Protein AF-A0A7C7MBU2-F1 (afdb_monomer_lite)

Radius of gyration: 43.15 Å; chains: 1; bounding box: 91×109×133 Å

Sequence (1205 aa):
MRIIFFSSLFFTFLEAQIYDVSIPENDTASYTYADFRMWVNDSTDTLQGIYWFMHANNGDSRNIVSDSAYQALVNGQNFALMGAHIFNMHMETGIGDAVIAAMDSFAILSQHDEISFIPFFINGYSWGGQFGYHFTRWIPERMLGFITQKGGYHDTTDAGATIEVPGLMFVAENDLPYRIENLTGIFLDHRPLGAKWILAMEQGVGHTLVTDYPFLNSFFNTVADLRLPDAVDVFQPITLNTLPDTIGWLGNQDTWTIGSWDCYDGNFDSSSWFPSRDVGEYWQNFVSENWVYDTSACDPVFDSSYVFFTVGIHGSEDESNYVITTNNNDLINQCQEQLELPEDERFLHINGFLDYGDSGFNQPWSWHIIPNEWVLAEMSIGVCNGDPEDVENDLDYWINTVGQLCNWSSFIKEEIGSEIEGPWAWVNDGYLSGIHMPGDTVHIWSDLDPLTMTFQDWTGDTSLLADPGEWHTKFIMPNNDVHFYAQQDSTGPIEFEYETIQGVENLKNVYYKFPENSTGTIFFFHGGNGNAEEIIERVEVLQFFKNAFEQGYGLIITESEDQTLGDVDGDGHTKWELNPWVAEGNIDIGNIQALIDTFTVRGNVDQQNPIYSVGVSNGGNFSSVVAHALNFNAAVMYSAQGNPPELYQVTETPTVFCPAKYDPALGGGNWAAHMNFDTLQSRDIPSAFYELDHSPVYPQRFARIPGIDISLSNDLFNEFLTMGFIDNDHYFTVLDDSIQYLYMTNPESFSILGTLNIPTVRHVLDQIKVMTADHSFFADFNQRVLSFLSEHSAGPDFWLQQAEIPQGYKYRAGSAPEGHVMVAGTNLDDDMPALYYSFDDGSSWNNLNGLNNPAAMFQDVILSGDGRIYLPDFAYGVFYSADYGLTWTDAFEFTPEGCAAFGLHSSGVLFAGLTYTGIGFIHRSENNGATWEAIPLPNYNSNYAVEHIHFNSQGHVFLGTINGIYRSTDVGLSWEQVNYGLNGVQVYSMTIDDQDHIYVLTTQPGLFDSYYRSMDNGSTWETLDWVQDINYALDIVGVDGRIYAINDQTIFITNDAGQTWSELTNGLNEDEAFYLGADLELTPSGYLYAAGKYVHRSSQTVSSPTMGMEPTRVPKQFSFKLFPAYPNPFNPKTTIRFDLQETSHPISLQIYDITGRIMETLIYEKIEPGHHEVQWDASASASGVYFVELVSDKYRSVQKLILLK

pLDDT: mean 84.58, std 13.21, range [27.28, 98.62]

Secondary structure (DSSP, 8-state):
----------------EEEEEEEEP-TT---SEEEEEEEE-TT-SS--EEEEEE-STT-B-GGGGG-HHHHHHHHHTTEEEEEEEEES--TTSSHHHHHHHHHHHHHHHHT-GGGGTSPEEEEEETHHHHHHHHHHHH-GGGEEEEEEES------S--GGGGGS-EEEEEETTS-HHHHHHHHHHHHHHTTTT--EEEEEETT--S-----HHHHHHHHHHHHHHHS-SS--TTSPPPPPPPPGGG-EEE-TTT--EEEGGG--S-TTTSEEESSHHHHHHHHHHHTTT----BPPP-----TT-EEEEEEETTS-GGG-EEEEE--HHHHHHHHHHHTS-GGG--PEEEEEEEES-TTTSTT-SEEEEEEEEEEES---STT---HHHHHTTHHHIIIII-EEE-TTEEEEEE--------SS---S-GGGSSS-TT-EEEEE----TTTEEEEEEEESGGGBS-TTSSEEEEE--SS---EEEEEEE------EEEEEE-SSSEEEEEEE--TT-SEEEEEE--TT--HHHHTT-HHHHHHHHHHHHTTEEEEEE--HHHHHT-SS-SS------SSSSSTT-HHHHHHHHHHHHHHHTTSS-TTS-EEEEEEHHHHHHHHHHHHHTT-SEEEEES---SSGGGGGT----EEEE-BTT-GGG-TT-HHHHHHHHHHHHTT--EEE--B------THHHHTSTT--HHHHHHHHHHHHHTTSB-TTS-B-S-HHHHHHHHHH-GGG-SSGGGS-HHHHHHHHHHHHHHTT-SS---TTHHHHHHHHHHTTT-S-SEEE-TTS--EEEEEEEEETTTEEEEEEEETTT--EEEEEESSTTSS-EEE-----TT--B---EE-TTS-EEEEETTTEEEEESSTTSS-PPTTSSSSS-EEEEEE-TTS-EEEEETTSSS-PEEEESSTTSS-EEEPPTT----SPP-EEEE-TT--EEEEETTEEEEESSTTSS-EE--TT-S--EEEEEEE-TTS-EEEEEEETTEEEEEEEESSTTSS-EEE---TTT---SEEEEETTEEEEE-SS-EEEESSSSSS-EE--TT--HHHHTT--SEEEE-TTS-EEEESSSEEEESS-SS---TTS-----------EE---BSSSBSSEEEEEEEE---SS-EEEEEEETTS-EEEEEEEE---SEEEEEEEE-TTSPSEEEEEEEEETTEEEEEEEEE--

Structure (mmCIF, N/CA/C/O backbone):
data_AF-A0A7C7MBU2-F1
#
_entry.id   AF-A0A7C7MBU2-F1
#
loop_
_atom_site.group_PDB
_atom_site.id
_atom_site.type_symbol
_atom_site.label_atom_id
_atom_site.label_alt_id
_atom_site.label_comp_id
_atom_site.label_asym_id
_atom_site.label_entity_id
_atom_site.label_seq_id
_atom_site.pdbx_PDB_ins_code
_atom_site.Cartn_x
_atom_site.Cartn_y
_atom_site.Cartn_z
_atom_site.occupancy
_atom_site.B_iso_or_equiv
_atom_site.auth_seq_id
_atom_site.auth_comp_id
_atom_site.auth_asym_id
_atom_site.auth_atom_id
_atom_site.pdbx_PDB_model_num
ATOM 1 N N . MET A 1 1 ? 49.802 -74.882 -17.916 1.00 30.62 1 MET A N 1
ATOM 2 C CA . MET A 1 1 ? 49.139 -76.015 -18.594 1.00 30.62 1 MET A CA 1
ATOM 3 C C . MET A 1 1 ? 47.930 -75.445 -19.324 1.00 30.62 1 MET A C 1
ATOM 5 O O . MET A 1 1 ? 47.054 -74.914 -18.663 1.00 30.62 1 MET A O 1
ATOM 9 N N . ARG A 1 2 ? 47.941 -75.434 -20.665 1.00 34.84 2 ARG A N 1
ATOM 10 C CA . ARG A 1 2 ? 46.738 -75.187 -21.484 1.00 34.84 2 ARG A CA 1
ATOM 11 C C . ARG A 1 2 ? 45.825 -76.414 -21.373 1.00 34.84 2 ARG A C 1
ATOM 13 O O . ARG A 1 2 ? 46.364 -77.517 -21.396 1.00 34.84 2 ARG A O 1
ATOM 20 N N . ILE A 1 3 ? 44.507 -76.222 -21.329 1.00 29.50 3 ILE A N 1
ATOM 21 C CA . ILE A 1 3 ? 43.516 -76.783 -22.270 1.00 29.50 3 ILE A CA 1
ATOM 22 C C . ILE A 1 3 ? 42.134 -76.172 -21.964 1.00 29.50 3 ILE A C 1
ATOM 24 O O . ILE A 1 3 ? 41.772 -75.930 -20.820 1.00 29.50 3 ILE A O 1
ATOM 28 N N . ILE A 1 4 ? 41.454 -75.885 -23.069 1.00 38.50 4 ILE A N 1
ATOM 29 C CA . ILE A 1 4 ? 40.182 -75.201 -23.335 1.00 38.50 4 ILE A CA 1
ATOM 30 C C . ILE A 1 4 ? 38.975 -76.068 -22.917 1.00 38.50 4 ILE A C 1
ATOM 32 O O . ILE A 1 4 ? 39.120 -77.285 -22.906 1.00 38.50 4 ILE A O 1
ATOM 36 N N . PHE A 1 5 ? 37.807 -75.470 -22.620 1.00 27.28 5 PHE A N 1
ATOM 37 C CA . PHE A 1 5 ? 36.522 -75.695 -23.328 1.00 27.28 5 PHE A CA 1
ATOM 38 C C . PHE A 1 5 ? 35.356 -74.880 -22.712 1.00 27.28 5 PHE A C 1
ATOM 40 O O . PHE A 1 5 ? 34.975 -75.101 -21.571 1.00 27.28 5 PHE A O 1
ATOM 47 N N . PHE A 1 6 ? 34.802 -73.994 -23.556 1.00 31.92 6 PHE A N 1
ATOM 48 C CA . PHE A 1 6 ? 33.408 -73.533 -23.676 1.00 31.92 6 PHE A CA 1
ATOM 49 C C . PHE A 1 6 ? 32.703 -72.895 -22.467 1.00 31.92 6 PHE A C 1
ATOM 51 O O . PHE A 1 6 ? 32.183 -73.581 -21.593 1.00 31.92 6 PHE A O 1
ATOM 58 N N . SER A 1 7 ? 32.514 -71.576 -22.552 1.00 27.94 7 SER A N 1
ATOM 59 C CA . SER A 1 7 ? 31.360 -70.885 -21.975 1.00 27.94 7 SER A CA 1
ATOM 60 C C . SER A 1 7 ? 30.596 -70.188 -23.097 1.00 27.94 7 SER A C 1
ATOM 62 O O . SER A 1 7 ? 31.158 -69.438 -23.893 1.00 27.94 7 SER A O 1
ATOM 64 N N . SER A 1 8 ? 29.323 -70.540 -23.178 1.00 28.97 8 SER A N 1
ATOM 65 C CA . SER A 1 8 ? 28.300 -70.074 -24.098 1.00 28.97 8 SER A CA 1
ATOM 66 C C . SER A 1 8 ? 28.255 -68.547 -24.205 1.00 28.97 8 SER A C 1
ATOM 68 O O . SER A 1 8 ? 28.272 -67.866 -23.184 1.00 28.97 8 SER A O 1
ATOM 70 N N . LEU A 1 9 ? 28.133 -68.028 -25.432 1.00 34.50 9 LEU A N 1
ATOM 71 C CA . LEU A 1 9 ? 27.603 -66.686 -25.670 1.00 34.50 9 LEU A CA 1
ATOM 72 C C . LEU A 1 9 ? 26.176 -66.643 -25.111 1.00 34.50 9 LEU A C 1
ATOM 74 O O . LEU A 1 9 ? 25.246 -67.157 -25.733 1.00 34.50 9 LEU A O 1
ATOM 78 N N . PHE A 1 10 ? 26.017 -66.062 -23.927 1.00 31.72 10 PHE A N 1
ATOM 79 C CA . PHE A 1 10 ? 24.771 -65.407 -23.569 1.00 31.72 10 PHE A CA 1
ATOM 80 C C . PHE A 1 10 ? 24.800 -64.055 -24.279 1.00 31.72 10 PHE A C 1
ATOM 82 O O . PHE A 1 10 ? 25.549 -63.170 -23.885 1.00 31.72 10 PHE A O 1
ATOM 89 N N . PHE A 1 11 ? 24.025 -63.916 -25.354 1.00 34.66 11 PHE A N 1
ATOM 90 C CA . PHE A 1 11 ? 23.515 -62.598 -25.711 1.00 34.66 11 PHE A CA 1
ATOM 91 C C . PHE A 1 11 ? 22.545 -62.222 -24.590 1.00 34.66 11 PHE A C 1
ATOM 93 O O . PHE A 1 11 ? 21.411 -62.698 -24.562 1.00 34.66 11 PHE A O 1
ATOM 100 N N . THR A 1 12 ? 23.021 -61.459 -23.612 1.00 33.84 12 THR A N 1
ATOM 101 C CA . THR A 1 12 ? 22.137 -60.607 -22.825 1.00 33.84 12 THR A CA 1
ATOM 102 C C . THR A 1 12 ? 21.634 -59.554 -23.798 1.00 33.84 12 THR A C 1
ATOM 104 O O . THR A 1 12 ? 22.409 -58.726 -24.267 1.00 33.84 12 THR A O 1
ATOM 107 N N . PHE A 1 13 ? 20.365 -59.654 -24.188 1.00 37.25 13 PHE A N 1
ATOM 108 C CA . PHE A 1 13 ? 19.662 -58.495 -24.718 1.00 37.25 13 PHE A CA 1
ATOM 109 C C . PHE A 1 13 ? 19.682 -57.468 -23.583 1.00 37.25 13 PHE A C 1
ATOM 111 O O . PHE A 1 13 ? 19.103 -57.721 -22.530 1.00 37.25 13 PHE A O 1
ATOM 118 N N . LEU A 1 14 ? 20.492 -56.427 -23.751 1.00 43.03 14 LEU A N 1
ATOM 119 C CA . LEU A 1 14 ? 20.577 -55.297 -22.839 1.00 43.03 14 LEU A CA 1
ATOM 120 C C . LEU A 1 14 ? 19.297 -54.480 -23.051 1.00 43.03 14 LEU A C 1
ATOM 122 O O . LEU A 1 14 ? 19.051 -53.981 -24.149 1.00 43.03 14 LEU A O 1
ATOM 126 N N . GLU A 1 15 ? 18.411 -54.507 -22.060 1.00 54.84 15 GLU A N 1
ATOM 127 C CA . GLU A 1 15 ? 17.207 -53.677 -22.021 1.00 54.84 15 GLU A CA 1
ATOM 128 C C . GLU A 1 15 ? 17.596 -52.342 -21.391 1.00 54.84 15 GLU A C 1
ATOM 130 O O . GLU A 1 15 ? 18.249 -52.360 -20.353 1.00 54.84 15 GLU A O 1
ATOM 135 N N . ALA A 1 16 ? 17.183 -51.225 -22.000 1.00 69.69 16 ALA A N 1
A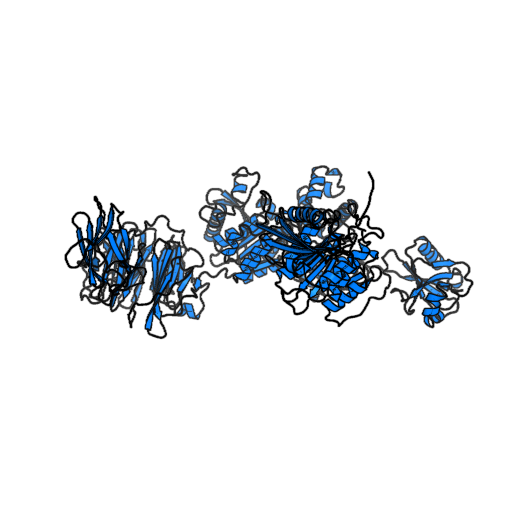TOM 136 C CA . ALA A 1 16 ? 17.452 -49.877 -21.502 1.00 69.69 16 ALA A CA 1
ATOM 137 C C . ALA A 1 16 ? 17.206 -49.756 -19.988 1.00 69.69 16 ALA A C 1
ATOM 139 O O . ALA A 1 16 ? 16.192 -50.248 -19.476 1.00 69.69 16 ALA A O 1
ATOM 140 N N . GLN A 1 17 ? 18.127 -49.102 -19.282 1.00 84.25 17 GLN A N 1
ATOM 141 C CA . GLN A 1 17 ? 18.160 -49.111 -17.822 1.00 84.25 17 GLN A CA 1
ATOM 142 C C . GLN A 1 17 ? 17.704 -47.785 -17.213 1.00 84.25 17 GLN A C 1
ATOM 144 O O . GLN A 1 17 ? 17.954 -46.697 -17.730 1.00 84.25 17 GLN A O 1
ATOM 149 N N . ILE A 1 18 ? 17.010 -47.906 -16.081 1.00 92.31 18 ILE A N 1
ATOM 150 C CA . ILE A 1 18 ? 16.567 -46.789 -15.249 1.00 92.31 18 ILE A CA 1
ATOM 151 C C . ILE A 1 18 ? 17.364 -46.833 -13.950 1.00 92.31 18 ILE A C 1
ATOM 153 O O . ILE A 1 18 ? 17.406 -47.864 -13.274 1.00 92.31 18 ILE A O 1
ATOM 157 N N . TYR A 1 19 ? 17.953 -45.701 -13.594 1.00 93.06 19 TYR A N 1
ATOM 158 C CA . TYR A 1 19 ? 18.748 -45.512 -12.392 1.00 93.06 19 TYR A CA 1
ATOM 159 C C . TYR A 1 19 ? 18.056 -44.509 -11.473 1.00 93.06 19 TYR A C 1
ATOM 161 O O . TYR A 1 19 ? 17.505 -43.515 -11.939 1.00 93.06 19 TYR A O 1
ATOM 169 N N . ASP A 1 20 ? 18.122 -44.755 -10.168 1.00 93.69 20 ASP A N 1
ATOM 170 C CA . ASP A 1 20 ? 17.611 -43.868 -9.123 1.00 93.69 20 ASP A CA 1
ATOM 171 C C . ASP A 1 20 ? 18.767 -43.447 -8.212 1.00 93.69 20 ASP A C 1
ATOM 173 O O . ASP A 1 20 ? 19.543 -44.293 -7.756 1.00 93.69 20 ASP A O 1
ATOM 177 N N . VAL A 1 21 ? 18.866 -42.150 -7.929 1.00 91.25 21 VAL A N 1
ATOM 178 C CA . VAL A 1 21 ? 19.852 -41.571 -7.011 1.00 91.25 21 VAL A CA 1
ATOM 179 C C . VAL A 1 21 ? 19.138 -40.609 -6.071 1.00 91.25 21 VAL A C 1
ATOM 181 O O . VAL A 1 21 ? 18.404 -39.735 -6.518 1.00 91.25 21 VAL A O 1
ATOM 184 N N . SER A 1 22 ? 19.386 -40.747 -4.772 1.00 89.19 22 SER A N 1
ATOM 185 C CA . SER A 1 22 ? 18.909 -39.816 -3.746 1.00 89.19 22 SER A CA 1
ATOM 186 C C . SER A 1 22 ? 20.106 -39.153 -3.083 1.00 89.19 22 SER A C 1
ATOM 188 O O . SER A 1 22 ? 21.004 -39.852 -2.603 1.00 89.19 22 SER A O 1
ATOM 190 N N . ILE A 1 23 ? 20.110 -37.824 -3.029 1.00 82.56 23 ILE A N 1
ATOM 191 C CA . ILE A 1 23 ? 21.143 -37.045 -2.346 1.00 82.56 23 ILE A CA 1
ATOM 192 C C . ILE A 1 23 ? 20.570 -36.553 -1.006 1.00 82.56 23 ILE A C 1
ATOM 194 O O . ILE A 1 23 ? 19.571 -35.830 -1.002 1.00 82.56 23 ILE A O 1
ATOM 198 N N . PRO A 1 24 ? 21.132 -36.986 0.140 1.00 68.56 24 PRO A N 1
ATOM 199 C CA . PRO A 1 24 ? 20.664 -36.556 1.454 1.00 68.56 24 PRO A CA 1
ATOM 200 C C . PRO A 1 24 ? 21.051 -35.098 1.735 1.00 68.56 24 PRO A C 1
ATOM 202 O O . PRO A 1 24 ? 22.094 -34.633 1.277 1.00 68.56 24 PRO A O 1
ATOM 205 N N . GLU A 1 25 ? 20.231 -34.417 2.538 1.00 67.25 25 GLU A N 1
ATOM 206 C CA . GLU A 1 25 ? 20.500 -33.072 3.062 1.00 67.25 25 GLU A CA 1
ATOM 207 C C . GLU A 1 25 ? 21.890 -33.005 3.729 1.00 67.25 25 GLU A C 1
ATOM 209 O O . GLU A 1 25 ? 22.307 -33.929 4.438 1.00 67.25 25 GLU A O 1
ATOM 214 N N . ASN A 1 26 ? 22.623 -31.917 3.483 1.00 59.19 26 ASN A N 1
ATOM 215 C CA . ASN A 1 26 ? 23.903 -31.618 4.125 1.00 59.19 26 ASN A CA 1
ATOM 216 C C . ASN A 1 26 ? 23.814 -30.280 4.884 1.00 59.19 26 ASN A C 1
ATOM 218 O O . ASN A 1 26 ? 22.910 -29.495 4.626 1.00 59.19 26 ASN A O 1
ATOM 222 N N . ASP A 1 27 ? 24.757 -29.998 5.791 1.00 46.91 27 ASP A N 1
ATOM 223 C CA . ASP A 1 27 ? 24.729 -28.822 6.690 1.00 46.91 27 ASP A CA 1
ATOM 224 C C . ASP A 1 27 ? 24.744 -27.446 5.970 1.00 46.91 27 ASP A C 1
ATOM 226 O O . ASP A 1 27 ? 24.668 -26.404 6.618 1.00 46.91 27 ASP A O 1
ATOM 230 N N . THR A 1 28 ? 24.872 -27.434 4.640 1.00 52.47 28 THR A N 1
ATOM 231 C CA . THR A 1 28 ? 24.856 -26.250 3.762 1.00 52.47 28 THR A CA 1
ATOM 232 C C . THR A 1 28 ? 23.719 -26.278 2.730 1.00 52.47 28 THR A C 1
ATOM 234 O O . THR A 1 28 ? 23.609 -25.363 1.916 1.00 52.47 28 THR A O 1
ATOM 237 N N . ALA A 1 29 ? 22.900 -27.331 2.719 1.00 53.38 29 ALA A N 1
ATOM 238 C CA . ALA A 1 29 ? 21.849 -27.546 1.738 1.00 53.38 29 ALA A CA 1
ATOM 239 C C . ALA A 1 29 ? 20.539 -26.913 2.202 1.00 53.38 29 ALA A C 1
ATOM 241 O O . ALA A 1 29 ? 20.159 -27.015 3.363 1.00 53.38 29 ALA A O 1
ATOM 242 N N . SER A 1 30 ? 19.828 -26.292 1.267 1.00 59.84 30 SER A N 1
ATOM 243 C CA . SER A 1 30 ? 18.538 -25.661 1.530 1.00 59.84 30 SER A CA 1
ATOM 244 C C . SER A 1 30 ? 17.336 -26.561 1.241 1.00 59.84 30 SER A C 1
ATOM 246 O O . SER A 1 30 ? 16.213 -26.170 1.522 1.00 59.84 30 SER A O 1
ATOM 248 N N . TYR A 1 31 ? 17.551 -27.774 0.722 1.00 69.69 31 TYR A N 1
ATOM 249 C CA . TYR A 1 31 ? 16.499 -28.731 0.371 1.00 69.69 31 TYR A CA 1
ATOM 250 C C . TYR A 1 31 ? 16.364 -29.847 1.417 1.00 69.69 31 TYR A C 1
ATOM 252 O O . TYR A 1 31 ? 17.350 -30.294 1.997 1.00 69.69 31 TYR A O 1
ATOM 260 N N . THR A 1 32 ? 15.150 -30.375 1.603 1.00 70.94 32 THR A N 1
ATOM 261 C CA . THR A 1 32 ? 14.904 -31.488 2.548 1.00 70.94 32 THR A CA 1
ATOM 262 C C . THR A 1 32 ? 15.234 -32.857 1.943 1.00 70.94 32 THR A C 1
ATOM 264 O O . THR A 1 32 ? 15.696 -33.763 2.634 1.00 70.94 32 THR A O 1
ATOM 267 N N . TYR A 1 33 ? 14.985 -33.040 0.645 1.00 78.75 33 TYR A N 1
ATOM 268 C CA . TYR A 1 33 ? 15.442 -34.202 -0.124 1.00 78.75 33 TYR A CA 1
ATOM 269 C C . TYR A 1 33 ? 15.546 -33.853 -1.611 1.00 78.75 33 TYR A C 1
ATOM 271 O O . TYR A 1 33 ? 14.783 -33.024 -2.111 1.00 78.75 33 TYR A O 1
ATOM 279 N N . ALA A 1 34 ? 16.474 -34.514 -2.307 1.00 86.25 34 ALA A N 1
ATOM 280 C CA . ALA A 1 34 ? 16.649 -34.415 -3.750 1.00 86.25 34 ALA A CA 1
ATOM 281 C C . ALA A 1 34 ? 16.782 -35.822 -4.352 1.00 86.25 34 ALA A C 1
ATOM 283 O O . ALA A 1 34 ? 17.823 -36.476 -4.233 1.00 86.25 34 ALA A O 1
ATOM 284 N N . ASP A 1 35 ? 15.703 -36.294 -4.977 1.00 91.06 35 ASP A N 1
ATOM 285 C CA . ASP A 1 35 ? 15.655 -37.582 -5.660 1.00 91.06 35 ASP A CA 1
ATOM 286 C C . ASP A 1 35 ? 15.688 -37.386 -7.175 1.00 91.06 35 ASP A C 1
ATOM 288 O O . ASP A 1 35 ? 14.859 -36.675 -7.744 1.00 91.06 35 ASP A O 1
ATOM 292 N N . PHE A 1 36 ? 16.566 -38.113 -7.851 1.00 94.25 36 PHE A N 1
ATOM 293 C CA . PHE A 1 36 ? 16.721 -38.085 -9.298 1.00 94.25 36 PHE A CA 1
ATOM 294 C C . PHE A 1 36 ? 16.499 -39.474 -9.876 1.00 94.25 36 PHE A C 1
ATOM 296 O O . PHE A 1 36 ? 16.889 -40.486 -9.287 1.00 94.25 36 PHE A O 1
ATOM 303 N N . ARG A 1 37 ? 15.907 -39.518 -11.067 1.00 96.69 37 ARG A N 1
ATOM 304 C CA . ARG A 1 37 ? 15.782 -40.731 -11.867 1.00 96.69 37 ARG A CA 1
ATOM 305 C C . ARG A 1 37 ? 16.249 -40.457 -13.283 1.00 96.69 37 ARG A C 1
ATOM 307 O O . ARG A 1 37 ? 15.795 -39.493 -13.894 1.00 96.69 37 ARG A O 1
ATOM 314 N N . MET A 1 38 ? 17.099 -41.329 -13.808 1.00 96.38 38 MET A N 1
ATOM 315 C CA . MET A 1 38 ? 17.651 -41.212 -15.153 1.00 96.38 38 MET A CA 1
ATOM 316 C C . MET A 1 38 ? 17.408 -42.488 -15.952 1.00 96.38 38 MET A C 1
ATOM 318 O O . MET A 1 38 ? 17.580 -43.592 -15.439 1.00 96.38 38 MET A O 1
ATOM 322 N N . TRP A 1 39 ? 17.022 -42.329 -17.211 1.00 96.19 39 TRP A N 1
ATOM 323 C CA . TRP A 1 39 ? 16.997 -43.386 -18.209 1.00 96.19 39 TRP A CA 1
ATOM 324 C C . TRP A 1 39 ? 18.154 -43.201 -19.183 1.00 96.19 39 TRP A C 1
ATOM 326 O O . TRP A 1 39 ? 18.362 -42.107 -19.715 1.00 96.19 39 TRP A O 1
ATOM 336 N N . VAL A 1 40 ? 18.883 -44.290 -19.409 1.00 92.75 40 VAL A N 1
ATOM 337 C CA . VAL A 1 40 ? 19.977 -44.378 -20.375 1.00 92.75 40 VAL A CA 1
ATOM 338 C C . VAL A 1 40 ? 19.660 -45.514 -21.335 1.00 92.75 40 VAL A C 1
ATOM 340 O O . VAL A 1 40 ? 19.246 -46.602 -20.923 1.00 92.75 40 VAL A O 1
ATOM 343 N N . ASN A 1 41 ? 19.824 -45.259 -22.630 1.00 88.50 41 ASN A N 1
ATOM 344 C CA . ASN A 1 41 ? 19.639 -46.291 -23.632 1.00 88.50 41 ASN A CA 1
ATOM 345 C C . ASN A 1 41 ? 20.909 -47.137 -23.778 1.00 88.50 41 ASN A C 1
ATOM 347 O O . ASN A 1 41 ? 21.914 -46.657 -24.291 1.00 88.50 41 ASN A O 1
ATOM 351 N N . ASP A 1 42 ? 20.827 -48.421 -23.430 1.00 73.44 42 ASP A N 1
ATOM 352 C CA . ASP A 1 42 ? 21.926 -49.386 -23.551 1.00 73.44 42 ASP A CA 1
ATOM 353 C C . ASP A 1 42 ? 22.456 -49.568 -24.996 1.00 73.44 42 ASP A C 1
ATOM 355 O O . ASP A 1 42 ? 23.510 -50.175 -25.187 1.00 73.44 42 ASP A O 1
ATOM 359 N N . SER A 1 43 ? 21.741 -49.099 -26.034 1.00 73.62 43 SER A N 1
ATOM 360 C CA . SER A 1 43 ? 22.250 -49.101 -27.419 1.00 73.62 43 SER A CA 1
ATOM 361 C C . SER A 1 43 ? 23.140 -47.906 -27.769 1.00 73.62 43 SER A C 1
ATOM 363 O O . SER A 1 43 ? 23.677 -47.866 -28.876 1.00 73.62 43 SER A O 1
ATOM 365 N N . THR A 1 44 ? 23.245 -46.921 -26.881 1.00 79.12 44 THR A N 1
ATOM 366 C CA . THR A 1 44 ? 24.007 -45.694 -27.105 1.00 79.12 44 THR A CA 1
ATOM 367 C C . THR A 1 44 ? 25.398 -45.864 -26.511 1.00 79.12 44 THR A C 1
ATOM 369 O O . THR A 1 44 ? 25.551 -45.917 -25.297 1.00 79.12 44 THR A O 1
ATOM 372 N N . ASP A 1 45 ? 26.418 -45.960 -27.368 1.00 78.00 45 ASP A N 1
ATOM 373 C CA . ASP A 1 45 ? 27.803 -46.187 -26.927 1.00 78.00 45 ASP A CA 1
ATOM 374 C C . ASP A 1 45 ? 28.364 -45.001 -26.118 1.00 78.00 45 ASP A C 1
ATOM 376 O O . ASP A 1 45 ? 29.214 -45.203 -25.254 1.00 78.00 45 ASP A O 1
ATOM 380 N N . THR A 1 46 ? 27.914 -43.775 -26.411 1.00 84.50 46 THR A N 1
ATOM 381 C CA . THR A 1 46 ? 28.385 -42.530 -25.784 1.00 84.50 46 THR A CA 1
ATOM 382 C C . THR A 1 46 ? 27.277 -41.481 -25.744 1.00 84.50 46 THR A C 1
ATOM 384 O O . THR A 1 46 ? 26.648 -41.232 -26.777 1.00 84.50 46 THR A O 1
ATOM 387 N N . LEU A 1 47 ? 27.068 -40.836 -24.596 1.00 91.06 47 LEU A N 1
ATOM 388 C CA . LEU A 1 47 ? 26.057 -39.785 -24.428 1.00 91.06 47 LEU A CA 1
ATOM 389 C C . LEU A 1 47 ? 26.593 -38.395 -24.802 1.00 91.06 47 LEU A C 1
ATOM 391 O O . LEU A 1 47 ? 27.736 -38.059 -24.502 1.00 91.06 47 LEU A O 1
ATOM 395 N N . GLN A 1 48 ? 25.754 -37.572 -25.436 1.00 91.50 48 GLN A N 1
ATOM 396 C CA . GLN A 1 48 ? 26.111 -36.209 -25.871 1.00 91.50 48 GLN A CA 1
ATOM 397 C C . GLN A 1 48 ? 25.523 -35.108 -24.974 1.00 91.50 48 GLN A C 1
ATOM 399 O O . GLN A 1 48 ? 25.993 -33.973 -25.005 1.00 91.50 48 GLN A O 1
ATOM 404 N N . GLY A 1 49 ? 24.536 -35.444 -24.142 1.00 94.00 49 GLY A N 1
ATOM 405 C CA . GLY A 1 49 ? 23.897 -34.513 -23.218 1.00 94.00 49 GLY A CA 1
ATOM 406 C C . GLY A 1 49 ? 22.814 -35.171 -22.365 1.00 94.00 49 GLY A C 1
ATOM 407 O O . GLY A 1 49 ? 22.536 -36.369 -22.481 1.00 94.00 49 GLY A O 1
ATOM 408 N N . ILE A 1 50 ? 22.205 -34.375 -21.489 1.00 96.31 50 ILE A N 1
ATOM 409 C CA . ILE A 1 50 ? 21.136 -34.799 -20.579 1.00 96.31 50 ILE A CA 1
ATOM 410 C C . ILE A 1 50 ? 19.920 -33.911 -20.814 1.00 96.31 50 ILE A C 1
ATOM 412 O O . ILE A 1 50 ? 19.973 -32.706 -20.580 1.00 96.31 50 ILE A O 1
ATOM 416 N N . TYR A 1 51 ? 18.810 -34.509 -21.239 1.00 97.44 51 TYR A N 1
ATOM 417 C CA . TYR A 1 51 ? 17.521 -33.833 -21.286 1.00 97.44 51 TYR A CA 1
ATOM 418 C C . TYR A 1 51 ? 16.838 -33.992 -19.932 1.00 97.44 51 TYR A C 1
ATOM 420 O O . TYR A 1 51 ? 16.496 -35.105 -19.519 1.00 97.44 51 TYR A O 1
ATOM 428 N N . TRP A 1 52 ? 16.630 -32.884 -19.236 1.00 96.19 52 TRP A N 1
ATOM 429 C CA . TRP A 1 52 ? 16.048 -32.880 -17.906 1.00 96.19 52 TRP A CA 1
ATOM 430 C C . TRP A 1 52 ? 14.674 -32.224 -17.920 1.00 96.19 52 TRP A C 1
ATOM 432 O O . TRP A 1 52 ? 14.545 -31.031 -18.179 1.00 96.19 52 TRP A O 1
ATOM 442 N N . PHE A 1 53 ? 13.643 -33.004 -17.604 1.00 94.81 53 PHE A N 1
ATOM 443 C CA . PHE A 1 53 ? 12.300 -32.483 -17.394 1.00 94.81 53 PHE A CA 1
ATOM 444 C C . PHE A 1 53 ? 12.025 -32.248 -15.901 1.00 94.81 53 PHE A C 1
ATOM 446 O O . PHE A 1 53 ? 12.240 -33.148 -15.085 1.00 94.81 53 PHE A O 1
ATOM 453 N N . MET A 1 54 ? 11.515 -31.065 -15.547 1.00 89.12 54 MET A N 1
ATOM 454 C CA . MET A 1 54 ? 11.165 -30.695 -14.169 1.00 89.12 54 MET A CA 1
ATOM 455 C C . MET A 1 54 ? 9.714 -30.233 -14.028 1.00 89.12 54 MET A C 1
ATOM 457 O O . MET A 1 54 ? 9.236 -29.383 -14.776 1.00 89.12 54 MET A O 1
ATOM 461 N N . HIS A 1 55 ? 9.020 -30.769 -13.021 1.00 85.19 55 HIS A N 1
ATOM 462 C CA . HIS A 1 55 ? 7.647 -30.385 -12.677 1.00 85.19 55 HIS A CA 1
ATOM 463 C C . HIS A 1 55 ? 7.576 -29.156 -11.749 1.00 85.19 55 HIS A C 1
ATOM 465 O O . HIS A 1 55 ? 8.593 -28.614 -11.325 1.00 85.19 55 HIS A O 1
ATOM 471 N N . ALA A 1 56 ? 6.343 -28.733 -11.441 1.00 79.88 56 ALA A N 1
ATOM 472 C CA . ALA A 1 56 ? 6.032 -27.667 -10.489 1.00 79.88 56 ALA A CA 1
ATOM 473 C C . ALA A 1 56 ? 6.512 -27.990 -9.059 1.00 79.88 56 ALA A C 1
ATOM 475 O O . ALA A 1 56 ? 6.961 -29.101 -8.779 1.00 79.88 56 ALA A O 1
ATOM 476 N N . ASN A 1 57 ? 6.378 -27.023 -8.144 1.00 72.00 57 ASN A N 1
ATOM 477 C CA . ASN A 1 57 ? 6.846 -27.141 -6.763 1.00 72.00 57 ASN A CA 1
ATOM 478 C C . ASN A 1 57 ? 6.267 -28.400 -6.094 1.00 72.00 57 ASN A C 1
ATOM 480 O O . ASN A 1 57 ? 5.068 -28.660 -6.211 1.00 72.00 57 ASN A O 1
ATOM 484 N N . ASN A 1 58 ? 7.113 -29.182 -5.417 1.00 67.44 58 ASN A N 1
ATOM 485 C CA . ASN A 1 58 ? 6.786 -30.494 -4.835 1.00 67.44 58 ASN A CA 1
ATOM 486 C C . ASN A 1 58 ? 6.238 -31.545 -5.825 1.00 67.44 58 ASN A C 1
ATOM 488 O O . ASN A 1 58 ? 5.651 -32.546 -5.412 1.00 67.44 58 ASN A O 1
ATOM 492 N N . GLY A 1 59 ? 6.396 -31.333 -7.132 1.00 77.94 59 GLY A N 1
ATOM 493 C CA . GLY A 1 59 ? 6.034 -32.297 -8.164 1.00 77.94 59 GLY A CA 1
ATOM 494 C C . GLY A 1 59 ? 7.104 -33.374 -8.343 1.00 77.94 59 GLY A C 1
ATOM 495 O O . GLY A 1 59 ? 8.301 -33.094 -8.321 1.00 77.94 59 GLY A O 1
ATOM 496 N N . ASP A 1 60 ? 6.679 -34.617 -8.574 1.00 89.19 60 ASP A N 1
ATOM 497 C CA . ASP A 1 60 ? 7.576 -35.735 -8.882 1.00 89.19 60 ASP A CA 1
ATOM 498 C C . ASP A 1 60 ? 7.598 -35.995 -10.394 1.00 89.19 60 ASP A C 1
ATOM 500 O O . ASP A 1 60 ? 6.678 -36.592 -10.960 1.00 89.19 60 ASP A O 1
ATOM 504 N N . SER A 1 61 ? 8.663 -35.540 -11.054 1.00 92.00 61 SER A N 1
ATOM 505 C CA . SER A 1 61 ? 8.879 -35.735 -12.495 1.00 92.00 61 SER A CA 1
ATOM 506 C C . SER A 1 61 ? 9.657 -36.999 -12.837 1.00 92.00 61 SER A C 1
ATOM 508 O O . SER A 1 61 ? 9.833 -37.297 -14.014 1.00 92.00 61 SER A O 1
ATOM 510 N N . ARG A 1 62 ? 10.071 -37.815 -11.859 1.00 93.75 62 ARG A N 1
ATOM 511 C CA . ARG A 1 62 ? 10.880 -39.022 -12.115 1.00 93.75 62 ARG A CA 1
ATOM 512 C C . ARG A 1 62 ? 10.189 -40.017 -13.044 1.00 93.75 62 ARG A C 1
ATOM 514 O O . ARG A 1 62 ? 10.857 -40.774 -13.736 1.00 93.75 62 ARG A O 1
ATOM 521 N N . ASN A 1 63 ? 8.859 -40.025 -13.101 1.00 92.56 63 ASN A N 1
ATOM 522 C CA . ASN A 1 63 ? 8.117 -40.916 -13.997 1.00 92.56 63 ASN A CA 1
ATOM 523 C C . ASN A 1 63 ? 8.273 -40.566 -15.487 1.00 92.56 63 ASN A C 1
ATOM 525 O O . ASN A 1 63 ? 7.999 -41.429 -16.322 1.00 92.56 63 ASN A O 1
ATOM 529 N N . ILE A 1 64 ? 8.771 -39.367 -15.827 1.00 92.81 64 ILE A N 1
ATOM 530 C CA . ILE A 1 64 ? 9.005 -38.948 -17.218 1.00 92.81 64 ILE A CA 1
ATOM 531 C C . ILE A 1 64 ? 9.944 -39.897 -17.960 1.00 92.81 64 ILE A C 1
ATOM 533 O O . ILE A 1 64 ? 9.797 -40.114 -19.157 1.00 92.81 64 ILE A O 1
ATOM 537 N N . VAL A 1 65 ? 10.863 -40.547 -17.240 1.00 94.06 65 VAL A N 1
ATOM 538 C CA . VAL A 1 65 ? 11.847 -41.449 -17.841 1.00 94.06 65 VAL A C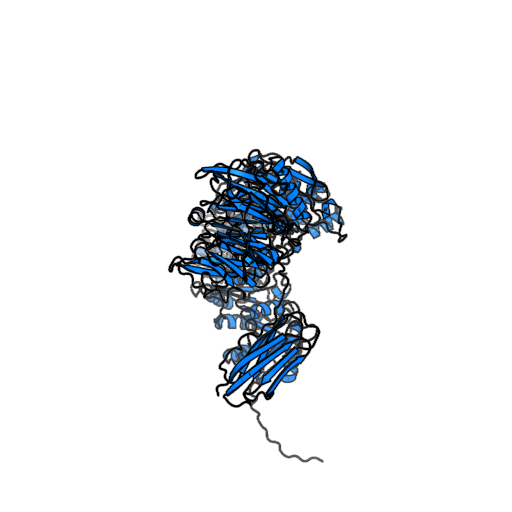A 1
ATOM 539 C C . VAL A 1 65 ? 11.226 -42.700 -18.467 1.00 94.06 65 VAL A C 1
ATOM 541 O O . VAL A 1 65 ? 11.909 -43.439 -19.168 1.00 94.06 65 VAL A O 1
ATOM 544 N N . SER A 1 66 ? 9.952 -42.977 -18.169 1.00 93.00 66 SER A N 1
ATOM 545 C CA . SER A 1 66 ? 9.180 -44.088 -18.739 1.00 93.00 66 SER A CA 1
ATOM 546 C C . SER A 1 66 ? 8.307 -43.663 -19.925 1.00 93.00 66 SER A C 1
ATOM 548 O O . SER A 1 66 ? 7.606 -44.505 -20.488 1.00 93.00 66 SER A O 1
ATOM 550 N N . ASP A 1 67 ? 8.313 -42.381 -20.298 1.00 93.25 67 ASP A N 1
ATOM 551 C CA . ASP A 1 67 ? 7.542 -41.871 -21.426 1.00 93.25 67 ASP A CA 1
ATOM 552 C C . ASP A 1 67 ? 8.238 -42.200 -22.753 1.00 93.25 67 ASP A C 1
ATOM 554 O O . ASP A 1 67 ? 9.355 -41.761 -23.030 1.00 93.25 67 ASP A O 1
ATOM 558 N N . SER A 1 68 ? 7.564 -42.978 -23.602 1.00 91.50 68 SER A N 1
ATOM 559 C CA . SER A 1 68 ? 8.135 -43.449 -24.866 1.00 91.50 68 SER A CA 1
ATOM 560 C C . SER A 1 68 ? 8.414 -42.334 -25.879 1.00 91.50 68 SER A C 1
ATOM 562 O O . SER A 1 68 ? 9.284 -42.505 -26.730 1.00 91.50 68 SER A O 1
ATOM 564 N N . ALA A 1 69 ? 7.679 -41.217 -25.827 1.00 91.06 69 ALA A N 1
ATOM 565 C CA . ALA A 1 69 ? 7.893 -40.095 -26.736 1.00 91.06 69 ALA A CA 1
ATOM 566 C C . ALA A 1 69 ? 9.154 -39.319 -26.339 1.00 91.06 69 ALA A C 1
ATOM 568 O O . ALA A 1 69 ? 9.991 -39.048 -27.199 1.00 91.06 69 ALA A O 1
ATOM 569 N N . TYR A 1 70 ? 9.344 -39.057 -25.042 1.00 92.38 70 TYR A N 1
ATOM 570 C CA . TYR A 1 70 ? 10.578 -38.444 -24.545 1.00 92.38 70 TYR A CA 1
ATOM 571 C C . TYR A 1 70 ? 11.790 -39.361 -24.730 1.00 92.38 70 TYR A C 1
ATOM 573 O O . TYR A 1 70 ? 12.832 -38.891 -25.176 1.00 92.38 70 TYR A O 1
ATOM 581 N N . GLN A 1 71 ? 11.658 -40.670 -24.487 1.00 93.94 71 GLN A N 1
ATOM 582 C CA . GLN A 1 71 ? 12.724 -41.637 -24.789 1.00 93.94 71 GLN A CA 1
ATOM 583 C C . GLN A 1 71 ? 13.125 -41.603 -26.271 1.00 93.94 71 GLN A C 1
ATOM 585 O O . GLN A 1 71 ? 14.312 -41.617 -26.589 1.00 93.94 71 GLN A O 1
ATOM 590 N N . ALA A 1 72 ? 12.152 -41.538 -27.187 1.00 90.38 72 ALA A N 1
ATOM 591 C CA . ALA A 1 72 ? 12.425 -41.455 -28.620 1.00 90.38 72 ALA A CA 1
ATOM 592 C C . ALA A 1 72 ? 13.102 -40.130 -29.013 1.00 90.38 72 ALA A C 1
ATOM 594 O O . ALA A 1 72 ? 14.032 -40.155 -29.819 1.00 90.38 72 ALA A O 1
ATOM 595 N N . LEU A 1 73 ? 12.667 -39.008 -28.427 1.00 93.75 73 LEU A N 1
ATOM 596 C CA . LEU A 1 73 ? 13.243 -37.680 -28.652 1.00 93.75 73 LEU A CA 1
ATOM 597 C C . LEU A 1 73 ? 14.720 -37.640 -28.254 1.00 93.75 73 LEU A C 1
ATOM 599 O O . LEU A 1 73 ? 15.573 -37.339 -29.085 1.00 93.75 73 LEU A O 1
ATOM 603 N N . VAL A 1 74 ? 15.029 -37.995 -27.004 1.00 93.75 74 VAL A N 1
ATOM 604 C CA . VAL A 1 74 ? 16.406 -37.914 -26.493 1.00 93.75 74 VAL A CA 1
ATOM 605 C C . VAL A 1 74 ? 17.315 -38.926 -27.184 1.00 93.75 74 VAL A C 1
ATOM 607 O O . VAL A 1 74 ? 18.478 -38.638 -27.447 1.00 93.75 74 VAL A O 1
ATOM 610 N N . ASN A 1 75 ? 16.784 -40.095 -27.558 1.00 89.50 75 ASN A N 1
ATOM 611 C CA . ASN A 1 75 ? 17.555 -41.101 -28.274 1.00 89.50 75 ASN A CA 1
ATOM 612 C C . ASN A 1 75 ? 17.920 -40.654 -29.697 1.00 89.50 75 ASN A C 1
ATOM 614 O O . ASN A 1 75 ? 18.951 -41.072 -30.212 1.00 89.50 75 ASN A O 1
ATOM 618 N N . GLY A 1 76 ? 17.106 -39.796 -30.322 1.00 86.81 76 GLY A N 1
ATOM 619 C CA . GLY A 1 76 ? 17.427 -39.183 -31.614 1.00 86.81 76 GLY A CA 1
ATOM 620 C C . GLY A 1 76 ? 18.689 -38.314 -31.582 1.00 86.81 76 GLY A C 1
ATOM 621 O O . GLY A 1 76 ? 19.348 -38.191 -32.609 1.00 86.81 76 GLY A O 1
ATOM 622 N N . GLN A 1 77 ? 19.042 -37.790 -30.404 1.00 88.75 77 GLN A N 1
ATOM 623 C CA . GLN A 1 77 ? 20.196 -36.918 -30.164 1.00 88.75 77 GLN A CA 1
ATOM 624 C C . GLN A 1 77 ? 21.298 -37.584 -29.313 1.00 88.75 77 GLN A C 1
ATOM 626 O O . GLN A 1 77 ? 22.261 -36.933 -28.935 1.00 88.75 77 GLN A O 1
ATOM 631 N N . ASN A 1 78 ? 21.184 -38.883 -28.992 1.00 91.31 78 ASN A N 1
ATOM 632 C CA . ASN A 1 78 ? 22.073 -39.606 -28.061 1.00 91.31 78 ASN A CA 1
ATOM 633 C C . ASN A 1 78 ? 22.130 -39.002 -26.638 1.00 91.31 78 ASN A C 1
ATOM 635 O O . ASN A 1 78 ? 23.199 -38.921 -26.028 1.00 91.31 78 ASN A O 1
ATOM 639 N N . PHE A 1 79 ? 20.991 -38.558 -26.100 1.00 94.81 79 PHE A N 1
ATOM 640 C CA . PHE A 1 79 ? 20.883 -37.958 -24.763 1.00 94.81 79 PHE A CA 1
ATOM 641 C C . PHE A 1 79 ? 20.321 -38.945 -23.738 1.00 94.81 79 PHE A C 1
ATOM 643 O O . PHE A 1 79 ? 19.522 -39.827 -24.063 1.00 94.81 79 PHE A O 1
ATOM 650 N N . ALA A 1 80 ? 20.696 -38.748 -22.474 1.00 95.50 80 ALA A N 1
ATOM 651 C CA . ALA A 1 80 ? 20.003 -39.361 -21.346 1.00 95.50 80 ALA A CA 1
ATOM 652 C C . ALA A 1 80 ? 18.739 -38.560 -21.000 1.00 95.50 80 ALA A C 1
ATOM 654 O O . ALA A 1 80 ? 18.696 -37.344 -21.193 1.00 95.50 80 ALA A O 1
ATOM 655 N N . LEU A 1 81 ? 17.719 -39.230 -20.459 1.00 96.94 81 LEU A N 1
ATOM 656 C CA . LEU A 1 81 ? 16.487 -38.586 -19.991 1.00 96.94 81 LEU A CA 1
ATOM 657 C C . LEU A 1 81 ? 16.441 -38.599 -18.469 1.00 96.94 81 LEU A C 1
ATOM 659 O O . LEU A 1 81 ? 16.513 -39.665 -17.862 1.00 96.94 81 LEU A O 1
ATOM 663 N N . MET A 1 82 ? 16.266 -37.434 -17.856 1.00 96.69 82 MET A N 1
ATOM 664 C CA . MET A 1 82 ? 16.224 -37.286 -16.406 1.00 96.69 82 MET A CA 1
ATOM 665 C C . MET A 1 82 ? 14.928 -36.625 -15.935 1.00 96.69 82 MET A C 1
ATOM 667 O O . MET A 1 82 ? 14.426 -35.690 -16.557 1.00 96.69 82 MET A O 1
ATOM 671 N N . GLY A 1 83 ? 14.417 -37.097 -14.799 1.00 95.50 83 GLY A N 1
ATOM 672 C CA . GLY A 1 83 ? 13.395 -36.426 -14.000 1.00 95.50 83 GLY A CA 1
ATOM 673 C C . GLY A 1 83 ? 13.819 -36.349 -12.533 1.00 95.50 83 GLY A C 1
ATOM 674 O O . GLY A 1 83 ? 14.690 -37.098 -12.084 1.00 95.50 83 GLY A O 1
ATOM 675 N N . ALA A 1 84 ? 13.195 -35.454 -11.776 1.00 92.38 84 ALA A N 1
ATOM 676 C CA . ALA A 1 84 ? 13.532 -35.201 -10.377 1.00 92.38 84 ALA A CA 1
ATOM 677 C C . ALA A 1 84 ? 12.297 -35.017 -9.480 1.00 92.38 84 ALA A C 1
ATOM 679 O O . ALA A 1 84 ? 11.209 -34.659 -9.942 1.00 92.38 84 ALA A O 1
ATOM 680 N N . HIS A 1 85 ? 12.484 -35.258 -8.186 1.00 89.88 85 HIS A N 1
ATOM 681 C CA . HIS A 1 85 ? 11.550 -34.929 -7.119 1.00 89.88 85 HIS A CA 1
ATOM 682 C C . HIS A 1 85 ? 12.332 -34.268 -5.990 1.00 89.88 85 HIS A C 1
ATOM 684 O O . HIS A 1 85 ? 13.135 -34.913 -5.312 1.00 89.88 85 HIS A O 1
ATOM 690 N N . ILE A 1 86 ? 12.133 -32.963 -5.839 1.00 82.62 86 ILE A N 1
ATOM 691 C CA . ILE A 1 86 ? 12.927 -32.130 -4.942 1.00 82.62 86 ILE A CA 1
ATOM 692 C C . ILE A 1 86 ? 11.973 -31.275 -4.113 1.00 82.62 86 ILE A C 1
ATOM 694 O O . ILE A 1 86 ? 11.010 -30.725 -4.649 1.00 82.62 86 ILE A O 1
ATOM 698 N N . PHE A 1 87 ? 12.230 -31.186 -2.809 1.00 73.31 87 PHE A N 1
ATOM 699 C CA . PHE A 1 87 ? 11.386 -30.469 -1.854 1.00 73.31 87 PHE A CA 1
ATOM 700 C C . PHE A 1 87 ? 12.150 -29.337 -1.166 1.00 73.31 87 PHE A C 1
ATOM 702 O O . PHE A 1 87 ? 13.284 -29.535 -0.724 1.00 73.31 87 PHE A O 1
ATOM 709 N N . ASN A 1 88 ? 11.476 -28.190 -1.023 1.00 62.72 88 ASN A N 1
ATOM 710 C CA . ASN A 1 88 ? 11.969 -26.989 -0.343 1.00 62.72 88 ASN A CA 1
ATOM 711 C C . ASN A 1 88 ? 13.251 -26.406 -0.959 1.00 62.72 88 ASN A C 1
ATOM 713 O O . ASN A 1 88 ? 14.196 -26.083 -0.264 1.00 62.72 88 ASN A O 1
ATOM 717 N N . MET A 1 89 ? 13.320 -26.318 -2.282 1.00 61.25 89 MET A N 1
ATOM 718 C CA . MET A 1 89 ? 14.480 -25.760 -2.978 1.00 61.25 89 MET A CA 1
ATOM 719 C C . MET A 1 89 ? 14.538 -24.232 -2.757 1.00 61.25 89 MET A C 1
ATOM 721 O O . MET A 1 89 ? 13.728 -23.502 -3.326 1.00 61.25 89 MET A O 1
ATOM 725 N N . HIS A 1 90 ? 15.485 -23.729 -1.960 1.00 60.00 90 HIS A N 1
ATOM 726 C CA . HIS A 1 90 ? 15.775 -22.294 -1.947 1.00 60.00 90 HIS A CA 1
ATOM 727 C C . HIS A 1 90 ? 16.792 -21.979 -3.047 1.00 60.00 90 HIS A C 1
ATOM 729 O O . HIS A 1 90 ? 17.857 -22.592 -3.130 1.00 60.00 90 HIS A O 1
ATOM 735 N N . MET A 1 91 ? 16.445 -21.017 -3.899 1.00 54.78 91 MET A N 1
ATOM 736 C CA . MET A 1 91 ? 17.155 -20.712 -5.148 1.00 54.78 91 MET A CA 1
ATOM 737 C C . MET A 1 91 ? 18.571 -20.154 -4.929 1.00 54.78 91 MET A C 1
ATOM 739 O O . MET A 1 91 ? 19.376 -20.154 -5.854 1.00 54.78 91 MET A O 1
ATOM 743 N N . GLU A 1 92 ? 18.894 -19.738 -3.702 1.00 50.16 92 GLU A N 1
ATOM 744 C CA . GLU A 1 92 ? 20.158 -19.075 -3.364 1.00 50.16 92 GLU A CA 1
ATOM 745 C C . GLU A 1 92 ? 21.221 -20.007 -2.757 1.00 50.16 92 GLU A C 1
ATOM 747 O O . GLU A 1 92 ? 22.350 -19.578 -2.535 1.00 50.16 92 GLU A O 1
ATOM 752 N N . THR A 1 93 ? 20.918 -21.287 -2.480 1.00 51.50 93 THR A N 1
ATOM 753 C CA . THR A 1 93 ? 21.889 -22.193 -1.826 1.00 51.50 93 THR A CA 1
ATOM 754 C C . THR A 1 93 ? 21.724 -23.684 -2.177 1.00 51.50 93 THR A C 1
ATOM 756 O O . THR A 1 93 ? 20.665 -24.281 -2.005 1.00 51.50 93 THR A O 1
ATOM 759 N N . GLY A 1 94 ? 22.817 -24.333 -2.604 1.00 59.62 94 GLY A N 1
ATOM 760 C CA . GLY A 1 94 ? 23.104 -25.767 -2.404 1.00 59.62 94 GLY A CA 1
ATOM 761 C C . GLY A 1 94 ? 22.418 -26.824 -3.289 1.00 59.62 94 GLY A C 1
ATOM 762 O O . GLY A 1 94 ? 22.879 -27.968 -3.299 1.00 59.62 94 GLY A O 1
ATOM 763 N N . ILE A 1 95 ? 21.356 -26.513 -4.045 1.00 71.38 95 ILE A N 1
ATOM 764 C CA . ILE A 1 95 ? 20.694 -27.532 -4.890 1.00 71.38 95 ILE A CA 1
ATOM 765 C C . ILE A 1 95 ? 21.507 -27.907 -6.140 1.00 71.38 95 ILE A C 1
ATOM 767 O O . ILE A 1 95 ? 21.521 -29.073 -6.534 1.00 71.38 95 ILE A O 1
ATOM 771 N N . GLY A 1 96 ? 22.240 -26.956 -6.727 1.00 73.19 96 GLY A N 1
ATOM 772 C CA . GLY A 1 96 ? 23.119 -27.211 -7.872 1.00 73.19 96 GLY A CA 1
ATOM 773 C C . GLY A 1 96 ? 24.169 -28.286 -7.572 1.00 73.19 96 GLY A C 1
ATOM 774 O O . GLY A 1 96 ? 24.325 -29.237 -8.336 1.00 73.19 96 GLY A O 1
ATOM 775 N N . ASP A 1 97 ? 24.792 -28.216 -6.395 1.00 74.75 97 ASP A N 1
ATOM 776 C CA . ASP A 1 97 ? 25.765 -29.211 -5.928 1.00 74.75 97 ASP A CA 1
ATOM 777 C C . ASP A 1 97 ? 25.155 -30.614 -5.794 1.00 74.75 97 ASP A C 1
ATOM 779 O O . ASP A 1 97 ? 25.819 -31.614 -6.077 1.00 74.75 97 ASP A O 1
ATOM 783 N N . ALA A 1 98 ? 23.878 -30.710 -5.408 1.00 79.75 98 ALA A N 1
ATOM 784 C CA . ALA A 1 98 ? 23.166 -31.983 -5.335 1.00 79.75 98 ALA A CA 1
ATOM 785 C C . ALA A 1 98 ? 22.953 -32.597 -6.726 1.00 79.75 98 ALA A C 1
ATOM 787 O O . ALA A 1 98 ? 23.112 -33.805 -6.892 1.00 79.75 98 ALA A O 1
ATOM 788 N N . VAL A 1 99 ? 22.650 -31.773 -7.736 1.00 85.81 99 VAL A N 1
ATOM 789 C CA . VAL A 1 99 ? 22.534 -32.222 -9.132 1.00 85.81 99 VAL A CA 1
ATOM 790 C C . VAL A 1 99 ? 23.881 -32.735 -9.637 1.00 85.81 99 VAL A C 1
ATOM 792 O O . VAL A 1 99 ? 23.945 -33.829 -10.195 1.00 85.81 99 VAL A O 1
ATOM 795 N N . ILE A 1 100 ? 24.970 -31.998 -9.393 1.00 83.94 100 ILE A N 1
ATOM 796 C CA . ILE A 1 100 ? 26.322 -32.418 -9.789 1.00 83.94 100 ILE A CA 1
ATOM 797 C C . ILE A 1 100 ? 26.715 -33.734 -9.098 1.00 83.94 100 ILE A C 1
ATOM 799 O O . ILE A 1 100 ? 27.159 -34.669 -9.764 1.00 83.94 100 ILE A O 1
ATOM 803 N N . ALA A 1 101 ? 26.460 -33.868 -7.793 1.00 83.25 101 ALA A N 1
ATOM 804 C CA . ALA A 1 101 ? 26.708 -35.108 -7.054 1.00 83.25 101 ALA A CA 1
ATOM 805 C C . ALA A 1 101 ? 25.853 -36.288 -7.558 1.00 83.25 101 ALA A C 1
ATOM 807 O O . ALA A 1 101 ? 26.304 -37.442 -7.571 1.00 83.25 101 ALA A O 1
ATOM 808 N N . ALA A 1 102 ? 24.619 -36.016 -7.993 1.00 89.50 102 ALA A N 1
ATOM 809 C CA . ALA A 1 102 ? 23.777 -37.018 -8.628 1.00 89.50 102 ALA A CA 1
ATOM 810 C C . ALA A 1 102 ? 24.358 -37.465 -9.976 1.00 89.50 102 ALA A C 1
ATOM 812 O O . ALA A 1 102 ? 24.335 -38.662 -10.259 1.00 89.50 102 ALA A O 1
ATOM 813 N N . MET A 1 103 ? 24.943 -36.556 -10.767 1.00 93.12 103 MET A N 1
ATOM 814 C CA . MET A 1 103 ? 25.572 -36.904 -12.048 1.00 93.12 103 MET A CA 1
ATOM 815 C C . MET A 1 103 ? 26.773 -37.824 -11.855 1.00 93.12 103 MET A C 1
ATOM 817 O O . MET A 1 103 ? 26.865 -38.844 -12.534 1.00 93.12 103 MET A O 1
ATOM 821 N N . ASP A 1 104 ? 27.630 -37.540 -10.873 1.00 88.50 104 ASP A N 1
ATOM 822 C CA . ASP A 1 104 ? 28.751 -38.421 -10.521 1.00 88.50 104 ASP A CA 1
ATOM 823 C C . ASP A 1 104 ? 28.274 -39.813 -10.090 1.00 88.50 104 ASP A C 1
ATOM 825 O O . ASP A 1 104 ? 28.866 -40.839 -10.434 1.00 88.50 104 ASP A O 1
ATOM 829 N N . SER A 1 105 ? 27.158 -39.865 -9.363 1.00 88.94 105 SER A N 1
ATOM 830 C CA . SER A 1 105 ? 26.543 -41.128 -8.959 1.00 88.94 105 SER A CA 1
ATOM 831 C C . SER A 1 105 ? 25.976 -41.888 -10.161 1.00 88.94 105 SER A C 1
ATOM 833 O O . SER A 1 105 ? 26.192 -43.096 -10.276 1.00 88.94 105 SER A O 1
ATOM 835 N N . PHE A 1 106 ? 25.293 -41.206 -11.086 1.00 93.31 106 PHE A N 1
ATOM 836 C CA . PHE A 1 106 ? 24.778 -41.813 -12.313 1.00 93.31 106 PHE A CA 1
ATOM 837 C C . PHE A 1 106 ? 25.891 -42.300 -13.235 1.00 93.31 106 PHE A C 1
ATOM 839 O O . PHE A 1 106 ? 25.757 -43.394 -13.783 1.00 93.31 106 PHE A O 1
ATOM 846 N N . ALA A 1 107 ? 26.994 -41.563 -13.359 1.00 89.12 107 ALA A N 1
ATOM 847 C CA . ALA A 1 107 ? 28.147 -41.970 -14.155 1.00 89.12 107 ALA A CA 1
ATOM 848 C C . ALA A 1 107 ? 28.692 -43.330 -13.689 1.00 89.12 107 ALA A C 1
ATOM 850 O O . ALA A 1 107 ? 28.829 -44.273 -14.471 1.00 89.12 107 ALA A O 1
ATOM 851 N N . ILE A 1 108 ? 28.869 -43.486 -12.372 1.00 86.94 108 ILE A N 1
ATOM 852 C CA . ILE A 1 108 ? 29.326 -44.742 -11.761 1.00 86.94 108 ILE A CA 1
ATOM 853 C C . ILE A 1 108 ? 28.295 -45.868 -11.934 1.00 86.94 108 ILE A C 1
ATOM 855 O O . ILE A 1 108 ? 28.667 -47.008 -12.223 1.00 86.94 108 ILE A O 1
ATOM 859 N N . LEU A 1 109 ? 27.007 -45.580 -11.716 1.00 88.12 109 LEU A N 1
ATOM 860 C CA . LEU A 1 109 ? 25.944 -46.593 -11.740 1.00 88.12 109 LEU A CA 1
ATOM 861 C C . LEU A 1 109 ? 25.651 -47.113 -13.151 1.00 88.12 109 LEU A C 1
ATOM 863 O O . LEU A 1 109 ? 25.418 -48.312 -13.317 1.00 88.12 109 LEU A O 1
ATOM 867 N N . SER A 1 110 ? 25.674 -46.225 -14.141 1.00 88.38 110 SER A N 1
ATOM 868 C CA . SER A 1 110 ? 25.383 -46.539 -15.542 1.00 88.38 110 SER A CA 1
ATOM 869 C C . SER A 1 110 ? 26.608 -46.996 -16.336 1.00 88.38 110 SER A C 1
ATOM 871 O O . SER A 1 110 ? 26.444 -47.580 -17.400 1.00 88.38 110 SER A O 1
ATOM 873 N N . GLN A 1 111 ? 27.823 -46.802 -15.803 1.00 87.44 111 GLN A N 1
ATOM 874 C CA . GLN A 1 111 ? 29.097 -47.015 -16.511 1.00 87.44 111 GLN A CA 1
ATOM 875 C C . GLN A 1 111 ? 29.299 -46.073 -17.710 1.00 87.44 111 GLN A C 1
ATOM 877 O O . GLN A 1 111 ? 30.054 -46.398 -18.625 1.00 87.44 111 GLN A O 1
ATOM 882 N N . HIS A 1 112 ? 28.656 -44.906 -17.669 1.00 89.62 112 HIS A N 1
ATOM 883 C CA . HIS A 1 112 ? 28.876 -43.790 -18.582 1.00 89.62 112 HIS A CA 1
ATOM 884 C C . HIS A 1 112 ? 29.612 -42.673 -17.837 1.00 89.62 112 HIS A C 1
ATOM 886 O O . HIS A 1 112 ? 28.988 -41.787 -17.250 1.00 89.62 112 HIS A O 1
ATOM 892 N N . ASP A 1 113 ? 30.947 -42.734 -17.833 1.00 87.75 113 ASP A N 1
ATOM 893 C CA . ASP A 1 113 ? 31.810 -41.753 -17.155 1.00 87.75 113 ASP A CA 1
ATOM 894 C C . ASP A 1 113 ? 31.536 -40.312 -17.639 1.00 87.75 113 ASP A C 1
ATOM 896 O O . ASP A 1 113 ? 31.741 -39.350 -16.897 1.00 87.75 113 ASP A O 1
ATOM 900 N N . GLU A 1 114 ? 31.035 -40.154 -18.867 1.00 89.94 114 GLU A N 1
ATOM 901 C CA . GLU A 1 114 ? 30.716 -38.868 -19.479 1.00 89.94 114 GLU A CA 1
ATOM 902 C C . GLU A 1 114 ? 29.578 -38.097 -18.789 1.00 89.94 114 GLU A C 1
ATOM 904 O O . GLU A 1 114 ? 29.569 -36.864 -18.815 1.00 89.94 114 GLU A O 1
ATOM 909 N N . ILE A 1 115 ? 28.654 -38.781 -18.097 1.00 92.75 115 ILE A N 1
ATOM 910 C CA . ILE A 1 115 ? 27.498 -38.151 -17.425 1.00 92.75 115 ILE A CA 1
ATOM 911 C C . ILE A 1 115 ? 27.936 -37.068 -16.425 1.00 92.75 115 ILE A C 1
ATOM 913 O O . ILE A 1 115 ? 27.262 -36.047 -16.266 1.00 92.75 115 ILE A O 1
ATOM 917 N N . SER A 1 116 ? 29.104 -37.235 -15.800 1.00 88.94 116 SER A N 1
ATOM 918 C CA . SER A 1 116 ? 29.667 -36.264 -14.859 1.00 88.94 116 SER A CA 1
ATOM 919 C C . SER A 1 116 ? 29.914 -34.878 -15.467 1.00 88.94 116 SER A C 1
ATOM 921 O O . SER A 1 116 ? 29.890 -33.895 -14.725 1.00 88.94 116 SER A O 1
ATOM 923 N N . PHE A 1 117 ? 30.108 -34.754 -16.789 1.00 87.44 117 PHE A N 1
ATOM 924 C CA . PHE A 1 117 ? 30.509 -33.488 -17.427 1.00 87.44 117 PHE A CA 1
ATOM 925 C C . PHE A 1 117 ? 29.811 -33.133 -18.752 1.00 87.44 117 PHE A C 1
ATOM 927 O O . PHE A 1 117 ? 29.998 -32.014 -19.228 1.00 87.44 117 PHE A O 1
ATOM 934 N N . ILE A 1 118 ? 28.996 -34.009 -19.347 1.00 92.56 118 ILE A N 1
ATOM 935 C CA . ILE A 1 118 ? 28.174 -33.653 -20.523 1.00 92.56 118 ILE A CA 1
ATOM 936 C C . ILE A 1 118 ? 27.140 -32.556 -20.190 1.00 92.56 118 ILE A C 1
ATOM 938 O O . ILE A 1 118 ? 26.746 -32.422 -19.022 1.00 92.56 118 ILE A O 1
ATOM 942 N N . PRO A 1 119 ? 26.711 -31.752 -21.182 1.00 95.00 119 PRO A N 1
ATOM 943 C CA . PRO A 1 119 ? 25.835 -30.608 -20.963 1.00 95.00 119 PRO A CA 1
ATOM 944 C C . PRO A 1 119 ? 24.369 -30.994 -20.717 1.00 95.00 119 PRO A C 1
ATOM 946 O O . PRO A 1 119 ? 23.923 -32.093 -21.056 1.00 95.00 119 PRO A O 1
ATOM 949 N N . PHE A 1 120 ? 23.607 -30.053 -20.161 1.00 96.06 120 PHE A N 1
ATOM 950 C CA . PHE A 1 120 ? 22.176 -30.180 -19.898 1.00 96.06 120 PHE A CA 1
ATOM 951 C C . PHE A 1 120 ? 21.330 -29.422 -20.920 1.00 96.06 120 PHE A C 1
ATOM 953 O O . PHE A 1 120 ? 21.702 -28.348 -21.389 1.00 96.06 120 PHE A O 1
ATOM 960 N N . PHE A 1 121 ? 20.140 -29.946 -21.188 1.00 97.88 121 PHE A N 1
ATOM 961 C CA . PHE A 1 121 ? 19.017 -29.198 -21.736 1.00 97.88 121 PHE A CA 1
ATOM 962 C C . PHE A 1 121 ? 17.841 -29.338 -20.768 1.00 97.88 121 PHE A C 1
ATOM 964 O O . PHE A 1 121 ? 17.416 -30.461 -20.489 1.00 97.88 121 PHE A O 1
ATOM 971 N N . ILE A 1 122 ? 17.330 -28.229 -20.230 1.00 96.69 122 ILE A N 1
ATOM 972 C CA . ILE A 1 122 ? 16.272 -28.267 -19.206 1.00 96.69 122 ILE A CA 1
ATOM 973 C C . ILE A 1 122 ? 14.931 -27.874 -19.812 1.00 96.69 122 ILE A C 1
ATOM 975 O O . ILE A 1 122 ? 14.827 -26.862 -20.490 1.00 96.69 122 ILE A O 1
ATOM 979 N N . ASN A 1 123 ? 13.887 -28.643 -19.519 1.00 96.31 123 ASN A N 1
ATOM 980 C CA . ASN A 1 123 ? 12.502 -28.288 -19.799 1.00 96.31 123 ASN A CA 1
ATOM 981 C C . ASN A 1 123 ? 11.709 -28.267 -18.489 1.00 96.31 123 ASN A C 1
ATOM 983 O O . ASN A 1 123 ? 11.416 -29.313 -17.905 1.00 96.31 123 ASN A O 1
ATOM 987 N N . GLY A 1 124 ? 11.411 -27.065 -18.004 1.00 94.00 124 GLY A N 1
ATOM 988 C CA . GLY A 1 124 ? 10.826 -26.841 -16.693 1.00 94.00 124 GLY A CA 1
ATOM 989 C C . GLY A 1 124 ? 9.408 -26.289 -16.760 1.00 94.00 124 GLY A C 1
ATOM 990 O O . GLY A 1 124 ? 9.145 -25.322 -17.468 1.00 94.00 124 GLY A O 1
ATOM 991 N N . TYR A 1 125 ? 8.503 -26.856 -15.962 1.00 92.56 125 TYR A N 1
ATOM 992 C CA . TYR A 1 125 ? 7.124 -26.389 -15.826 1.00 92.56 125 TYR A CA 1
ATOM 993 C C . TYR A 1 125 ? 6.842 -25.743 -14.473 1.00 92.56 125 TYR A C 1
ATOM 995 O O . TYR A 1 125 ? 7.152 -26.306 -13.422 1.00 92.56 125 TYR A O 1
ATOM 1003 N N . SER A 1 126 ? 6.175 -24.589 -14.503 1.00 90.50 126 SER A N 1
ATOM 1004 C CA . SER A 1 126 ? 5.847 -23.763 -13.350 1.00 90.50 126 SER A CA 1
ATOM 1005 C C . SER A 1 126 ? 7.105 -23.489 -12.528 1.00 90.50 126 SER A C 1
ATOM 1007 O O . SER A 1 126 ? 8.069 -22.910 -13.021 1.00 90.50 126 SER A O 1
ATOM 1009 N N . TRP A 1 127 ? 7.146 -23.959 -11.290 1.00 84.50 127 TRP A N 1
ATOM 1010 C CA . TRP A 1 127 ? 8.319 -23.859 -10.434 1.00 84.50 127 TRP A CA 1
ATOM 1011 C C . TRP A 1 127 ? 9.573 -24.557 -11.006 1.00 84.50 127 TRP A C 1
ATOM 1013 O O . TRP A 1 127 ? 10.683 -24.066 -10.836 1.00 84.50 127 TRP A O 1
ATOM 1023 N N . GLY A 1 128 ? 9.415 -25.637 -11.779 1.00 87.06 128 GLY A N 1
ATOM 1024 C CA . GLY A 1 128 ? 10.517 -26.241 -12.534 1.00 87.06 128 GLY A CA 1
ATOM 1025 C C . GLY A 1 128 ? 11.050 -25.332 -13.645 1.00 87.06 128 GLY A C 1
ATOM 1026 O O . GLY A 1 128 ? 12.231 -25.399 -13.973 1.00 87.06 128 GLY A O 1
ATOM 1027 N N . GLY A 1 129 ? 10.201 -24.458 -14.201 1.00 88.56 129 GLY A N 1
ATOM 1028 C CA . GLY A 1 129 ? 10.601 -23.420 -15.156 1.00 88.56 129 GLY A CA 1
ATOM 1029 C C . GLY A 1 129 ? 11.462 -22.343 -14.498 1.00 88.56 129 GLY A C 1
ATOM 1030 O O . GLY A 1 129 ? 12.487 -21.969 -15.063 1.00 88.56 129 GLY A O 1
ATOM 1031 N N . GLN A 1 130 ? 11.104 -21.950 -13.268 1.00 85.44 130 GLN A N 1
ATOM 1032 C CA . GLN A 1 130 ? 11.923 -21.060 -12.434 1.00 85.44 130 GLN A CA 1
ATOM 1033 C C . GLN A 1 130 ? 13.303 -21.675 -12.202 1.00 85.44 130 GLN A C 1
ATOM 1035 O O . GLN A 1 130 ? 14.324 -21.086 -12.543 1.00 85.44 130 GLN A O 1
ATOM 1040 N N . PHE A 1 131 ? 13.344 -22.915 -11.709 1.00 85.62 131 PHE A N 1
ATOM 1041 C CA . PHE A 1 131 ? 14.602 -23.626 -11.500 1.00 85.62 131 PHE A CA 1
ATOM 1042 C C . PHE A 1 131 ? 15.459 -23.698 -12.771 1.00 85.62 131 PHE A C 1
ATOM 1044 O O . PHE A 1 131 ? 16.660 -23.449 -12.707 1.00 85.62 131 PHE A O 1
ATOM 1051 N N . GLY A 1 132 ? 14.852 -24.010 -13.922 1.00 88.88 132 GLY A N 1
ATOM 1052 C CA . GLY A 1 132 ? 15.571 -24.142 -15.188 1.00 88.88 132 GLY A CA 1
ATOM 1053 C C . GLY A 1 132 ? 16.359 -22.888 -15.561 1.00 88.88 132 GLY A C 1
ATOM 1054 O O . GLY A 1 132 ? 17.532 -22.996 -15.910 1.00 88.88 132 GLY A O 1
ATOM 1055 N N . TYR A 1 133 ? 15.766 -21.704 -15.414 1.00 89.25 133 TYR A N 1
ATOM 1056 C CA . TYR A 1 133 ? 16.452 -20.434 -15.668 1.00 89.25 133 TYR A CA 1
ATOM 1057 C C . TYR A 1 133 ? 17.627 -20.200 -14.706 1.00 89.25 133 TYR A C 1
ATOM 1059 O O . TYR A 1 133 ? 18.753 -19.973 -15.143 1.00 89.25 133 TYR A O 1
ATOM 1067 N N . HIS A 1 134 ? 17.410 -20.327 -13.396 1.00 85.12 134 HIS A N 1
ATOM 1068 C CA . HIS A 1 134 ? 18.464 -20.045 -12.415 1.00 85.12 134 HIS A CA 1
ATOM 1069 C C . HIS A 1 134 ? 19.600 -21.066 -12.435 1.00 85.12 134 HIS A C 1
ATOM 1071 O O . HIS A 1 134 ? 20.764 -20.704 -12.276 1.00 85.12 134 HIS A O 1
ATOM 1077 N N . PHE A 1 135 ? 19.289 -22.341 -12.672 1.00 86.31 135 PHE A N 1
ATOM 1078 C CA . PHE A 1 135 ? 20.314 -23.359 -12.873 1.00 86.31 135 PHE A CA 1
ATOM 1079 C C . PHE A 1 135 ? 21.148 -23.053 -14.120 1.00 86.31 135 PHE A C 1
ATOM 1081 O O . PHE A 1 135 ? 22.362 -23.254 -14.114 1.00 86.31 135 PHE A O 1
ATOM 1088 N N . THR A 1 136 ? 20.514 -22.497 -15.158 1.00 91.12 136 THR A N 1
ATOM 1089 C CA . THR A 1 136 ? 21.229 -22.041 -16.350 1.00 91.12 136 THR A CA 1
ATOM 1090 C C . THR A 1 136 ? 22.154 -20.869 -16.032 1.00 91.12 136 THR A C 1
ATOM 1092 O O . THR A 1 136 ? 23.302 -20.891 -16.462 1.00 91.12 136 THR A O 1
ATOM 1095 N N . ARG A 1 137 ? 21.709 -19.907 -15.210 1.00 87.56 137 ARG A N 1
ATOM 1096 C CA . ARG A 1 137 ? 22.559 -18.801 -14.736 1.00 87.56 137 ARG A CA 1
ATOM 1097 C C . ARG A 1 137 ? 23.745 -19.237 -13.892 1.00 87.56 137 ARG A C 1
ATOM 1099 O O . ARG A 1 137 ? 24.790 -18.593 -13.920 1.00 87.56 137 ARG A O 1
ATOM 1106 N N . TRP A 1 138 ? 23.594 -20.323 -13.146 1.00 85.12 138 TRP A N 1
ATOM 1107 C CA . TRP A 1 138 ? 24.644 -20.817 -12.268 1.00 85.12 138 TRP A CA 1
ATOM 1108 C C . TRP A 1 138 ? 25.818 -21.454 -13.028 1.00 85.12 138 TRP A C 1
ATOM 1110 O O . TRP A 1 138 ? 26.966 -21.261 -12.630 1.00 85.12 138 TRP A O 1
ATOM 1120 N N . ILE A 1 139 ? 25.545 -22.198 -14.107 1.00 87.62 139 ILE A N 1
ATOM 1121 C CA . ILE A 1 139 ? 26.563 -22.922 -14.896 1.00 87.62 139 ILE A CA 1
ATOM 1122 C C . ILE A 1 139 ? 26.307 -22.829 -16.415 1.00 87.62 139 ILE A C 1
ATOM 1124 O O . ILE A 1 139 ? 26.149 -23.861 -17.082 1.00 87.62 139 ILE A O 1
ATOM 1128 N N . PRO A 1 140 ? 26.250 -21.616 -16.997 1.00 91.62 140 PRO A N 1
ATOM 1129 C CA . PRO A 1 140 ? 25.844 -21.403 -18.390 1.00 91.62 140 PRO A CA 1
ATOM 1130 C C . PRO A 1 140 ? 26.729 -22.145 -19.404 1.00 91.62 140 PRO A C 1
ATOM 1132 O O . PRO A 1 140 ? 26.255 -22.578 -20.457 1.00 91.62 140 PRO A O 1
ATOM 1135 N N . GLU A 1 141 ? 27.999 -22.392 -19.078 1.00 90.50 141 GLU A N 1
ATOM 1136 C CA . GLU A 1 141 ? 28.937 -23.157 -19.901 1.00 90.50 141 GLU A CA 1
ATOM 1137 C C . GLU A 1 141 ? 28.548 -24.634 -20.081 1.00 90.50 141 GLU A C 1
ATOM 1139 O O . GLU A 1 141 ? 28.999 -25.278 -21.031 1.00 90.50 141 GLU A O 1
ATOM 1144 N N . ARG A 1 142 ? 27.700 -25.177 -19.196 1.00 90.56 142 ARG A N 1
ATOM 1145 C CA . ARG A 1 142 ? 27.221 -26.567 -19.236 1.00 90.56 142 ARG A CA 1
ATOM 1146 C C . ARG A 1 142 ? 25.791 -26.682 -19.777 1.00 90.56 142 ARG A C 1
ATOM 1148 O O . ARG A 1 142 ? 25.202 -27.761 -19.742 1.00 90.56 142 ARG A O 1
ATOM 1155 N N . MET A 1 143 ? 25.223 -25.606 -20.307 1.00 95.62 143 MET A N 1
ATOM 1156 C CA . MET A 1 143 ? 23.828 -25.570 -20.745 1.00 95.62 143 MET A CA 1
ATOM 1157 C C . MET A 1 143 ? 23.730 -25.481 -22.260 1.00 95.62 143 MET A C 1
ATOM 1159 O O . MET A 1 143 ? 24.246 -24.551 -22.861 1.00 95.62 143 MET A O 1
ATOM 1163 N N . LEU A 1 144 ? 23.053 -26.426 -22.908 1.00 95.88 144 LEU A N 1
ATOM 1164 C CA . LEU A 1 144 ? 22.751 -26.340 -24.341 1.00 95.88 144 LEU A CA 1
ATOM 1165 C C . LEU A 1 144 ? 21.650 -25.323 -24.618 1.00 95.88 144 LEU A C 1
ATOM 1167 O O . LEU A 1 144 ? 21.774 -24.530 -25.542 1.00 95.88 144 LEU A O 1
ATOM 1171 N N . GLY A 1 145 ? 20.604 -25.366 -23.803 1.00 97.12 145 GLY A N 1
ATOM 1172 C CA . GLY A 1 145 ? 19.441 -24.499 -23.871 1.00 97.12 145 GLY A CA 1
ATOM 1173 C C . GLY A 1 145 ? 18.464 -24.831 -22.750 1.00 97.12 145 GLY A C 1
ATOM 1174 O O . GLY A 1 145 ? 18.624 -25.837 -22.046 1.00 97.12 145 GLY A O 1
ATOM 1175 N N . PHE A 1 146 ? 17.453 -23.990 -22.580 1.00 97.38 146 PHE A N 1
ATOM 1176 C CA . PHE A 1 146 ? 16.431 -24.193 -21.560 1.00 97.38 146 PHE A CA 1
ATOM 1177 C C . PHE A 1 146 ? 15.040 -23.790 -22.054 1.00 97.38 146 PHE A C 1
ATOM 1179 O O . PHE A 1 146 ? 14.887 -22.922 -22.911 1.00 97.38 146 PHE A O 1
ATOM 1186 N N . ILE A 1 147 ? 14.019 -24.432 -21.494 1.00 97.38 147 ILE A N 1
ATOM 1187 C CA . ILE A 1 147 ? 12.612 -24.095 -21.681 1.00 97.38 147 ILE A CA 1
ATOM 1188 C C . ILE A 1 147 ? 12.020 -23.785 -20.310 1.00 97.38 147 ILE A C 1
ATOM 1190 O O . ILE A 1 147 ? 12.046 -24.637 -19.416 1.00 97.38 147 ILE A O 1
ATOM 1194 N N . THR A 1 148 ? 11.462 -22.589 -20.157 1.00 94.00 148 THR A N 1
ATOM 1195 C CA . THR A 1 148 ? 10.660 -22.202 -18.994 1.00 94.00 148 THR A CA 1
ATOM 1196 C C . THR A 1 148 ? 9.200 -22.203 -19.427 1.00 94.00 148 THR A C 1
ATOM 1198 O O . THR A 1 148 ? 8.827 -21.577 -20.414 1.00 94.00 148 THR A O 1
ATOM 1201 N N . GLN A 1 149 ? 8.349 -22.944 -18.727 1.00 94.38 149 GLN A N 1
ATOM 1202 C CA . GLN A 1 149 ? 6.916 -22.934 -18.992 1.00 94.38 149 GLN A CA 1
ATOM 1203 C C . GLN A 1 149 ? 6.182 -22.376 -17.788 1.00 94.38 149 GLN A C 1
ATOM 1205 O O . GLN A 1 149 ? 6.110 -23.048 -16.759 1.00 94.38 149 GLN A O 1
ATOM 1210 N N . LYS A 1 150 ? 5.618 -21.172 -17.910 1.00 90.62 150 LYS A N 1
ATOM 1211 C CA . LYS A 1 150 ? 4.756 -20.547 -16.894 1.00 90.62 150 LYS A CA 1
ATOM 1212 C C . LYS A 1 150 ? 5.434 -20.457 -15.521 1.00 90.62 150 LYS A C 1
ATOM 1214 O O . LYS A 1 150 ? 4.822 -20.656 -14.468 1.00 90.62 150 LYS A O 1
ATOM 1219 N N . GLY A 1 151 ? 6.743 -20.209 -15.532 1.00 80.12 151 GLY A N 1
ATOM 1220 C CA . GLY A 1 151 ? 7.527 -19.855 -14.351 1.00 80.12 151 GLY A CA 1
ATOM 1221 C C . GLY A 1 151 ? 6.932 -18.643 -13.635 1.00 80.12 151 GLY A C 1
ATOM 1222 O O . GLY A 1 151 ? 6.142 -17.906 -14.205 1.00 80.12 151 GLY A O 1
ATOM 1223 N N . GLY A 1 152 ? 7.233 -18.485 -12.350 1.00 66.31 152 GLY A N 1
ATOM 1224 C CA . GLY A 1 152 ? 6.568 -17.467 -11.521 1.00 66.31 152 GLY A CA 1
ATOM 1225 C C . GLY A 1 152 ? 7.484 -16.503 -10.783 1.00 66.31 152 GLY A C 1
ATOM 1226 O O . GLY A 1 152 ? 7.028 -15.431 -10.437 1.00 66.31 152 GLY A O 1
ATOM 1227 N N . TYR A 1 153 ? 8.744 -16.854 -10.554 1.00 63.41 153 TYR A N 1
ATOM 1228 C CA . TYR A 1 153 ? 9.733 -16.005 -9.904 1.00 63.41 153 TYR A CA 1
ATOM 1229 C C . TYR A 1 153 ? 11.059 -16.249 -10.595 1.00 63.41 153 TYR A C 1
ATOM 1231 O O . TYR A 1 153 ? 11.411 -17.411 -10.824 1.00 63.41 153 TYR A O 1
ATOM 1239 N N . HIS A 1 154 ? 11.761 -15.173 -10.919 1.00 64.62 154 HIS A N 1
ATOM 1240 C CA . HIS A 1 154 ? 13.096 -15.253 -11.469 1.00 64.62 154 HIS A CA 1
ATOM 1241 C C . HIS A 1 154 ? 13.927 -14.067 -10.998 1.00 64.62 154 HIS A C 1
ATOM 1243 O O . HIS A 1 154 ? 13.394 -12.989 -10.762 1.00 64.62 154 HIS A O 1
ATOM 1249 N N . ASP A 1 155 ? 15.230 -14.275 -10.887 1.00 60.12 155 ASP A N 1
ATOM 1250 C CA . ASP A 1 155 ? 16.186 -13.211 -10.599 1.00 60.12 155 ASP A CA 1
ATOM 1251 C C . ASP A 1 155 ? 16.459 -12.396 -11.875 1.00 60.12 155 ASP A C 1
ATOM 1253 O O . ASP A 1 155 ? 16.980 -12.930 -12.864 1.00 60.12 155 ASP A O 1
ATOM 1257 N N . THR A 1 156 ? 16.066 -11.122 -11.829 1.00 60.91 156 THR A N 1
ATOM 1258 C CA . THR A 1 156 ? 16.154 -10.126 -12.906 1.00 60.91 156 THR A CA 1
ATOM 1259 C C . THR A 1 156 ? 17.501 -9.405 -12.955 1.00 60.91 156 THR A C 1
ATOM 1261 O O . THR A 1 156 ? 17.711 -8.571 -13.830 1.00 60.91 156 THR A O 1
ATOM 1264 N N . THR A 1 157 ? 18.444 -9.725 -12.059 1.00 69.31 157 THR A N 1
ATOM 1265 C CA . THR A 1 157 ? 19.829 -9.257 -12.202 1.00 69.31 157 THR A CA 1
ATOM 1266 C C . THR A 1 157 ? 20.450 -9.790 -13.493 1.00 69.31 157 THR A C 1
ATOM 1268 O O . THR A 1 157 ? 20.095 -10.881 -13.946 1.00 69.31 157 THR A O 1
ATOM 1271 N N . ASP A 1 158 ? 21.419 -9.044 -14.038 1.00 74.56 158 ASP A N 1
ATOM 1272 C CA . ASP A 1 158 ? 22.123 -9.364 -15.287 1.00 74.56 158 ASP A CA 1
ATOM 1273 C C . ASP A 1 158 ? 22.432 -10.867 -15.414 1.00 74.56 158 ASP A C 1
ATOM 1275 O O . ASP A 1 158 ? 23.143 -11.475 -14.598 1.00 74.56 158 ASP A O 1
ATOM 1279 N N . ALA A 1 159 ? 21.864 -11.489 -16.448 1.00 81.56 159 ALA A N 1
ATOM 1280 C CA . ALA A 1 159 ? 22.030 -12.905 -16.723 1.00 81.56 159 ALA A CA 1
ATOM 1281 C C . ALA A 1 159 ? 23.463 -13.282 -17.152 1.00 81.56 159 ALA A C 1
ATOM 1283 O O . ALA A 1 159 ? 23.789 -14.476 -17.200 1.00 81.56 159 ALA A O 1
ATOM 1284 N N . GLY A 1 160 ? 24.340 -12.307 -17.407 1.00 89.31 160 GLY A N 1
ATOM 1285 C CA . GLY A 1 160 ? 25.750 -12.509 -17.723 1.00 89.31 160 GLY A CA 1
ATOM 1286 C C . GLY A 1 160 ? 25.925 -13.433 -18.929 1.00 89.31 160 GLY A C 1
ATOM 1287 O O . GLY A 1 160 ? 25.227 -13.312 -19.928 1.00 89.31 160 GLY A O 1
ATOM 1288 N N . ALA A 1 161 ? 26.802 -14.437 -18.830 1.00 90.31 161 ALA A N 1
ATOM 1289 C CA . ALA A 1 161 ? 27.044 -15.392 -19.923 1.00 90.31 161 ALA A CA 1
ATOM 1290 C C . ALA A 1 161 ? 25.815 -16.245 -20.320 1.00 90.31 161 ALA A C 1
ATOM 1292 O O . ALA A 1 161 ? 25.856 -16.964 -21.317 1.00 90.31 161 ALA A O 1
ATOM 1293 N N . THR A 1 162 ? 24.722 -16.184 -19.559 1.00 92.50 162 THR A N 1
ATOM 1294 C CA . THR A 1 162 ? 23.482 -16.929 -19.828 1.00 92.50 162 THR A CA 1
ATOM 1295 C C . THR A 1 162 ? 22.704 -16.375 -21.013 1.00 92.50 162 THR A C 1
ATOM 1297 O O . THR A 1 162 ? 21.953 -17.123 -21.634 1.00 92.50 162 THR A O 1
ATOM 1300 N N . ILE A 1 163 ? 22.897 -15.100 -21.365 1.00 94.19 163 ILE A N 1
ATOM 1301 C CA . ILE A 1 163 ? 22.269 -14.485 -22.546 1.00 94.19 163 ILE A CA 1
ATOM 1302 C C . ILE A 1 163 ? 22.651 -15.233 -23.838 1.00 94.19 163 ILE A C 1
ATOM 1304 O O . ILE A 1 163 ? 21.845 -15.355 -24.756 1.00 94.19 163 ILE A O 1
ATOM 1308 N N . GLU A 1 164 ? 23.835 -15.850 -23.866 1.00 94.81 164 GLU A N 1
ATOM 1309 C CA . GLU A 1 164 ? 24.334 -16.667 -24.980 1.00 94.81 164 GLU A CA 1
ATOM 1310 C C . GLU A 1 164 ? 23.746 -18.089 -25.021 1.00 94.81 164 GLU A C 1
ATOM 1312 O O . GLU A 1 164 ? 24.010 -18.857 -25.953 1.00 94.81 164 GLU A O 1
ATOM 1317 N N . VAL A 1 165 ? 22.989 -18.496 -23.996 1.00 97.06 165 VAL A N 1
ATOM 1318 C CA . VAL A 1 165 ? 22.328 -19.803 -23.935 1.00 97.06 165 VAL A CA 1
ATOM 1319 C C . VAL A 1 165 ? 20.916 -19.673 -24.512 1.00 97.06 165 VAL A C 1
ATOM 1321 O O . VAL A 1 165 ? 20.103 -18.945 -23.939 1.00 97.06 165 VAL A O 1
ATOM 1324 N N . PRO A 1 166 ? 20.579 -20.398 -25.599 1.00 97.88 166 PRO A N 1
ATOM 1325 C CA . PRO A 1 166 ? 19.246 -20.338 -26.185 1.00 97.88 166 PRO A CA 1
ATOM 1326 C C . PRO A 1 166 ? 18.135 -20.701 -25.192 1.00 97.88 166 PRO A C 1
ATOM 1328 O O . PRO A 1 166 ? 18.158 -21.774 -24.581 1.00 97.88 166 PRO A O 1
ATOM 1331 N N . GLY A 1 167 ? 17.145 -19.819 -25.064 1.00 97.12 167 GLY A N 1
ATOM 1332 C CA . GLY A 1 167 ? 16.054 -19.931 -24.093 1.00 97.12 167 GLY A CA 1
ATOM 1333 C C . GLY A 1 167 ? 14.681 -19.838 -24.753 1.00 97.12 167 GLY A C 1
ATOM 1334 O O . GLY A 1 167 ? 14.478 -19.008 -25.632 1.00 97.12 167 GLY A O 1
ATOM 1335 N N . LEU A 1 168 ? 13.729 -20.668 -24.330 1.00 97.62 168 LEU A N 1
ATOM 1336 C CA . LEU A 1 168 ? 12.329 -20.603 -24.764 1.00 97.62 168 LEU A CA 1
ATOM 1337 C C . LEU A 1 168 ? 11.414 -20.442 -23.549 1.00 97.62 168 LEU A C 1
ATOM 1339 O O . LEU A 1 168 ? 11.322 -21.331 -22.705 1.00 97.62 168 LEU A O 1
ATOM 1343 N N . MET A 1 169 ? 10.741 -19.303 -23.458 1.00 95.81 169 MET A N 1
ATOM 1344 C CA . MET A 1 169 ? 9.926 -18.897 -22.320 1.00 95.81 169 MET A CA 1
ATOM 1345 C C . MET A 1 169 ? 8.456 -18.868 -22.723 1.00 95.81 169 MET A C 1
ATOM 1347 O O . MET A 1 169 ? 8.078 -18.153 -23.647 1.00 95.81 169 MET A O 1
ATOM 1351 N N . PHE A 1 170 ? 7.619 -19.631 -22.026 1.00 96.31 170 PHE A N 1
ATOM 1352 C CA . PHE A 1 170 ? 6.175 -19.624 -22.236 1.00 96.31 170 PHE A CA 1
ATOM 1353 C C . PHE A 1 170 ? 5.451 -18.885 -21.120 1.00 96.31 170 PHE A C 1
ATOM 1355 O O . PHE A 1 170 ? 5.600 -19.230 -19.944 1.00 96.31 170 PHE A O 1
ATOM 1362 N N . VAL A 1 171 ? 4.581 -17.960 -21.509 1.00 94.50 171 VAL A N 1
ATOM 1363 C CA . VAL A 1 171 ? 3.559 -17.343 -20.653 1.00 94.50 171 VAL A CA 1
ATOM 1364 C C . VAL A 1 171 ? 2.171 -17.765 -21.137 1.00 94.50 171 VAL A C 1
ATOM 1366 O O . VAL A 1 171 ? 2.028 -18.300 -22.234 1.00 94.50 171 VAL A O 1
ATOM 1369 N N . ALA A 1 172 ? 1.144 -17.593 -20.311 1.00 92.75 172 ALA A N 1
ATOM 1370 C CA . ALA A 1 172 ? -0.236 -17.927 -20.665 1.00 92.75 172 ALA A CA 1
ATOM 1371 C C . ALA A 1 172 ? -1.122 -16.707 -20.422 1.00 92.75 172 ALA A C 1
ATOM 1373 O O . ALA A 1 172 ? -1.013 -16.103 -19.360 1.00 92.75 172 ALA A O 1
ATOM 1374 N N . GLU A 1 173 ? -1.992 -16.370 -21.375 1.00 90.94 173 GLU A N 1
ATOM 1375 C CA . GLU A 1 173 ? -2.815 -15.149 -21.340 1.00 90.94 173 GLU A CA 1
ATOM 1376 C C . GLU A 1 173 ? -3.690 -15.058 -20.076 1.00 90.94 173 GLU A C 1
ATOM 1378 O O . GLU A 1 173 ? -3.834 -13.992 -19.489 1.00 90.94 173 GLU A O 1
ATOM 1383 N N . ASN A 1 174 ? -4.233 -16.193 -19.620 1.00 92.44 174 ASN A N 1
ATOM 1384 C CA . ASN A 1 174 ? -5.089 -16.276 -18.432 1.00 92.44 174 ASN A CA 1
ATOM 1385 C C . ASN A 1 174 ? -4.337 -16.797 -17.191 1.00 92.44 174 ASN A C 1
ATOM 1387 O O . ASN A 1 174 ? -4.966 -17.327 -16.267 1.00 92.44 174 ASN A O 1
ATOM 1391 N N . ASP A 1 175 ? -3.000 -16.765 -17.187 1.00 90.00 175 ASP A N 1
ATOM 1392 C CA . ASP A 1 175 ? -2.218 -17.046 -15.978 1.00 90.00 175 ASP A CA 1
ATOM 1393 C C . ASP A 1 175 ? -2.239 -15.837 -15.023 1.00 90.00 175 ASP A C 1
ATOM 1395 O O . ASP A 1 175 ? -2.764 -14.772 -15.340 1.00 90.00 175 ASP A O 1
ATOM 1399 N N . LEU A 1 176 ? -1.704 -16.004 -13.815 1.00 86.00 176 LEU A N 1
ATOM 1400 C CA . LEU A 1 176 ? -1.624 -14.905 -12.852 1.00 86.00 176 LEU A CA 1
ATOM 1401 C C . LEU A 1 176 ? -0.697 -13.792 -13.388 1.00 86.00 176 LEU A C 1
ATOM 1403 O O . LEU A 1 176 ? 0.395 -14.136 -13.854 1.00 86.00 176 LEU A O 1
ATOM 1407 N N . PRO A 1 177 ? -1.069 -12.495 -13.273 1.00 81.56 177 PRO A N 1
ATOM 1408 C CA . PRO A 1 177 ? -0.318 -11.375 -13.852 1.00 81.56 177 PRO A CA 1
ATOM 1409 C C . PRO A 1 177 ? 1.175 -11.417 -13.536 1.00 81.56 177 PRO A C 1
ATOM 1411 O O . PRO A 1 177 ? 1.985 -11.425 -14.455 1.00 81.56 177 PRO A O 1
ATOM 1414 N N . TYR A 1 178 ? 1.541 -11.651 -12.272 1.00 77.00 178 TYR A N 1
ATOM 1415 C CA . TYR A 1 178 ? 2.943 -11.734 -11.853 1.00 77.00 178 TYR A CA 1
ATOM 1416 C C . TYR A 1 178 ? 3.769 -12.795 -12.609 1.00 77.00 178 TYR A C 1
ATOM 1418 O O . TYR A 1 178 ? 4.978 -12.656 -12.755 1.00 77.00 178 TYR A O 1
ATOM 1426 N N . ARG A 1 179 ? 3.161 -13.892 -13.086 1.00 79.00 179 ARG A N 1
ATOM 1427 C CA . ARG A 1 179 ? 3.873 -14.923 -13.868 1.00 79.00 179 ARG A CA 1
ATOM 1428 C C . ARG A 1 179 ? 4.129 -14.461 -15.290 1.00 79.00 179 ARG A C 1
ATOM 1430 O O . ARG A 1 179 ? 5.193 -14.748 -15.839 1.00 79.00 179 ARG A O 1
ATOM 1437 N N . ILE A 1 180 ? 3.138 -13.785 -15.866 1.00 85.31 180 ILE A N 1
ATOM 1438 C CA . ILE A 1 180 ? 3.214 -13.198 -17.200 1.00 85.31 180 ILE A CA 1
ATOM 1439 C C . ILE A 1 180 ? 4.259 -12.085 -17.173 1.00 85.31 180 ILE A C 1
ATOM 1441 O O . ILE A 1 180 ? 5.209 -12.136 -17.948 1.00 85.31 180 ILE A O 1
ATOM 1445 N N . GLU A 1 181 ? 4.134 -11.155 -16.230 1.00 83.94 181 GLU A N 1
ATOM 1446 C CA . GLU A 1 181 ? 5.021 -10.010 -16.036 1.00 83.94 181 GLU A CA 1
ATOM 1447 C C . GLU A 1 181 ? 6.453 -10.446 -15.740 1.00 83.94 181 GLU A C 1
ATOM 1449 O O . GLU A 1 181 ? 7.356 -9.986 -16.422 1.00 83.94 181 GLU A O 1
ATOM 1454 N N . ASN A 1 182 ? 6.690 -11.400 -14.830 1.00 81.94 182 ASN A N 1
ATOM 1455 C CA . ASN A 1 182 ? 8.059 -11.825 -14.517 1.00 81.94 182 ASN A CA 1
ATOM 1456 C C . ASN A 1 182 ? 8.771 -12.470 -15.710 1.00 81.94 182 ASN A C 1
ATOM 1458 O O . ASN A 1 182 ? 9.918 -12.143 -15.994 1.00 81.94 182 ASN A O 1
ATOM 1462 N N . LEU A 1 183 ? 8.133 -13.414 -16.410 1.00 85.81 183 LEU A N 1
ATOM 1463 C CA . LEU A 1 183 ? 8.778 -14.068 -17.556 1.00 85.81 183 LEU A CA 1
ATOM 1464 C C . LEU A 1 183 ? 8.932 -13.134 -18.756 1.00 85.81 183 LEU A C 1
ATOM 1466 O O . LEU A 1 183 ? 9.950 -13.193 -19.443 1.00 85.81 183 LEU A O 1
ATOM 1470 N N . THR A 1 184 ? 7.938 -12.279 -18.990 1.00 90.12 184 THR A N 1
ATOM 1471 C CA . THR A 1 184 ? 8.000 -11.255 -20.037 1.00 90.12 184 THR A CA 1
ATOM 1472 C C . THR A 1 184 ? 9.071 -10.219 -19.705 1.00 90.12 184 THR A C 1
ATOM 1474 O O . THR A 1 184 ? 9.856 -9.872 -20.576 1.00 90.12 184 THR A O 1
ATOM 1477 N N . GLY A 1 185 ? 9.173 -9.804 -18.443 1.00 84.75 185 GLY A N 1
ATOM 1478 C CA . GLY A 1 185 ? 10.164 -8.858 -17.936 1.00 84.75 185 GLY A CA 1
ATOM 1479 C C . GLY A 1 185 ? 11.590 -9.354 -18.133 1.00 84.75 185 GLY A C 1
ATOM 1480 O O . GLY A 1 185 ? 12.356 -8.696 -18.816 1.00 84.75 185 GLY A O 1
ATOM 1481 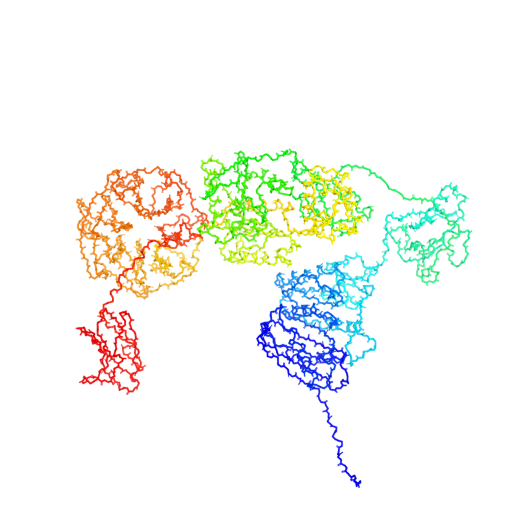N N . ILE A 1 186 ? 11.925 -10.570 -17.683 1.00 86.12 186 ILE A N 1
ATOM 1482 C CA . ILE A 1 186 ? 13.260 -11.162 -17.917 1.00 86.12 186 ILE A CA 1
ATOM 1483 C C . ILE A 1 186 ? 13.619 -11.157 -19.399 1.00 86.12 186 ILE A C 1
ATOM 1485 O O . ILE A 1 186 ? 14.754 -10.856 -19.764 1.00 86.12 186 ILE A O 1
ATOM 1489 N N . PHE A 1 187 ? 12.666 -11.547 -20.245 1.00 92.00 187 PHE A N 1
ATOM 1490 C CA . PHE A 1 187 ? 12.868 -11.568 -21.680 1.00 92.00 187 PHE A CA 1
ATOM 1491 C C . PHE A 1 187 ? 13.155 -10.159 -22.214 1.00 92.00 187 PHE A C 1
ATOM 1493 O O . PHE A 1 187 ? 14.154 -9.980 -22.906 1.00 92.00 187 PHE A O 1
ATOM 1500 N N . LEU A 1 188 ? 12.330 -9.173 -21.857 1.00 89.00 188 LEU A N 1
ATOM 1501 C CA . LEU A 1 188 ? 12.471 -7.788 -22.306 1.00 89.00 188 LEU A CA 1
ATOM 1502 C C . LEU A 1 188 ? 13.714 -7.095 -21.733 1.00 89.00 188 LEU A C 1
ATOM 1504 O O . LEU A 1 188 ? 14.319 -6.293 -22.430 1.00 89.00 188 LEU A O 1
ATOM 1508 N N . ASP A 1 189 ? 14.139 -7.431 -20.517 1.00 87.38 189 ASP A N 1
ATOM 1509 C CA . ASP A 1 189 ? 15.319 -6.837 -19.879 1.00 87.38 189 ASP A CA 1
ATOM 1510 C C . ASP A 1 189 ? 16.631 -7.361 -20.492 1.00 87.38 189 ASP A C 1
ATOM 1512 O O . ASP A 1 189 ? 17.643 -6.665 -20.503 1.00 87.38 189 ASP A O 1
ATOM 1516 N N . HIS A 1 190 ? 16.641 -8.590 -21.022 1.00 91.50 190 HIS A N 1
ATOM 1517 C CA . HIS A 1 190 ? 17.866 -9.231 -21.518 1.00 91.50 190 HIS A CA 1
ATOM 1518 C C . HIS A 1 190 ? 17.951 -9.327 -23.039 1.00 91.50 190 HIS A C 1
ATOM 1520 O O . HIS A 1 190 ? 19.046 -9.511 -23.576 1.00 91.50 190 HIS A O 1
ATOM 1526 N N . ARG A 1 191 ? 16.837 -9.212 -23.770 1.00 91.94 191 ARG A N 1
ATOM 1527 C CA . ARG A 1 191 ? 16.897 -9.166 -25.233 1.00 91.94 191 ARG A CA 1
ATOM 1528 C C . ARG A 1 191 ? 17.702 -7.985 -25.795 1.00 91.94 191 ARG A C 1
ATOM 1530 O O . ARG A 1 191 ? 18.441 -8.282 -26.737 1.00 91.94 191 ARG A O 1
ATOM 1537 N N . PRO A 1 192 ? 17.680 -6.762 -25.219 1.00 89.69 192 PRO A N 1
ATOM 1538 C CA . PRO A 1 192 ? 18.585 -5.674 -25.605 1.00 89.69 192 PRO A CA 1
ATOM 1539 C C . PRO A 1 192 ? 20.064 -6.003 -25.362 1.00 89.69 192 PRO A C 1
ATOM 1541 O O . PRO A 1 192 ? 20.952 -5.540 -26.068 1.00 89.69 192 PRO A O 1
ATOM 1544 N N . LEU A 1 193 ? 20.352 -6.877 -24.392 1.00 89.44 193 LEU A N 1
ATOM 1545 C CA . LEU A 1 193 ? 21.710 -7.352 -24.105 1.00 89.44 193 LEU A CA 1
ATOM 1546 C C . LEU A 1 193 ? 22.182 -8.435 -25.096 1.00 89.44 193 LEU A C 1
ATOM 1548 O O . LEU A 1 193 ? 23.259 -9.001 -24.928 1.00 89.44 193 LEU A O 1
ATOM 1552 N N . GLY A 1 194 ? 21.383 -8.752 -26.122 1.00 89.81 194 GLY A N 1
ATOM 1553 C CA . GLY A 1 194 ? 21.696 -9.764 -27.132 1.00 89.81 194 GLY A CA 1
ATOM 1554 C C . GLY A 1 194 ? 21.271 -11.185 -26.754 1.00 89.81 194 GLY A C 1
ATOM 1555 O O . GLY A 1 194 ? 21.737 -12.146 -27.378 1.00 89.81 194 GLY A O 1
ATOM 1556 N N . ALA A 1 195 ? 20.389 -11.349 -25.758 1.00 94.62 195 ALA A N 1
ATOM 1557 C CA . ALA A 1 195 ? 19.954 -12.672 -25.324 1.00 94.62 195 ALA A CA 1
ATOM 1558 C C . ALA A 1 195 ? 19.310 -13.492 -26.450 1.00 94.62 195 ALA A C 1
ATOM 1560 O O . ALA A 1 195 ? 18.435 -13.036 -27.182 1.00 94.62 195 ALA A O 1
ATOM 1561 N N . LYS A 1 196 ? 19.706 -14.759 -26.567 1.00 96.81 196 LYS A N 1
ATOM 1562 C CA . LYS A 1 196 ? 19.231 -15.693 -27.599 1.00 96.81 196 LYS A CA 1
ATOM 1563 C C . LYS A 1 196 ? 17.902 -16.341 -27.199 1.00 96.81 196 LYS A C 1
ATOM 1565 O O . LYS A 1 196 ? 17.780 -17.567 -27.173 1.00 96.81 196 LYS A O 1
ATOM 1570 N N . TRP A 1 197 ? 16.929 -15.528 -26.789 1.00 96.88 197 TRP A N 1
ATOM 1571 C CA . TRP A 1 197 ? 15.706 -15.990 -26.125 1.00 96.88 197 TRP A CA 1
ATOM 1572 C C . TRP A 1 197 ? 14.443 -15.771 -26.960 1.00 96.88 197 TRP A C 1
ATOM 1574 O O . TRP A 1 197 ? 14.357 -14.859 -27.782 1.00 96.88 197 TRP A O 1
ATOM 1584 N N . ILE A 1 198 ? 13.450 -16.623 -26.713 1.00 98.00 198 ILE A N 1
ATOM 1585 C CA . ILE A 1 198 ? 12.122 -16.624 -27.325 1.00 98.00 198 ILE A CA 1
ATOM 1586 C C . ILE A 1 198 ? 11.090 -16.455 -26.212 1.00 98.00 198 ILE A C 1
ATOM 1588 O O . ILE A 1 198 ? 11.127 -17.210 -25.241 1.00 98.00 198 ILE A O 1
ATOM 1592 N N . LEU A 1 199 ? 10.140 -15.540 -26.380 1.00 96.94 199 LEU A N 1
ATOM 1593 C CA . LEU A 1 199 ? 8.951 -15.424 -25.534 1.00 96.94 199 LEU A CA 1
ATOM 1594 C C . LEU A 1 199 ? 7.724 -15.837 -26.344 1.00 96.94 199 LEU A C 1
ATOM 1596 O O . LEU A 1 199 ? 7.504 -15.312 -27.431 1.00 96.94 199 LEU A O 1
ATOM 1600 N N . ALA A 1 200 ? 6.937 -16.779 -25.830 1.00 96.44 200 ALA A N 1
ATOM 1601 C CA . ALA A 1 200 ? 5.750 -17.319 -26.483 1.00 96.44 200 ALA A CA 1
ATOM 1602 C C . ALA A 1 200 ? 4.540 -17.263 -25.539 1.00 96.44 200 ALA A C 1
ATOM 1604 O O . ALA A 1 200 ? 4.537 -17.898 -24.483 1.00 96.44 200 ALA A O 1
ATOM 1605 N N . MET A 1 201 ? 3.496 -16.530 -25.924 1.00 93.69 201 MET A N 1
ATOM 1606 C CA . MET A 1 201 ? 2.247 -16.457 -25.164 1.00 93.69 201 MET A CA 1
ATOM 1607 C C . MET A 1 201 ? 1.233 -17.487 -25.665 1.00 93.69 201 MET A C 1
ATOM 1609 O O . MET A 1 201 ? 0.878 -17.500 -26.841 1.00 93.69 201 MET A O 1
ATOM 1613 N N . GLU A 1 202 ? 0.760 -18.352 -24.769 1.00 94.12 202 GLU A N 1
ATOM 1614 C CA . GLU A 1 202 ? -0.329 -19.291 -25.041 1.00 94.12 202 GLU A CA 1
ATOM 1615 C C . GLU A 1 202 ? -1.682 -18.589 -24.835 1.00 94.12 202 GLU A C 1
ATOM 1617 O O . GLU A 1 202 ? -2.060 -18.263 -23.704 1.00 94.12 202 GLU A O 1
ATOM 1622 N N . GLN A 1 203 ? -2.400 -18.356 -25.935 1.00 90.06 203 GLN A N 1
ATOM 1623 C CA . GLN A 1 203 ? -3.678 -17.637 -25.962 1.00 90.06 203 GLN A CA 1
ATOM 1624 C C . GLN A 1 203 ? -4.797 -18.437 -25.281 1.00 90.06 203 GLN A C 1
ATOM 1626 O O . GLN A 1 203 ? -4.899 -19.653 -25.440 1.00 90.06 203 GLN A O 1
ATOM 1631 N N . GLY A 1 204 ? -5.650 -17.775 -24.501 1.00 88.56 204 GLY A N 1
ATOM 1632 C CA . GLY A 1 204 ? -6.840 -18.357 -23.878 1.00 88.56 204 GLY A CA 1
ATOM 1633 C C . GLY A 1 204 ? -6.586 -19.404 -22.783 1.00 88.56 204 GLY A C 1
ATOM 1634 O O . GLY A 1 204 ? -7.544 -19.938 -22.213 1.00 88.56 204 GLY A O 1
ATOM 1635 N N . VAL A 1 205 ? -5.330 -19.700 -22.441 1.00 92.19 205 VAL A N 1
ATOM 1636 C CA . VAL A 1 205 ? -4.953 -20.764 -21.497 1.00 92.19 205 VAL A CA 1
ATOM 1637 C C . VAL A 1 205 ? -4.452 -20.172 -20.175 1.00 92.19 205 VAL A C 1
ATOM 1639 O O . VAL A 1 205 ? -3.822 -19.123 -20.157 1.00 92.19 205 VAL A O 1
ATOM 1642 N N . GLY A 1 206 ? -4.753 -20.840 -19.053 1.00 89.19 206 GLY A N 1
ATOM 1643 C CA . GLY A 1 206 ? -4.237 -20.497 -17.718 1.00 89.19 206 GLY A CA 1
ATOM 1644 C C . GLY A 1 206 ? -2.985 -21.299 -17.332 1.00 89.19 206 GLY A C 1
ATOM 1645 O O . GLY A 1 206 ? -2.181 -21.690 -18.179 1.00 89.19 206 GLY A O 1
ATOM 1646 N N . HIS A 1 207 ? -2.828 -21.617 -16.046 1.00 92.12 207 HIS A N 1
ATOM 1647 C CA . HIS A 1 207 ? -1.635 -22.290 -15.513 1.00 92.12 207 HIS A CA 1
ATOM 1648 C C . HIS A 1 207 ? -1.577 -23.814 -15.789 1.00 92.12 207 HIS A C 1
ATOM 1650 O O . HIS A 1 207 ? -1.795 -24.638 -14.896 1.00 92.12 207 HIS A O 1
ATOM 1656 N N . THR A 1 208 ? -1.310 -24.210 -17.038 1.00 92.06 208 THR A N 1
ATOM 1657 C CA . THR A 1 208 ? -1.195 -25.620 -17.481 1.00 92.06 208 THR A CA 1
ATOM 1658 C C . THR A 1 208 ? 0.084 -25.896 -18.271 1.00 92.06 208 THR A C 1
ATOM 1660 O O . THR A 1 208 ? 0.634 -24.995 -18.892 1.00 92.06 208 THR A O 1
ATOM 1663 N N . LEU A 1 209 ? 0.553 -27.146 -18.293 1.00 90.38 209 LEU A N 1
ATOM 1664 C CA . LEU A 1 209 ? 1.718 -27.553 -19.094 1.00 90.38 209 LEU A CA 1
ATOM 1665 C C . LEU A 1 209 ? 1.455 -27.352 -20.598 1.00 90.38 209 LEU A C 1
ATOM 1667 O O . LEU A 1 209 ? 0.376 -27.711 -21.073 1.00 90.38 209 LEU A O 1
ATOM 1671 N N . VAL A 1 210 ? 2.446 -26.847 -21.338 1.00 93.50 210 VAL A N 1
ATOM 1672 C CA . VAL A 1 210 ? 2.370 -26.698 -22.799 1.00 93.50 210 VAL A CA 1
ATOM 1673 C C . VAL A 1 210 ? 2.442 -28.077 -23.458 1.00 93.50 210 VAL A C 1
ATOM 1675 O O . VAL A 1 210 ? 3.277 -28.910 -23.100 1.00 93.50 210 VAL A O 1
ATOM 1678 N N . THR A 1 211 ? 1.559 -28.331 -24.427 1.00 91.50 211 THR A N 1
ATOM 1679 C CA . THR A 1 211 ? 1.446 -29.638 -25.112 1.00 91.50 211 THR A CA 1
ATOM 1680 C C . THR A 1 211 ? 1.762 -29.595 -26.611 1.00 91.50 211 THR A C 1
ATOM 1682 O O . THR A 1 211 ? 1.594 -30.601 -27.304 1.00 91.50 211 THR A O 1
ATOM 1685 N N . ASP A 1 212 ? 2.281 -28.469 -27.113 1.00 93.25 212 ASP A N 1
ATOM 1686 C CA . ASP A 1 212 ? 2.786 -28.339 -28.486 1.00 93.25 212 ASP A CA 1
ATOM 1687 C C . ASP A 1 212 ? 4.166 -29.007 -28.632 1.00 93.25 212 ASP A C 1
ATOM 1689 O O . ASP A 1 212 ? 5.228 -28.381 -28.615 1.00 93.25 212 ASP A O 1
ATOM 1693 N N . TYR A 1 213 ? 4.152 -30.339 -28.716 1.00 92.62 213 TYR A N 1
ATOM 1694 C CA . TYR A 1 213 ? 5.368 -31.133 -28.880 1.00 92.62 213 TYR A CA 1
ATOM 1695 C C . TYR A 1 213 ? 6.152 -30.810 -30.161 1.00 92.62 213 TYR A C 1
ATOM 1697 O O . TYR A 1 213 ? 7.378 -30.822 -30.077 1.00 92.62 213 TYR A O 1
ATOM 1705 N N . PRO A 1 214 ? 5.539 -30.541 -31.333 1.00 94.31 214 PRO A N 1
ATOM 1706 C CA . PRO A 1 214 ? 6.280 -30.074 -32.504 1.00 94.31 214 PRO A CA 1
ATOM 1707 C C . PRO A 1 214 ? 7.147 -28.845 -32.220 1.00 94.31 214 PRO A C 1
ATOM 1709 O O . PRO A 1 214 ? 8.341 -28.891 -32.517 1.00 94.31 214 PRO A O 1
ATOM 1712 N N . PHE A 1 215 ? 6.600 -27.809 -31.577 1.00 95.69 215 PHE A N 1
ATOM 1713 C CA . PHE A 1 215 ? 7.361 -26.602 -31.256 1.00 95.69 215 PHE A CA 1
ATOM 1714 C C . PHE A 1 215 ? 8.483 -26.881 -30.243 1.00 95.69 215 PHE A C 1
ATOM 1716 O O . PHE A 1 215 ? 9.654 -26.593 -30.507 1.00 95.69 215 PHE A O 1
ATOM 1723 N N . LEU A 1 216 ? 8.151 -27.541 -29.126 1.00 95.69 216 LEU A N 1
ATOM 1724 C CA . LEU A 1 216 ? 9.117 -27.897 -28.077 1.00 95.69 216 LEU A CA 1
ATOM 1725 C C . LEU A 1 216 ? 10.265 -28.770 -28.615 1.00 95.69 216 LEU A C 1
ATOM 1727 O O . LEU A 1 216 ? 11.435 -28.544 -28.298 1.00 95.69 216 LEU A O 1
ATOM 1731 N N . ASN A 1 217 ? 9.939 -29.765 -29.443 1.00 95.25 217 ASN A N 1
ATOM 1732 C CA . ASN A 1 217 ? 10.920 -30.684 -30.013 1.00 95.25 217 ASN A CA 1
ATOM 1733 C C . ASN A 1 217 ? 11.755 -30.011 -31.105 1.00 95.25 217 ASN A C 1
ATOM 1735 O O . ASN A 1 217 ? 12.943 -30.311 -31.211 1.00 95.25 217 ASN A O 1
ATOM 1739 N N . SER A 1 218 ? 11.164 -29.125 -31.916 1.00 95.88 218 SER A N 1
ATOM 1740 C CA . SER A 1 218 ? 11.906 -28.368 -32.929 1.00 95.88 218 SER A CA 1
ATOM 1741 C C . SER A 1 218 ? 12.968 -27.500 -32.266 1.00 95.88 218 SER A C 1
ATOM 1743 O O . SER A 1 218 ? 14.131 -27.576 -32.648 1.00 95.88 218 SER A O 1
ATOM 1745 N N . PHE A 1 219 ? 12.598 -26.756 -31.219 1.00 97.69 219 PHE A N 1
ATOM 1746 C CA . PHE A 1 219 ? 13.542 -25.926 -30.477 1.00 97.69 219 PHE A CA 1
ATOM 1747 C C . PHE A 1 219 ? 14.691 -26.753 -29.880 1.00 97.69 219 PHE A C 1
ATOM 1749 O O . PHE A 1 219 ? 15.855 -26.439 -30.118 1.00 97.69 219 PHE A O 1
ATOM 1756 N N . PHE A 1 220 ? 14.383 -27.853 -29.179 1.00 97.56 220 PHE A N 1
ATOM 1757 C CA . PHE A 1 220 ? 15.411 -28.737 -28.616 1.00 97.56 220 PHE A CA 1
ATOM 1758 C C . PHE A 1 220 ? 16.383 -29.269 -29.680 1.00 97.56 220 PHE A C 1
ATOM 1760 O O . PHE A 1 220 ? 17.595 -29.172 -29.497 1.00 97.56 220 PHE A O 1
ATOM 1767 N N . ASN A 1 221 ? 15.867 -29.812 -30.788 1.00 96.19 221 ASN A N 1
ATOM 1768 C CA . ASN A 1 221 ? 16.710 -30.402 -31.828 1.00 96.19 221 ASN A CA 1
ATOM 1769 C C . ASN A 1 221 ? 17.599 -29.351 -32.504 1.00 96.19 221 ASN A C 1
ATOM 1771 O O . ASN A 1 221 ? 18.799 -29.570 -32.624 1.00 96.19 221 ASN A O 1
ATOM 1775 N N . THR A 1 222 ? 17.047 -28.192 -32.877 1.00 96.56 222 THR A N 1
ATOM 1776 C CA . THR A 1 222 ? 17.826 -27.116 -33.509 1.00 96.56 222 THR A CA 1
ATOM 1777 C C . THR A 1 222 ? 18.926 -26.597 -32.584 1.00 96.56 222 THR A C 1
ATOM 1779 O O . THR A 1 222 ? 20.059 -26.402 -33.018 1.00 96.56 222 THR A O 1
ATOM 1782 N N . VAL A 1 223 ? 18.622 -26.393 -31.298 1.00 96.50 223 VAL A N 1
ATOM 1783 C CA . VAL A 1 223 ? 19.613 -25.924 -30.321 1.00 96.50 223 VAL A CA 1
ATOM 1784 C C . VAL A 1 223 ? 20.711 -26.966 -30.102 1.00 96.50 223 VAL A C 1
ATOM 1786 O O . VAL A 1 223 ? 21.886 -26.601 -30.071 1.00 96.50 223 VAL A O 1
ATOM 1789 N N . ALA A 1 224 ? 20.358 -28.252 -29.990 1.00 94.69 224 ALA A N 1
ATOM 1790 C CA . ALA A 1 224 ? 21.335 -29.331 -29.860 1.00 94.69 224 ALA A CA 1
ATOM 1791 C C . ALA A 1 224 ? 22.275 -29.397 -31.077 1.00 94.69 224 ALA A C 1
ATOM 1793 O O . ALA A 1 224 ? 23.491 -29.428 -30.891 1.00 94.69 224 ALA A O 1
ATOM 1794 N N . ASP A 1 225 ? 21.726 -29.330 -32.294 1.00 93.50 225 ASP A N 1
ATOM 1795 C CA . ASP A 1 225 ? 22.489 -29.409 -33.545 1.00 93.50 225 ASP A CA 1
ATOM 1796 C C . ASP A 1 225 ? 23.457 -28.223 -33.725 1.00 93.50 225 ASP A C 1
ATOM 1798 O O . ASP A 1 225 ? 24.560 -28.399 -34.237 1.00 93.50 225 ASP A O 1
ATOM 1802 N N . LEU A 1 226 ? 23.070 -27.013 -33.301 1.00 93.81 226 LEU A N 1
ATOM 1803 C CA . LEU A 1 226 ? 23.898 -25.811 -33.459 1.00 93.81 226 LEU A CA 1
ATOM 1804 C C . LEU A 1 226 ? 24.964 -25.662 -32.363 1.00 93.81 226 LEU A C 1
ATOM 1806 O O . LEU A 1 226 ? 26.086 -25.222 -32.631 1.00 93.81 226 LEU A O 1
ATOM 1810 N N . ARG A 1 227 ? 24.618 -25.994 -31.113 1.00 94.50 227 ARG A N 1
ATOM 1811 C CA . ARG A 1 227 ? 25.488 -25.774 -29.945 1.00 94.50 227 ARG A CA 1
ATOM 1812 C C . ARG A 1 227 ? 26.495 -26.902 -29.732 1.00 94.50 227 ARG A C 1
ATOM 1814 O O . ARG A 1 227 ? 27.546 -26.651 -29.141 1.00 94.50 227 ARG A O 1
ATOM 1821 N N . LEU A 1 228 ? 26.204 -28.130 -30.168 1.00 92.81 228 LEU A N 1
ATOM 1822 C CA . LEU A 1 228 ? 27.167 -29.230 -30.101 1.00 92.81 228 LEU A CA 1
ATOM 1823 C C . LEU A 1 228 ? 28.203 -29.113 -31.235 1.00 92.81 228 LEU A C 1
ATOM 1825 O O . LEU A 1 228 ? 27.849 -28.801 -32.370 1.00 92.81 228 LEU A O 1
ATOM 1829 N N . PRO A 1 229 ? 29.493 -29.378 -30.974 1.00 87.25 229 PRO A N 1
ATOM 1830 C CA . PRO A 1 229 ? 30.507 -29.379 -32.024 1.00 87.25 229 PRO A CA 1
ATOM 1831 C C . PRO A 1 229 ? 30.359 -30.594 -32.961 1.00 87.25 229 PRO A C 1
ATOM 1833 O O . PRO A 1 229 ? 30.037 -31.692 -32.509 1.00 87.25 229 PRO A O 1
ATOM 1836 N N . ASP A 1 230 ? 30.720 -30.435 -34.244 1.00 77.19 230 ASP A N 1
ATOM 1837 C CA . ASP A 1 230 ? 30.667 -31.489 -35.285 1.00 77.19 230 ASP A CA 1
ATOM 1838 C C . ASP A 1 230 ? 31.375 -32.805 -34.892 1.00 77.19 230 ASP A C 1
ATOM 1840 O O . ASP A 1 230 ? 31.060 -33.885 -35.401 1.00 77.19 230 ASP A O 1
ATOM 1844 N N . ALA A 1 231 ? 32.369 -32.721 -34.002 1.00 77.50 231 ALA A N 1
ATOM 1845 C CA . ALA A 1 231 ? 33.069 -33.859 -33.422 1.00 77.50 231 ALA A CA 1
ATOM 1846 C C . ALA A 1 231 ? 33.098 -33.735 -31.892 1.00 77.50 231 ALA A C 1
ATOM 1848 O O . ALA A 1 231 ? 33.947 -33.045 -31.328 1.00 77.50 231 ALA A O 1
ATOM 1849 N N . VAL A 1 232 ? 32.178 -34.431 -31.224 1.00 74.56 232 VAL A N 1
ATOM 1850 C CA . VAL A 1 232 ? 32.087 -34.468 -29.759 1.00 74.56 232 VAL A CA 1
ATOM 1851 C C . VAL A 1 232 ? 33.086 -35.484 -29.194 1.00 74.56 232 VAL A C 1
ATOM 1853 O O . VAL A 1 232 ? 32.958 -36.685 -29.437 1.00 74.56 232 VAL A O 1
ATOM 1856 N N . ASP A 1 233 ? 34.076 -35.021 -28.425 1.00 78.19 233 ASP A N 1
ATOM 1857 C CA . ASP A 1 233 ? 34.893 -35.896 -27.571 1.00 78.19 233 ASP A CA 1
ATOM 1858 C C . ASP A 1 233 ? 34.193 -36.074 -26.221 1.00 78.19 233 ASP A C 1
ATOM 1860 O O . ASP A 1 233 ? 34.315 -35.247 -25.323 1.00 78.19 233 ASP A O 1
ATOM 1864 N N . VAL A 1 234 ? 33.444 -37.167 -26.088 1.00 70.19 234 VAL A N 1
ATOM 1865 C CA . VAL A 1 234 ? 32.665 -37.476 -24.881 1.00 70.19 234 VAL A CA 1
ATOM 1866 C C . VAL A 1 234 ? 33.524 -37.898 -23.679 1.00 70.19 234 VAL A C 1
ATOM 1868 O O . VAL A 1 234 ? 32.982 -38.161 -22.617 1.00 70.19 234 VAL A O 1
ATOM 1871 N N . PHE A 1 235 ? 34.856 -37.972 -23.801 1.00 75.81 235 PHE A N 1
ATOM 1872 C CA . PHE A 1 235 ? 35.750 -38.323 -22.685 1.00 75.81 235 PHE A CA 1
ATOM 1873 C C . PHE A 1 235 ? 36.371 -37.096 -21.992 1.00 75.81 235 PHE A C 1
ATOM 1875 O O . PHE A 1 235 ? 37.246 -37.239 -21.131 1.00 75.81 235 PHE A O 1
ATOM 1882 N N . GLN A 1 236 ? 35.962 -35.888 -22.386 1.00 81.38 236 GLN A N 1
ATOM 1883 C CA . GLN A 1 236 ? 36.398 -34.601 -21.841 1.00 81.38 236 GLN A CA 1
ATOM 1884 C C . GLN A 1 236 ? 35.179 -33.659 -21.733 1.00 81.38 236 GLN A C 1
ATOM 1886 O O . GLN A 1 236 ? 34.209 -33.846 -22.468 1.00 81.38 236 GLN A O 1
ATOM 1891 N N . PRO A 1 237 ? 35.212 -32.619 -20.875 1.00 83.12 237 PRO A N 1
ATOM 1892 C CA . PRO A 1 237 ? 34.187 -31.574 -20.881 1.00 83.12 237 PRO A CA 1
ATOM 1893 C C . PRO A 1 237 ? 33.975 -30.988 -22.287 1.00 83.12 237 PRO A C 1
ATOM 1895 O O . PRO A 1 237 ? 34.935 -30.579 -22.945 1.00 83.12 237 PRO A O 1
ATOM 1898 N N . ILE A 1 238 ? 32.721 -30.954 -22.743 1.00 87.69 238 ILE A N 1
ATOM 1899 C CA . ILE A 1 238 ? 32.356 -30.489 -24.087 1.00 87.69 238 ILE A CA 1
ATOM 1900 C C . ILE A 1 238 ? 32.341 -28.959 -24.095 1.00 87.69 238 ILE A C 1
ATOM 1902 O O . ILE A 1 238 ? 31.629 -28.337 -23.313 1.00 87.69 238 ILE A O 1
ATOM 1906 N N . THR A 1 239 ? 33.110 -28.346 -24.996 1.00 89.06 239 THR A N 1
ATOM 1907 C CA . THR A 1 239 ? 33.019 -26.903 -25.266 1.00 89.06 239 THR A CA 1
ATOM 1908 C C . THR A 1 239 ? 31.911 -26.660 -26.285 1.00 89.06 239 THR A C 1
ATOM 1910 O O . THR A 1 239 ? 31.978 -27.191 -27.393 1.00 89.06 239 THR A O 1
ATOM 1913 N N . LEU A 1 240 ? 30.894 -25.893 -25.897 1.00 93.56 240 LEU A N 1
ATOM 1914 C CA . LEU A 1 240 ? 29.736 -25.584 -26.737 1.00 93.56 240 LEU A CA 1
ATOM 1915 C C . LEU A 1 240 ? 30.059 -24.465 -27.736 1.00 93.56 240 LEU A C 1
ATOM 1917 O O . LEU A 1 240 ? 30.822 -23.550 -27.423 1.00 93.56 240 LEU A O 1
ATOM 1921 N N . ASN A 1 241 ? 29.478 -24.538 -28.934 1.00 93.44 241 ASN A N 1
ATOM 1922 C CA . ASN A 1 241 ? 29.601 -23.486 -29.941 1.00 93.44 241 ASN A CA 1
ATOM 1923 C C . ASN A 1 241 ? 28.834 -22.232 -29.494 1.00 93.44 241 ASN A C 1
ATOM 1925 O O . ASN A 1 241 ? 27.699 -22.329 -29.024 1.00 93.44 241 ASN A O 1
ATOM 1929 N N . THR A 1 242 ? 29.419 -21.054 -29.705 1.00 90.25 242 THR A N 1
ATOM 1930 C CA . THR A 1 242 ? 28.701 -19.773 -29.624 1.00 90.25 242 THR A CA 1
ATOM 1931 C C . THR A 1 242 ? 27.903 -19.554 -30.908 1.00 90.25 242 THR A C 1
ATOM 1933 O O . THR A 1 242 ? 28.382 -19.889 -31.995 1.00 90.25 242 THR A O 1
ATOM 1936 N N . LEU A 1 243 ? 26.698 -18.996 -30.793 1.00 92.12 243 LEU A N 1
ATOM 1937 C CA . LEU A 1 243 ? 25.820 -18.742 -31.932 1.00 92.12 243 LEU A CA 1
ATOM 1938 C C . LEU A 1 243 ? 25.916 -17.265 -32.330 1.00 92.12 243 LEU A C 1
ATOM 1940 O O . LEU A 1 243 ? 25.582 -16.418 -31.508 1.00 92.12 243 LEU A O 1
ATOM 1944 N N . PRO A 1 244 ? 26.365 -16.934 -33.553 1.00 87.06 244 PRO A N 1
ATOM 1945 C CA . PRO A 1 244 ? 26.373 -15.549 -33.999 1.00 87.06 244 PRO A CA 1
ATOM 1946 C C . PRO A 1 244 ? 24.943 -15.046 -34.214 1.00 87.06 244 PRO A C 1
ATOM 1948 O O . PRO A 1 244 ? 24.078 -15.766 -34.699 1.00 87.06 244 PRO A O 1
ATOM 1951 N N . ASP A 1 245 ? 24.705 -13.783 -33.911 1.00 82.56 245 ASP A N 1
ATOM 1952 C CA . ASP A 1 245 ? 23.396 -13.138 -34.032 1.00 82.56 245 ASP A CA 1
ATOM 1953 C C . ASP A 1 245 ? 22.802 -13.253 -35.439 1.00 82.56 245 ASP A C 1
ATOM 1955 O O . ASP A 1 245 ? 21.618 -13.551 -35.600 1.00 82.56 245 ASP A O 1
ATOM 1959 N N . THR A 1 246 ? 23.668 -13.137 -36.448 1.00 82.19 246 THR A N 1
ATOM 1960 C CA . THR A 1 246 ? 23.336 -13.117 -37.877 1.00 82.19 246 THR A CA 1
ATOM 1961 C C . THR A 1 246 ? 22.768 -14.423 -38.429 1.00 82.19 246 THR A C 1
ATOM 1963 O O . THR A 1 246 ? 22.209 -14.423 -39.521 1.00 82.19 246 THR A O 1
ATOM 1966 N N . ILE A 1 247 ? 22.877 -15.551 -37.712 1.00 85.31 247 ILE A N 1
ATOM 1967 C CA . ILE A 1 247 ? 22.168 -16.784 -38.112 1.00 85.31 247 ILE A CA 1
ATOM 1968 C C . ILE A 1 247 ? 20.702 -16.789 -37.659 1.00 85.31 247 ILE A C 1
ATOM 1970 O O . ILE A 1 247 ? 19.937 -17.672 -38.053 1.00 85.31 247 ILE A O 1
ATOM 1974 N N . GLY A 1 248 ? 20.327 -15.834 -36.809 1.00 84.12 248 GLY A N 1
ATOM 1975 C CA . GLY A 1 248 ? 19.028 -15.758 -36.174 1.00 84.12 248 GLY A CA 1
ATOM 1976 C C . GLY A 1 248 ? 17.905 -15.295 -37.088 1.00 84.12 248 GLY A C 1
ATOM 1977 O O . GLY A 1 248 ? 18.098 -14.602 -38.087 1.00 84.12 248 GLY A O 1
ATOM 1978 N N . TRP A 1 249 ? 16.700 -15.672 -36.692 1.00 92.25 249 TRP A N 1
ATOM 1979 C CA . TRP A 1 249 ? 15.458 -15.063 -37.147 1.00 92.25 249 TRP A CA 1
ATOM 1980 C C . TRP A 1 249 ? 14.842 -14.297 -35.987 1.00 92.25 249 TRP A C 1
ATOM 1982 O O . TRP A 1 249 ? 15.062 -14.642 -34.829 1.00 92.25 249 TRP A O 1
ATOM 1992 N N . LEU A 1 250 ? 14.074 -13.267 -36.290 1.00 93.00 250 LEU A N 1
ATOM 1993 C CA . LEU A 1 250 ? 13.444 -12.401 -35.309 1.00 93.00 250 LEU A CA 1
ATOM 1994 C C . LEU A 1 250 ? 11.928 -12.459 -35.468 1.00 93.00 250 LEU A C 1
ATOM 1996 O O . LEU A 1 250 ? 11.440 -12.715 -36.569 1.00 93.00 250 LEU A O 1
ATOM 2000 N N . GLY A 1 251 ? 11.191 -12.289 -34.370 1.00 91.38 251 GLY A N 1
ATOM 2001 C CA . GLY A 1 251 ? 9.728 -12.351 -34.372 1.00 91.38 251 GLY A CA 1
ATOM 2002 C C . GLY A 1 251 ? 9.076 -11.325 -33.465 1.00 91.38 251 GLY A C 1
ATOM 2003 O O . GLY A 1 251 ? 9.418 -11.234 -32.284 1.00 91.38 251 GLY A O 1
ATOM 2004 N N . ASN A 1 252 ? 8.120 -10.582 -34.012 1.00 90.38 252 ASN A N 1
ATOM 2005 C CA . ASN A 1 252 ? 7.490 -9.454 -33.340 1.00 90.38 252 ASN A CA 1
ATOM 2006 C C . ASN A 1 252 ? 6.345 -9.932 -32.442 1.00 90.38 252 ASN A C 1
ATOM 2008 O O . ASN A 1 252 ? 5.410 -10.563 -32.932 1.00 90.38 252 ASN A O 1
ATOM 2012 N N . GLN A 1 253 ? 6.378 -9.609 -31.149 1.00 86.88 253 GLN A N 1
ATOM 2013 C CA . GLN A 1 253 ? 5.364 -10.080 -30.195 1.00 86.88 253 GLN A CA 1
ATOM 2014 C C . GLN A 1 253 ? 3.947 -9.556 -30.485 1.00 86.88 253 GLN A C 1
ATOM 2016 O O . GLN A 1 253 ? 2.975 -10.244 -30.173 1.00 86.88 253 GLN A O 1
ATOM 2021 N N . ASP A 1 254 ? 3.828 -8.394 -31.130 1.00 85.94 254 ASP A N 1
ATOM 2022 C CA . ASP A 1 254 ? 2.552 -7.721 -31.388 1.00 85.94 254 ASP A CA 1
ATOM 2023 C C . ASP A 1 254 ? 1.960 -8.092 -32.751 1.00 85.94 254 ASP A C 1
ATOM 2025 O O . ASP A 1 254 ? 0.758 -8.321 -32.883 1.00 85.94 254 ASP A O 1
ATOM 2029 N N . THR A 1 255 ? 2.800 -8.142 -33.789 1.00 83.50 255 THR A N 1
ATOM 2030 C CA . THR A 1 255 ? 2.352 -8.398 -35.171 1.00 83.50 255 THR A CA 1
ATOM 2031 C C . THR A 1 255 ? 2.489 -9.859 -35.586 1.00 83.50 255 THR A C 1
ATOM 2033 O O . THR A 1 255 ? 1.941 -10.263 -36.613 1.00 83.50 255 THR A O 1
ATOM 2036 N N . TRP A 1 256 ? 3.233 -10.649 -34.807 1.00 87.31 256 TRP A N 1
ATOM 2037 C CA . TRP A 1 256 ? 3.593 -12.045 -35.073 1.00 87.31 256 TRP A CA 1
ATOM 2038 C C . TRP A 1 256 ? 4.342 -12.262 -36.387 1.00 87.31 256 TRP A C 1
ATOM 2040 O O . TRP A 1 256 ? 4.471 -13.397 -36.839 1.00 87.31 256 TRP A O 1
ATOM 2050 N N . THR A 1 257 ? 4.843 -11.202 -37.016 1.00 85.69 257 THR A N 1
ATOM 2051 C CA . THR A 1 257 ? 5.686 -11.290 -38.211 1.00 85.69 257 THR A CA 1
ATOM 2052 C C . THR A 1 257 ? 7.059 -11.834 -37.839 1.00 85.69 257 THR A C 1
ATOM 2054 O O . THR A 1 257 ? 7.563 -11.569 -36.745 1.00 85.69 257 THR A O 1
ATOM 2057 N N . ILE A 1 258 ? 7.651 -12.628 -38.736 1.00 87.94 258 ILE A N 1
ATOM 2058 C CA . ILE A 1 258 ? 9.012 -13.145 -38.567 1.00 87.94 258 ILE A CA 1
ATOM 2059 C C . ILE A 1 258 ? 9.883 -12.753 -39.761 1.00 87.94 258 ILE A C 1
ATOM 2061 O O . ILE A 1 258 ? 9.428 -12.793 -40.905 1.00 87.94 258 ILE A O 1
ATOM 2065 N N . GLY A 1 259 ? 11.148 -12.431 -39.507 1.00 84.94 259 GLY A N 1
ATOM 2066 C CA . GLY A 1 259 ? 12.128 -12.072 -40.535 1.00 84.94 259 GLY A CA 1
ATOM 2067 C C . GLY A 1 259 ? 13.516 -12.598 -40.191 1.00 84.94 259 GLY A C 1
ATOM 2068 O O . GLY A 1 259 ? 13.801 -12.923 -39.039 1.00 84.94 259 GLY A O 1
ATOM 2069 N N . SER A 1 260 ? 14.388 -12.740 -41.187 1.00 84.94 260 SER A N 1
ATOM 2070 C CA . SER A 1 260 ? 15.800 -13.040 -40.925 1.00 84.94 260 SER A CA 1
ATOM 2071 C C . SER A 1 260 ? 16.480 -11.841 -40.277 1.00 84.94 260 SER A C 1
ATOM 2073 O O . SER A 1 260 ? 16.066 -10.718 -40.539 1.00 84.94 260 SER A O 1
ATOM 2075 N N . TRP A 1 261 ? 17.558 -12.068 -39.524 1.00 82.56 261 TRP A N 1
ATOM 2076 C CA . TRP A 1 261 ? 18.368 -11.005 -38.919 1.00 82.56 261 TRP A CA 1
ATOM 2077 C C . TRP A 1 261 ? 18.608 -9.807 -39.856 1.00 82.56 261 TRP A C 1
ATOM 2079 O O . TRP A 1 261 ? 18.339 -8.680 -39.477 1.00 82.56 261 TRP A O 1
ATOM 2089 N N . ASP A 1 262 ? 19.020 -10.040 -41.105 1.00 72.88 262 ASP A N 1
ATOM 2090 C CA . ASP A 1 262 ? 19.346 -8.955 -42.050 1.00 72.88 262 ASP A CA 1
ATOM 2091 C C . ASP A 1 262 ? 18.126 -8.226 -42.651 1.00 72.88 262 ASP A C 1
ATOM 2093 O O . ASP A 1 262 ? 18.288 -7.204 -43.310 1.00 72.88 262 ASP A O 1
ATOM 2097 N N . CYS A 1 263 ? 16.913 -8.758 -42.479 1.00 71.50 263 CYS A N 1
ATOM 2098 C CA . CYS A 1 263 ? 15.704 -8.292 -43.174 1.00 71.50 263 CYS A CA 1
ATOM 2099 C C . CYS A 1 263 ? 14.525 -8.047 -42.236 1.00 71.50 263 CYS A C 1
ATOM 2101 O O . CYS A 1 263 ? 13.390 -7.927 -42.688 1.00 71.50 263 CYS A O 1
ATOM 2103 N N . TYR A 1 264 ? 14.773 -8.063 -40.932 1.00 79.00 264 TYR A N 1
ATOM 2104 C CA . TYR A 1 264 ? 13.740 -7.867 -39.942 1.00 79.00 264 TYR A CA 1
ATOM 2105 C C . TYR A 1 264 ? 13.545 -6.373 -39.694 1.00 79.00 264 TYR A C 1
ATOM 2107 O O . TYR A 1 264 ? 14.478 -5.671 -39.322 1.00 79.00 264 TYR A O 1
ATOM 2115 N N . ASP A 1 265 ? 12.324 -5.905 -39.912 1.00 69.44 265 ASP A N 1
ATOM 2116 C CA . ASP A 1 265 ? 11.891 -4.509 -39.825 1.00 69.44 265 ASP A CA 1
ATOM 2117 C C . ASP A 1 265 ? 11.218 -4.168 -38.482 1.00 69.44 265 ASP A C 1
ATOM 2119 O O . ASP A 1 265 ? 10.751 -3.051 -38.275 1.00 69.44 265 ASP A O 1
ATOM 2123 N N . GLY A 1 266 ? 11.164 -5.130 -37.555 1.00 74.50 266 GLY A N 1
ATOM 2124 C CA . GLY A 1 266 ? 10.708 -4.924 -36.182 1.00 74.50 266 GLY A CA 1
ATOM 2125 C C . GLY A 1 266 ? 11.848 -4.589 -35.214 1.00 74.50 266 GLY A C 1
ATOM 2126 O O . GLY A 1 266 ? 13.028 -4.731 -35.521 1.00 74.50 266 GLY A O 1
ATOM 2127 N N . ASN A 1 267 ? 11.499 -4.208 -33.986 1.00 84.94 267 ASN A N 1
ATOM 2128 C CA . ASN A 1 267 ? 12.477 -3.887 -32.945 1.00 84.94 267 ASN A CA 1
ATOM 2129 C C . ASN A 1 267 ? 13.256 -5.140 -32.491 1.00 84.94 267 ASN A C 1
ATOM 2131 O O . ASN A 1 267 ? 12.668 -6.084 -31.962 1.00 84.94 267 ASN A O 1
ATOM 2135 N N . PHE A 1 268 ? 14.580 -5.151 -32.656 1.00 86.00 268 PHE A N 1
ATOM 2136 C CA . PHE A 1 268 ? 15.438 -6.292 -32.317 1.00 86.00 268 PHE A CA 1
ATOM 2137 C C . PHE A 1 268 ? 15.408 -6.642 -30.831 1.00 86.00 268 PHE A C 1
ATOM 2139 O O . PHE A 1 268 ? 15.435 -7.830 -30.496 1.00 86.00 268 PHE A O 1
ATOM 2146 N N . ASP A 1 269 ? 15.311 -5.634 -29.974 1.00 88.44 269 ASP A N 1
ATOM 2147 C CA . ASP A 1 269 ? 15.478 -5.718 -28.525 1.00 88.44 269 ASP A CA 1
ATOM 2148 C C . ASP A 1 269 ? 14.229 -6.219 -27.805 1.00 88.44 269 ASP A C 1
ATOM 2150 O O . ASP A 1 269 ? 14.315 -6.703 -26.684 1.00 88.44 269 ASP A O 1
ATOM 2154 N N . SER A 1 270 ? 13.065 -6.170 -28.452 1.00 88.69 270 SER A N 1
ATOM 2155 C CA . SER A 1 270 ? 11.810 -6.716 -27.912 1.00 88.69 270 SER A CA 1
ATOM 2156 C C . SER A 1 270 ? 11.306 -7.949 -28.663 1.00 88.69 270 SER A C 1
ATOM 2158 O O . SER A 1 270 ? 10.342 -8.600 -28.253 1.00 88.69 270 SER A O 1
ATOM 2160 N N . SER A 1 271 ? 11.952 -8.306 -29.771 1.00 94.06 271 SER A N 1
ATOM 2161 C CA . SER A 1 271 ? 11.525 -9.430 -30.605 1.00 94.06 271 SER A CA 1
ATOM 2162 C C . SER A 1 271 ? 12.016 -10.759 -30.060 1.00 94.06 271 SER A C 1
ATOM 2164 O O . SER A 1 271 ? 13.021 -10.827 -29.376 1.00 94.06 271 SER A O 1
ATOM 2166 N N . SER A 1 272 ? 11.370 -11.878 -30.365 1.00 96.50 272 SER A N 1
ATOM 2167 C CA . SER A 1 272 ? 11.970 -13.192 -30.082 1.00 96.50 272 SER A CA 1
ATOM 2168 C C . SER A 1 272 ? 13.144 -13.451 -31.019 1.00 96.50 272 SER A C 1
ATOM 2170 O O . SER A 1 272 ? 13.052 -13.101 -32.187 1.00 96.50 272 SER A O 1
ATOM 2172 N N . TRP A 1 273 ? 14.233 -14.050 -30.530 1.00 97.19 273 TRP A N 1
ATOM 2173 C CA . TRP A 1 273 ? 15.335 -14.534 -31.368 1.00 97.19 273 TRP A CA 1
ATOM 2174 C C . TRP A 1 273 ? 15.201 -16.043 -31.563 1.00 97.19 273 TRP A C 1
ATOM 2176 O O . TRP A 1 273 ? 15.237 -16.812 -30.603 1.00 97.19 273 TRP A O 1
ATOM 2186 N N . PHE A 1 274 ? 15.061 -16.486 -32.806 1.00 95.19 274 PHE A N 1
ATOM 2187 C CA . PHE A 1 274 ? 14.950 -17.891 -33.169 1.00 95.19 274 PHE A CA 1
ATOM 2188 C C . PHE A 1 274 ? 16.257 -18.388 -33.792 1.00 95.19 274 PHE A C 1
ATOM 2190 O O . PHE A 1 274 ? 16.789 -17.747 -34.697 1.00 95.19 274 PHE A O 1
ATOM 2197 N N . PRO A 1 275 ? 16.731 -19.588 -33.422 1.00 92.69 275 PRO A N 1
ATOM 2198 C CA . PRO A 1 275 ? 17.932 -20.175 -34.015 1.00 92.69 275 PRO A CA 1
ATOM 2199 C C . PRO A 1 275 ? 17.739 -20.648 -35.467 1.00 92.69 275 PRO A C 1
ATOM 2201 O O . PRO A 1 275 ? 18.691 -21.083 -36.108 1.00 92.69 275 PRO A O 1
ATOM 2204 N N . SER A 1 276 ? 16.504 -20.644 -35.978 1.00 91.88 276 SER A N 1
ATOM 2205 C CA . SER A 1 276 ? 16.187 -20.974 -37.369 1.00 91.88 276 SER A CA 1
ATOM 2206 C C . SER A 1 276 ? 14.802 -20.454 -37.754 1.00 91.88 276 SER A C 1
ATOM 2208 O O . SER A 1 276 ? 13.950 -20.241 -36.887 1.00 91.88 276 SER A O 1
ATOM 2210 N N . ARG A 1 277 ? 14.559 -20.348 -39.065 1.00 88.12 277 ARG A N 1
ATOM 2211 C CA . ARG A 1 277 ? 13.242 -20.037 -39.633 1.00 88.12 277 ARG A CA 1
ATOM 2212 C C . ARG A 1 277 ? 12.155 -20.998 -39.151 1.00 88.12 277 ARG A C 1
ATOM 2214 O O . ARG A 1 277 ? 11.101 -20.541 -38.734 1.00 88.12 277 ARG A O 1
ATOM 2221 N N . ASP A 1 278 ? 12.425 -22.304 -39.161 1.00 88.06 278 ASP A N 1
ATOM 2222 C CA . ASP A 1 278 ? 11.443 -23.329 -38.784 1.00 88.06 278 ASP A CA 1
ATOM 2223 C C . ASP A 1 278 ? 10.954 -23.135 -37.338 1.00 88.06 278 ASP A C 1
ATOM 2225 O O . ASP A 1 278 ? 9.760 -23.224 -37.065 1.00 88.06 278 ASP A O 1
ATOM 2229 N N . VAL A 1 279 ? 11.862 -22.808 -36.407 1.00 94.44 279 VAL A N 1
ATOM 2230 C CA . VAL A 1 279 ? 11.497 -22.491 -35.014 1.00 94.44 279 VAL A CA 1
ATOM 2231 C C . VAL A 1 279 ? 10.644 -21.221 -34.942 1.00 94.44 279 VAL A C 1
ATOM 2233 O O . VAL A 1 279 ? 9.673 -21.199 -34.187 1.00 94.44 279 VAL A O 1
ATOM 2236 N N . GLY A 1 280 ? 10.964 -20.203 -35.747 1.00 91.69 280 GLY A N 1
ATOM 2237 C CA . GLY A 1 280 ? 10.154 -18.989 -35.876 1.00 91.69 280 GLY A CA 1
ATOM 2238 C C . GLY A 1 280 ? 8.750 -19.260 -36.424 1.00 91.69 280 GLY A C 1
ATOM 2239 O O . GLY A 1 280 ? 7.781 -18.724 -35.901 1.00 91.69 280 GLY A O 1
ATOM 2240 N N . GLU A 1 281 ? 8.604 -20.151 -37.408 1.00 90.00 281 GLU A N 1
ATOM 2241 C CA . GLU A 1 281 ? 7.299 -20.541 -37.962 1.00 90.00 281 GLU A CA 1
ATOM 2242 C C . GLU A 1 281 ? 6.459 -21.349 -36.953 1.00 90.00 281 GLU A C 1
ATOM 2244 O O . GLU A 1 281 ? 5.244 -21.160 -36.865 1.00 90.00 281 GLU A O 1
ATOM 2249 N N . TYR A 1 282 ? 7.078 -22.223 -36.146 1.00 93.25 282 TYR A N 1
ATOM 2250 C CA . TYR A 1 282 ? 6.376 -22.894 -35.041 1.00 93.25 282 TYR A CA 1
ATOM 2251 C C . TYR A 1 282 ? 5.947 -21.913 -33.950 1.00 93.25 282 TYR A C 1
ATOM 2253 O O . TYR A 1 282 ? 4.827 -22.017 -33.453 1.00 93.25 282 TYR A O 1
ATOM 2261 N N . TRP A 1 283 ? 6.807 -20.954 -33.605 1.00 94.50 283 TRP A N 1
ATOM 2262 C CA . TRP A 1 283 ? 6.467 -19.889 -32.671 1.00 94.50 283 TRP A CA 1
ATOM 2263 C C . TRP A 1 283 ? 5.298 -19.047 -33.191 1.00 94.50 283 TRP A C 1
ATOM 2265 O O . TRP A 1 283 ? 4.313 -18.884 -32.477 1.00 94.50 283 TRP A O 1
ATOM 2275 N N . GLN A 1 284 ? 5.356 -18.602 -34.449 1.00 90.56 284 GLN A N 1
ATOM 2276 C CA . GLN A 1 284 ? 4.311 -17.809 -35.099 1.00 90.56 284 GLN A CA 1
ATOM 2277 C C . GLN A 1 284 ? 2.977 -18.562 -35.086 1.00 90.56 284 GLN A C 1
ATOM 2279 O O . GLN A 1 284 ? 1.952 -17.996 -34.712 1.00 90.56 284 GLN A O 1
ATOM 2284 N N . ASN A 1 285 ? 2.978 -19.857 -35.413 1.00 89.56 285 ASN A N 1
ATOM 2285 C CA . ASN A 1 285 ? 1.785 -20.700 -35.308 1.00 89.56 285 ASN A CA 1
ATOM 2286 C C . ASN A 1 285 ? 1.235 -20.792 -33.886 1.00 89.56 285 ASN A C 1
ATOM 2288 O O . ASN A 1 285 ? 0.017 -20.753 -33.706 1.00 89.56 285 ASN A O 1
ATOM 2292 N N . PHE A 1 286 ? 2.124 -20.935 -32.902 1.00 92.44 286 PHE A N 1
ATOM 2293 C CA . PHE A 1 286 ? 1.762 -21.079 -31.499 1.00 92.44 286 PHE A CA 1
ATOM 2294 C C . PHE A 1 286 ? 1.107 -19.805 -30.954 1.00 92.44 286 PHE A C 1
ATOM 2296 O O . PHE A 1 286 ? 0.023 -19.879 -30.383 1.00 92.44 286 PHE A O 1
ATOM 2303 N N . VAL A 1 287 ? 1.726 -18.639 -31.173 1.00 91.00 287 VAL A N 1
ATOM 2304 C CA . VAL A 1 287 ? 1.241 -17.360 -30.625 1.00 91.00 287 VAL A CA 1
ATOM 2305 C C . VAL A 1 287 ? 0.046 -16.786 -31.392 1.00 91.00 287 VAL A C 1
ATOM 2307 O O . VAL A 1 287 ? -0.773 -16.098 -30.792 1.00 91.00 287 VAL A O 1
ATOM 2310 N N . SER A 1 288 ? -0.084 -17.101 -32.690 1.00 85.25 288 SER A N 1
ATOM 2311 C CA . SER A 1 288 ? -1.164 -16.597 -33.560 1.00 85.25 288 SER A CA 1
ATOM 2312 C C . SER A 1 288 ? -2.352 -17.546 -33.736 1.00 85.25 288 SER A C 1
ATOM 2314 O O . SER A 1 288 ? -3.251 -17.261 -34.525 1.00 85.25 288 SER A O 1
ATOM 2316 N N . GLU A 1 289 ? -2.346 -18.712 -33.087 1.00 79.94 289 GLU A N 1
ATOM 2317 C CA . GLU A 1 289 ? -3.329 -19.788 -33.291 1.00 79.94 289 GLU A CA 1
ATOM 2318 C C . GLU A 1 289 ? -3.457 -20.279 -34.761 1.00 79.94 289 GLU A C 1
ATOM 2320 O O . GLU A 1 289 ? -4.518 -20.764 -35.172 1.00 79.94 289 GLU A O 1
ATOM 2325 N N . ASN A 1 290 ? -2.372 -20.229 -35.551 1.00 72.00 290 ASN A N 1
ATOM 2326 C CA . ASN A 1 290 ? -2.262 -20.591 -36.986 1.00 72.00 290 ASN A CA 1
ATOM 2327 C C . ASN A 1 290 ? -2.831 -19.577 -38.011 1.00 72.00 290 ASN A C 1
ATOM 2329 O O . ASN A 1 290 ? -3.308 -19.991 -39.076 1.00 72.00 290 ASN A O 1
ATOM 2333 N N . TRP A 1 291 ? -2.820 -18.269 -37.725 1.00 63.41 291 TRP A N 1
ATOM 2334 C CA . TRP A 1 291 ? -3.490 -17.261 -38.574 1.00 63.41 291 TRP A CA 1
ATOM 2335 C C . TRP A 1 291 ? -2.571 -16.392 -39.438 1.00 63.41 291 TRP A C 1
ATOM 2337 O O . TRP A 1 291 ? -3.076 -15.731 -40.349 1.00 63.41 291 TRP A O 1
ATOM 2347 N N . VAL A 1 292 ? -1.258 -16.386 -39.206 1.00 60.91 292 VAL A N 1
ATOM 2348 C CA . VAL A 1 292 ? -0.345 -15.435 -39.862 1.00 60.91 292 VAL A CA 1
ATOM 2349 C C . VAL A 1 292 ? 0.842 -16.153 -40.498 1.00 60.91 292 VAL A C 1
ATOM 2351 O O . VAL A 1 292 ? 1.440 -17.017 -39.874 1.00 60.91 292 VAL A O 1
ATOM 2354 N N . TYR A 1 293 ? 1.162 -15.777 -41.739 1.00 61.31 293 TYR A N 1
ATOM 2355 C CA . TYR A 1 293 ? 2.361 -16.172 -42.488 1.00 61.31 293 TYR A CA 1
ATOM 2356 C C . TYR A 1 293 ? 2.722 -15.057 -43.480 1.00 61.31 293 TYR A C 1
ATOM 2358 O O . TYR A 1 293 ? 2.621 -15.228 -44.697 1.00 61.31 293 TYR A O 1
ATOM 2366 N N . ASP A 1 294 ? 3.073 -13.892 -42.940 1.00 59.53 294 ASP A N 1
ATOM 2367 C CA . ASP A 1 294 ? 3.776 -12.835 -43.670 1.00 59.53 294 ASP A CA 1
ATOM 2368 C C . ASP A 1 294 ? 5.224 -12.779 -43.155 1.00 59.53 294 ASP A C 1
ATOM 2370 O O . ASP A 1 294 ? 5.456 -12.912 -41.949 1.00 59.53 294 ASP A O 1
ATOM 2374 N N . THR A 1 295 ? 6.185 -12.660 -44.070 1.00 61.38 295 THR A N 1
ATOM 2375 C CA . THR A 1 295 ? 7.627 -12.595 -43.779 1.00 61.38 295 THR A CA 1
ATOM 2376 C C . THR A 1 295 ? 8.178 -11.352 -44.455 1.00 61.38 295 THR A C 1
ATOM 2378 O O . THR A 1 295 ? 8.041 -11.255 -45.677 1.00 61.38 295 THR A O 1
ATOM 2381 N N . SER A 1 296 ? 8.782 -10.433 -43.693 1.00 56.56 296 SER A N 1
ATOM 2382 C CA . SER A 1 296 ? 9.253 -9.139 -44.201 1.00 56.56 296 SER A CA 1
ATOM 2383 C C . SER A 1 296 ? 10.143 -9.312 -45.441 1.00 56.56 296 SER A C 1
ATOM 2385 O O . SER A 1 296 ? 11.017 -10.184 -45.477 1.00 56.56 296 SER A O 1
ATOM 2387 N N . ALA A 1 297 ? 9.898 -8.503 -46.475 1.00 52.97 297 ALA A N 1
ATOM 2388 C CA . ALA A 1 297 ? 10.784 -8.378 -47.630 1.00 52.97 297 ALA A CA 1
ATOM 2389 C C . ALA A 1 297 ? 11.866 -7.329 -47.320 1.00 52.97 297 ALA A C 1
ATOM 2391 O O . ALA A 1 297 ? 11.559 -6.293 -46.740 1.00 52.97 297 ALA A O 1
ATOM 2392 N N . CYS A 1 298 ? 13.121 -7.614 -47.675 1.00 51.22 298 CYS A N 1
ATOM 2393 C CA . CYS A 1 298 ? 14.270 -6.767 -47.349 1.00 51.22 298 CYS A CA 1
ATOM 2394 C C . CYS A 1 298 ? 14.275 -5.499 -48.227 1.00 51.22 298 CYS A C 1
ATOM 2396 O O . CYS A 1 298 ? 14.414 -5.634 -49.440 1.00 51.22 298 CYS A O 1
ATOM 2398 N N . ASP A 1 299 ? 14.205 -4.305 -47.633 1.00 46.03 299 ASP A N 1
ATOM 2399 C CA . ASP A 1 299 ? 14.585 -3.043 -48.289 1.00 46.03 299 ASP A CA 1
ATOM 2400 C C . ASP A 1 299 ? 15.680 -2.329 -47.451 1.00 46.03 299 ASP A C 1
ATOM 2402 O O . ASP A 1 299 ? 15.604 -2.350 -46.220 1.00 46.03 299 ASP A O 1
ATOM 2406 N N . PRO A 1 300 ? 16.716 -1.712 -48.058 1.00 44.16 300 PRO A N 1
ATOM 2407 C CA . PRO A 1 300 ? 17.816 -1.062 -47.327 1.00 44.16 300 PRO A CA 1
ATOM 2408 C C . PRO A 1 300 ? 17.453 0.293 -46.680 1.00 44.16 300 PRO A C 1
ATOM 2410 O O . PRO A 1 300 ? 16.735 1.097 -47.272 1.00 44.16 300 PRO A O 1
ATOM 2413 N N . VAL A 1 301 ? 18.048 0.594 -45.514 1.00 44.97 301 VAL A N 1
ATOM 2414 C CA . VAL A 1 301 ? 17.928 1.868 -44.762 1.00 44.97 301 VAL A CA 1
ATOM 2415 C C . VAL A 1 301 ? 19.152 2.777 -45.005 1.00 44.97 301 VAL A C 1
ATOM 2417 O O . VAL A 1 301 ? 20.289 2.308 -44.935 1.00 44.97 301 VAL A O 1
ATOM 2420 N N . PHE A 1 302 ? 18.940 4.079 -45.257 1.00 50.25 302 PHE A N 1
ATOM 2421 C CA . PHE A 1 302 ? 19.991 5.098 -45.476 1.00 50.25 302 PHE A CA 1
ATOM 2422 C C . PHE A 1 302 ? 20.114 6.070 -44.301 1.00 50.25 302 PHE A C 1
ATOM 2424 O O . PHE A 1 302 ? 19.105 6.587 -43.834 1.00 50.25 302 PHE A O 1
ATOM 2431 N N . ASP A 1 303 ? 21.342 6.372 -43.867 1.00 49.84 303 ASP A N 1
ATOM 2432 C CA . ASP A 1 303 ? 21.631 7.420 -42.875 1.00 49.84 303 ASP A CA 1
ATOM 2433 C C . ASP A 1 303 ? 21.867 8.806 -43.530 1.00 49.84 303 ASP A C 1
ATOM 2435 O O . ASP A 1 303 ? 21.960 8.935 -44.753 1.00 49.84 303 ASP A O 1
ATOM 2439 N N . SER A 1 304 ? 22.013 9.860 -42.718 1.00 51.03 304 SER A N 1
ATOM 2440 C CA . SER A 1 304 ? 22.207 11.248 -43.182 1.00 51.03 304 SER A CA 1
ATOM 2441 C C . SER A 1 304 ? 23.548 11.527 -43.880 1.00 51.03 304 SER A C 1
ATOM 2443 O O . SER A 1 304 ? 23.746 12.617 -44.420 1.00 51.03 304 SER A O 1
ATOM 2445 N N . SER A 1 305 ? 24.481 10.568 -43.892 1.00 62.84 305 SER A N 1
ATOM 2446 C CA . SER A 1 305 ? 25.726 10.664 -44.663 1.00 62.84 305 SER A CA 1
ATOM 2447 C C . SER A 1 305 ? 25.527 10.349 -46.148 1.00 62.84 305 SER A C 1
ATOM 2449 O O . SER A 1 305 ? 26.406 10.653 -46.961 1.00 62.84 305 SER A O 1
ATOM 2451 N N . TYR A 1 306 ? 24.385 9.763 -46.517 1.00 74.25 306 TYR A N 1
ATOM 2452 C CA . TYR A 1 306 ? 24.040 9.482 -47.903 1.00 74.25 306 TYR A CA 1
ATOM 2453 C C . TYR A 1 306 ? 23.513 10.725 -48.618 1.00 74.25 306 TYR A C 1
ATOM 2455 O O . TYR A 1 306 ? 22.594 11.402 -48.163 1.00 74.25 306 TYR A O 1
ATOM 2463 N N . VAL A 1 307 ? 24.082 10.989 -49.792 1.00 79.94 307 VAL A N 1
ATOM 2464 C CA . VAL A 1 307 ? 23.632 12.042 -50.703 1.00 79.94 307 VAL A CA 1
ATOM 2465 C C . VAL A 1 307 ? 22.964 11.395 -51.910 1.00 79.94 307 VAL A C 1
ATOM 2467 O O . VAL A 1 307 ? 23.506 10.468 -52.521 1.00 79.94 307 VAL A O 1
ATOM 2470 N N . PHE A 1 308 ? 21.787 11.908 -52.263 1.00 88.31 308 PHE A N 1
ATOM 2471 C CA . PHE A 1 308 ? 20.957 11.383 -53.342 1.00 88.31 308 PHE A CA 1
ATOM 2472 C C . PHE A 1 308 ? 21.125 12.208 -54.615 1.00 88.31 308 PHE A C 1
ATOM 2474 O O . PHE A 1 308 ? 21.065 13.442 -54.593 1.00 88.31 308 PHE A O 1
ATOM 2481 N N . PHE A 1 309 ? 21.280 11.508 -55.738 1.00 91.12 309 PHE A N 1
ATOM 2482 C CA . PHE A 1 309 ? 21.423 12.109 -57.058 1.00 91.12 309 PHE A CA 1
ATOM 2483 C C . PHE A 1 309 ? 20.408 11.521 -58.031 1.00 91.12 309 PHE A C 1
ATOM 2485 O O . PHE A 1 309 ? 20.287 10.303 -58.168 1.00 91.12 309 PHE A O 1
ATOM 2492 N N . THR A 1 310 ? 19.732 12.388 -58.779 1.00 92.62 310 THR A N 1
ATOM 2493 C CA . THR A 1 310 ? 18.941 11.953 -59.936 1.00 92.62 310 THR A CA 1
ATOM 2494 C C . THR A 1 310 ? 19.871 11.720 -61.126 1.00 92.62 310 THR A C 1
ATOM 2496 O O . THR A 1 310 ? 20.736 12.549 -61.416 1.00 92.62 310 THR A O 1
ATOM 2499 N N . VAL A 1 311 ? 19.675 10.622 -61.853 1.00 93.62 311 VAL A N 1
ATOM 2500 C CA . VAL A 1 311 ? 20.388 10.247 -63.079 1.00 93.62 311 VAL A CA 1
ATOM 2501 C C . VAL A 1 311 ? 19.453 10.393 -64.274 1.00 93.62 311 VAL A C 1
ATOM 2503 O O . VAL A 1 311 ? 18.358 9.837 -64.287 1.00 93.62 311 VAL A O 1
ATOM 2506 N N . GLY A 1 312 ? 19.890 11.143 -65.286 1.00 91.00 312 GLY A N 1
ATOM 2507 C CA . GLY A 1 312 ? 19.198 11.267 -66.570 1.00 91.00 312 GLY A CA 1
ATOM 2508 C C . GLY A 1 312 ? 19.896 10.497 -67.687 1.00 91.00 312 GLY A C 1
ATOM 2509 O O . GLY A 1 312 ? 21.034 10.058 -67.528 1.00 91.00 312 GLY A O 1
ATOM 2510 N N . ILE A 1 313 ? 19.236 10.359 -68.841 1.00 89.62 313 ILE A N 1
ATOM 2511 C CA . ILE A 1 313 ? 19.799 9.736 -70.051 1.00 89.62 313 ILE A CA 1
ATOM 2512 C C . ILE A 1 313 ? 19.761 10.740 -71.204 1.00 89.62 313 ILE A C 1
ATOM 2514 O O . ILE A 1 313 ? 18.709 11.290 -71.538 1.00 89.62 313 ILE A O 1
ATOM 2518 N N . HIS A 1 314 ? 20.912 10.989 -71.837 1.00 85.94 314 HIS A N 1
ATOM 2519 C CA . HIS A 1 314 ? 21.003 11.931 -72.956 1.00 85.94 314 HIS A CA 1
ATOM 2520 C C . HIS A 1 314 ? 20.115 11.497 -74.125 1.00 85.94 314 HIS A C 1
ATOM 2522 O O . HIS A 1 314 ? 20.362 10.476 -74.765 1.00 85.94 314 HIS A O 1
ATOM 2528 N N . GLY A 1 315 ? 19.131 12.331 -74.469 1.00 79.25 315 GLY A N 1
ATOM 2529 C CA . GLY A 1 315 ? 18.214 12.083 -75.585 1.00 79.25 315 GLY A CA 1
ATOM 2530 C C . GLY A 1 315 ? 16.937 11.315 -75.226 1.00 79.25 315 GLY A C 1
ATOM 2531 O O . GLY A 1 315 ? 16.147 11.070 -76.142 1.00 79.25 315 GLY A O 1
ATOM 2532 N N . SER A 1 316 ? 16.720 11.001 -73.945 1.00 80.62 316 SER A N 1
ATOM 2533 C CA . SER A 1 316 ? 15.476 10.427 -73.406 1.00 80.62 316 SER A CA 1
ATOM 2534 C C . SER A 1 316 ? 14.624 11.484 -72.686 1.00 80.62 316 SER A C 1
ATOM 2536 O O . SER A 1 316 ? 15.085 12.598 -72.432 1.00 80.62 316 SER A O 1
ATOM 2538 N N . GLU A 1 317 ? 13.354 11.163 -72.416 1.00 75.88 317 GLU A N 1
ATOM 2539 C CA . GLU A 1 317 ? 12.454 12.016 -71.623 1.00 75.88 317 GLU A CA 1
ATOM 2540 C C . GLU A 1 317 ? 12.671 11.788 -70.115 1.00 75.88 317 GLU A C 1
ATOM 2542 O O . GLU A 1 317 ? 13.267 10.793 -69.708 1.00 75.88 317 GLU A O 1
ATOM 2547 N N . ASP A 1 318 ? 12.171 12.700 -69.273 1.00 75.25 318 ASP A N 1
ATOM 2548 C CA . ASP A 1 318 ? 12.360 12.645 -67.814 1.00 75.25 318 ASP A CA 1
ATOM 2549 C C . ASP A 1 318 ? 11.758 11.390 -67.151 1.00 75.25 318 ASP A C 1
ATOM 2551 O O . ASP A 1 318 ? 12.095 11.079 -66.011 1.00 75.25 318 ASP A O 1
ATOM 2555 N N . GLU A 1 319 ? 10.882 10.672 -67.857 1.00 76.44 319 GLU A N 1
ATOM 2556 C CA . GLU A 1 319 ? 10.261 9.423 -67.404 1.00 76.44 319 GLU A CA 1
ATOM 2557 C C . GLU A 1 319 ? 11.267 8.265 -67.295 1.00 76.44 319 GLU A C 1
ATOM 2559 O O . GLU A 1 319 ? 11.014 7.330 -66.546 1.00 76.44 319 GLU A O 1
ATOM 2564 N N . SER A 1 320 ? 12.422 8.357 -67.967 1.00 82.25 320 SER A N 1
ATOM 2565 C CA . SER A 1 320 ? 13.506 7.367 -67.899 1.00 82.25 320 SER A CA 1
ATOM 2566 C C . SER A 1 320 ? 14.582 7.725 -66.859 1.00 82.25 320 SER A C 1
ATOM 2568 O O . SER A 1 320 ? 15.671 7.155 -66.882 1.00 82.25 320 SER A O 1
ATOM 2570 N N . ASN A 1 321 ? 14.344 8.708 -65.980 1.00 91.12 321 ASN A N 1
ATOM 2571 C CA . ASN A 1 321 ? 15.297 9.037 -64.916 1.00 91.12 321 ASN A CA 1
ATOM 2572 C C . ASN A 1 321 ? 15.210 8.011 -63.786 1.00 91.12 321 ASN A C 1
ATOM 2574 O O . ASN A 1 321 ? 14.126 7.537 -63.461 1.00 91.12 321 ASN A O 1
ATOM 2578 N N . TYR A 1 322 ? 16.333 7.742 -63.137 1.00 92.19 322 TYR A N 1
ATOM 2579 C CA . TYR A 1 322 ? 16.409 6.910 -61.938 1.00 92.19 322 TYR A CA 1
ATOM 2580 C C . TYR A 1 322 ? 17.314 7.594 -60.911 1.00 92.19 322 TYR A C 1
ATOM 2582 O O . TYR A 1 322 ? 18.090 8.483 -61.253 1.00 92.19 322 TYR A O 1
ATOM 2590 N N . VAL A 1 323 ? 17.194 7.235 -59.646 1.00 90.69 323 VAL A N 1
ATOM 2591 C CA . VAL A 1 323 ? 17.934 7.824 -58.532 1.00 90.69 323 VAL A CA 1
ATOM 2592 C C . VAL A 1 323 ? 19.033 6.858 -58.102 1.00 90.69 323 VAL A C 1
ATOM 2594 O O . VAL A 1 323 ? 18.882 5.640 -58.172 1.00 90.69 323 VAL A O 1
ATOM 2597 N N . ILE A 1 324 ? 20.165 7.411 -57.680 1.00 91.81 324 ILE A N 1
ATOM 2598 C CA . ILE A 1 324 ? 21.260 6.679 -57.042 1.00 91.81 324 ILE A CA 1
ATOM 2599 C C . ILE A 1 324 ? 21.660 7.389 -55.753 1.00 91.81 324 ILE A C 1
ATOM 2601 O O . ILE A 1 324 ? 21.469 8.599 -55.610 1.00 91.81 324 ILE A O 1
ATOM 2605 N N . THR A 1 325 ? 22.259 6.642 -54.833 1.00 88.25 325 THR A N 1
ATOM 2606 C CA . THR A 1 325 ? 22.720 7.175 -53.551 1.00 88.25 325 THR A CA 1
ATOM 2607 C C . THR A 1 325 ? 24.118 6.674 -53.201 1.00 88.25 325 THR A C 1
ATOM 2609 O O . THR A 1 325 ? 24.567 5.618 -53.666 1.00 88.25 325 THR A O 1
ATOM 2612 N N . THR A 1 326 ? 24.847 7.480 -52.431 1.00 87.19 326 THR A N 1
ATOM 2613 C CA . THR A 1 326 ? 26.206 7.188 -51.965 1.00 87.19 326 THR A CA 1
ATOM 2614 C C . THR A 1 326 ? 26.522 8.005 -50.715 1.00 87.19 326 THR A C 1
ATOM 2616 O O . THR A 1 326 ? 26.206 9.189 -50.660 1.00 87.19 326 THR A O 1
ATOM 2619 N N . ASN A 1 327 ? 27.214 7.405 -49.748 1.00 83.38 327 ASN A N 1
ATOM 2620 C CA . ASN A 1 327 ? 27.896 8.127 -48.664 1.00 83.38 327 ASN A CA 1
ATOM 2621 C C . ASN A 1 327 ? 29.424 8.155 -48.856 1.00 83.38 327 ASN A C 1
ATOM 2623 O O . ASN A 1 327 ? 30.182 8.679 -48.036 1.00 83.38 327 ASN A O 1
ATOM 2627 N N . ASN A 1 328 ? 29.910 7.611 -49.976 1.00 86.50 328 ASN A N 1
ATOM 2628 C CA . ASN A 1 328 ? 31.301 7.726 -50.375 1.00 86.50 328 ASN A CA 1
ATOM 2629 C C . ASN A 1 328 ? 31.614 9.159 -50.837 1.00 86.50 328 ASN A C 1
ATOM 2631 O O . ASN A 1 328 ? 31.256 9.564 -51.946 1.00 86.50 328 ASN A O 1
ATOM 2635 N N . ASN A 1 329 ? 32.356 9.890 -50.004 1.00 85.38 329 ASN A N 1
ATOM 2636 C CA . ASN A 1 329 ? 32.801 11.262 -50.265 1.00 85.38 329 ASN A CA 1
ATOM 2637 C C . ASN A 1 329 ? 33.486 11.452 -51.633 1.00 85.38 329 ASN A C 1
ATOM 2639 O O . ASN A 1 329 ? 33.329 12.505 -52.246 1.00 85.38 329 ASN A O 1
ATOM 2643 N N . ASP A 1 330 ? 34.220 10.460 -52.152 1.00 86.88 330 ASP A N 1
ATOM 2644 C CA . ASP A 1 330 ? 34.872 10.570 -53.466 1.00 86.88 330 ASP A CA 1
ATOM 2645 C C . ASP A 1 330 ? 33.860 10.515 -54.620 1.00 86.88 330 ASP A C 1
ATOM 2647 O O . ASP A 1 330 ? 34.050 11.187 -55.636 1.00 86.88 330 ASP A O 1
ATOM 2651 N N . LEU A 1 331 ? 32.786 9.728 -54.487 1.00 90.19 331 LEU A N 1
ATOM 2652 C CA . LEU A 1 331 ? 31.699 9.679 -55.472 1.00 90.19 331 LEU A CA 1
ATOM 2653 C C . LEU A 1 331 ? 30.800 10.914 -55.371 1.00 90.19 331 LEU A C 1
ATOM 2655 O O . LEU A 1 331 ? 30.430 11.459 -56.409 1.00 90.19 331 LEU A O 1
ATOM 2659 N N . ILE A 1 332 ? 30.519 11.394 -54.153 1.00 90.44 332 ILE A N 1
ATOM 2660 C CA . ILE A 1 332 ? 29.779 12.646 -53.912 1.00 90.44 332 ILE A CA 1
ATOM 2661 C C . ILE A 1 332 ? 30.487 13.808 -54.614 1.00 90.44 332 ILE A C 1
ATOM 2663 O O . ILE A 1 332 ? 29.881 14.493 -55.437 1.00 90.44 332 ILE A O 1
ATOM 2667 N N . ASN A 1 333 ? 31.794 13.965 -54.376 1.00 90.38 333 ASN A N 1
ATOM 2668 C CA . ASN A 1 333 ? 32.597 15.008 -55.013 1.00 90.38 333 ASN A CA 1
ATOM 2669 C C . ASN A 1 333 ? 32.575 14.894 -56.547 1.00 90.38 333 ASN A C 1
ATOM 2671 O O . ASN A 1 333 ? 32.393 15.896 -57.231 1.00 90.38 333 ASN A O 1
ATOM 2675 N N . GLN A 1 334 ? 32.703 13.685 -57.110 1.00 92.00 334 GLN A N 1
ATOM 2676 C CA . GLN A 1 334 ? 32.631 13.491 -58.566 1.00 92.00 334 GLN A CA 1
ATOM 2677 C C . GLN A 1 334 ? 31.251 13.837 -59.143 1.00 92.00 334 GLN A C 1
ATOM 2679 O O . GLN A 1 334 ? 31.169 14.408 -60.231 1.00 92.00 334 GLN A O 1
ATOM 2684 N N . CYS A 1 335 ? 30.166 13.517 -58.434 1.00 92.25 335 CYS A N 1
ATOM 2685 C CA . CYS A 1 335 ? 28.811 13.871 -58.857 1.00 92.25 335 CYS A CA 1
ATOM 2686 C C . CYS A 1 335 ? 28.602 15.387 -58.829 1.00 92.25 335 CYS A C 1
ATOM 2688 O O . CYS A 1 335 ? 28.111 15.955 -59.803 1.00 92.25 335 CYS A O 1
ATOM 2690 N N . GLN A 1 336 ? 29.056 16.053 -57.768 1.00 91.75 336 GLN A N 1
ATOM 2691 C CA . GLN A 1 336 ? 29.014 17.510 -57.649 1.00 91.75 336 GLN A CA 1
ATOM 2692 C C . GLN A 1 336 ? 29.870 18.198 -58.725 1.00 91.75 336 GLN A C 1
ATOM 2694 O O . GLN A 1 336 ? 29.407 19.150 -59.351 1.00 91.75 336 GLN A O 1
ATOM 2699 N N . GLU A 1 337 ? 31.053 17.666 -59.054 1.00 93.19 337 GLU A N 1
ATOM 2700 C CA . GLU A 1 337 ? 31.866 18.137 -60.188 1.00 93.19 337 GLU A CA 1
ATOM 2701 C C . GLU A 1 337 ? 31.133 17.989 -61.536 1.00 93.19 337 GLU A C 1
ATOM 2703 O O . GLU A 1 337 ? 31.236 18.867 -62.394 1.00 93.19 337 GLU A O 1
ATOM 2708 N N . GLN A 1 338 ? 30.361 16.913 -61.745 1.00 92.19 338 GLN A N 1
ATOM 2709 C CA . GLN A 1 338 ? 29.511 16.790 -62.938 1.00 92.19 338 GLN A CA 1
ATOM 2710 C C . GLN A 1 338 ? 28.385 17.835 -62.946 1.00 92.19 338 GLN A C 1
ATOM 2712 O O . GLN A 1 338 ? 28.075 18.373 -64.010 1.00 92.19 338 GLN A O 1
ATOM 2717 N N . LEU A 1 339 ? 27.800 18.166 -61.790 1.00 91.81 339 LEU A N 1
ATOM 2718 C CA . LEU A 1 339 ? 26.758 19.194 -61.677 1.00 91.81 339 LEU A CA 1
ATOM 2719 C C . LEU A 1 339 ? 27.268 20.609 -62.011 1.00 91.81 339 LEU A C 1
ATOM 2721 O O . LEU A 1 339 ? 26.482 21.433 -62.483 1.00 91.81 339 LEU A O 1
ATOM 2725 N N . GLU A 1 340 ? 28.570 20.880 -61.857 1.00 91.88 340 GLU A N 1
ATOM 2726 C CA . GLU A 1 340 ? 29.202 22.143 -62.276 1.00 91.88 340 GLU A CA 1
ATOM 2727 C C . GLU A 1 340 ? 29.341 22.292 -63.806 1.00 91.88 340 GLU A C 1
ATOM 2729 O O . GLU A 1 340 ? 29.484 23.413 -64.311 1.00 91.88 340 GLU A O 1
ATOM 2734 N N . LEU A 1 341 ? 29.288 21.188 -64.563 1.00 91.06 341 LEU A N 1
ATOM 2735 C CA . LEU A 1 341 ? 29.351 21.195 -66.027 1.00 91.06 341 LEU A CA 1
ATOM 2736 C C . LEU A 1 341 ? 27.966 21.457 -66.652 1.00 91.06 341 LEU A C 1
ATOM 2738 O O . LEU A 1 341 ? 26.945 21.022 -66.100 1.00 91.06 341 LEU A O 1
ATOM 2742 N N . PRO A 1 342 ? 27.901 22.112 -67.832 1.00 89.94 342 PRO A N 1
ATOM 2743 C CA . PRO A 1 342 ? 26.698 22.105 -68.663 1.00 89.94 342 PRO A CA 1
ATOM 2744 C C . PRO A 1 342 ? 26.233 20.671 -68.930 1.00 89.94 342 PRO A C 1
ATOM 2746 O O . PRO A 1 342 ? 27.060 19.783 -69.122 1.00 89.94 342 PRO A O 1
ATOM 2749 N N . GLU A 1 343 ? 24.919 20.447 -68.956 1.00 87.50 343 GLU A N 1
ATOM 2750 C CA . GLU A 1 343 ? 24.325 19.113 -69.117 1.00 87.50 343 GLU A CA 1
ATOM 2751 C C . GLU A 1 343 ? 24.905 18.356 -70.323 1.00 87.50 343 GLU A C 1
ATOM 2753 O O . GLU A 1 343 ? 25.331 17.213 -70.183 1.00 87.50 343 GLU A O 1
ATOM 2758 N N . ASP A 1 344 ? 25.045 19.025 -71.474 1.00 85.75 344 ASP A N 1
ATOM 2759 C CA . ASP A 1 344 ? 25.582 18.465 -72.722 1.00 85.75 344 ASP A CA 1
ATOM 2760 C C . ASP A 1 344 ? 27.087 18.140 -72.691 1.00 85.75 344 ASP A C 1
ATOM 2762 O O . ASP A 1 344 ? 27.612 17.583 -73.658 1.00 85.75 344 ASP A O 1
ATOM 2766 N N . GLU A 1 345 ? 27.777 18.452 -71.591 1.00 90.06 345 GLU A N 1
ATOM 2767 C CA . GLU A 1 345 ? 29.189 18.140 -71.348 1.00 90.06 345 GLU A CA 1
ATOM 2768 C C . GLU A 1 345 ? 29.398 17.045 -70.274 1.00 90.06 345 GLU A C 1
ATOM 2770 O O . GLU A 1 345 ? 30.541 16.657 -70.013 1.00 90.06 345 GLU A O 1
ATOM 2775 N N . ARG A 1 346 ? 28.324 16.496 -69.679 1.00 92.69 346 ARG A N 1
ATOM 2776 C CA . ARG A 1 346 ? 28.378 15.429 -68.657 1.00 92.69 346 ARG A CA 1
ATOM 2777 C C . ARG A 1 346 ? 28.440 14.044 -69.311 1.00 92.69 346 ARG A C 1
ATOM 2779 O O . ARG A 1 346 ? 27.413 13.480 -69.690 1.00 92.69 346 ARG A O 1
ATOM 2786 N N . PHE A 1 347 ? 29.653 13.504 -69.466 1.00 86.75 347 PHE A N 1
ATOM 2787 C CA . PHE A 1 347 ? 29.921 12.243 -70.186 1.00 86.75 347 PHE A CA 1
ATOM 2788 C C . PHE A 1 347 ? 30.372 11.072 -69.299 1.00 86.75 347 PHE A C 1
ATOM 2790 O O . PHE A 1 347 ? 30.845 10.065 -69.823 1.00 86.75 347 PHE A O 1
ATOM 2797 N N . LEU A 1 348 ? 30.263 11.189 -67.974 1.00 90.75 348 LEU A N 1
ATOM 2798 C CA . LEU A 1 348 ? 30.515 10.064 -67.074 1.00 90.75 348 LEU A CA 1
ATOM 2799 C C . LEU A 1 348 ? 29.222 9.280 -66.833 1.00 90.75 348 LEU A C 1
ATOM 2801 O O . LEU A 1 348 ? 28.228 9.841 -66.375 1.00 90.75 348 LEU A O 1
ATOM 2805 N N . HIS A 1 349 ? 29.251 7.990 -67.160 1.00 92.00 349 HIS A N 1
ATOM 2806 C CA . HIS A 1 349 ? 28.098 7.094 -67.117 1.00 92.00 349 HIS A CA 1
ATOM 2807 C C . HIS A 1 349 ? 28.069 6.257 -65.838 1.00 92.00 349 HIS A C 1
ATOM 2809 O O . HIS A 1 349 ? 29.118 5.909 -65.299 1.00 92.00 349 HIS A O 1
ATOM 2815 N N . ILE A 1 350 ? 26.870 5.914 -65.377 1.00 93.00 350 ILE A N 1
ATOM 2816 C CA . ILE A 1 350 ? 26.633 5.173 -64.146 1.00 93.00 350 ILE A CA 1
ATOM 2817 C C . ILE A 1 350 ? 26.654 3.681 -64.484 1.00 93.00 350 ILE A C 1
ATOM 2819 O O . ILE A 1 350 ? 25.840 3.196 -65.271 1.00 93.00 350 ILE A O 1
ATOM 2823 N N . ASN A 1 351 ? 27.584 2.956 -63.865 1.00 92.38 351 ASN A N 1
ATOM 2824 C CA . ASN A 1 351 ? 27.657 1.500 -63.937 1.00 92.38 351 ASN A CA 1
ATOM 2825 C C . ASN A 1 351 ? 27.559 0.928 -62.519 1.00 92.38 351 ASN A C 1
ATOM 2827 O O . ASN A 1 351 ? 28.444 1.210 -61.712 1.00 92.38 351 ASN A O 1
ATOM 2831 N N . GLY A 1 352 ? 26.537 0.125 -62.222 1.00 90.06 352 GLY A N 1
ATOM 2832 C CA . GLY A 1 352 ? 26.296 -0.386 -60.868 1.00 90.06 352 GLY A CA 1
ATOM 2833 C C . GLY A 1 352 ? 25.507 -1.689 -60.808 1.00 90.06 352 GLY A C 1
ATOM 2834 O O . GLY A 1 352 ? 24.792 -2.030 -61.753 1.00 90.06 352 GLY A O 1
ATOM 2835 N N . PHE A 1 353 ? 25.666 -2.431 -59.712 1.00 88.69 353 PHE A N 1
ATOM 2836 C CA . PHE A 1 353 ? 24.935 -3.681 -59.471 1.00 88.69 353 PHE A CA 1
ATOM 2837 C C . PHE A 1 353 ? 23.463 -3.414 -59.152 1.00 88.69 353 PHE A C 1
ATOM 2839 O O . PHE A 1 353 ? 23.141 -2.396 -58.547 1.00 88.69 353 PHE A O 1
ATOM 2846 N N . LEU A 1 354 ? 22.582 -4.314 -59.593 1.00 86.62 354 LEU A N 1
ATOM 2847 C CA . LEU A 1 354 ? 21.134 -4.202 -59.409 1.00 86.62 354 LEU A CA 1
ATOM 2848 C C . LEU A 1 354 ? 20.658 -5.105 -58.273 1.00 86.62 354 LEU A C 1
ATOM 2850 O O . LEU A 1 354 ? 21.148 -6.228 -58.151 1.00 86.62 354 LEU A O 1
ATOM 2854 N N . ASP A 1 355 ? 19.650 -4.647 -57.538 1.00 79.81 355 ASP A N 1
ATOM 2855 C CA . ASP A 1 355 ? 18.870 -5.472 -56.613 1.00 79.81 355 ASP A CA 1
ATOM 2856 C C . ASP A 1 355 ? 17.363 -5.190 -56.760 1.00 79.81 355 ASP A C 1
ATOM 2858 O O . ASP A 1 355 ? 16.957 -4.228 -57.427 1.00 79.81 355 ASP A O 1
ATOM 2862 N N . TYR A 1 356 ? 16.536 -6.076 -56.203 1.00 74.56 356 TYR A N 1
ATOM 2863 C CA . TYR A 1 356 ? 15.080 -5.924 -56.186 1.00 74.56 356 TYR A CA 1
ATOM 2864 C C . TYR A 1 356 ? 14.656 -4.776 -55.268 1.00 74.56 356 TYR A C 1
ATOM 2866 O O . TYR A 1 356 ? 15.372 -4.412 -54.340 1.00 74.56 356 TYR A O 1
ATOM 2874 N N . GLY A 1 357 ? 13.462 -4.237 -55.524 1.00 69.12 357 GLY A N 1
ATOM 2875 C CA . GLY A 1 357 ? 12.896 -3.148 -54.730 1.00 69.12 357 GLY A CA 1
ATOM 2876 C C . GLY A 1 357 ? 13.461 -1.794 -55.143 1.00 69.12 357 GLY A C 1
ATOM 2877 O O . GLY A 1 357 ? 14.562 -1.692 -55.677 1.00 69.12 357 GLY A O 1
ATOM 2878 N N . ASP A 1 358 ? 12.694 -0.731 -54.927 1.00 73.31 358 ASP A N 1
ATOM 2879 C CA . ASP A 1 358 ? 13.122 0.642 -55.226 1.00 73.31 358 ASP A CA 1
ATOM 2880 C C . ASP A 1 358 ? 14.070 1.227 -54.158 1.00 73.31 358 ASP A C 1
ATOM 2882 O O . ASP A 1 358 ? 14.546 2.360 -54.298 1.00 73.31 358 ASP A O 1
ATOM 2886 N N . SER A 1 359 ? 14.344 0.458 -53.095 1.00 57.41 359 SER A N 1
ATOM 2887 C CA . SER A 1 359 ? 15.160 0.836 -51.939 1.00 57.41 359 SER A CA 1
ATOM 2888 C C . SER A 1 359 ? 14.704 2.122 -51.241 1.00 57.41 359 SER A C 1
ATOM 2890 O O . SER A 1 359 ? 15.494 2.789 -50.581 1.00 57.41 359 SER A O 1
ATOM 2892 N N . GLY A 1 360 ? 13.445 2.521 -51.402 1.00 57.97 360 GLY A N 1
ATOM 2893 C CA . GLY A 1 360 ? 12.871 3.727 -50.817 1.00 57.97 360 GLY A CA 1
ATOM 2894 C C . GLY A 1 360 ? 13.227 5.029 -51.541 1.00 57.97 360 GLY A C 1
ATOM 2895 O O . GLY A 1 360 ? 12.707 6.080 -51.166 1.00 57.97 360 GLY A O 1
ATOM 2896 N N . PHE A 1 361 ? 14.076 5.004 -52.578 1.00 71.81 361 PHE A N 1
ATOM 2897 C CA . PHE A 1 361 ? 14.533 6.222 -53.267 1.00 71.81 361 PHE A CA 1
ATOM 2898 C C . PHE A 1 361 ? 14.392 6.194 -54.791 1.00 71.81 361 PHE A C 1
ATOM 2900 O O . PHE A 1 361 ? 14.408 7.259 -55.408 1.00 71.81 361 PHE A O 1
ATOM 2907 N N . ASN A 1 362 ? 14.256 5.023 -55.424 1.00 83.38 362 ASN A N 1
ATOM 2908 C CA . ASN A 1 362 ? 14.336 4.887 -56.882 1.00 83.38 362 ASN A CA 1
ATOM 2909 C C . ASN A 1 362 ? 12.974 4.797 -57.597 1.00 83.38 362 ASN A C 1
ATOM 2911 O O . ASN A 1 362 ? 12.841 4.176 -58.649 1.00 83.38 362 ASN A O 1
ATOM 2915 N N . GLN A 1 363 ? 11.942 5.433 -57.049 1.00 76.12 363 GLN A N 1
ATOM 2916 C CA . GLN A 1 363 ? 10.611 5.453 -57.661 1.00 76.12 363 GLN A CA 1
ATOM 2917 C C . GLN A 1 363 ? 10.629 6.157 -59.037 1.00 76.12 363 GLN A C 1
ATOM 2919 O O . GLN A 1 363 ? 11.226 7.231 -59.160 1.00 76.12 363 GLN A O 1
ATOM 2924 N N . PRO A 1 364 ? 9.954 5.615 -60.074 1.00 78.25 364 PRO A N 1
ATOM 2925 C CA . PRO A 1 364 ? 8.946 4.546 -60.033 1.00 78.25 364 PRO A CA 1
ATOM 2926 C C . PRO A 1 364 ? 9.477 3.119 -60.280 1.00 78.25 364 PRO A C 1
ATOM 2928 O O . PRO A 1 364 ? 8.680 2.227 -60.564 1.00 78.25 364 PRO A O 1
ATOM 2931 N N . TRP A 1 365 ? 10.790 2.899 -60.264 1.00 86.00 365 TRP A N 1
ATOM 2932 C CA . TRP A 1 365 ? 11.397 1.627 -60.660 1.00 86.00 365 TRP A CA 1
ATOM 2933 C C . TRP A 1 365 ? 11.346 0.601 -59.538 1.00 86.00 365 TRP A C 1
ATOM 2935 O O . TRP A 1 365 ? 11.794 0.892 -58.441 1.00 86.00 365 TRP A O 1
ATOM 2945 N N . SER A 1 366 ? 10.898 -0.624 -59.813 1.00 84.88 366 SER A N 1
ATOM 2946 C CA . SER A 1 366 ? 10.834 -1.728 -58.836 1.00 84.88 366 SER A CA 1
ATOM 2947 C C . SER A 1 366 ? 12.198 -2.406 -58.599 1.00 84.88 366 SER A C 1
ATOM 2949 O O . SER A 1 366 ? 12.274 -3.587 -58.244 1.00 84.88 366 SER A O 1
ATOM 2951 N N . TRP A 1 367 ? 13.276 -1.675 -58.861 1.00 90.19 367 TRP A N 1
ATOM 2952 C CA . TRP A 1 367 ? 14.674 -2.066 -58.740 1.00 90.19 367 TRP A CA 1
ATOM 2953 C C . TRP A 1 367 ? 15.489 -0.837 -58.351 1.00 90.19 367 TRP A C 1
ATOM 2955 O O . TRP A 1 367 ? 15.086 0.300 -58.605 1.00 90.19 367 TRP A O 1
ATOM 2965 N N . HIS A 1 368 ? 16.679 -1.045 -57.809 1.00 89.12 368 HIS A N 1
ATOM 2966 C CA . HIS A 1 368 ? 17.620 0.032 -57.535 1.00 89.12 368 HIS A CA 1
ATOM 2967 C C . HIS A 1 368 ? 19.045 -0.404 -57.866 1.00 89.12 368 HIS A C 1
ATOM 2969 O O . HIS A 1 368 ? 19.350 -1.593 -57.989 1.00 89.12 368 HIS A O 1
ATOM 2975 N N . ILE A 1 369 ? 19.927 0.580 -58.052 1.00 89.75 369 ILE A N 1
ATOM 2976 C CA . ILE A 1 369 ? 21.363 0.316 -58.038 1.00 89.75 369 ILE A CA 1
ATOM 2977 C C . ILE A 1 369 ? 21.804 0.251 -56.581 1.00 89.75 369 ILE A C 1
ATOM 2979 O O . ILE A 1 369 ? 21.551 1.192 -55.826 1.00 89.75 369 ILE A O 1
ATOM 2983 N N . ILE A 1 370 ? 22.484 -0.834 -56.215 1.00 84.88 370 ILE A N 1
ATOM 2984 C CA . ILE A 1 370 ? 22.936 -1.079 -54.848 1.00 84.88 370 ILE A CA 1
ATOM 2985 C C . ILE A 1 370 ? 23.810 0.105 -54.380 1.00 84.88 370 ILE A C 1
ATOM 2987 O O . ILE A 1 370 ? 24.771 0.479 -55.069 1.00 84.88 370 ILE A O 1
ATOM 2991 N N . PRO A 1 371 ? 23.499 0.713 -53.224 1.00 85.00 371 PRO A N 1
ATOM 2992 C CA . PRO A 1 371 ? 24.241 1.844 -52.675 1.00 85.00 371 PRO A CA 1
ATOM 2993 C C . PRO A 1 371 ? 25.736 1.555 -52.562 1.00 85.00 371 PRO A C 1
ATOM 2995 O O . PRO A 1 371 ? 26.137 0.475 -52.139 1.00 85.00 371 PRO A O 1
ATOM 2998 N N . ASN A 1 372 ? 26.573 2.526 -52.935 1.00 83.00 372 ASN A N 1
ATOM 2999 C CA . ASN A 1 372 ? 28.042 2.418 -52.974 1.00 83.00 372 ASN A CA 1
ATOM 3000 C C . ASN A 1 372 ? 28.635 1.327 -53.902 1.00 83.00 372 ASN A C 1
ATOM 3002 O O . ASN A 1 372 ? 29.849 1.309 -54.101 1.00 83.00 372 ASN A O 1
ATOM 3006 N N . GLU A 1 373 ? 27.820 0.475 -54.527 1.00 88.19 373 GLU A N 1
ATOM 3007 C CA . GLU A 1 373 ? 28.231 -0.597 -55.449 1.00 88.19 373 GLU A CA 1
ATOM 3008 C C . GLU A 1 373 ? 28.079 -0.165 -56.922 1.00 88.19 373 GLU A C 1
ATOM 3010 O O . GLU A 1 373 ? 27.625 -0.906 -57.803 1.00 88.19 373 GLU A O 1
ATOM 3015 N N . TRP A 1 374 ? 28.466 1.082 -57.200 1.00 93.00 374 TRP A N 1
ATOM 3016 C CA . TRP A 1 374 ? 28.437 1.689 -58.526 1.00 93.00 374 TRP A CA 1
ATOM 3017 C C . TRP A 1 374 ? 29.583 2.681 -58.732 1.00 93.00 374 TRP A C 1
ATOM 3019 O O . TRP A 1 374 ? 30.225 3.143 -57.790 1.00 93.00 374 TRP A O 1
ATOM 3029 N N . VAL A 1 375 ? 29.876 2.992 -59.995 1.00 91.81 375 VAL A N 1
ATOM 3030 C CA . VAL A 1 375 ? 30.956 3.905 -60.391 1.00 91.81 375 VAL A CA 1
ATOM 3031 C C . VAL A 1 375 ? 30.529 4.838 -61.521 1.00 91.81 375 VAL A C 1
ATOM 3033 O O . VAL A 1 375 ? 29.688 4.485 -62.350 1.00 91.81 375 VAL A O 1
ATOM 3036 N N . LEU A 1 376 ? 31.183 6.001 -61.599 1.00 91.56 376 LEU A N 1
ATOM 3037 C CA . LEU A 1 376 ? 31.174 6.877 -62.771 1.00 91.56 376 LEU A CA 1
ATOM 3038 C C . LEU A 1 376 ? 32.278 6.452 -63.751 1.00 91.56 376 LEU A C 1
ATOM 3040 O O . LEU A 1 376 ? 33.462 6.449 -63.413 1.00 91.56 376 LEU A O 1
ATOM 3044 N N . ALA A 1 377 ? 31.905 6.083 -64.975 1.00 87.75 377 ALA A N 1
ATOM 3045 C CA . ALA A 1 377 ? 32.814 5.539 -65.980 1.00 87.75 377 ALA A CA 1
ATOM 3046 C C . ALA A 1 377 ? 32.796 6.342 -67.290 1.00 87.75 377 ALA A C 1
ATOM 3048 O O . ALA A 1 377 ? 31.746 6.744 -67.777 1.00 87.75 377 ALA A O 1
ATOM 3049 N N . GLU A 1 378 ? 33.963 6.496 -67.928 1.00 85.56 378 GLU A N 1
ATOM 3050 C CA . GLU A 1 378 ? 34.090 7.124 -69.260 1.00 85.56 378 GLU A CA 1
ATOM 3051 C C . GLU A 1 378 ? 33.519 6.257 -70.400 1.00 85.56 378 GLU A C 1
ATOM 3053 O O . GLU A 1 378 ? 33.385 6.715 -71.536 1.00 85.56 378 GLU A O 1
ATOM 3058 N N . MET A 1 379 ? 33.261 4.970 -70.141 1.00 78.25 379 MET A N 1
ATOM 3059 C CA . MET A 1 379 ? 32.686 4.059 -71.124 1.00 78.25 379 MET A CA 1
ATOM 3060 C C . MET A 1 379 ? 31.875 2.934 -70.478 1.00 78.25 379 MET A C 1
ATOM 3062 O O . MET A 1 379 ? 32.310 2.333 -69.496 1.00 78.25 379 MET A O 1
ATOM 3066 N N . SER A 1 380 ? 30.761 2.579 -71.117 1.00 79.44 380 SER A N 1
ATOM 3067 C CA . SER A 1 380 ? 29.935 1.413 -70.779 1.00 79.44 380 SER A CA 1
ATOM 3068 C C . SER A 1 380 ? 29.859 0.480 -71.995 1.00 79.44 380 SER A C 1
ATOM 3070 O O . SER A 1 380 ? 29.594 0.916 -73.114 1.00 79.44 380 SER A O 1
ATOM 3072 N N . ILE A 1 381 ? 30.186 -0.807 -71.831 1.00 67.81 381 ILE A N 1
ATOM 3073 C CA . ILE A 1 381 ? 30.213 -1.794 -72.928 1.00 67.81 381 ILE A CA 1
ATOM 3074 C C . ILE A 1 381 ? 29.687 -3.131 -72.400 1.00 67.81 381 ILE A C 1
ATOM 3076 O O . ILE A 1 381 ? 30.285 -3.692 -71.487 1.00 67.81 381 ILE A O 1
ATOM 3080 N N . GLY A 1 382 ? 28.654 -3.710 -73.022 1.00 70.75 382 GLY A N 1
ATOM 3081 C CA . GLY A 1 382 ? 28.262 -5.097 -72.745 1.00 70.75 382 GLY A CA 1
ATOM 3082 C C . GLY A 1 382 ? 26.767 -5.388 -72.842 1.00 70.75 382 GLY A C 1
ATOM 3083 O O . GLY A 1 382 ? 26.023 -4.667 -73.496 1.00 70.75 382 GLY A O 1
ATOM 3084 N N . VAL A 1 383 ? 26.367 -6.489 -72.194 1.00 74.88 383 VAL A N 1
ATOM 3085 C CA . VAL A 1 383 ? 24.980 -6.986 -72.077 1.00 74.88 383 VAL A CA 1
ATOM 3086 C C . VAL A 1 383 ? 24.169 -6.192 -71.036 1.00 74.88 383 VAL A C 1
ATOM 3088 O O . VAL A 1 383 ? 22.952 -6.262 -71.054 1.00 74.88 383 VAL A O 1
ATOM 3091 N N . CYS A 1 384 ? 24.833 -5.407 -70.180 1.00 80.06 384 CYS A N 1
ATOM 3092 C CA . CYS A 1 384 ? 24.225 -4.556 -69.149 1.00 80.06 384 CYS A CA 1
ATOM 3093 C C . CYS A 1 384 ? 23.795 -3.160 -69.639 1.00 80.06 384 CYS A C 1
ATOM 3095 O O . CYS A 1 384 ? 23.350 -2.344 -68.839 1.00 80.06 384 CYS A O 1
ATOM 3097 N N . ASN A 1 385 ? 23.956 -2.861 -70.934 1.00 87.88 385 ASN A N 1
ATOM 3098 C CA . ASN A 1 385 ? 23.514 -1.594 -71.512 1.00 87.88 385 ASN A CA 1
ATOM 3099 C C . ASN A 1 385 ? 22.037 -1.694 -71.920 1.00 87.88 385 ASN A C 1
ATOM 3101 O O . ASN A 1 385 ? 21.744 -2.234 -72.990 1.00 87.88 385 ASN A O 1
ATOM 3105 N N . GLY A 1 386 ? 21.146 -1.184 -71.074 1.00 81.69 386 GLY A N 1
ATOM 3106 C CA . GLY A 1 386 ? 19.704 -1.109 -71.312 1.00 81.69 386 GLY A CA 1
ATOM 3107 C C . GLY A 1 386 ? 19.098 0.125 -70.653 1.00 81.69 386 GLY A C 1
ATOM 3108 O O . GLY A 1 386 ? 19.726 0.730 -69.778 1.00 81.69 386 GLY A O 1
ATOM 3109 N N . ASP A 1 387 ? 17.907 0.504 -71.104 1.00 86.12 387 ASP A N 1
ATOM 3110 C CA . ASP A 1 387 ? 17.166 1.620 -70.521 1.00 86.12 387 ASP A CA 1
ATOM 3111 C C . ASP A 1 387 ? 16.428 1.165 -69.243 1.00 86.12 387 ASP A C 1
ATOM 3113 O O . ASP A 1 387 ? 16.114 -0.021 -69.110 1.00 86.12 387 ASP A O 1
ATOM 3117 N N . PRO A 1 388 ? 16.156 2.063 -68.280 1.00 90.50 388 PRO A N 1
ATOM 3118 C CA . PRO A 1 388 ? 15.395 1.762 -67.065 1.00 90.50 388 PRO A CA 1
ATOM 3119 C C . PRO A 1 388 ? 14.086 0.993 -67.297 1.00 90.50 388 PRO A C 1
ATOM 3121 O O . PRO A 1 388 ? 13.772 0.069 -66.544 1.00 90.50 388 PRO A O 1
ATOM 3124 N N . GLU A 1 389 ? 13.370 1.273 -68.393 1.00 89.38 389 GLU A N 1
ATOM 3125 C CA . GLU A 1 389 ? 12.168 0.523 -68.767 1.00 89.38 389 GLU A CA 1
ATOM 3126 C C . GLU A 1 389 ? 12.467 -0.934 -69.154 1.00 89.38 389 GLU A C 1
ATOM 3128 O O . GLU A 1 389 ? 11.634 -1.813 -68.934 1.00 89.38 389 GLU A O 1
ATOM 3133 N N . ASP A 1 390 ? 13.626 -1.223 -69.752 1.00 88.44 390 ASP A N 1
ATOM 3134 C CA . ASP A 1 390 ? 14.012 -2.593 -70.104 1.00 88.44 390 ASP A CA 1
ATOM 3135 C C . ASP A 1 390 ? 14.283 -3.431 -68.849 1.00 88.44 390 ASP A C 1
ATOM 3137 O O . ASP A 1 390 ? 13.985 -4.628 -68.852 1.00 88.44 390 ASP A O 1
ATOM 3141 N N . VAL A 1 391 ? 14.829 -2.809 -67.795 1.00 89.50 391 VAL A N 1
ATOM 3142 C CA . VAL A 1 391 ? 15.054 -3.439 -66.484 1.00 89.50 391 VAL A CA 1
ATOM 3143 C C . VAL A 1 391 ? 13.718 -3.732 -65.806 1.00 89.50 391 VAL A C 1
ATOM 3145 O O . VAL A 1 391 ? 13.469 -4.864 -65.397 1.00 89.50 391 VAL A O 1
ATOM 3148 N N . GLU A 1 392 ? 12.818 -2.749 -65.793 1.00 91.69 392 GLU A N 1
ATOM 3149 C CA . GLU A 1 392 ? 11.486 -2.870 -65.191 1.00 91.69 392 GLU A CA 1
ATOM 3150 C C . GLU A 1 392 ? 10.626 -3.959 -65.853 1.00 91.69 392 GLU A C 1
ATOM 3152 O O . GLU A 1 392 ? 9.883 -4.682 -65.192 1.00 91.69 392 GLU A O 1
ATOM 3157 N N . ASN A 1 393 ? 10.728 -4.112 -67.177 1.00 90.38 393 ASN A N 1
ATOM 3158 C CA . ASN A 1 393 ? 9.923 -5.081 -67.922 1.00 90.38 393 ASN A CA 1
ATOM 3159 C C . ASN A 1 393 ? 10.358 -6.551 -67.725 1.00 90.38 393 ASN A C 1
ATOM 3161 O O . ASN A 1 393 ? 9.583 -7.446 -68.078 1.00 90.38 393 ASN A O 1
ATOM 3165 N N . ASP A 1 394 ? 11.567 -6.822 -67.211 1.00 91.31 394 ASP A N 1
ATOM 3166 C CA . ASP A 1 394 ? 12.102 -8.183 -67.008 1.00 91.31 394 ASP A CA 1
ATOM 3167 C C . ASP A 1 394 ? 13.076 -8.257 -65.807 1.00 91.31 394 ASP A C 1
ATOM 3169 O O . ASP A 1 394 ? 14.247 -8.632 -65.944 1.00 91.31 394 ASP A O 1
ATOM 3173 N N . LEU A 1 395 ? 12.582 -7.876 -64.620 1.00 83.44 395 LEU A N 1
ATOM 3174 C CA . LEU A 1 395 ? 13.348 -7.779 -63.363 1.00 83.44 395 LEU A CA 1
ATOM 3175 C C . LEU A 1 395 ? 14.159 -9.046 -63.049 1.00 83.44 395 LEU A C 1
ATOM 3177 O O . LEU A 1 395 ? 15.360 -8.965 -62.797 1.00 83.44 395 LEU A O 1
ATOM 3181 N N . ASP A 1 396 ? 13.536 -10.227 -63.134 1.00 79.44 396 ASP A N 1
ATOM 3182 C CA . ASP A 1 396 ? 14.186 -11.504 -62.811 1.00 79.44 396 ASP A CA 1
ATOM 3183 C C . ASP A 1 396 ? 15.388 -11.798 -63.721 1.00 79.44 396 ASP A C 1
ATOM 3185 O O . ASP A 1 396 ? 16.390 -12.370 -63.279 1.00 79.44 396 ASP A O 1
ATOM 3189 N N . TYR A 1 397 ? 15.303 -11.448 -65.008 1.00 87.94 397 TYR A N 1
ATOM 3190 C CA . TYR A 1 397 ? 16.413 -11.621 -65.940 1.00 87.94 397 TYR A CA 1
ATOM 3191 C C . TYR A 1 397 ? 17.525 -10.609 -65.658 1.00 87.94 397 TYR A C 1
ATOM 3193 O O . TYR A 1 397 ? 18.701 -10.986 -65.593 1.00 87.94 397 TYR A O 1
ATOM 3201 N N . TRP A 1 398 ? 17.169 -9.339 -65.469 1.00 89.00 398 TRP A N 1
ATOM 3202 C CA . TRP A 1 398 ? 18.148 -8.285 -65.231 1.00 89.00 398 TRP A CA 1
ATOM 3203 C C . TRP A 1 398 ? 18.880 -8.457 -63.904 1.00 89.00 398 TRP A C 1
ATOM 3205 O O . TRP A 1 398 ? 20.105 -8.371 -63.900 1.00 89.00 398 TRP A O 1
ATOM 3215 N N . ILE A 1 399 ? 18.188 -8.807 -62.823 1.00 83.25 399 ILE A N 1
ATOM 3216 C CA . ILE A 1 399 ? 18.802 -8.968 -61.502 1.00 83.25 399 ILE A CA 1
ATOM 3217 C C . ILE A 1 399 ? 19.523 -10.321 -61.394 1.00 83.25 399 ILE A C 1
ATOM 3219 O O . ILE A 1 399 ? 20.711 -10.361 -61.081 1.00 83.25 399 ILE A O 1
ATOM 3223 N N . ASN A 1 400 ? 18.887 -11.445 -61.757 1.00 76.19 400 ASN A N 1
ATOM 3224 C CA . ASN A 1 400 ? 19.507 -12.766 -61.546 1.00 76.19 400 ASN A CA 1
ATOM 3225 C C . ASN A 1 400 ? 20.491 -13.198 -62.653 1.00 76.19 400 ASN A C 1
ATOM 3227 O O . ASN A 1 400 ? 21.314 -14.087 -62.420 1.00 76.19 400 ASN A O 1
ATOM 3231 N N . THR A 1 401 ? 20.384 -12.660 -63.880 1.00 83.44 401 THR A N 1
ATOM 3232 C CA . THR A 1 401 ? 21.223 -13.083 -65.028 1.00 83.44 401 THR A CA 1
ATOM 3233 C C . THR A 1 401 ? 22.214 -12.013 -65.475 1.00 83.44 401 THR A C 1
ATOM 3235 O O . THR A 1 401 ? 23.373 -12.345 -65.738 1.00 83.44 401 THR A O 1
ATOM 3238 N N . VAL A 1 402 ? 21.783 -10.753 -65.605 1.00 89.19 402 VAL A N 1
ATOM 3239 C CA . VAL A 1 402 ? 22.670 -9.648 -66.020 1.00 89.19 402 VAL A CA 1
ATOM 3240 C C . VAL A 1 402 ? 23.445 -9.086 -64.822 1.00 89.19 402 VAL A C 1
ATOM 3242 O O . VAL A 1 402 ? 24.646 -8.838 -64.945 1.00 89.19 402 VAL A O 1
ATOM 3245 N N . GLY A 1 403 ? 22.780 -8.936 -63.674 1.00 81.06 403 GLY A N 1
ATOM 3246 C CA . GLY A 1 403 ? 23.322 -8.559 -62.366 1.00 81.06 403 GLY A CA 1
ATOM 3247 C C . GLY A 1 403 ? 23.675 -7.081 -62.184 1.00 81.06 403 GLY A C 1
ATOM 3248 O O . GLY A 1 403 ? 23.955 -6.660 -61.069 1.00 81.06 403 GLY A O 1
ATOM 3249 N N . GLN A 1 404 ? 23.702 -6.280 -63.249 1.00 90.06 404 GLN A N 1
ATOM 3250 C CA . GLN A 1 404 ? 24.139 -4.882 -63.193 1.00 90.06 404 GLN A CA 1
ATOM 3251 C C . GLN A 1 404 ? 23.534 -4.053 -64.329 1.00 90.06 404 GLN A C 1
ATOM 3253 O O . GLN A 1 404 ? 23.269 -4.579 -65.415 1.00 90.06 404 GLN A O 1
ATOM 3258 N N . LEU A 1 405 ? 23.415 -2.745 -64.107 1.00 91.44 405 LEU A N 1
ATOM 3259 C CA . LEU A 1 405 ? 23.046 -1.748 -65.106 1.00 91.44 405 LEU A CA 1
ATOM 3260 C C . LEU A 1 405 ? 24.278 -0.922 -65.490 1.00 91.44 405 LEU A C 1
ATOM 3262 O O . LEU A 1 405 ? 24.986 -0.401 -64.634 1.00 91.44 405 LEU A O 1
ATOM 3266 N N . CYS A 1 406 ? 24.552 -0.820 -66.789 1.00 87.88 406 CYS A N 1
ATOM 3267 C CA . CYS A 1 406 ? 25.657 -0.041 -67.344 1.00 87.88 406 CYS A CA 1
ATOM 3268 C C . CYS A 1 406 ? 25.171 0.806 -68.533 1.00 87.88 406 CYS A C 1
ATOM 3270 O O . CYS A 1 406 ? 25.554 0.582 -69.687 1.00 87.88 406 CYS A O 1
ATOM 3272 N N . ASN A 1 407 ? 24.258 1.742 -68.257 1.00 84.06 407 ASN A N 1
ATOM 3273 C CA . ASN A 1 407 ? 23.556 2.507 -69.286 1.00 84.06 407 ASN A CA 1
ATOM 3274 C C . ASN A 1 407 ? 24.506 3.482 -70.009 1.00 84.06 407 ASN A C 1
ATOM 3276 O O . ASN A 1 407 ? 25.071 4.412 -69.432 1.00 84.06 407 ASN A O 1
ATOM 3280 N N . TRP A 1 408 ? 24.687 3.264 -71.311 1.00 83.56 408 TRP A N 1
ATOM 3281 C CA . TRP A 1 408 ? 25.432 4.161 -72.179 1.00 83.56 408 TRP A CA 1
ATOM 3282 C C . TRP A 1 408 ? 24.619 5.432 -72.427 1.00 83.56 408 TRP A C 1
ATOM 3284 O O . TRP A 1 408 ? 23.590 5.374 -73.097 1.00 83.56 408 TRP A O 1
ATOM 3294 N N . SER A 1 409 ? 25.170 6.590 -72.043 1.00 85.56 409 SER A N 1
ATOM 3295 C CA . SER A 1 409 ? 24.562 7.938 -72.125 1.00 85.56 409 SER A CA 1
ATOM 3296 C C . SER A 1 409 ? 23.833 8.422 -70.867 1.00 85.56 409 SER A C 1
ATOM 3298 O O . SER A 1 409 ? 23.268 9.516 -70.900 1.00 85.56 409 SER A O 1
ATOM 3300 N N . SER A 1 410 ? 23.905 7.689 -69.753 1.00 92.12 410 SER A N 1
ATOM 3301 C CA . SER A 1 410 ? 23.463 8.195 -68.446 1.00 92.12 410 SER A CA 1
ATOM 3302 C C . SER A 1 410 ? 24.348 9.355 -67.950 1.00 92.12 410 SER A C 1
ATOM 3304 O O . SER A 1 410 ? 25.548 9.349 -68.246 1.00 92.12 410 SER A O 1
ATOM 3306 N N . PHE A 1 411 ? 23.806 10.289 -67.168 1.00 93.69 411 PHE A N 1
ATOM 3307 C CA . PHE A 1 411 ? 24.538 11.409 -66.560 1.00 93.69 411 PHE A CA 1
ATOM 3308 C C . PHE A 1 411 ? 23.903 11.881 -65.235 1.00 93.69 411 PHE A C 1
ATOM 3310 O O . PHE A 1 411 ? 22.698 11.742 -65.038 1.00 93.69 411 PHE A O 1
ATOM 3317 N N . ILE A 1 412 ? 24.695 12.490 -64.340 1.00 94.62 412 ILE A N 1
ATOM 3318 C CA . ILE A 1 412 ? 24.194 13.092 -63.087 1.00 94.62 412 ILE A CA 1
ATOM 3319 C C . ILE A 1 412 ? 23.383 14.354 -63.398 1.00 94.62 412 ILE A C 1
ATOM 3321 O O . ILE A 1 412 ? 23.893 15.279 -64.037 1.00 94.62 412 ILE A O 1
ATOM 3325 N N . LYS A 1 413 ? 22.132 14.406 -62.940 1.00 90.75 413 LYS A N 1
ATOM 3326 C CA . LYS A 1 413 ? 21.158 15.451 -63.270 1.00 90.75 413 LYS A CA 1
ATOM 3327 C C . LYS A 1 413 ? 21.052 16.532 -62.194 1.00 90.75 413 LYS A C 1
ATOM 3329 O O . LYS A 1 413 ? 21.285 17.698 -62.520 1.00 90.75 413 LYS A O 1
ATOM 3334 N N . GLU A 1 414 ? 20.761 16.152 -60.947 1.00 89.19 414 GLU A N 1
ATOM 3335 C CA . GLU A 1 414 ? 20.623 17.056 -59.789 1.00 89.19 414 GLU A CA 1
ATOM 3336 C C . GLU A 1 414 ? 20.841 16.346 -58.436 1.00 89.19 414 GLU A C 1
ATOM 3338 O O . GLU A 1 414 ? 20.749 15.120 -58.368 1.00 89.19 414 GLU A O 1
ATOM 3343 N N . GLU A 1 415 ? 21.127 17.132 -57.388 1.00 88.38 415 GLU A N 1
ATOM 3344 C CA . GLU A 1 415 ? 21.258 16.738 -55.968 1.00 88.38 415 GLU A CA 1
ATOM 3345 C C . GLU A 1 415 ? 20.024 17.218 -55.170 1.00 88.38 415 GLU A C 1
ATOM 3347 O O . GLU A 1 415 ? 19.467 18.274 -55.481 1.00 88.38 415 GLU A O 1
ATOM 3352 N N . ILE A 1 416 ? 19.596 16.470 -54.146 1.00 83.12 416 ILE A N 1
ATOM 3353 C CA . ILE A 1 416 ? 18.364 16.705 -53.355 1.00 83.12 416 ILE A CA 1
ATOM 3354 C C . ILE A 1 416 ? 18.737 17.202 -51.923 1.00 83.12 416 ILE A C 1
ATOM 3356 O O . ILE A 1 416 ? 19.601 16.579 -51.320 1.00 83.12 416 ILE A O 1
ATOM 3360 N N . GLY A 1 417 ? 18.141 18.281 -51.345 1.00 48.88 417 GLY A N 1
ATOM 3361 C CA . GLY A 1 417 ? 18.573 18.855 -50.027 1.00 48.88 417 GLY A CA 1
ATOM 3362 C C . GLY A 1 417 ? 17.517 19.548 -49.111 1.00 48.88 417 GLY A C 1
ATOM 3363 O O . GLY A 1 417 ? 16.437 19.902 -49.587 1.00 48.88 417 GLY A O 1
ATOM 3364 N N . SER A 1 418 ? 17.843 19.769 -47.810 1.00 35.91 418 SER A N 1
ATOM 3365 C CA . SER A 1 418 ? 16.950 20.226 -46.696 1.00 35.91 418 SER A CA 1
ATOM 3366 C C . SER A 1 418 ? 17.557 21.266 -45.702 1.00 35.91 418 SER A C 1
ATOM 3368 O O . SER A 1 418 ? 18.689 21.085 -45.271 1.00 35.91 418 SER A O 1
ATOM 3370 N N . GLU A 1 419 ? 16.798 22.294 -45.260 1.00 33.69 419 GLU A N 1
ATOM 3371 C CA . GLU A 1 419 ? 17.041 23.167 -44.063 1.00 33.69 419 GLU A CA 1
ATOM 3372 C C . GLU A 1 419 ? 15.733 23.894 -43.606 1.00 33.69 419 GLU A C 1
ATOM 3374 O O . GLU A 1 419 ? 14.932 24.211 -44.488 1.00 33.69 419 GLU A O 1
ATOM 3379 N N . ILE A 1 420 ? 15.548 24.214 -42.290 1.00 28.75 420 ILE A N 1
ATOM 3380 C CA . ILE A 1 420 ? 14.974 25.471 -41.678 1.00 28.75 420 ILE A CA 1
ATOM 3381 C C . ILE A 1 420 ? 14.918 25.448 -40.106 1.00 28.75 420 ILE A C 1
ATOM 3383 O O . ILE A 1 420 ? 14.646 24.418 -39.504 1.00 28.75 420 ILE A O 1
ATOM 3387 N N . GLU A 1 421 ? 15.121 26.625 -39.465 1.00 29.47 421 GLU A N 1
ATOM 3388 C CA . GLU A 1 421 ? 15.169 26.984 -38.013 1.00 29.47 421 GLU A CA 1
ATOM 3389 C C . GLU A 1 421 ? 13.816 27.357 -37.309 1.00 29.47 421 GLU A C 1
ATOM 3391 O O . GLU A 1 421 ? 12.938 27.949 -37.941 1.00 29.47 421 GLU A O 1
ATOM 3396 N N . GLY A 1 422 ? 13.714 27.214 -35.963 1.00 30.34 422 GLY A N 1
ATOM 3397 C CA . GLY A 1 422 ? 12.751 27.927 -35.070 1.00 30.34 422 GLY A CA 1
ATOM 3398 C C . GLY A 1 422 ? 12.556 27.334 -33.643 1.00 30.34 422 GLY A C 1
ATOM 3399 O O . GLY A 1 422 ? 12.822 26.151 -33.471 1.00 30.34 422 GLY A O 1
ATOM 3400 N N . PRO A 1 423 ? 12.135 28.103 -32.599 1.00 43.31 423 PRO A N 1
ATOM 3401 C CA . PRO A 1 423 ? 12.233 27.695 -31.185 1.00 43.31 423 PRO A CA 1
ATOM 3402 C C . PRO A 1 423 ? 10.957 27.004 -30.670 1.00 43.31 423 PRO A C 1
ATOM 3404 O O . PRO A 1 423 ? 9.895 27.551 -30.922 1.00 43.31 423 PRO A O 1
ATOM 3407 N N . TRP A 1 424 ? 11.076 25.862 -29.970 1.00 34.84 424 TRP A N 1
ATOM 3408 C CA . TRP A 1 424 ? 10.225 25.231 -28.919 1.00 34.84 424 TRP A CA 1
ATOM 3409 C C . TRP A 1 424 ? 10.511 23.713 -28.873 1.00 34.84 424 TRP A C 1
ATOM 3411 O O . TRP A 1 424 ? 11.176 23.207 -29.773 1.00 34.84 424 TRP A O 1
ATOM 3421 N N . ALA A 1 425 ? 10.082 23.036 -27.795 1.00 38.31 425 ALA A N 1
ATOM 3422 C CA . ALA A 1 425 ? 10.336 21.626 -27.457 1.00 38.31 425 ALA A CA 1
ATOM 3423 C C . ALA A 1 425 ? 10.465 20.708 -28.687 1.00 38.31 425 ALA A C 1
ATOM 3425 O O . ALA A 1 425 ? 9.545 20.583 -29.494 1.00 38.31 425 ALA A O 1
ATOM 3426 N N . TRP A 1 426 ? 11.651 20.122 -28.842 1.00 44.34 426 TRP A N 1
ATOM 3427 C CA . TRP A 1 426 ? 12.021 19.344 -30.016 1.00 44.34 426 TRP A CA 1
ATOM 3428 C C . TRP A 1 426 ? 11.279 18.003 -30.048 1.00 44.34 426 TRP A C 1
ATOM 3430 O O . TRP A 1 426 ? 11.460 17.174 -29.166 1.00 44.34 426 TRP A O 1
ATOM 3440 N N . VAL A 1 427 ? 10.531 17.775 -31.126 1.00 44.06 427 VAL A N 1
ATOM 3441 C CA . VAL A 1 427 ? 11.034 16.890 -32.184 1.00 44.06 427 VAL A CA 1
ATOM 3442 C C . VAL A 1 427 ? 11.313 17.800 -33.379 1.00 44.06 427 VAL A C 1
ATOM 3444 O O . VAL A 1 427 ? 10.428 18.081 -34.185 1.00 44.06 427 VAL A O 1
ATOM 3447 N N . ASN A 1 428 ? 12.518 18.371 -33.444 1.00 39.09 428 ASN A N 1
ATOM 3448 C CA . ASN A 1 428 ? 13.033 18.744 -34.758 1.00 39.09 428 ASN A CA 1
ATOM 3449 C C . ASN A 1 428 ? 13.249 17.409 -35.459 1.00 39.09 428 ASN A C 1
ATOM 3451 O O . ASN A 1 428 ? 13.656 16.465 -34.782 1.00 39.09 428 ASN A O 1
ATOM 3455 N N . ASP A 1 429 ? 12.933 17.324 -36.745 1.00 46.75 429 ASP A N 1
ATOM 3456 C CA . ASP A 1 429 ? 13.144 16.104 -37.509 1.00 46.75 429 ASP A CA 1
ATOM 3457 C C . ASP A 1 429 ? 12.163 14.950 -37.146 1.00 46.75 429 ASP A C 1
ATOM 3459 O O . ASP A 1 429 ? 12.569 13.890 -36.680 1.00 46.75 429 ASP A O 1
ATOM 3463 N N . GLY A 1 430 ? 10.855 15.136 -37.410 1.00 45.41 430 GLY A N 1
ATOM 3464 C CA . GLY A 1 430 ? 9.805 14.096 -37.301 1.00 45.41 430 GLY A CA 1
ATOM 3465 C C . GLY A 1 430 ? 9.993 12.903 -38.255 1.00 45.41 430 GLY A C 1
ATOM 3466 O O . GLY A 1 430 ? 11.082 12.691 -38.770 1.00 45.41 430 GLY A O 1
ATOM 3467 N N . TYR A 1 431 ? 8.946 12.123 -38.539 1.00 38.06 431 TYR A N 1
ATOM 3468 C CA . TYR A 1 431 ? 9.031 10.977 -39.464 1.00 38.06 431 TYR A CA 1
ATOM 3469 C C . TYR A 1 431 ? 9.780 11.282 -40.782 1.00 38.06 431 TYR A C 1
ATOM 3471 O O . TYR A 1 431 ? 10.540 10.451 -41.274 1.00 38.06 431 TYR A O 1
ATOM 3479 N N . LEU A 1 432 ? 9.609 12.485 -41.348 1.00 34.50 432 LEU A N 1
ATOM 3480 C CA . LEU A 1 432 ? 10.213 12.873 -42.630 1.00 34.50 432 LEU A CA 1
ATOM 3481 C C . LEU A 1 432 ? 11.718 13.188 -42.588 1.00 34.50 432 LEU A C 1
ATOM 3483 O O . LEU A 1 432 ? 12.305 13.462 -43.634 1.00 34.50 432 LEU A O 1
ATOM 3487 N N . SER A 1 433 ? 12.347 13.163 -41.419 1.00 47.00 433 SER A N 1
ATOM 3488 C CA . SER A 1 433 ? 13.768 13.482 -41.257 1.00 47.00 433 SER A CA 1
ATOM 3489 C C . SER A 1 433 ? 14.702 12.274 -41.235 1.00 47.00 433 SER A C 1
ATOM 3491 O O . SER A 1 433 ? 15.914 12.433 -41.376 1.00 47.00 433 SER A O 1
ATOM 3493 N N . GLY A 1 434 ? 14.145 11.084 -40.990 1.00 49.12 434 GLY A N 1
ATOM 3494 C CA . GLY A 1 434 ? 14.901 9.860 -40.738 1.00 49.12 434 GLY A CA 1
ATOM 3495 C C . GLY A 1 434 ? 15.537 9.739 -39.344 1.00 49.12 434 GLY A C 1
ATOM 3496 O O . GLY A 1 434 ? 16.179 8.725 -39.097 1.00 49.12 434 GLY A O 1
ATOM 3497 N N . ILE A 1 435 ? 15.375 10.712 -38.434 1.00 54.06 435 ILE A N 1
ATOM 3498 C CA . ILE A 1 435 ? 15.887 10.613 -37.048 1.00 54.06 435 ILE A CA 1
ATOM 3499 C C . ILE A 1 435 ? 15.041 9.659 -36.201 1.00 54.06 435 ILE A C 1
ATOM 3501 O O . ILE A 1 435 ? 15.581 8.922 -35.382 1.00 54.06 435 ILE A O 1
ATOM 3505 N N . HIS A 1 436 ? 13.724 9.671 -36.406 1.00 60.03 436 HIS A N 1
ATOM 3506 C CA . HIS A 1 436 ? 12.780 8.808 -35.705 1.00 60.03 436 HIS A CA 1
ATOM 3507 C C . HIS A 1 436 ? 11.936 8.039 -36.721 1.00 60.03 436 HIS A C 1
ATOM 3509 O O . HIS A 1 436 ? 11.225 8.636 -37.536 1.00 60.03 436 HIS A O 1
ATOM 3515 N N . MET A 1 437 ? 12.020 6.714 -36.678 1.00 68.25 437 MET A N 1
ATOM 3516 C CA . MET A 1 437 ? 11.245 5.810 -37.517 1.00 68.25 437 MET A CA 1
ATOM 3517 C C . MET A 1 437 ? 9.872 5.553 -36.889 1.00 68.25 437 MET A C 1
ATOM 3519 O O . MET A 1 437 ? 9.709 5.649 -35.670 1.00 68.25 437 MET A O 1
ATOM 3523 N N . PRO A 1 438 ? 8.841 5.218 -37.681 1.00 73.31 438 PRO A N 1
ATOM 3524 C CA . PRO A 1 438 ? 7.568 4.859 -37.103 1.00 73.31 438 PRO A CA 1
ATOM 3525 C C . PRO A 1 438 ? 7.688 3.611 -36.245 1.00 73.31 438 PRO A C 1
ATOM 3527 O O . PRO A 1 438 ? 8.289 2.624 -36.660 1.00 73.31 438 PRO A O 1
ATOM 3530 N N . GLY A 1 439 ? 7.079 3.651 -35.066 1.00 75.31 439 GLY A N 1
ATOM 3531 C CA . GLY A 1 439 ? 7.253 2.620 -34.046 1.00 75.31 439 GLY A CA 1
ATOM 3532 C C . GLY A 1 439 ? 8.299 2.968 -32.985 1.00 75.31 439 GLY A C 1
ATOM 3533 O O . GLY A 1 439 ? 8.244 2.382 -31.903 1.00 75.31 439 GLY A O 1
ATOM 3534 N N . ASP A 1 440 ? 9.172 3.952 -33.223 1.00 74.94 440 ASP A N 1
ATOM 3535 C CA . ASP A 1 440 ? 10.117 4.418 -32.208 1.00 74.94 440 ASP A CA 1
ATOM 3536 C C . ASP A 1 440 ? 9.371 4.994 -31.003 1.00 74.94 440 ASP A C 1
ATOM 3538 O O . ASP A 1 440 ? 8.421 5.772 -31.143 1.00 74.94 440 ASP A O 1
ATOM 3542 N N . THR A 1 441 ? 9.828 4.639 -29.801 1.00 82.81 441 THR A N 1
ATOM 3543 C CA . THR A 1 441 ? 9.386 5.308 -28.576 1.00 82.81 441 THR A CA 1
ATOM 3544 C C . THR A 1 441 ? 10.192 6.584 -28.413 1.00 82.81 441 THR A C 1
ATOM 3546 O O . THR A 1 441 ? 11.380 6.544 -28.105 1.00 82.81 441 THR A O 1
ATOM 3549 N N . VAL A 1 442 ? 9.539 7.723 -28.607 1.00 79.31 442 VAL A N 1
ATOM 3550 C CA . VAL A 1 442 ? 10.178 9.034 -28.513 1.00 79.31 442 VAL A CA 1
ATOM 3551 C C . VAL A 1 442 ? 9.760 9.697 -27.215 1.00 79.31 442 VAL A C 1
ATOM 3553 O O . VAL A 1 442 ? 8.570 9.849 -26.925 1.00 79.31 442 VAL A O 1
ATOM 3556 N N . HIS A 1 443 ? 10.755 10.094 -26.430 1.00 81.38 443 HIS A N 1
ATOM 3557 C CA . HIS A 1 443 ? 10.554 10.872 -25.219 1.00 81.38 443 HIS A CA 1
ATOM 3558 C C . HIS A 1 443 ? 10.580 12.367 -25.542 1.00 81.38 443 HIS A C 1
ATOM 3560 O O . HIS A 1 443 ? 11.377 12.825 -26.360 1.00 81.38 443 HIS A O 1
ATOM 3566 N N . ILE A 1 444 ? 9.714 13.137 -24.884 1.00 78.50 444 ILE A N 1
ATOM 3567 C CA . ILE A 1 444 ? 9.665 14.593 -25.008 1.00 78.50 444 ILE A CA 1
ATOM 3568 C C . ILE A 1 444 ? 9.570 15.263 -23.640 1.00 78.50 444 ILE A C 1
ATOM 3570 O O . ILE A 1 444 ? 8.899 14.784 -22.726 1.00 78.50 444 ILE A O 1
ATOM 3574 N N . TRP A 1 445 ? 10.221 16.419 -23.521 1.00 79.06 445 TRP A N 1
ATOM 3575 C CA . TRP A 1 445 ? 10.278 17.208 -22.294 1.00 79.06 445 TRP A CA 1
ATOM 3576 C C . TRP A 1 445 ? 9.912 18.652 -22.573 1.00 79.06 445 TRP A C 1
ATOM 3578 O O . TRP A 1 445 ? 10.281 19.231 -23.599 1.00 79.06 445 TRP A O 1
ATOM 3588 N N . SER A 1 446 ? 9.225 19.269 -21.622 1.00 78.50 446 SER A N 1
ATOM 3589 C CA . SER A 1 446 ? 9.061 20.714 -21.623 1.00 78.50 446 SER A CA 1
ATOM 3590 C C . SER A 1 446 ? 10.370 21.402 -21.209 1.00 78.50 446 SER A C 1
ATOM 3592 O O . SER A 1 446 ? 10.961 21.038 -20.191 1.00 78.50 446 SER A O 1
ATOM 3594 N N . ASP A 1 447 ? 10.764 22.453 -21.926 1.00 70.88 447 ASP A N 1
ATOM 3595 C CA . ASP A 1 447 ? 11.890 23.340 -21.578 1.00 70.88 447 ASP A CA 1
ATOM 3596 C C . ASP A 1 447 ? 11.496 24.337 -20.467 1.00 70.88 447 ASP A C 1
ATOM 3598 O O . ASP A 1 447 ? 11.590 25.551 -20.635 1.00 70.88 447 ASP A O 1
ATOM 3602 N N . LEU A 1 448 ? 10.890 23.847 -19.379 1.00 77.94 448 LEU A N 1
ATOM 3603 C CA . LEU A 1 448 ? 10.473 24.697 -18.260 1.00 77.94 448 LEU A CA 1
ATOM 3604 C C . LEU A 1 448 ? 11.636 24.918 -17.294 1.00 77.94 448 LEU A C 1
ATOM 3606 O O . LEU A 1 448 ? 12.426 24.008 -17.043 1.00 77.94 448 LEU A O 1
ATOM 3610 N N . ASP A 1 449 ? 11.690 26.110 -16.700 1.00 82.38 449 ASP A N 1
ATOM 3611 C CA . ASP A 1 449 ? 12.546 26.393 -15.548 1.00 82.38 449 ASP A CA 1
ATOM 3612 C C . ASP A 1 449 ? 11.819 25.967 -14.256 1.00 82.38 449 ASP A C 1
ATOM 3614 O O . ASP A 1 449 ? 10.877 26.651 -13.839 1.00 82.38 449 ASP A O 1
ATOM 3618 N N . PRO A 1 450 ? 12.249 24.889 -13.579 1.00 78.38 450 PRO A N 1
ATOM 3619 C CA . PRO A 1 450 ? 11.575 24.359 -12.395 1.00 78.38 450 PRO A CA 1
ATOM 3620 C C . PRO A 1 450 ? 11.655 25.297 -11.182 1.00 78.38 450 PRO A C 1
ATOM 3622 O O . PRO A 1 450 ? 10.960 25.076 -10.193 1.00 78.38 450 PRO A O 1
ATOM 3625 N N . LEU A 1 451 ? 12.453 26.374 -11.223 1.00 81.50 451 LEU A N 1
ATOM 3626 C CA . LEU A 1 451 ? 12.434 27.415 -10.193 1.00 81.50 451 LEU A CA 1
ATOM 3627 C C . LEU A 1 451 ? 11.341 28.450 -10.423 1.00 81.50 451 LEU A C 1
ATOM 3629 O O . LEU A 1 451 ? 10.778 28.974 -9.459 1.00 81.50 451 LEU A O 1
ATOM 3633 N N . THR A 1 452 ? 11.042 28.786 -11.675 1.00 84.44 452 THR A N 1
ATOM 3634 C CA . THR A 1 452 ? 10.217 29.960 -11.991 1.00 84.44 452 THR A CA 1
ATOM 3635 C C . THR A 1 452 ? 8.958 29.651 -12.784 1.00 84.44 452 THR A C 1
ATOM 3637 O O . THR A 1 452 ? 8.093 30.526 -12.868 1.00 84.44 452 THR A O 1
ATOM 3640 N N . MET A 1 453 ? 8.802 28.427 -13.282 1.00 85.12 453 MET A N 1
ATOM 3641 C CA . MET A 1 453 ? 7.710 28.018 -14.159 1.00 85.12 453 MET A CA 1
ATOM 3642 C C . MET A 1 453 ? 7.033 26.729 -13.690 1.00 85.12 453 MET A C 1
ATOM 3644 O O . MET A 1 453 ? 7.583 25.972 -12.893 1.00 85.12 453 MET A O 1
ATOM 3648 N N . THR A 1 454 ? 5.824 26.496 -14.188 1.00 86.12 454 THR A N 1
ATOM 3649 C CA . THR A 1 454 ? 5.058 25.257 -14.017 1.00 86.12 454 THR A CA 1
ATOM 3650 C C . THR A 1 454 ? 4.484 24.799 -15.346 1.00 86.12 454 THR A C 1
ATOM 3652 O O . THR A 1 454 ? 4.032 25.611 -16.156 1.00 86.12 454 THR A O 1
ATOM 3655 N N . PHE A 1 455 ? 4.522 23.487 -15.570 1.00 87.81 455 PHE A N 1
ATOM 3656 C CA . PHE A 1 455 ? 3.885 22.848 -16.714 1.00 87.81 455 PHE A CA 1
ATOM 3657 C C . PHE A 1 455 ? 2.366 22.855 -16.541 1.00 87.81 455 PHE A C 1
ATOM 3659 O O . PHE A 1 455 ? 1.887 22.493 -15.469 1.00 87.81 455 PHE A O 1
ATOM 3666 N N . GLN A 1 456 ? 1.637 23.248 -17.587 1.00 85.44 456 GLN A N 1
ATOM 3667 C CA . GLN A 1 456 ? 0.173 23.252 -17.583 1.00 85.44 456 GLN A CA 1
ATOM 3668 C C . GLN A 1 456 ? -0.372 22.065 -18.381 1.00 85.44 456 GLN A C 1
ATOM 3670 O O . GLN A 1 456 ? -1.015 21.178 -17.826 1.00 85.44 456 GLN A O 1
ATOM 3675 N N . ASP A 1 457 ? -0.093 22.038 -19.681 1.00 85.75 457 ASP A N 1
ATOM 3676 C CA . ASP A 1 457 ? -0.575 21.016 -20.601 1.00 85.75 457 ASP A CA 1
ATOM 3677 C C . ASP A 1 457 ? 0.256 20.976 -21.890 1.00 85.75 457 ASP A C 1
ATOM 3679 O O . ASP A 1 457 ? 0.894 21.952 -22.301 1.00 85.75 457 ASP A O 1
ATOM 3683 N N . TRP A 1 458 ? 0.230 19.827 -22.564 1.00 85.12 458 TRP A N 1
ATOM 3684 C CA . TRP A 1 458 ? 0.677 19.725 -23.949 1.00 85.12 458 TRP A CA 1
ATOM 3685 C C . TRP A 1 458 ? -0.441 20.191 -24.893 1.00 85.12 458 TRP A C 1
ATOM 3687 O O . TRP A 1 458 ? -1.628 20.012 -24.624 1.00 85.12 458 TRP A O 1
ATOM 3697 N N . THR A 1 459 ? -0.074 20.729 -26.055 1.00 81.69 459 THR A N 1
ATOM 3698 C CA . THR A 1 459 ? -0.986 20.994 -27.182 1.00 81.69 459 THR A CA 1
ATOM 3699 C C . THR A 1 459 ? -0.402 20.494 -28.499 1.00 81.69 459 THR A C 1
ATOM 3701 O O . THR A 1 459 ? 0.801 20.270 -28.592 1.00 81.69 459 THR A O 1
ATOM 3704 N N . GLY A 1 460 ? -1.247 20.310 -29.518 1.00 82.62 460 GLY A N 1
ATOM 3705 C CA . GLY A 1 460 ? -0.865 19.664 -30.779 1.00 82.62 460 GLY A CA 1
ATOM 3706 C C . GLY A 1 460 ? -1.401 18.234 -30.850 1.00 82.62 460 GLY A C 1
ATOM 3707 O O . GLY A 1 460 ? -2.571 18.021 -30.530 1.00 82.62 460 GLY A O 1
ATOM 3708 N N . ASP A 1 461 ? -0.569 17.266 -31.232 1.00 82.88 461 ASP A N 1
ATOM 3709 C CA . ASP A 1 461 ? -0.951 15.857 -31.447 1.00 82.88 461 ASP A CA 1
ATOM 3710 C C . ASP A 1 461 ? -1.076 15.039 -30.144 1.00 82.88 461 ASP A C 1
ATOM 3712 O O . ASP A 1 461 ? -0.742 13.857 -30.075 1.00 82.88 461 ASP A O 1
ATOM 3716 N N . THR A 1 462 ? -1.578 15.660 -29.076 1.00 87.31 462 THR A N 1
ATOM 3717 C CA . THR A 1 462 ? -1.499 15.159 -27.691 1.00 87.31 462 THR A CA 1
ATOM 3718 C C . THR A 1 462 ? -2.204 13.836 -27.426 1.00 87.31 462 THR A C 1
ATOM 3720 O O . THR A 1 462 ? -1.916 13.190 -26.424 1.00 87.31 462 THR A O 1
ATOM 3723 N N . SER A 1 463 ? -3.087 13.391 -28.323 1.00 89.31 463 SER A N 1
ATOM 3724 C CA . SER A 1 463 ? -3.699 12.060 -28.256 1.00 89.31 463 SER A CA 1
ATOM 3725 C C . SER A 1 463 ? -2.701 10.912 -28.427 1.00 89.31 463 SER A C 1
ATOM 3727 O O . SER A 1 463 ? -3.066 9.769 -28.180 1.00 89.31 463 SER A O 1
ATOM 3729 N N . LEU A 1 464 ? -1.485 11.200 -28.902 1.00 86.31 464 LEU A N 1
ATOM 3730 C CA . LEU A 1 464 ? -0.407 10.221 -29.050 1.00 86.31 464 LEU A CA 1
ATOM 3731 C C . LEU A 1 464 ? 0.423 10.048 -27.769 1.00 86.31 464 LEU A C 1
ATOM 3733 O O . LEU A 1 464 ? 1.173 9.082 -27.665 1.00 86.31 464 LEU A O 1
ATOM 3737 N N . LEU A 1 465 ? 0.311 10.978 -26.815 1.00 88.81 465 LEU A N 1
ATOM 3738 C CA . LEU A 1 465 ? 1.120 10.982 -25.599 1.00 88.81 465 LEU A CA 1
ATOM 3739 C C . LEU A 1 465 ? 0.606 9.945 -24.604 1.00 88.81 465 LEU A C 1
ATOM 3741 O O . LEU A 1 465 ? -0.596 9.870 -24.348 1.00 88.81 465 LEU A O 1
ATOM 3745 N N . ALA A 1 466 ? 1.529 9.198 -24.001 1.00 88.75 466 ALA A N 1
ATOM 3746 C CA . ALA A 1 466 ? 1.225 8.276 -22.912 1.00 88.75 466 ALA A CA 1
ATOM 3747 C C . ALA A 1 466 ? 0.698 9.024 -21.675 1.00 88.75 466 ALA A C 1
ATOM 3749 O O . ALA A 1 466 ? -0.242 8.567 -21.031 1.00 88.75 466 ALA A O 1
ATOM 3750 N N . ASP A 1 467 ? 1.268 10.202 -21.395 1.00 88.00 467 ASP A N 1
ATOM 3751 C CA . ASP A 1 467 ? 0.987 11.015 -20.209 1.00 88.00 467 ASP A CA 1
ATOM 3752 C C . ASP A 1 467 ? 0.917 12.509 -20.547 1.00 88.00 467 ASP A C 1
ATOM 3754 O O . ASP A 1 467 ? 1.845 13.265 -20.261 1.00 88.00 467 ASP A O 1
ATOM 3758 N N . PRO A 1 468 ? -0.187 12.985 -21.149 1.00 88.81 468 PRO A N 1
ATOM 3759 C CA . PRO A 1 468 ? -0.310 14.380 -21.575 1.00 88.81 468 PRO A CA 1
ATOM 3760 C C . PRO A 1 468 ? -0.378 15.389 -20.412 1.00 88.81 468 PRO A C 1
ATOM 3762 O O . PRO A 1 468 ? -0.316 16.593 -20.657 1.00 88.81 468 PRO A O 1
ATOM 3765 N N . GLY A 1 469 ? -0.540 14.919 -19.171 1.00 87.50 469 GLY A N 1
ATOM 3766 C CA . GLY A 1 469 ? -0.498 15.751 -17.965 1.00 87.50 469 GLY A CA 1
ATOM 3767 C C . GLY A 1 469 ? 0.903 15.917 -17.376 1.00 87.50 469 GLY A C 1
ATOM 3768 O O . GLY A 1 469 ? 1.110 16.818 -16.569 1.00 87.50 469 GLY A O 1
ATOM 3769 N N . GLU A 1 470 ? 1.867 15.089 -17.779 1.00 90.00 470 GLU A N 1
ATOM 3770 C CA . GLU A 1 470 ? 3.221 15.139 -17.236 1.00 90.00 470 GLU A CA 1
ATOM 3771 C C . GLU A 1 470 ? 4.144 15.957 -18.144 1.00 90.00 470 GLU A C 1
ATOM 3773 O O . GLU A 1 470 ? 4.071 15.928 -19.376 1.00 90.00 470 GLU A O 1
ATOM 3778 N N . TRP A 1 471 ? 5.036 16.716 -17.512 1.00 85.56 471 TRP A N 1
ATOM 3779 C CA . TRP A 1 471 ? 5.973 17.620 -18.185 1.00 85.56 471 TRP A CA 1
ATOM 3780 C C . TRP A 1 471 ? 7.061 16.868 -18.981 1.00 85.56 471 TRP A C 1
ATOM 3782 O O . TRP A 1 471 ? 7.676 17.433 -19.890 1.00 85.56 471 TRP A O 1
ATOM 3792 N N . HIS A 1 472 ? 7.286 15.601 -18.628 1.00 87.12 472 HIS A N 1
ATOM 3793 C CA . HIS A 1 472 ? 8.017 14.595 -19.388 1.00 87.12 472 HIS A CA 1
ATOM 3794 C C . HIS A 1 472 ? 7.035 13.489 -19.759 1.00 87.12 472 HIS A C 1
ATOM 3796 O O . HIS A 1 472 ? 6.319 12.978 -18.902 1.00 87.12 472 HIS A O 1
ATOM 3802 N N . THR A 1 473 ? 7.002 13.111 -21.031 1.00 86.88 473 THR A N 1
ATOM 3803 C CA . THR A 1 473 ? 6.171 12.002 -21.491 1.00 86.88 473 THR A CA 1
ATOM 3804 C C . THR A 1 473 ? 6.781 11.339 -22.724 1.00 86.88 473 THR A C 1
ATOM 3806 O O . THR A 1 473 ? 7.810 11.780 -23.237 1.00 86.88 473 THR A O 1
ATOM 3809 N N . LYS A 1 474 ? 6.141 10.275 -23.209 1.00 87.06 474 LYS A N 1
ATOM 3810 C CA . LYS A 1 474 ? 6.550 9.522 -24.394 1.00 87.06 474 LYS A CA 1
ATOM 3811 C C . LYS A 1 474 ? 5.389 9.316 -25.358 1.00 87.06 474 LYS A C 1
ATOM 3813 O O . LYS A 1 474 ? 4.227 9.342 -24.953 1.00 87.06 474 LYS A O 1
ATOM 3818 N N . PHE A 1 475 ? 5.707 9.073 -26.621 1.00 86.25 475 PHE A N 1
ATOM 3819 C CA . PHE A 1 475 ? 4.757 8.628 -27.638 1.00 86.25 475 PHE A CA 1
ATOM 3820 C C . PHE A 1 475 ? 5.426 7.651 -28.602 1.00 86.25 475 PHE A C 1
ATOM 3822 O O . PHE A 1 475 ? 6.651 7.579 -28.677 1.00 86.25 475 PHE A O 1
ATOM 3829 N N . ILE A 1 476 ? 4.609 6.906 -29.342 1.00 86.75 476 ILE A N 1
ATOM 3830 C CA . ILE A 1 476 ? 5.083 6.071 -30.447 1.00 86.75 476 ILE A CA 1
ATOM 3831 C C . ILE A 1 476 ? 5.027 6.900 -31.727 1.00 86.75 476 ILE A C 1
ATOM 3833 O O . ILE A 1 476 ? 3.955 7.400 -32.082 1.00 86.75 476 ILE A O 1
ATOM 3837 N N . MET A 1 477 ? 6.164 7.060 -32.406 1.00 80.00 477 MET A N 1
ATOM 3838 C CA . MET A 1 477 ? 6.258 7.856 -33.630 1.00 80.00 477 MET A CA 1
ATOM 3839 C C . MET A 1 477 ? 5.341 7.270 -34.719 1.00 80.00 477 MET A C 1
ATOM 3841 O O . MET A 1 477 ? 5.460 6.085 -35.040 1.00 80.00 477 MET A O 1
ATOM 3845 N N . PRO A 1 478 ? 4.390 8.042 -35.277 1.00 76.25 478 PRO A N 1
ATOM 3846 C CA . PRO A 1 478 ? 3.534 7.565 -36.359 1.00 76.25 478 PRO A CA 1
ATOM 3847 C C . PRO A 1 478 ? 4.197 7.739 -37.738 1.00 76.25 478 PRO A C 1
ATOM 3849 O O . PRO A 1 478 ? 5.239 8.370 -37.876 1.00 76.25 478 PRO A O 1
ATOM 3852 N N . ASN A 1 479 ? 3.547 7.237 -38.795 1.00 79.12 479 ASN A N 1
ATOM 3853 C CA . ASN A 1 479 ? 3.999 7.358 -40.197 1.00 79.12 479 ASN A CA 1
ATOM 3854 C C . ASN A 1 479 ? 3.810 8.780 -40.782 1.00 79.12 479 ASN A C 1
ATOM 3856 O O . ASN A 1 479 ? 3.528 8.944 -41.973 1.00 79.12 479 ASN A O 1
ATOM 3860 N N . ASN A 1 480 ? 3.859 9.813 -39.946 1.00 71.44 480 ASN A N 1
ATOM 3861 C CA . ASN A 1 480 ? 3.725 11.212 -40.322 1.00 71.44 480 ASN A CA 1
ATOM 3862 C C . ASN A 1 480 ? 4.402 12.095 -39.275 1.00 71.44 480 ASN A C 1
ATOM 3864 O O . ASN A 1 480 ? 4.505 11.715 -38.113 1.00 71.44 480 ASN A O 1
ATOM 3868 N N . ASP A 1 481 ? 4.798 13.302 -39.670 1.00 70.31 481 ASP A N 1
ATOM 3869 C CA . ASP A 1 481 ? 5.307 14.281 -38.713 1.00 70.31 481 ASP A CA 1
ATOM 3870 C C . ASP A 1 481 ? 4.243 14.623 -37.663 1.00 70.31 481 ASP A C 1
ATOM 3872 O O . ASP A 1 481 ? 3.043 14.683 -37.965 1.00 70.31 481 ASP A O 1
ATOM 3876 N N . VAL A 1 482 ? 4.707 14.854 -36.437 1.00 72.56 482 VAL A N 1
ATOM 3877 C CA . VAL A 1 482 ? 3.893 15.210 -35.271 1.00 72.56 482 VAL A CA 1
ATOM 3878 C C . VAL A 1 482 ? 4.416 16.483 -34.624 1.00 72.56 482 VAL A C 1
ATOM 3880 O O . VAL A 1 482 ? 5.607 16.796 -34.696 1.00 72.56 482 VAL A O 1
ATOM 3883 N N . HIS A 1 483 ? 3.522 17.224 -33.978 1.00 74.56 483 HIS A N 1
ATOM 3884 C CA . HIS A 1 483 ? 3.842 18.490 -33.335 1.00 74.56 483 HIS A CA 1
ATOM 3885 C C . HIS A 1 483 ? 3.292 18.542 -31.910 1.00 74.56 483 HIS A C 1
ATOM 3887 O O . HIS A 1 483 ? 2.088 18.406 -31.686 1.00 74.56 483 HIS A O 1
ATOM 3893 N N . PHE A 1 484 ? 4.178 18.831 -30.956 1.00 78.06 484 PHE A N 1
ATOM 3894 C CA . PHE A 1 484 ? 3.841 19.025 -29.549 1.00 78.06 484 PHE A CA 1
ATOM 3895 C C . PHE A 1 484 ? 4.342 20.381 -29.061 1.00 78.06 484 PHE A C 1
ATOM 3897 O O . PHE A 1 484 ? 5.465 20.788 -29.350 1.00 78.06 484 PHE A O 1
ATOM 3904 N N . TYR A 1 485 ? 3.513 21.075 -28.285 1.00 75.62 485 TYR A N 1
ATOM 3905 C CA . TYR A 1 485 ? 3.864 22.347 -27.662 1.00 75.62 485 TYR A CA 1
ATOM 3906 C C . TYR A 1 485 ? 3.504 22.308 -26.180 1.00 75.62 485 TYR A C 1
ATOM 3908 O O . TYR A 1 485 ? 2.337 22.119 -25.839 1.00 75.62 485 TYR A O 1
ATOM 3916 N N . ALA A 1 486 ? 4.493 22.510 -25.311 1.00 79.50 486 ALA A N 1
ATOM 3917 C CA . ALA A 1 486 ? 4.274 22.633 -23.874 1.00 79.50 486 ALA A CA 1
ATOM 3918 C C . ALA A 1 486 ? 3.760 24.037 -23.530 1.00 79.50 486 ALA A C 1
ATOM 3920 O O . ALA A 1 486 ? 4.409 25.034 -23.860 1.00 79.50 486 ALA A O 1
ATOM 3921 N N . GLN A 1 487 ? 2.626 24.119 -22.838 1.00 82.75 487 GLN A N 1
ATOM 3922 C CA . GLN A 1 487 ? 2.192 25.345 -22.178 1.00 82.75 487 GLN A CA 1
ATOM 3923 C C . GLN A 1 487 ? 2.803 25.436 -20.782 1.00 82.75 487 GLN A C 1
ATOM 3925 O O . GLN A 1 487 ? 2.923 24.444 -20.059 1.00 82.75 487 GLN A O 1
ATOM 3930 N N . GLN A 1 488 ? 3.207 26.647 -20.414 1.00 83.38 488 GLN A N 1
ATOM 3931 C CA . GLN A 1 488 ? 3.903 26.917 -19.164 1.00 83.38 488 GLN A CA 1
ATOM 3932 C C . GLN A 1 488 ? 3.425 28.239 -18.576 1.00 83.38 488 GLN A C 1
ATOM 3934 O O . GLN A 1 488 ? 3.263 29.220 -19.307 1.00 83.38 488 GLN A O 1
ATOM 3939 N N . ASP A 1 489 ? 3.298 28.276 -17.253 1.00 85.06 489 ASP A N 1
ATOM 3940 C CA . ASP A 1 489 ? 2.979 29.487 -16.506 1.00 85.06 489 ASP A CA 1
ATOM 3941 C C . ASP A 1 489 ? 4.154 29.927 -15.634 1.00 85.06 489 ASP A C 1
ATOM 3943 O O . ASP A 1 489 ? 4.867 29.127 -15.033 1.00 85.06 489 ASP A O 1
ATOM 3947 N N . SER A 1 490 ? 4.360 31.242 -15.549 1.00 87.81 490 SER A N 1
ATOM 3948 C CA . SER A 1 490 ? 5.382 31.834 -14.685 1.00 87.81 490 SER A CA 1
ATOM 3949 C C . SER A 1 490 ? 4.854 31.952 -13.256 1.00 87.81 490 SER A C 1
ATOM 3951 O O . SER A 1 490 ? 4.051 32.838 -12.961 1.00 87.81 490 SER A O 1
ATOM 3953 N N . THR A 1 491 ? 5.384 31.137 -12.350 1.00 85.06 491 THR A N 1
ATOM 3954 C CA . THR A 1 491 ? 5.006 31.094 -10.927 1.00 85.06 491 THR A CA 1
ATOM 3955 C C . THR A 1 491 ? 6.023 31.762 -9.996 1.00 85.06 491 THR A C 1
ATOM 3957 O O . THR A 1 491 ? 5.674 32.130 -8.876 1.00 85.06 491 THR A O 1
ATOM 3960 N N . GLY A 1 492 ? 7.261 31.994 -10.453 1.00 86.12 492 GLY A N 1
ATOM 3961 C CA . GLY A 1 492 ? 8.348 32.537 -9.623 1.00 86.12 492 GLY A CA 1
ATOM 3962 C C . GLY A 1 492 ? 8.863 31.547 -8.560 1.00 86.12 492 GLY A C 1
ATOM 3963 O O . GLY A 1 492 ? 8.322 30.451 -8.438 1.00 86.12 492 GLY A O 1
ATOM 3964 N N . PRO A 1 493 ? 9.926 31.879 -7.805 1.00 87.81 493 PRO A N 1
ATOM 3965 C CA . PRO A 1 493 ? 10.526 30.962 -6.832 1.00 87.81 493 PRO A CA 1
ATOM 3966 C C . PRO A 1 493 ? 9.616 30.683 -5.628 1.00 87.81 493 PRO A C 1
ATOM 3968 O O . PRO A 1 493 ? 8.826 31.532 -5.207 1.00 87.81 493 PRO A O 1
ATOM 3971 N N . ILE A 1 494 ? 9.758 29.493 -5.035 1.00 89.88 494 ILE A N 1
ATOM 3972 C CA . ILE A 1 494 ? 9.089 29.156 -3.776 1.00 89.88 494 ILE A CA 1
ATOM 3973 C C . ILE A 1 494 ? 9.881 29.770 -2.620 1.00 89.88 494 ILE A C 1
ATOM 3975 O O . ILE A 1 494 ? 10.995 29.356 -2.325 1.00 89.88 494 ILE A O 1
ATOM 3979 N N . GLU A 1 495 ? 9.279 30.735 -1.930 1.00 91.69 495 GLU A N 1
ATOM 3980 C CA . GLU A 1 495 ? 9.764 31.188 -0.623 1.00 91.69 495 GLU A CA 1
ATOM 3981 C C . GLU A 1 495 ? 9.108 30.344 0.477 1.00 91.69 495 GLU A C 1
ATOM 3983 O O . GLU A 1 495 ? 7.892 30.450 0.672 1.00 91.69 495 GLU A O 1
ATOM 3988 N N . PHE A 1 496 ? 9.895 29.478 1.125 1.00 95.06 496 PHE A N 1
ATOM 3989 C CA . PHE A 1 496 ? 9.510 28.747 2.336 1.00 95.06 496 PHE A CA 1
ATOM 3990 C C . PHE A 1 496 ? 9.756 29.608 3.578 1.00 95.06 496 PHE A C 1
ATOM 3992 O O . PHE A 1 496 ? 10.773 30.299 3.673 1.00 95.06 496 PHE A O 1
ATOM 3999 N N . GLU A 1 497 ? 8.849 29.525 4.546 1.00 96.94 497 GLU A N 1
ATOM 4000 C CA . GLU A 1 497 ? 9.106 30.003 5.902 1.00 96.94 497 GLU A CA 1
ATOM 4001 C C . GLU A 1 497 ? 9.992 28.987 6.628 1.00 96.94 497 GLU A C 1
ATOM 4003 O O . GLU A 1 497 ? 9.869 27.781 6.408 1.00 96.94 497 GLU A O 1
ATOM 4008 N N . TYR A 1 498 ? 10.875 29.474 7.499 1.00 97.25 498 TYR A N 1
ATOM 4009 C CA . TYR A 1 498 ? 11.770 28.643 8.302 1.00 97.25 498 TYR A CA 1
ATOM 4010 C C . TYR A 1 498 ? 11.720 29.063 9.768 1.00 97.25 498 TYR A C 1
ATOM 4012 O O . TYR A 1 498 ? 11.928 30.234 10.105 1.00 97.25 498 TYR A O 1
ATOM 4020 N N . GLU A 1 499 ? 11.511 28.094 10.653 1.00 97.12 499 GLU A N 1
ATOM 4021 C CA . GLU A 1 499 ? 11.674 28.275 12.091 1.00 97.12 499 GLU A CA 1
ATOM 4022 C C . GLU A 1 499 ? 12.077 26.960 12.772 1.00 97.12 499 GLU A C 1
ATOM 4024 O O . GLU A 1 499 ? 11.991 25.880 12.188 1.00 97.12 499 GLU A O 1
ATOM 4029 N N . THR A 1 500 ? 12.500 27.048 14.034 1.00 96.75 500 THR A N 1
ATOM 4030 C CA . THR A 1 500 ? 12.650 25.864 14.880 1.00 96.75 500 THR A CA 1
ATOM 4031 C C . THR A 1 500 ? 11.409 25.680 15.744 1.00 96.75 500 THR A C 1
ATOM 4033 O O . THR A 1 500 ? 11.011 26.588 16.478 1.00 96.75 500 THR A O 1
ATOM 4036 N N . ILE A 1 501 ? 10.793 24.501 15.665 1.00 95.62 501 ILE A N 1
ATOM 4037 C CA . ILE A 1 501 ? 9.578 24.156 16.415 1.00 95.62 501 ILE A CA 1
ATOM 4038 C C . ILE A 1 501 ? 9.914 23.068 17.431 1.00 95.62 501 ILE A C 1
ATOM 4040 O O . ILE A 1 501 ? 10.732 22.192 17.173 1.00 95.62 501 ILE A O 1
ATOM 4044 N N . GLN A 1 502 ? 9.317 23.138 18.616 1.00 95.25 502 GLN A N 1
ATOM 4045 C CA . GLN A 1 502 ? 9.503 22.125 19.650 1.00 95.25 502 GLN A CA 1
ATOM 4046 C C . GLN A 1 502 ? 8.825 20.815 19.225 1.00 95.25 502 GLN A C 1
ATOM 4048 O O . GLN A 1 502 ? 7.603 20.773 19.120 1.00 95.25 502 GLN A O 1
ATOM 4053 N N . GLY A 1 503 ? 9.625 19.771 18.992 1.00 92.31 503 GLY A N 1
ATOM 4054 C CA . GLY A 1 503 ? 9.161 18.387 18.924 1.00 92.31 503 GLY A CA 1
ATOM 4055 C C . GLY A 1 503 ? 8.952 17.809 20.326 1.00 92.31 503 GLY A C 1
ATOM 4056 O O . GLY A 1 503 ? 8.920 18.548 21.316 1.00 92.31 503 GLY A O 1
ATOM 4057 N N . VAL A 1 504 ? 8.847 16.486 20.436 1.00 89.69 504 VAL A N 1
ATOM 4058 C CA . VAL A 1 504 ? 8.582 15.814 21.721 1.00 89.69 504 VAL A CA 1
ATOM 4059 C C . VAL A 1 504 ? 9.690 16.110 22.730 1.00 89.69 504 VAL A C 1
ATOM 4061 O O . VAL A 1 504 ? 9.415 16.551 23.846 1.00 89.69 504 VAL A O 1
ATOM 4064 N N . GLU A 1 505 ? 10.948 15.931 22.322 1.00 91.75 505 GLU A N 1
ATOM 4065 C CA . GLU A 1 505 ? 12.111 16.169 23.183 1.00 91.75 505 GLU A CA 1
ATOM 4066 C C . GLU A 1 505 ? 12.966 17.344 22.698 1.00 91.75 505 GLU A C 1
ATOM 4068 O O . GLU A 1 505 ? 13.354 18.204 23.496 1.00 91.75 505 GLU A O 1
ATOM 4073 N N . ASN A 1 506 ? 13.217 17.430 21.390 1.00 93.62 506 ASN A N 1
ATOM 4074 C CA . ASN A 1 506 ? 14.170 18.371 20.805 1.00 93.62 506 ASN A CA 1
ATOM 4075 C C . ASN A 1 506 ? 13.514 19.375 19.846 1.00 93.62 506 ASN A C 1
ATOM 4077 O O . ASN A 1 506 ? 12.397 19.191 19.365 1.00 93.62 506 ASN A O 1
ATOM 4081 N N . LEU A 1 507 ? 14.216 20.481 19.587 1.00 95.75 507 LEU A N 1
ATOM 4082 C CA . LEU A 1 507 ? 13.808 21.455 18.574 1.00 95.75 507 LEU A CA 1
ATOM 4083 C C . LEU A 1 507 ? 14.064 20.878 17.180 1.00 95.75 507 LEU A C 1
ATOM 4085 O O . LEU A 1 507 ? 15.173 20.436 16.894 1.00 95.75 507 LEU A O 1
ATOM 4089 N N . LYS A 1 508 ? 13.055 20.945 16.317 1.00 96.50 508 LYS A N 1
ATOM 409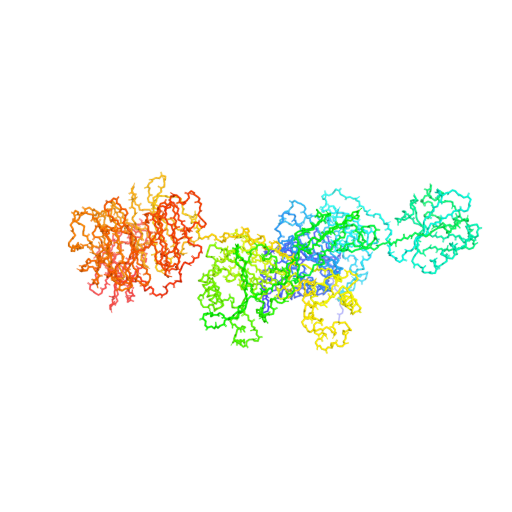0 C CA . LYS A 1 508 ? 13.083 20.474 14.935 1.00 96.50 508 LYS A CA 1
ATOM 4091 C C . LYS A 1 508 ? 13.251 21.655 13.990 1.00 96.50 508 LYS A C 1
ATOM 4093 O O . LYS A 1 508 ? 12.601 22.685 14.177 1.00 96.50 508 LYS A O 1
ATOM 4098 N N . ASN A 1 509 ? 14.098 21.505 12.976 1.00 96.25 509 ASN A N 1
ATOM 4099 C CA . ASN A 1 509 ? 14.152 22.437 11.853 1.00 96.25 509 ASN A CA 1
ATOM 4100 C C . ASN A 1 509 ? 12.905 22.217 10.993 1.00 96.25 509 ASN A C 1
ATOM 4102 O O . ASN A 1 509 ? 12.644 21.086 10.578 1.00 96.25 509 ASN A O 1
ATOM 4106 N N . VAL A 1 510 ? 12.111 23.265 10.769 1.00 98.12 510 VAL A N 1
ATOM 4107 C CA . VAL A 1 510 ? 10.855 23.155 10.021 1.00 98.12 510 VAL A CA 1
ATOM 4108 C C . VAL A 1 510 ? 10.809 24.205 8.926 1.00 98.12 510 VAL A C 1
ATOM 4110 O O . VAL A 1 510 ? 10.879 25.406 9.196 1.00 98.12 510 VAL A O 1
ATOM 4113 N N . TYR A 1 511 ? 10.644 23.728 7.696 1.00 98.31 511 TYR A N 1
ATOM 4114 C CA . TYR A 1 511 ? 10.370 24.542 6.520 1.00 98.31 511 TYR A CA 1
ATOM 4115 C C . TYR A 1 511 ? 8.921 24.323 6.114 1.00 98.31 511 TYR A C 1
ATOM 4117 O O . TYR A 1 511 ? 8.467 23.182 6.030 1.00 98.31 511 TYR A O 1
ATOM 4125 N N . TYR A 1 512 ? 8.170 25.395 5.889 1.00 97.69 512 TYR A N 1
ATOM 4126 C CA . TYR A 1 512 ? 6.753 25.262 5.566 1.00 97.69 512 TYR A CA 1
ATOM 4127 C C . TYR A 1 512 ? 6.227 26.397 4.702 1.00 97.69 512 TYR A C 1
ATOM 4129 O O . TYR A 1 512 ? 6.792 27.490 4.636 1.00 97.69 512 TYR A O 1
ATOM 4137 N N . LYS A 1 513 ? 5.110 26.127 4.030 1.00 96.38 513 LYS A N 1
ATOM 4138 C CA . LYS A 1 513 ? 4.346 27.124 3.283 1.00 96.38 513 LYS A CA 1
ATOM 4139 C C . LYS A 1 513 ? 2.904 26.663 3.130 1.00 96.38 513 LYS A C 1
ATOM 4141 O O . LYS A 1 513 ? 2.658 25.517 2.769 1.00 96.38 513 LYS A O 1
ATOM 4146 N N . PHE A 1 514 ? 1.966 27.580 3.348 1.00 94.56 514 PHE A N 1
ATOM 4147 C CA . PHE A 1 514 ? 0.535 27.332 3.188 1.00 94.56 514 PHE A CA 1
ATOM 4148 C C . PHE A 1 514 ? -0.069 28.341 2.203 1.00 94.56 514 PHE A C 1
ATOM 4150 O O . PHE A 1 514 ? 0.195 29.542 2.338 1.00 94.56 514 PHE A O 1
ATOM 4157 N N . PRO A 1 515 ? -0.871 27.899 1.220 1.00 90.94 515 PRO A N 1
ATOM 4158 C CA . PRO A 1 515 ? -1.701 28.804 0.430 1.00 90.94 515 PRO A CA 1
ATOM 4159 C C . PRO A 1 515 ? -2.831 29.402 1.293 1.00 90.94 515 PRO A C 1
ATOM 4161 O O . PRO A 1 515 ? -3.187 28.848 2.329 1.00 90.94 515 PRO A O 1
ATOM 4164 N N . GLU A 1 516 ? -3.419 30.534 0.873 1.00 81.94 516 GLU A N 1
ATOM 4165 C CA . GLU A 1 516 ? -4.466 31.230 1.655 1.00 81.94 516 GLU A CA 1
ATOM 4166 C C . GLU A 1 516 ? -5.694 30.350 1.962 1.00 81.94 516 GLU A C 1
ATOM 4168 O O . GLU A 1 516 ? -6.345 30.561 2.981 1.00 81.94 516 GLU A O 1
ATOM 4173 N N . ASN A 1 517 ? -6.002 29.372 1.102 1.00 81.12 517 ASN A N 1
ATOM 4174 C CA . ASN A 1 517 ? -7.064 28.383 1.305 1.00 81.12 517 ASN A CA 1
ATOM 4175 C C . ASN A 1 517 ? -6.514 26.987 0.986 1.00 81.12 517 ASN A C 1
ATOM 4177 O O . ASN A 1 517 ? -6.636 26.522 -0.146 1.00 81.12 517 ASN A O 1
ATOM 4181 N N . SER A 1 518 ? -5.863 26.356 1.964 1.00 88.62 518 SER A N 1
ATOM 4182 C CA . SER A 1 518 ? -5.300 25.013 1.791 1.00 88.62 518 SER A CA 1
ATOM 4183 C C . SER A 1 518 ? -6.407 23.973 1.619 1.00 88.62 518 SER A C 1
ATOM 4185 O O . SER A 1 518 ? -7.346 23.950 2.412 1.00 88.62 518 SER A O 1
ATOM 4187 N N . THR A 1 519 ? -6.288 23.109 0.612 1.00 89.31 519 THR A N 1
ATOM 4188 C CA . THR A 1 519 ? -7.193 21.968 0.354 1.00 89.31 519 THR A CA 1
ATOM 4189 C C . THR A 1 519 ? -6.726 20.681 1.037 1.00 89.31 519 THR A C 1
ATOM 4191 O O . THR A 1 519 ? -7.477 19.718 1.140 1.00 89.31 519 THR A O 1
ATOM 4194 N N . GLY A 1 520 ? -5.487 20.674 1.524 1.00 94.31 520 GLY A N 1
ATOM 4195 C CA . GLY A 1 520 ? -4.861 19.603 2.290 1.00 94.31 520 GLY A CA 1
ATOM 4196 C C . GLY A 1 520 ? -3.449 20.008 2.708 1.00 94.31 520 GLY A C 1
ATOM 4197 O O . GLY A 1 520 ? -2.967 21.072 2.306 1.00 94.31 520 GLY A O 1
ATOM 4198 N N . THR A 1 521 ? -2.788 19.181 3.513 1.00 97.44 521 THR A N 1
ATOM 4199 C CA . THR A 1 521 ? -1.392 19.390 3.931 1.00 97.44 521 THR A CA 1
ATOM 4200 C C . THR A 1 521 ? -0.555 18.163 3.602 1.00 97.44 521 THR A C 1
ATOM 4202 O O . THR A 1 521 ? -0.944 17.052 3.937 1.00 97.44 521 THR A O 1
ATOM 4205 N N . ILE A 1 522 ? 0.603 18.358 2.976 1.00 98.44 522 ILE A N 1
ATOM 4206 C CA . ILE A 1 522 ? 1.573 17.304 2.685 1.00 98.44 522 ILE A CA 1
ATOM 4207 C C . ILE A 1 522 ? 2.768 17.462 3.630 1.00 98.44 522 ILE A C 1
ATOM 4209 O O . ILE A 1 522 ? 3.435 18.500 3.642 1.00 98.44 522 ILE A O 1
ATOM 4213 N N . PHE A 1 523 ? 3.063 16.416 4.396 1.00 98.56 523 PHE A N 1
ATOM 4214 C CA . PHE A 1 523 ? 4.361 16.254 5.041 1.00 98.56 523 PHE A CA 1
ATOM 4215 C C . PHE A 1 523 ? 5.337 15.617 4.058 1.00 98.56 523 PHE A C 1
ATOM 4217 O O . PHE A 1 523 ? 5.055 14.543 3.529 1.00 98.56 523 PHE A O 1
ATOM 4224 N N . PHE A 1 524 ? 6.475 16.270 3.818 1.00 98.50 524 PHE A N 1
ATOM 4225 C CA . PHE A 1 524 ? 7.511 15.752 2.926 1.00 98.50 524 PHE A CA 1
ATOM 4226 C C . PHE A 1 524 ? 8.748 15.294 3.706 1.00 98.50 524 PHE A C 1
ATOM 4228 O O . PHE A 1 524 ? 9.330 16.072 4.466 1.00 98.50 524 PHE A O 1
ATOM 4235 N N . PHE A 1 525 ? 9.180 14.051 3.487 1.00 98.06 525 PHE A N 1
ATOM 4236 C CA . PHE A 1 525 ? 10.265 13.410 4.232 1.00 98.06 525 PHE A CA 1
ATOM 4237 C C . PHE A 1 525 ? 11.491 13.133 3.358 1.00 98.06 525 PHE A C 1
ATOM 4239 O O . PHE A 1 525 ? 11.421 12.452 2.331 1.00 98.06 525 PHE A O 1
ATOM 4246 N N . HIS A 1 526 ? 12.647 13.641 3.791 1.00 96.31 526 HIS A N 1
ATOM 4247 C CA . HIS A 1 526 ? 13.925 13.399 3.123 1.00 96.31 526 HIS A CA 1
ATOM 4248 C C . HIS A 1 526 ? 14.400 11.945 3.300 1.00 96.31 526 HIS A C 1
ATOM 4250 O O . HIS A 1 526 ? 14.039 11.274 4.265 1.00 96.31 526 HIS A O 1
ATOM 4256 N N . GLY A 1 527 ? 15.259 11.468 2.395 1.00 93.12 527 GLY A N 1
ATOM 4257 C CA . GLY A 1 527 ? 15.878 10.140 2.484 1.00 93.12 527 GLY A CA 1
ATOM 4258 C C . GLY A 1 527 ? 16.917 10.002 3.599 1.00 93.12 527 GLY A C 1
ATOM 4259 O O . GLY A 1 527 ? 17.250 10.972 4.281 1.00 93.12 527 GLY A O 1
ATOM 4260 N N . GLY A 1 528 ? 17.458 8.792 3.768 1.00 89.62 528 GLY A N 1
ATOM 4261 C CA . GLY A 1 528 ? 18.527 8.539 4.741 1.00 89.62 528 GLY A CA 1
ATOM 4262 C C . GLY A 1 528 ? 19.783 9.353 4.414 1.00 89.62 528 GLY A C 1
ATOM 4263 O O . GLY A 1 528 ? 20.136 9.510 3.247 1.00 89.62 528 GLY A O 1
ATOM 4264 N N . ASN A 1 529 ? 20.449 9.882 5.439 1.00 87.50 529 ASN A N 1
ATOM 4265 C CA . ASN A 1 529 ? 21.572 10.826 5.351 1.00 87.50 529 ASN A CA 1
ATOM 4266 C C . ASN A 1 529 ? 21.221 12.191 4.727 1.00 87.50 529 ASN A C 1
ATOM 4268 O O . ASN A 1 529 ? 22.111 13.010 4.489 1.00 87.50 529 ASN A O 1
ATOM 4272 N N . GLY A 1 530 ? 19.939 12.432 4.435 1.00 88.94 530 GLY A N 1
ATOM 4273 C CA . GLY A 1 530 ? 19.421 13.711 3.961 1.00 88.94 530 GLY A CA 1
ATOM 4274 C C . GLY A 1 530 ? 19.071 14.665 5.102 1.00 88.94 530 GLY A C 1
ATOM 4275 O O . GLY A 1 530 ? 19.211 14.343 6.280 1.00 88.94 530 GLY A O 1
ATOM 4276 N N . ASN A 1 531 ? 18.598 15.856 4.740 1.00 92.75 531 ASN A N 1
ATOM 4277 C CA . ASN A 1 531 ? 18.096 16.852 5.683 1.00 92.75 531 ASN A CA 1
ATOM 4278 C C . ASN A 1 531 ? 17.054 17.767 5.015 1.00 92.75 531 ASN A C 1
ATOM 4280 O O . ASN A 1 531 ? 16.897 17.750 3.789 1.00 92.75 531 ASN A O 1
ATOM 4284 N N . ALA A 1 532 ? 16.330 18.546 5.821 1.00 93.50 532 ALA A N 1
ATOM 4285 C CA . ALA A 1 532 ? 15.217 19.368 5.347 1.00 93.50 532 ALA A CA 1
ATOM 4286 C C . ALA A 1 532 ? 15.678 20.598 4.551 1.00 93.50 532 ALA A C 1
ATOM 4288 O O . ALA A 1 532 ? 14.971 21.036 3.649 1.00 93.50 532 ALA A O 1
ATOM 4289 N N . GLU A 1 533 ? 16.858 21.142 4.851 1.00 93.00 533 GLU A N 1
ATOM 4290 C CA . GLU A 1 533 ? 17.414 22.297 4.136 1.00 93.00 533 GLU A CA 1
ATOM 4291 C C . GLU A 1 533 ? 17.823 21.925 2.703 1.00 93.00 533 GLU A C 1
ATOM 4293 O O . GLU A 1 533 ? 17.473 22.614 1.751 1.00 93.00 533 GLU A O 1
ATOM 4298 N N . GLU A 1 534 ? 18.515 20.800 2.519 1.00 89.62 534 GLU A N 1
ATOM 4299 C CA . GLU A 1 534 ? 18.983 20.377 1.199 1.00 89.62 534 GLU A CA 1
ATOM 4300 C C . GLU A 1 534 ? 17.848 19.875 0.300 1.00 89.62 534 GLU A C 1
ATOM 4302 O O . GLU A 1 534 ? 17.930 20.036 -0.919 1.00 89.62 534 GLU A O 1
ATOM 4307 N N . ILE A 1 535 ? 16.803 19.245 0.858 1.00 91.56 535 ILE A N 1
ATOM 4308 C CA . ILE A 1 535 ? 15.729 18.645 0.048 1.00 91.56 535 ILE A CA 1
ATOM 4309 C C . ILE A 1 535 ? 14.877 19.712 -0.653 1.00 91.56 535 ILE A C 1
ATOM 4311 O O . ILE A 1 535 ? 14.460 19.499 -1.791 1.00 91.56 535 ILE A O 1
ATOM 4315 N N . ILE A 1 536 ? 14.686 20.883 -0.029 1.00 92.12 536 ILE A N 1
ATOM 4316 C CA . ILE A 1 536 ? 13.922 22.002 -0.607 1.00 92.12 536 ILE A CA 1
ATOM 4317 C C . ILE A 1 536 ? 14.680 22.753 -1.713 1.00 92.12 536 ILE A C 1
ATOM 4319 O O . ILE A 1 536 ? 14.112 23.642 -2.338 1.00 92.12 536 ILE A O 1
ATOM 4323 N N . GLU A 1 537 ? 15.942 22.405 -1.972 1.00 88.69 537 GLU A N 1
ATOM 4324 C CA . GLU A 1 537 ? 16.750 22.976 -3.057 1.00 88.69 537 GLU A CA 1
ATOM 4325 C C . GLU A 1 537 ? 16.868 22.029 -4.266 1.00 88.69 537 GLU A C 1
ATOM 4327 O O . GLU A 1 537 ? 17.401 22.413 -5.308 1.00 88.69 537 GLU A O 1
ATOM 4332 N N . ARG A 1 538 ? 16.381 20.783 -4.167 1.00 89.81 538 ARG A N 1
ATOM 4333 C CA . ARG A 1 538 ? 16.496 19.783 -5.241 1.00 89.81 538 ARG A CA 1
ATOM 4334 C C . ARG A 1 538 ? 15.510 20.070 -6.371 1.00 89.81 538 ARG A C 1
ATOM 4336 O O . ARG A 1 538 ? 14.315 20.213 -6.137 1.00 89.81 538 ARG A O 1
ATOM 4343 N N . VAL A 1 539 ? 16.013 20.079 -7.606 1.00 88.81 539 VAL A N 1
ATOM 4344 C CA . VAL A 1 539 ? 15.261 20.452 -8.818 1.00 88.81 539 VAL A CA 1
ATOM 4345 C C . VAL A 1 539 ? 13.966 19.645 -8.997 1.00 88.81 539 VAL A C 1
ATOM 4347 O O . VAL A 1 539 ? 12.907 20.234 -9.203 1.00 88.81 539 VAL A O 1
ATOM 4350 N N . GLU A 1 540 ? 14.027 18.318 -8.865 1.00 91.25 540 GLU A N 1
ATOM 4351 C CA . GLU A 1 540 ? 12.853 17.439 -9.011 1.00 91.25 540 GLU A CA 1
ATOM 4352 C C . GLU A 1 540 ? 11.824 17.654 -7.888 1.00 91.25 540 GLU A C 1
ATOM 4354 O O . GLU A 1 540 ? 10.619 17.709 -8.122 1.00 91.25 540 GLU A O 1
ATOM 4359 N N . VAL A 1 541 ? 12.299 17.862 -6.659 1.00 94.00 541 VAL A N 1
ATOM 4360 C CA . VAL A 1 541 ? 11.439 18.094 -5.491 1.00 94.00 541 VAL A CA 1
ATOM 4361 C C . VAL A 1 541 ? 10.745 19.458 -5.584 1.00 94.00 541 VAL A C 1
ATOM 4363 O O . VAL A 1 541 ? 9.550 19.573 -5.317 1.00 94.00 541 VAL A O 1
ATOM 4366 N N . LEU A 1 542 ? 11.460 20.498 -6.023 1.00 92.38 542 LEU A N 1
ATOM 4367 C CA . LEU A 1 542 ? 10.895 21.830 -6.251 1.00 92.38 542 LEU A CA 1
ATOM 4368 C C . LEU A 1 542 ? 9.786 21.813 -7.304 1.00 92.38 542 LEU A C 1
ATOM 4370 O O . LEU A 1 542 ? 8.772 22.493 -7.128 1.00 92.38 542 LEU A O 1
ATOM 4374 N N . GLN A 1 543 ? 9.944 21.008 -8.358 1.00 91.12 543 GLN A N 1
ATOM 4375 C CA . GLN A 1 543 ? 8.898 20.806 -9.356 1.00 91.12 543 GLN A CA 1
ATOM 4376 C C . GLN A 1 543 ? 7.636 20.196 -8.723 1.00 91.12 543 GLN A C 1
ATOM 4378 O O . GLN A 1 543 ? 6.543 20.733 -8.915 1.00 91.12 543 GLN A O 1
ATOM 4383 N N . PHE A 1 544 ? 7.783 19.140 -7.912 1.00 94.88 544 PHE A N 1
ATOM 4384 C CA . PHE A 1 544 ? 6.668 18.550 -7.157 1.00 94.88 544 PHE A CA 1
ATOM 4385 C C . PHE A 1 544 ? 5.985 19.570 -6.242 1.00 94.88 544 PHE A C 1
ATOM 4387 O O . PHE A 1 544 ? 4.763 19.715 -6.278 1.00 94.88 544 PHE A O 1
ATOM 4394 N N . PHE A 1 545 ? 6.758 20.352 -5.485 1.00 95.31 545 PHE A N 1
ATOM 4395 C CA . PHE A 1 545 ? 6.205 21.375 -4.597 1.00 95.31 545 PHE A CA 1
ATOM 4396 C C . PHE A 1 545 ? 5.416 22.445 -5.340 1.00 95.31 545 PHE A C 1
ATOM 4398 O O . PHE A 1 545 ? 4.354 22.853 -4.875 1.00 95.31 545 PHE A O 1
ATOM 4405 N N . LYS A 1 546 ? 5.890 22.889 -6.507 1.00 92.44 546 LYS A N 1
ATOM 4406 C CA . LYS A 1 546 ? 5.140 23.842 -7.326 1.00 92.44 546 LYS A CA 1
ATOM 4407 C C . LYS A 1 546 ? 3.796 23.274 -7.765 1.00 92.44 546 LYS A C 1
ATOM 4409 O O . LYS A 1 546 ? 2.787 23.948 -7.580 1.00 92.44 546 LYS A O 1
ATOM 4414 N N . ASN A 1 547 ? 3.781 22.045 -8.282 1.00 92.38 547 ASN A N 1
ATOM 4415 C CA . ASN A 1 547 ? 2.537 21.400 -8.697 1.00 92.38 547 ASN A CA 1
ATOM 4416 C C . ASN A 1 547 ? 1.585 21.193 -7.505 1.00 92.38 547 ASN A C 1
ATOM 4418 O O . ASN A 1 547 ? 0.387 21.435 -7.630 1.00 92.38 547 ASN A O 1
ATOM 4422 N N . ALA A 1 548 ? 2.110 20.857 -6.324 1.00 95.25 548 ALA A N 1
ATOM 4423 C CA . ALA A 1 548 ? 1.314 20.758 -5.103 1.00 95.25 548 ALA A CA 1
ATOM 4424 C C . ALA A 1 548 ? 0.688 22.112 -4.699 1.00 95.25 548 ALA A C 1
ATOM 4426 O O . ALA A 1 548 ? -0.504 22.177 -4.395 1.00 95.25 548 ALA A O 1
ATOM 4427 N N . PHE A 1 549 ? 1.447 23.215 -4.749 1.00 93.56 549 PHE A N 1
ATOM 4428 C CA . PHE A 1 549 ? 0.913 24.549 -4.442 1.00 93.56 549 PHE A CA 1
ATOM 4429 C C . PHE A 1 549 ? -0.148 25.014 -5.445 1.00 93.56 549 PHE A C 1
ATOM 4431 O O . PHE A 1 549 ? -1.115 25.659 -5.040 1.00 93.56 549 PHE A O 1
ATOM 4438 N N . GLU A 1 550 ? 0.002 24.689 -6.732 1.00 90.75 550 GLU A N 1
ATOM 4439 C CA . GLU A 1 550 ? -1.012 24.984 -7.755 1.00 90.75 550 GLU A CA 1
ATOM 4440 C C . GLU A 1 550 ? -2.339 24.272 -7.481 1.00 90.75 550 GLU A C 1
ATOM 4442 O O . GLU A 1 550 ? -3.403 24.847 -7.710 1.00 90.75 550 GLU A O 1
ATOM 4447 N N . GLN A 1 551 ? -2.282 23.061 -6.922 1.00 91.81 551 GLN A N 1
ATOM 4448 C CA . GLN A 1 551 ? -3.461 22.299 -6.503 1.00 91.81 551 GLN A CA 1
ATOM 4449 C C . GLN A 1 551 ? -3.978 22.679 -5.100 1.00 91.81 551 GLN A C 1
ATOM 4451 O O . GLN A 1 551 ? -4.975 22.132 -4.624 1.00 91.81 551 GLN A O 1
ATOM 4456 N N . GLY A 1 552 ? -3.350 23.662 -4.446 1.00 93.69 552 GLY A N 1
ATOM 4457 C CA . GLY A 1 552 ? -3.798 24.208 -3.166 1.00 93.69 552 GLY A CA 1
ATOM 4458 C C . GLY A 1 552 ? -3.295 23.462 -1.929 1.00 93.69 552 GLY A C 1
ATOM 4459 O O . GLY A 1 552 ? -3.805 23.715 -0.839 1.00 93.69 552 GLY A O 1
ATOM 4460 N N . TYR A 1 553 ? -2.295 22.587 -2.051 1.00 96.62 553 TYR A N 1
ATOM 4461 C CA . TYR A 1 553 ? -1.709 21.905 -0.897 1.00 96.62 553 TYR A CA 1
ATOM 4462 C C . TYR A 1 553 ? -0.745 22.812 -0.119 1.00 96.62 553 TYR A C 1
ATOM 4464 O O . TYR A 1 553 ? 0.061 23.546 -0.694 1.00 96.62 553 TYR A O 1
ATOM 4472 N N . GLY A 1 554 ? -0.806 22.734 1.209 1.00 96.94 554 GLY A N 1
ATOM 4473 C CA . GLY A 1 554 ? 0.237 23.225 2.107 1.00 96.94 554 GLY A CA 1
ATOM 4474 C C . GLY A 1 554 ? 1.346 22.187 2.260 1.00 96.94 554 GLY A C 1
ATOM 4475 O O . GLY A 1 554 ? 1.090 20.991 2.146 1.00 96.94 554 GLY A O 1
ATOM 4476 N N . LEU A 1 555 ? 2.573 22.630 2.529 1.00 97.94 555 LEU A N 1
ATOM 4477 C CA . LEU A 1 555 ? 3.740 21.759 2.680 1.00 97.94 555 LEU A CA 1
ATOM 4478 C C . LEU A 1 555 ? 4.445 22.012 4.011 1.00 97.94 555 LEU A C 1
ATOM 4480 O O . LEU A 1 555 ? 4.671 23.167 4.382 1.00 97.94 555 LEU A O 1
ATOM 4484 N N . ILE A 1 556 ? 4.820 20.927 4.691 1.00 98.31 556 ILE A N 1
ATOM 4485 C CA . ILE A 1 556 ? 5.657 20.924 5.896 1.00 98.31 556 ILE A CA 1
ATOM 4486 C C . ILE A 1 556 ? 6.812 19.942 5.674 1.00 98.31 556 ILE A C 1
ATOM 4488 O O . ILE A 1 556 ? 6.595 18.786 5.319 1.00 98.31 556 ILE A O 1
ATOM 4492 N N . ILE A 1 557 ? 8.041 20.397 5.904 1.00 98.38 557 ILE A N 1
ATOM 4493 C CA . ILE A 1 557 ? 9.268 19.613 5.756 1.00 98.38 557 ILE A CA 1
ATOM 4494 C C . ILE A 1 557 ? 10.074 19.727 7.049 1.00 98.38 557 ILE A C 1
ATOM 4496 O O . ILE A 1 557 ? 10.290 20.827 7.563 1.00 98.38 557 ILE A O 1
ATOM 4500 N N . THR A 1 558 ? 10.515 18.590 7.585 1.00 97.56 558 THR A N 1
ATOM 4501 C CA . THR A 1 558 ? 11.345 18.522 8.794 1.00 97.56 558 THR A CA 1
ATOM 4502 C C . THR A 1 558 ? 12.338 17.361 8.719 1.00 97.56 558 THR A C 1
ATOM 4504 O O . THR A 1 558 ? 12.462 16.712 7.681 1.00 97.56 558 THR A O 1
ATOM 4507 N N . GLU A 1 559 ? 13.071 17.134 9.804 1.00 94.50 559 GLU A N 1
ATOM 4508 C CA . GLU A 1 559 ? 14.189 16.197 9.879 1.00 94.50 559 GLU A CA 1
ATOM 4509 C C . GLU A 1 559 ? 13.915 15.075 10.872 1.00 94.50 559 GLU A C 1
ATOM 4511 O O . GLU A 1 559 ? 13.253 15.295 11.896 1.00 94.50 559 GLU A O 1
ATOM 4516 N N . SER A 1 560 ? 14.492 13.898 10.617 1.00 95.50 560 SER A N 1
ATOM 4517 C CA . SER A 1 560 ? 14.475 12.820 11.605 1.00 95.50 560 SER A CA 1
ATOM 4518 C C . SER A 1 560 ? 15.177 13.250 12.896 1.00 95.50 560 SER A C 1
ATOM 4520 O O . SER A 1 560 ? 15.994 14.182 12.932 1.00 95.50 560 SER A O 1
ATOM 4522 N N . GLU A 1 561 ? 14.824 12.618 14.007 1.00 93.88 561 GLU A N 1
ATOM 4523 C CA . GLU A 1 561 ? 15.444 12.858 15.307 1.00 93.88 561 GLU A CA 1
ATOM 4524 C C . GLU A 1 561 ? 16.943 12.592 15.272 1.00 93.88 561 GLU A C 1
ATOM 4526 O O . GLU A 1 561 ? 17.744 13.374 15.787 1.00 93.88 561 GLU A O 1
ATOM 4531 N N . ASP A 1 562 ? 17.315 11.544 14.560 1.00 91.31 562 ASP A N 1
ATOM 4532 C CA . ASP A 1 562 ? 18.693 11.145 14.377 1.00 91.31 562 ASP A CA 1
ATOM 4533 C C . ASP A 1 562 ? 19.503 12.194 13.596 1.00 91.31 562 ASP A C 1
ATOM 4535 O O . ASP A 1 562 ? 20.611 12.568 13.988 1.00 91.31 562 ASP A O 1
ATOM 4539 N N . GLN A 1 563 ? 18.906 12.787 12.555 1.00 93.19 563 GLN A N 1
ATOM 4540 C CA . GLN A 1 563 ? 19.500 13.918 11.838 1.00 93.19 563 GLN A CA 1
ATOM 4541 C C . GLN A 1 563 ? 19.586 15.182 12.712 1.00 93.19 563 GLN A C 1
ATOM 4543 O O . GLN A 1 563 ? 20.574 15.912 12.647 1.00 93.19 563 GLN A O 1
ATOM 4548 N N . THR A 1 564 ? 18.588 15.428 13.567 1.00 91.12 564 THR A N 1
ATOM 4549 C CA . THR A 1 564 ? 18.554 16.592 14.477 1.00 91.12 564 THR A CA 1
ATOM 4550 C C . THR A 1 564 ? 19.689 16.551 15.504 1.00 91.12 564 THR A C 1
ATOM 4552 O O . THR A 1 564 ? 20.243 17.588 15.879 1.00 91.12 564 THR A O 1
ATOM 4555 N N . LEU A 1 565 ? 20.034 15.354 15.976 1.00 88.38 565 LEU A N 1
ATOM 4556 C CA . LEU A 1 565 ? 21.023 15.140 17.030 1.00 88.38 565 LEU A CA 1
ATOM 4557 C C . LEU A 1 565 ? 22.408 14.729 16.498 1.00 88.38 565 LEU A C 1
ATOM 4559 O O . LEU A 1 565 ? 23.395 14.862 17.227 1.00 88.38 565 LEU A O 1
ATOM 4563 N N . GLY A 1 566 ? 22.491 14.321 15.229 1.00 82.56 566 GLY A N 1
ATOM 4564 C CA . GLY A 1 566 ? 23.724 14.017 14.510 1.00 82.56 566 GLY A CA 1
ATOM 4565 C C . GLY A 1 566 ? 24.237 12.595 14.736 1.00 82.56 566 GLY A C 1
ATOM 4566 O O . GLY A 1 566 ? 25.347 12.458 15.252 1.00 82.56 566 GLY A O 1
ATOM 4567 N N . ASP A 1 567 ? 23.460 11.592 14.308 1.00 77.81 567 ASP A N 1
ATOM 4568 C CA . ASP A 1 567 ? 23.773 10.149 14.388 1.00 77.81 567 ASP A CA 1
ATOM 4569 C C . ASP A 1 567 ? 23.950 9.687 15.848 1.00 77.81 567 ASP A C 1
ATOM 4571 O O . ASP A 1 567 ? 25.052 9.562 16.395 1.00 77.81 567 ASP A O 1
ATOM 4575 N N . VAL A 1 568 ? 22.817 9.533 16.532 1.00 67.88 568 VAL A N 1
ATOM 4576 C CA . VAL A 1 568 ? 22.746 9.263 17.976 1.00 67.88 568 VAL A CA 1
ATOM 4577 C C . VAL A 1 568 ? 23.098 7.821 18.296 1.00 67.88 568 VAL A C 1
ATOM 4579 O O . VAL A 1 568 ? 23.682 7.553 19.355 1.00 67.88 568 VAL A O 1
ATOM 4582 N N . ASP A 1 569 ? 22.722 6.893 17.418 1.00 72.12 569 ASP A N 1
ATOM 4583 C CA . ASP A 1 569 ? 22.985 5.469 17.604 1.00 72.12 569 ASP A CA 1
ATOM 4584 C C . ASP A 1 569 ? 24.417 5.077 17.184 1.00 72.12 569 ASP A C 1
ATOM 4586 O O . ASP A 1 569 ? 24.939 4.052 17.644 1.00 72.12 569 ASP A O 1
ATOM 4590 N N . GLY A 1 570 ? 25.103 5.961 16.450 1.00 69.31 570 GLY A N 1
ATOM 4591 C CA . GLY A 1 570 ? 26.493 5.823 16.042 1.00 69.31 570 GLY A CA 1
ATOM 4592 C C . GLY A 1 570 ? 26.682 4.770 14.957 1.00 69.31 570 GLY A C 1
ATOM 4593 O O . GLY A 1 570 ? 27.780 4.200 14.862 1.00 69.31 570 GLY A O 1
ATOM 4594 N N . ASP A 1 571 ? 25.630 4.461 14.197 1.00 73.50 571 ASP A N 1
ATOM 4595 C CA . ASP A 1 571 ? 25.666 3.496 13.103 1.00 73.50 571 ASP A CA 1
ATOM 4596 C C . ASP A 1 571 ? 26.253 4.081 11.805 1.00 73.50 571 ASP A C 1
ATOM 4598 O O . ASP A 1 571 ? 26.583 3.329 10.881 1.00 73.50 571 ASP A O 1
ATOM 4602 N N . GLY A 1 572 ? 26.510 5.393 11.782 1.00 70.69 572 GLY A N 1
ATOM 4603 C CA . GLY A 1 572 ? 27.077 6.109 10.646 1.00 70.69 572 GLY A CA 1
ATOM 4604 C C . GLY A 1 572 ? 26.033 6.623 9.658 1.00 70.69 572 GLY A C 1
ATOM 4605 O O . GLY A 1 572 ? 26.426 7.124 8.598 1.00 70.69 572 GLY A O 1
ATOM 4606 N N . HIS A 1 573 ? 24.743 6.503 9.972 1.00 75.31 573 HIS A N 1
ATOM 4607 C CA . HIS A 1 573 ? 23.633 6.955 9.153 1.00 75.31 573 HIS A CA 1
ATOM 4608 C C . HIS A 1 573 ? 22.675 7.839 9.946 1.00 75.31 573 HIS A C 1
ATOM 4610 O O . HIS A 1 573 ? 22.478 7.636 11.130 1.00 75.31 573 HIS A O 1
ATOM 4616 N N . THR A 1 574 ? 22.040 8.805 9.281 1.00 84.88 574 THR A N 1
ATOM 4617 C CA . THR A 1 574 ? 20.936 9.570 9.880 1.00 84.88 574 THR A CA 1
ATOM 4618 C C . THR A 1 574 ? 19.629 9.217 9.190 1.00 84.88 574 THR A C 1
ATOM 4620 O O . THR A 1 574 ? 19.450 9.457 7.993 1.00 84.88 574 THR A O 1
ATOM 4623 N N . LYS A 1 575 ? 18.709 8.572 9.908 1.00 91.12 575 LYS A N 1
ATOM 4624 C CA . LYS A 1 575 ? 17.494 7.994 9.306 1.00 91.12 575 LYS A CA 1
ATOM 4625 C C . LYS A 1 575 ? 16.251 8.237 10.153 1.00 91.12 575 LYS A C 1
ATOM 4627 O O . LYS A 1 575 ? 16.348 8.613 11.316 1.00 91.12 575 LYS A O 1
ATOM 4632 N N . TRP A 1 576 ? 15.092 8.053 9.537 1.00 95.50 576 TRP A N 1
ATOM 4633 C CA . TRP A 1 576 ? 13.796 7.995 10.196 1.00 95.50 576 TRP A CA 1
ATOM 4634 C C . TRP A 1 576 ? 13.599 6.632 10.858 1.00 95.50 576 TRP A C 1
ATOM 4636 O O . TRP A 1 576 ? 13.914 5.584 10.273 1.00 95.50 576 TRP A O 1
ATOM 4646 N N . GLU A 1 577 ? 13.043 6.648 12.063 1.00 94.38 577 GLU A N 1
ATOM 4647 C CA . GLU A 1 577 ? 12.692 5.453 12.819 1.00 94.38 577 GLU A CA 1
ATOM 4648 C C . GLU A 1 577 ? 11.441 4.778 12.223 1.00 94.38 577 GLU A C 1
ATOM 4650 O O . GLU A 1 577 ? 10.340 5.325 12.232 1.00 94.38 577 GLU A O 1
ATOM 4655 N N . LEU A 1 578 ? 11.607 3.564 11.681 1.00 94.06 578 LEU A N 1
ATOM 4656 C CA . LEU A 1 578 ? 10.520 2.806 11.031 1.00 94.06 578 LEU A CA 1
ATOM 4657 C C . LEU A 1 578 ? 9.764 1.869 11.987 1.00 94.06 578 LEU A C 1
ATOM 4659 O O . LEU A 1 578 ? 8.704 1.363 11.632 1.00 94.06 578 LEU A O 1
ATOM 4663 N N . ASN A 1 579 ? 10.319 1.603 13.172 1.00 90.62 579 ASN A N 1
ATOM 4664 C CA . ASN A 1 579 ? 9.735 0.728 14.185 1.00 90.62 579 ASN A CA 1
ATOM 4665 C C . ASN A 1 579 ? 9.924 1.327 15.586 1.00 90.62 579 ASN A C 1
ATOM 4667 O O . ASN A 1 579 ? 11.028 1.776 15.871 1.00 90.62 579 ASN A O 1
ATOM 4671 N N . PRO A 1 580 ? 8.926 1.228 16.479 1.00 89.88 580 PRO A N 1
ATOM 4672 C CA . PRO A 1 580 ? 7.583 0.715 16.208 1.00 89.88 580 PRO A CA 1
ATOM 4673 C C . PRO A 1 580 ? 6.793 1.681 15.303 1.00 89.88 580 PRO A C 1
ATOM 4675 O O . PRO A 1 580 ? 7.074 2.872 15.270 1.00 89.88 580 PRO A O 1
ATOM 4678 N N . TRP A 1 581 ? 5.806 1.195 14.550 1.00 86.38 581 TRP A N 1
ATOM 4679 C CA . TRP A 1 581 ? 4.953 2.038 13.689 1.00 86.38 581 TRP A CA 1
ATOM 4680 C C . TRP A 1 581 ? 3.739 2.621 14.433 1.00 86.38 581 TRP A C 1
ATOM 4682 O O . TRP A 1 581 ? 2.670 2.813 13.864 1.00 86.38 581 TRP A O 1
ATOM 4692 N N . VAL A 1 582 ? 3.889 2.856 15.735 1.00 78.44 582 VAL A N 1
ATOM 4693 C CA . VAL A 1 582 ? 2.909 3.535 16.589 1.00 78.44 582 VAL A CA 1
ATOM 4694 C C . VAL A 1 582 ? 3.593 4.723 17.251 1.00 78.44 582 VAL A C 1
ATOM 4696 O O . VAL A 1 582 ? 4.805 4.700 17.457 1.00 78.44 582 VAL A O 1
ATOM 4699 N N . ALA A 1 583 ? 2.830 5.758 17.607 1.00 74.69 583 ALA A N 1
ATOM 4700 C CA . ALA A 1 583 ? 3.394 6.954 18.239 1.00 74.69 583 ALA A CA 1
ATOM 4701 C C . ALA A 1 583 ? 4.106 6.647 19.571 1.00 74.69 583 ALA A C 1
ATOM 4703 O O . ALA A 1 583 ? 5.082 7.306 19.930 1.00 74.69 583 ALA A O 1
ATOM 4704 N N . GLU A 1 584 ? 3.649 5.629 20.305 1.00 77.00 584 GLU A N 1
ATOM 4705 C CA . GLU A 1 584 ? 4.294 5.200 21.542 1.00 77.00 584 GLU A CA 1
ATOM 4706 C C . GLU A 1 584 ? 5.600 4.444 21.252 1.00 77.00 584 GLU A C 1
ATOM 4708 O O . GLU A 1 584 ? 5.604 3.322 20.750 1.00 77.00 584 GLU A O 1
ATOM 4713 N N . GLY A 1 585 ? 6.728 5.057 21.611 1.00 80.00 585 GLY A N 1
ATOM 4714 C CA . GLY A 1 585 ? 8.051 4.453 21.451 1.00 80.00 585 GLY A CA 1
ATOM 4715 C C . GLY A 1 585 ? 8.734 4.738 20.114 1.00 80.00 585 GLY A C 1
ATOM 4716 O O . GLY A 1 585 ? 9.836 4.241 19.929 1.00 80.00 585 GLY A O 1
ATOM 4717 N N . ASN A 1 586 ? 8.127 5.547 19.238 1.00 92.38 586 ASN A N 1
ATOM 4718 C CA . ASN A 1 586 ? 8.765 6.084 18.036 1.00 92.38 586 ASN A CA 1
ATOM 4719 C C . ASN A 1 586 ? 8.821 7.613 18.117 1.00 92.38 586 ASN A C 1
ATOM 4721 O O . ASN A 1 586 ? 7.795 8.302 18.058 1.00 92.38 586 ASN A O 1
ATOM 4725 N N . ILE A 1 587 ? 10.030 8.149 18.277 1.00 93.12 587 ILE A N 1
ATOM 4726 C CA . ILE A 1 587 ? 10.222 9.582 18.530 1.00 93.12 587 ILE A CA 1
ATOM 4727 C C . ILE A 1 587 ? 9.893 10.433 17.299 1.00 93.12 587 ILE A C 1
ATOM 4729 O O . ILE A 1 587 ? 9.378 11.545 17.435 1.00 93.12 587 ILE A O 1
ATOM 4733 N N . ASP A 1 588 ? 10.12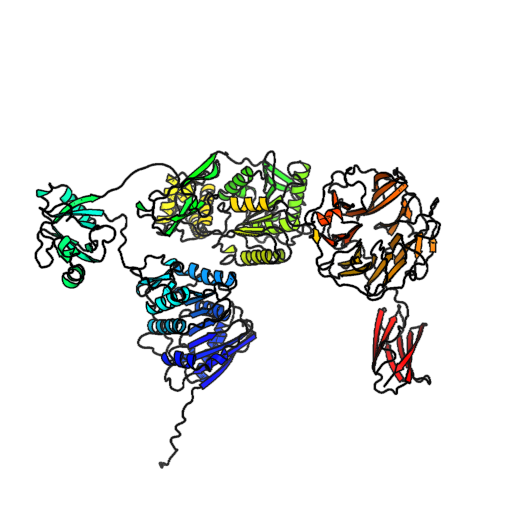8 9.902 16.099 1.00 96.38 588 ASP A N 1
ATOM 4734 C CA . ASP A 1 588 ? 9.858 10.603 14.849 1.00 96.38 588 ASP A CA 1
ATOM 4735 C C . ASP A 1 588 ? 8.356 10.765 14.613 1.00 96.38 588 ASP A C 1
ATOM 4737 O O . ASP A 1 588 ? 7.909 11.870 14.305 1.00 96.38 588 ASP A O 1
ATOM 4741 N N . ILE A 1 589 ? 7.551 9.723 14.850 1.00 96.38 589 ILE A N 1
ATOM 4742 C CA . ILE A 1 589 ? 6.081 9.823 14.777 1.00 96.38 589 ILE A CA 1
ATOM 4743 C C . ILE A 1 589 ? 5.567 10.862 15.783 1.00 96.38 589 ILE A C 1
ATOM 4745 O O . ILE A 1 589 ? 4.769 11.734 15.429 1.00 96.38 589 ILE A O 1
ATOM 4749 N N . GLY A 1 590 ? 6.059 10.815 17.026 1.00 92.19 590 GLY A N 1
ATOM 4750 C CA . GLY A 1 590 ? 5.687 11.787 18.055 1.00 92.19 590 GLY A CA 1
ATOM 4751 C C . GLY A 1 590 ? 6.051 13.227 17.673 1.00 92.19 590 GLY A C 1
ATOM 4752 O O . GLY A 1 590 ? 5.274 14.153 17.913 1.00 92.19 590 GLY A O 1
ATOM 4753 N N . ASN A 1 591 ? 7.206 13.430 17.031 1.00 95.94 591 ASN A N 1
ATOM 4754 C CA . ASN A 1 591 ? 7.612 14.737 16.520 1.00 95.94 591 ASN A CA 1
ATOM 4755 C C . ASN A 1 591 ? 6.648 15.250 15.443 1.00 95.94 591 ASN A C 1
ATOM 4757 O O . ASN A 1 591 ? 6.279 16.424 15.482 1.00 95.94 591 ASN A O 1
ATOM 4761 N N . ILE A 1 592 ? 6.201 14.394 14.518 1.00 97.44 592 ILE A N 1
ATOM 4762 C CA . ILE A 1 592 ? 5.227 14.790 13.491 1.00 97.44 592 ILE A CA 1
ATOM 4763 C C . ILE A 1 592 ? 3.884 15.170 14.123 1.00 97.44 592 ILE A C 1
ATOM 4765 O O . ILE A 1 592 ? 3.338 16.220 13.776 1.00 97.44 592 ILE A O 1
ATOM 4769 N N . GLN A 1 593 ? 3.400 14.413 15.113 1.00 92.69 593 GLN A N 1
ATOM 4770 C CA . GLN A 1 593 ? 2.190 14.782 15.856 1.00 92.69 593 GLN A CA 1
ATOM 4771 C C . GLN A 1 593 ? 2.329 16.157 16.533 1.00 92.69 593 GLN A C 1
ATOM 4773 O O . GLN A 1 593 ? 1.445 17.002 16.400 1.00 92.69 593 GLN A O 1
ATOM 4778 N N . ALA A 1 594 ? 3.467 16.440 17.178 1.00 89.31 594 ALA A N 1
ATOM 4779 C CA . ALA A 1 594 ? 3.715 17.738 17.813 1.00 89.31 594 ALA A CA 1
ATOM 4780 C C . ALA A 1 594 ? 3.704 18.912 16.809 1.00 89.31 594 ALA A C 1
ATOM 4782 O O . ALA A 1 594 ? 3.262 20.023 17.135 1.00 89.31 594 ALA A O 1
ATOM 4783 N N . LEU A 1 595 ? 4.165 18.682 15.574 1.00 95.62 595 LEU A N 1
ATOM 4784 C CA . LEU A 1 595 ? 4.085 19.671 14.498 1.00 95.62 595 LEU A CA 1
ATOM 4785 C C . LEU A 1 595 ? 2.641 19.883 14.032 1.00 95.62 595 LEU A C 1
ATOM 4787 O O . LEU A 1 595 ? 2.227 21.037 13.897 1.00 95.62 595 LEU A O 1
ATOM 4791 N N . ILE A 1 596 ? 1.865 18.809 13.843 1.00 92.31 596 ILE A N 1
ATOM 4792 C CA . ILE A 1 596 ? 0.433 18.892 13.506 1.00 92.31 596 ILE A CA 1
ATOM 4793 C C . ILE A 1 596 ? -0.307 19.712 14.561 1.00 92.31 596 ILE A C 1
ATOM 4795 O O . ILE A 1 596 ? -0.993 20.676 14.214 1.00 92.31 596 ILE A O 1
ATOM 4799 N N . ASP A 1 597 ? -0.108 19.404 15.843 1.00 85.88 597 ASP A N 1
ATOM 4800 C CA . ASP A 1 597 ? -0.738 20.122 16.953 1.00 85.88 597 ASP A CA 1
ATOM 4801 C C . ASP A 1 597 ? -0.367 21.611 16.926 1.00 85.88 597 ASP A C 1
ATOM 4803 O O . ASP A 1 597 ? -1.225 22.490 17.047 1.00 85.88 597 ASP A O 1
ATOM 4807 N N . THR A 1 598 ? 0.915 21.912 16.697 1.00 91.31 598 THR A N 1
ATOM 4808 C CA . THR A 1 598 ? 1.415 23.289 16.631 1.00 91.31 598 THR A CA 1
ATOM 4809 C C . THR A 1 598 ? 0.764 24.077 15.494 1.00 91.31 598 THR A C 1
ATOM 4811 O O . THR A 1 598 ? 0.288 25.194 15.719 1.00 91.31 598 THR A O 1
ATOM 4814 N N . PHE A 1 599 ? 0.728 23.529 14.277 1.00 92.81 599 PHE A N 1
ATOM 4815 C CA . PHE A 1 599 ? 0.137 24.216 13.125 1.00 92.81 599 PHE A CA 1
ATOM 4816 C C . PHE A 1 599 ? -1.393 24.274 13.188 1.00 92.81 599 PHE A C 1
ATOM 4818 O O . PHE A 1 599 ? -1.978 25.251 12.715 1.00 92.81 599 PHE A O 1
ATOM 4825 N N . THR A 1 600 ? -2.034 23.309 13.846 1.00 85.19 600 THR A N 1
ATOM 4826 C CA . THR A 1 600 ? -3.476 23.328 14.121 1.00 85.19 600 THR A CA 1
ATOM 4827 C C . THR A 1 600 ? -3.835 24.454 15.087 1.00 85.19 600 THR A C 1
ATOM 4829 O O . THR A 1 600 ? -4.694 25.283 14.793 1.00 85.19 600 THR A O 1
ATOM 4832 N N . VAL A 1 601 ? -3.116 24.578 16.210 1.00 84.81 601 VAL A N 1
ATOM 4833 C CA . VAL A 1 601 ? -3.335 25.655 17.197 1.00 84.81 601 VAL A CA 1
ATOM 4834 C C . VAL A 1 601 ? -3.110 27.044 16.590 1.00 84.81 601 VAL A C 1
ATOM 4836 O O . VAL A 1 601 ? -3.778 28.009 16.967 1.00 84.81 601 VAL A O 1
ATOM 4839 N N . ARG A 1 602 ? -2.175 27.165 15.641 1.00 86.69 602 ARG A N 1
ATOM 4840 C CA . ARG A 1 602 ? -1.914 28.418 14.915 1.00 86.69 602 ARG A CA 1
ATOM 4841 C C . ARG A 1 602 ? -2.965 28.726 13.836 1.00 86.69 602 ARG A C 1
ATOM 4843 O O . ARG A 1 602 ? -2.985 29.851 13.339 1.00 86.69 602 ARG A O 1
ATOM 4850 N N . GLY A 1 603 ? -3.838 27.772 13.504 1.00 84.31 603 GLY A N 1
ATOM 4851 C CA . GLY A 1 603 ? -4.844 27.892 12.445 1.00 84.31 603 GLY A CA 1
ATOM 4852 C C . GLY A 1 603 ? -4.270 27.780 11.030 1.00 84.31 603 GLY A C 1
ATOM 4853 O O . GLY A 1 603 ? -4.888 28.266 10.088 1.00 84.31 603 GLY A O 1
ATOM 4854 N N . ASN A 1 604 ? -3.075 27.200 10.878 1.00 86.81 604 ASN A N 1
ATOM 4855 C CA . ASN A 1 604 ? -2.454 26.933 9.578 1.00 86.81 604 ASN A CA 1
ATOM 4856 C C . ASN A 1 604 ? -2.939 25.611 8.968 1.00 86.81 604 ASN A C 1
ATOM 4858 O O . ASN A 1 604 ? -3.055 25.513 7.751 1.00 86.81 604 ASN A O 1
ATOM 4862 N N . VAL A 1 605 ? -3.213 24.619 9.818 1.00 85.50 605 VAL A N 1
ATOM 4863 C CA . VAL A 1 605 ? -3.794 23.326 9.442 1.00 85.50 605 VAL A CA 1
ATOM 4864 C C . VAL A 1 605 ? -5.204 23.262 10.023 1.00 85.50 605 VAL A C 1
ATOM 4866 O O . VAL A 1 605 ? -5.390 23.459 11.222 1.00 85.50 605 VAL A O 1
ATOM 4869 N N . ASP A 1 606 ? -6.196 23.030 9.167 1.00 78.06 606 ASP A N 1
ATOM 4870 C CA . ASP A 1 606 ? -7.572 22.753 9.586 1.00 78.06 606 ASP A CA 1
ATOM 4871 C C . ASP A 1 606 ? -7.694 21.258 9.915 1.00 78.06 606 ASP A C 1
ATOM 4873 O O . ASP A 1 606 ? -7.246 20.428 9.128 1.00 78.06 606 ASP A O 1
ATOM 4877 N N . GLN A 1 607 ? -8.305 20.909 11.051 1.00 69.12 607 GLN A N 1
ATOM 4878 C CA . GLN A 1 607 ? -8.523 19.509 11.444 1.00 69.12 607 GLN A CA 1
ATOM 4879 C C . GLN A 1 607 ? -9.450 18.754 10.482 1.00 69.12 607 GLN A C 1
ATOM 4881 O O . GLN A 1 607 ? -9.449 17.528 10.486 1.00 69.12 607 GLN A O 1
ATOM 4886 N N . GLN A 1 608 ? -10.248 19.467 9.681 1.00 71.75 608 GLN A N 1
ATOM 4887 C CA . GLN A 1 608 ? -11.107 18.863 8.659 1.00 71.75 608 GLN A CA 1
ATOM 4888 C C . GLN A 1 608 ? -10.384 18.634 7.327 1.00 71.75 608 GLN A C 1
ATOM 4890 O O . GLN A 1 608 ? -10.897 17.909 6.477 1.00 71.75 608 GLN A O 1
ATOM 4895 N N . ASN A 1 609 ? -9.219 19.257 7.123 1.00 84.75 609 ASN A N 1
ATOM 4896 C CA . ASN A 1 609 ? -8.465 19.102 5.889 1.00 84.75 609 ASN A CA 1
ATOM 4897 C C . ASN A 1 609 ? -7.641 17.811 5.912 1.00 84.75 609 ASN A C 1
ATOM 4899 O O . ASN A 1 609 ? -7.044 17.483 6.939 1.00 84.75 609 ASN A O 1
ATOM 4903 N N . PRO A 1 610 ? -7.526 17.119 4.769 1.00 92.12 610 PRO A N 1
ATOM 4904 C CA . PRO A 1 610 ? -6.739 15.905 4.690 1.00 92.12 610 PRO A CA 1
ATOM 4905 C C . PRO A 1 610 ? -5.247 16.187 4.889 1.00 92.12 610 PRO A C 1
ATOM 4907 O O . PRO A 1 610 ? -4.706 17.194 4.408 1.00 92.12 610 PRO A O 1
ATOM 4910 N N . ILE A 1 611 ? -4.579 15.267 5.578 1.00 96.31 611 ILE A N 1
ATOM 4911 C CA . ILE A 1 611 ? -3.131 15.254 5.772 1.00 96.31 611 ILE A CA 1
ATOM 4912 C C . ILE A 1 611 ? -2.569 14.073 4.989 1.00 96.31 611 ILE A C 1
ATOM 4914 O O . ILE A 1 611 ? -3.084 12.964 5.072 1.00 96.31 611 ILE A O 1
ATOM 4918 N N . TYR A 1 612 ? -1.504 14.309 4.235 1.00 98.38 612 TYR A N 1
ATOM 4919 C CA . TYR A 1 612 ? -0.821 13.305 3.429 1.00 98.38 612 TYR A CA 1
ATOM 4920 C C . TYR A 1 612 ? 0.654 13.250 3.802 1.00 98.38 612 TYR A C 1
ATOM 4922 O O . TYR A 1 612 ? 1.223 14.229 4.294 1.00 98.38 612 TYR A O 1
ATOM 4930 N N . SER A 1 613 ? 1.294 12.127 3.505 1.00 98.44 613 SER A N 1
ATOM 4931 C CA . SER A 1 613 ? 2.745 11.997 3.580 1.00 98.44 613 SER A CA 1
ATOM 4932 C C . SER A 1 613 ? 3.333 11.672 2.213 1.00 98.44 613 SER A C 1
ATOM 4934 O O . SER A 1 613 ? 2.780 10.884 1.447 1.00 98.44 613 SER A O 1
ATOM 4936 N N . VAL A 1 614 ? 4.479 12.275 1.914 1.00 98.62 614 VAL A N 1
ATOM 4937 C CA . VAL A 1 614 ? 5.299 11.962 0.745 1.00 98.62 614 VAL A CA 1
ATOM 4938 C C . VAL A 1 614 ? 6.740 11.847 1.215 1.00 98.62 614 VAL A C 1
ATOM 4940 O O . VAL A 1 614 ? 7.215 12.685 1.976 1.00 98.62 614 VAL A O 1
ATOM 4943 N N . GLY A 1 615 ? 7.480 10.846 0.762 1.00 97.62 615 GLY A N 1
ATOM 4944 C CA . GLY A 1 615 ? 8.898 10.760 1.093 1.00 97.62 615 GLY A CA 1
ATOM 4945 C C . GLY A 1 615 ? 9.711 10.023 0.052 1.00 97.62 615 GLY A C 1
ATOM 4946 O O . GLY A 1 615 ? 9.165 9.336 -0.806 1.00 97.62 615 GLY A O 1
ATOM 4947 N N . VAL A 1 616 ? 11.032 10.152 0.152 1.00 96.25 616 VAL A N 1
ATOM 4948 C CA . VAL A 1 616 ? 11.992 9.438 -0.699 1.00 96.25 616 VAL A CA 1
ATOM 4949 C C . VAL A 1 616 ? 12.864 8.500 0.134 1.00 96.25 616 VAL A C 1
ATOM 4951 O O . VAL A 1 616 ? 13.220 8.839 1.265 1.00 96.25 616 VAL A O 1
ATOM 4954 N N . SER A 1 617 ? 13.243 7.332 -0.392 1.00 94.50 617 SER A N 1
ATOM 4955 C CA . SER A 1 617 ? 14.171 6.403 0.271 1.00 94.50 617 SER A CA 1
ATOM 4956 C C . SER A 1 617 ? 13.667 5.971 1.659 1.00 94.50 617 SER A C 1
ATOM 4958 O O . SER A 1 617 ? 12.509 5.589 1.828 1.00 94.50 617 SER A O 1
ATOM 4960 N N . ASN A 1 618 ? 14.506 6.041 2.696 1.00 95.12 618 ASN A N 1
ATOM 4961 C CA . ASN A 1 618 ? 14.097 5.805 4.080 1.00 95.12 618 ASN A CA 1
ATOM 4962 C C . ASN A 1 618 ? 12.959 6.746 4.542 1.00 95.12 618 ASN A C 1
ATOM 4964 O O . ASN A 1 618 ? 12.075 6.281 5.257 1.00 95.12 618 ASN A O 1
ATOM 4968 N N . GLY A 1 619 ? 12.905 7.996 4.067 1.00 96.94 619 GLY A N 1
ATOM 4969 C CA . GLY A 1 619 ? 11.764 8.894 4.287 1.00 96.94 619 GLY A CA 1
ATOM 4970 C C . GLY A 1 619 ? 10.493 8.448 3.560 1.00 96.94 619 GLY A C 1
ATOM 4971 O O . GLY A 1 619 ? 9.397 8.661 4.062 1.00 96.94 619 GLY A O 1
ATOM 4972 N N . GLY A 1 620 ? 10.622 7.766 2.418 1.00 96.50 620 GLY A N 1
ATOM 4973 C CA . GLY A 1 620 ? 9.505 7.128 1.711 1.00 96.50 620 GLY A CA 1
ATOM 4974 C C . GLY A 1 620 ? 8.927 5.950 2.494 1.00 96.50 620 GLY A C 1
ATOM 4975 O O . GLY A 1 620 ? 7.715 5.855 2.660 1.00 96.50 620 GLY A O 1
ATOM 4976 N N . ASN A 1 621 ? 9.786 5.110 3.079 1.00 96.62 621 ASN A N 1
ATOM 4977 C CA . ASN A 1 621 ? 9.343 4.074 4.019 1.00 96.62 621 ASN A CA 1
ATOM 4978 C C . ASN A 1 621 ? 8.633 4.703 5.232 1.00 96.62 621 ASN A C 1
ATOM 4980 O O . ASN A 1 621 ? 7.513 4.315 5.569 1.00 96.62 621 ASN A O 1
ATOM 4984 N N . PHE A 1 622 ? 9.234 5.737 5.833 1.00 98.06 622 PHE A N 1
ATOM 4985 C CA . PHE A 1 622 ? 8.645 6.453 6.966 1.00 98.06 622 PHE A CA 1
ATOM 4986 C C . PHE A 1 622 ? 7.309 7.121 6.620 1.00 98.06 622 PHE A C 1
ATOM 4988 O O . PHE A 1 622 ? 6.415 7.148 7.458 1.00 98.06 622 PHE A O 1
ATOM 4995 N N . SER A 1 623 ? 7.131 7.575 5.375 1.00 98.38 623 SER A N 1
ATOM 4996 C CA . SER A 1 623 ? 5.876 8.133 4.865 1.00 98.38 623 SER A CA 1
ATOM 4997 C C . SER A 1 623 ? 4.688 7.205 5.135 1.00 98.38 623 SER A C 1
ATOM 4999 O O . SER A 1 623 ? 3.671 7.656 5.659 1.00 98.38 623 SER A O 1
ATOM 5001 N N . SER A 1 624 ? 4.827 5.910 4.832 1.00 96.75 624 SER A N 1
ATOM 5002 C CA . SER A 1 624 ? 3.787 4.905 5.108 1.00 96.75 624 SER A CA 1
ATOM 5003 C C . SER A 1 624 ? 3.603 4.636 6.602 1.00 96.75 624 SER A C 1
ATOM 5005 O O . SER A 1 624 ? 2.475 4.522 7.076 1.00 96.75 624 SER A O 1
ATOM 5007 N N . VAL A 1 625 ? 4.706 4.599 7.354 1.00 96.88 625 VAL A N 1
ATOM 5008 C CA . VAL A 1 625 ? 4.716 4.345 8.799 1.00 96.88 625 VAL A CA 1
ATOM 5009 C C . VAL A 1 625 ? 3.977 5.446 9.557 1.00 96.88 625 VAL A C 1
ATOM 5011 O O . VAL A 1 625 ? 3.078 5.154 10.342 1.00 96.88 625 VAL A O 1
ATOM 5014 N N . VAL A 1 626 ? 4.313 6.713 9.310 1.00 96.81 626 VAL A N 1
ATOM 5015 C CA . VAL A 1 626 ? 3.665 7.841 9.989 1.00 96.81 626 VAL A CA 1
ATOM 5016 C C . VAL A 1 626 ? 2.220 8.015 9.540 1.00 96.81 626 VAL A C 1
ATOM 5018 O O . VAL A 1 626 ? 1.369 8.345 10.360 1.00 96.81 626 VAL A O 1
ATOM 5021 N N . ALA A 1 627 ? 1.925 7.742 8.266 1.00 95.94 627 ALA A N 1
ATOM 5022 C CA . ALA A 1 627 ? 0.563 7.814 7.765 1.00 95.94 627 ALA A CA 1
ATOM 5023 C C . ALA A 1 627 ? -0.344 6.765 8.404 1.00 95.94 627 ALA A C 1
ATOM 5025 O O . ALA A 1 627 ? -1.466 7.090 8.776 1.00 95.94 627 ALA A O 1
ATOM 5026 N N . HIS A 1 628 ? 0.159 5.546 8.597 1.00 92.31 628 HIS A N 1
ATOM 5027 C CA . HIS A 1 628 ? -0.540 4.528 9.367 1.00 92.31 628 HIS A CA 1
ATOM 5028 C C . HIS A 1 628 ? -0.728 4.963 10.825 1.00 92.31 628 HIS A C 1
ATOM 5030 O O . HIS A 1 628 ? -1.840 4.955 11.340 1.00 92.31 628 HIS A O 1
ATOM 5036 N N . ALA A 1 629 ? 0.355 5.382 11.481 1.00 88.81 629 ALA A N 1
ATOM 5037 C CA . ALA A 1 629 ? 0.352 5.667 12.912 1.00 88.81 629 ALA A CA 1
ATOM 5038 C C . ALA A 1 629 ? -0.528 6.859 13.310 1.00 88.81 629 ALA A C 1
ATOM 5040 O O . ALA A 1 629 ? -1.086 6.871 14.405 1.00 88.81 629 ALA A O 1
ATOM 5041 N N . LEU A 1 630 ? -0.600 7.879 12.450 1.00 87.44 630 LEU A N 1
ATOM 5042 C CA . LEU A 1 630 ? -1.334 9.124 12.691 1.00 87.44 630 LEU A CA 1
ATOM 5043 C C . LEU A 1 630 ? -2.587 9.255 11.814 1.00 87.44 630 LEU A C 1
ATOM 5045 O O . LEU A 1 630 ? -3.193 10.325 11.777 1.00 87.44 630 LEU A O 1
ATOM 5049 N N . ASN A 1 631 ? -2.977 8.181 11.121 1.00 84.06 631 ASN A N 1
ATOM 5050 C CA . ASN A 1 631 ? -4.164 8.113 10.272 1.00 84.06 631 ASN A CA 1
ATOM 5051 C C . ASN A 1 631 ? -4.228 9.205 9.190 1.00 84.06 631 ASN A C 1
ATOM 5053 O O . ASN A 1 631 ? -5.235 9.899 9.038 1.00 84.06 631 ASN A O 1
ATOM 5057 N N . PHE A 1 632 ? -3.133 9.383 8.453 1.00 92.94 632 PHE A N 1
ATOM 5058 C CA . PHE A 1 632 ? -3.120 10.275 7.294 1.00 92.94 632 PHE A CA 1
ATOM 5059 C C . PHE A 1 632 ? -3.961 9.684 6.161 1.00 92.94 632 PHE A C 1
ATOM 5061 O O . PHE A 1 632 ? -4.115 8.469 6.028 1.00 92.94 632 PHE A O 1
ATOM 5068 N N . ASN A 1 633 ? -4.479 10.564 5.312 1.00 94.19 633 ASN A N 1
ATOM 5069 C CA . ASN A 1 633 ? -5.428 10.225 4.261 1.00 94.19 633 ASN A CA 1
ATOM 5070 C C . ASN A 1 633 ? -4.795 9.412 3.127 1.00 94.19 633 ASN A C 1
ATOM 5072 O O . ASN A 1 633 ? -5.472 8.582 2.530 1.00 94.19 633 ASN A O 1
ATOM 5076 N N . ALA A 1 634 ? -3.510 9.630 2.839 1.00 97.50 634 ALA A N 1
ATOM 5077 C CA . ALA A 1 634 ? -2.734 8.793 1.931 1.00 97.50 634 ALA A CA 1
ATOM 5078 C C . ALA A 1 634 ? -1.222 8.970 2.149 1.00 97.50 634 ALA A C 1
ATOM 5080 O O . ALA A 1 634 ? -0.769 9.997 2.669 1.00 97.50 634 ALA A O 1
ATOM 5081 N N . ALA A 1 635 ? -0.452 7.976 1.708 1.00 98.31 635 ALA A N 1
ATOM 5082 C CA . ALA A 1 635 ? 1.006 7.971 1.728 1.00 98.31 635 ALA A CA 1
ATOM 5083 C C . ALA A 1 635 ? 1.591 7.779 0.324 1.00 98.31 635 ALA A C 1
ATOM 5085 O O . ALA A 1 635 ? 1.039 7.052 -0.500 1.00 98.31 635 ALA A O 1
ATOM 5086 N N . VAL A 1 636 ? 2.744 8.388 0.062 1.00 98.62 636 VAL A N 1
ATOM 5087 C CA . VAL A 1 636 ? 3.477 8.241 -1.202 1.00 98.62 636 VAL A CA 1
ATOM 5088 C C . VAL A 1 636 ? 4.940 7.980 -0.907 1.00 98.62 636 VAL A C 1
ATOM 5090 O O . VAL A 1 636 ? 5.575 8.715 -0.148 1.00 98.62 636 VAL A O 1
ATOM 5093 N N . MET A 1 637 ? 5.501 6.961 -1.546 1.00 96.69 637 MET A N 1
ATOM 5094 C CA . MET A 1 637 ? 6.895 6.593 -1.344 1.00 96.69 637 MET A CA 1
ATOM 5095 C C . MET A 1 637 ? 7.659 6.552 -2.663 1.00 96.69 637 MET A C 1
ATOM 5097 O O . MET A 1 637 ? 7.360 5.757 -3.547 1.00 96.69 637 MET A O 1
ATOM 5101 N N . TYR A 1 638 ? 8.665 7.409 -2.781 1.00 97.44 638 TYR A N 1
ATOM 5102 C CA . TYR A 1 638 ? 9.590 7.448 -3.906 1.00 97.44 638 TYR A CA 1
ATOM 5103 C C . TYR A 1 638 ? 10.856 6.662 -3.590 1.00 97.44 638 TYR A C 1
ATOM 5105 O O . TYR A 1 638 ? 11.410 6.810 -2.498 1.00 97.44 638 TYR A O 1
ATOM 5113 N N . SER A 1 639 ? 11.333 5.857 -4.540 1.00 94.38 639 SER A N 1
ATOM 5114 C CA . SER A 1 639 ? 12.580 5.081 -4.423 1.00 94.38 639 SER A CA 1
ATOM 5115 C C . SER A 1 639 ? 12.693 4.365 -3.072 1.00 94.38 639 SER A C 1
ATOM 5117 O O . SER A 1 639 ? 13.672 4.495 -2.336 1.00 94.38 639 SER A O 1
ATOM 5119 N N . ALA A 1 640 ? 11.610 3.685 -2.695 1.00 92.75 640 ALA A N 1
ATOM 5120 C CA . ALA A 1 640 ? 11.438 3.022 -1.413 1.00 92.75 640 ALA A CA 1
ATOM 5121 C C . ALA A 1 640 ? 10.740 1.673 -1.612 1.00 92.75 640 ALA A C 1
ATOM 5123 O O . ALA A 1 640 ? 9.889 1.515 -2.481 1.00 92.75 640 ALA A O 1
ATOM 5124 N N . GLN A 1 641 ? 11.105 0.707 -0.775 1.00 83.88 641 GLN A N 1
ATOM 5125 C CA . GLN A 1 641 ? 10.682 -0.691 -0.902 1.00 83.88 641 GLN A CA 1
ATOM 5126 C C . GLN A 1 641 ? 9.442 -1.038 -0.062 1.00 83.88 641 GLN A C 1
ATOM 5128 O O . GLN A 1 641 ? 8.925 -2.147 -0.154 1.00 83.88 641 GLN A O 1
ATOM 5133 N N . GLY A 1 642 ? 8.964 -0.111 0.771 1.00 85.06 642 GLY A N 1
ATOM 5134 C CA . GLY A 1 642 ? 7.846 -0.343 1.684 1.00 85.06 642 GLY A CA 1
ATOM 5135 C C . GLY A 1 642 ? 8.256 -1.130 2.931 1.00 85.06 642 GLY A C 1
ATOM 5136 O O . GLY A 1 642 ? 7.704 -2.181 3.236 1.00 85.06 642 GLY A O 1
ATOM 5137 N N . ASN A 1 643 ? 9.240 -0.634 3.678 1.00 86.94 643 ASN A N 1
ATOM 5138 C CA . ASN A 1 643 ? 9.615 -1.232 4.960 1.00 86.94 643 ASN A CA 1
ATOM 5139 C C . ASN A 1 643 ? 8.923 -0.543 6.152 1.00 86.94 643 ASN A C 1
ATOM 5141 O O . ASN A 1 643 ? 8.886 0.688 6.183 1.00 86.94 643 ASN A O 1
ATOM 5145 N N . PRO A 1 644 ? 8.479 -1.307 7.170 1.00 88.56 644 PRO A N 1
ATOM 5146 C CA . PRO A 1 644 ? 8.546 -2.771 7.249 1.00 88.56 644 PRO A CA 1
ATOM 5147 C C . PRO A 1 644 ? 7.378 -3.432 6.483 1.00 88.56 644 PRO A C 1
ATOM 5149 O O . PRO A 1 644 ? 6.265 -2.910 6.534 1.00 88.56 644 PRO A O 1
ATOM 5152 N N . PRO A 1 645 ? 7.580 -4.579 5.807 1.00 82.88 645 PRO A N 1
ATOM 5153 C CA . PRO A 1 645 ? 6.534 -5.234 5.009 1.00 82.88 645 PRO A CA 1
ATOM 5154 C C . PRO A 1 645 ? 5.334 -5.696 5.850 1.00 82.88 645 PRO A C 1
ATOM 5156 O O . PRO A 1 645 ? 4.204 -5.765 5.368 1.00 82.88 645 PRO A O 1
ATOM 5159 N N . GLU A 1 646 ? 5.544 -5.975 7.137 1.00 84.56 646 GLU A N 1
ATOM 5160 C CA . GLU A 1 646 ? 4.483 -6.369 8.059 1.00 84.56 646 GLU A CA 1
ATOM 5161 C C . GLU A 1 646 ? 3.438 -5.255 8.268 1.00 84.56 646 GLU A C 1
ATOM 5163 O O . GLU A 1 646 ? 2.286 -5.558 8.581 1.00 84.56 646 GLU A O 1
ATOM 5168 N N . LEU A 1 647 ? 3.797 -3.987 8.024 1.00 89.81 647 LEU A N 1
ATOM 5169 C CA . LEU A 1 647 ? 2.871 -2.852 8.068 1.00 89.81 647 LEU A CA 1
ATOM 5170 C C . LEU A 1 647 ? 1.741 -3.025 7.049 1.00 89.81 647 LEU A C 1
ATOM 5172 O O . LEU A 1 647 ? 0.580 -2.759 7.347 1.00 89.81 647 LEU A O 1
ATOM 5176 N N . TYR A 1 648 ? 2.066 -3.505 5.849 1.00 90.19 648 TYR A N 1
ATOM 5177 C CA . TYR A 1 648 ? 1.130 -3.599 4.725 1.00 90.19 648 TYR A CA 1
ATOM 5178 C C . TYR A 1 648 ? 0.084 -4.699 4.917 1.00 90.19 648 TYR A C 1
ATOM 5180 O O . TYR A 1 648 ? -0.960 -4.686 4.268 1.00 90.19 648 TYR A O 1
ATOM 5188 N N . GLN A 1 649 ? 0.314 -5.613 5.864 1.00 84.44 649 GLN A N 1
ATOM 5189 C CA . GLN A 1 649 ? -0.666 -6.617 6.282 1.00 84.44 649 GLN A CA 1
ATOM 5190 C C . GLN A 1 649 ? -1.782 -6.028 7.153 1.00 84.44 649 GLN A C 1
ATOM 5192 O O . GLN A 1 649 ? -2.841 -6.641 7.271 1.00 84.44 649 GLN A O 1
ATOM 5197 N N . VAL A 1 650 ? -1.554 -4.861 7.766 1.00 81.00 650 VAL A N 1
ATOM 5198 C CA . VAL A 1 650 ? -2.485 -4.259 8.733 1.00 81.00 650 VAL A CA 1
ATOM 5199 C C . VAL A 1 650 ? -2.931 -2.851 8.358 1.00 81.00 650 VAL A C 1
ATOM 5201 O O . VAL A 1 650 ? -4.053 -2.480 8.676 1.00 81.00 650 VAL A O 1
ATOM 5204 N N . THR A 1 651 ? -2.117 -2.076 7.640 1.00 88.50 651 THR A N 1
ATOM 5205 C CA . THR A 1 651 ? -2.452 -0.689 7.303 1.00 88.50 651 THR A CA 1
ATOM 5206 C C . THR A 1 651 ? -3.666 -0.592 6.387 1.00 88.50 651 THR A C 1
ATOM 5208 O O . THR A 1 651 ? -3.847 -1.422 5.499 1.00 88.50 651 THR A O 1
ATOM 5211 N N . GLU A 1 652 ? -4.485 0.428 6.606 1.00 89.25 652 GLU A N 1
ATOM 5212 C CA . GLU A 1 652 ? -5.636 0.762 5.763 1.00 89.25 652 GLU A CA 1
ATOM 5213 C C . GLU A 1 652 ? -5.385 2.038 4.949 1.00 89.25 652 GLU A C 1
ATOM 5215 O O . GLU A 1 652 ? -6.223 2.447 4.153 1.00 89.25 652 GLU A O 1
ATOM 5220 N N . THR A 1 653 ? -4.216 2.665 5.122 1.00 93.69 653 THR A N 1
ATOM 5221 C CA . THR A 1 653 ? -3.845 3.912 4.455 1.00 93.69 653 THR A CA 1
ATOM 5222 C C . THR A 1 653 ? -3.706 3.712 2.939 1.00 93.69 653 THR A C 1
ATOM 5224 O O . THR A 1 653 ? -2.844 2.935 2.505 1.00 93.69 653 THR A O 1
ATOM 5227 N N . PRO A 1 654 ? -4.456 4.472 2.118 1.00 96.88 654 PRO A N 1
ATOM 5228 C CA . PRO A 1 654 ? -4.232 4.535 0.682 1.00 96.88 654 PRO A CA 1
ATOM 5229 C C . PRO A 1 654 ? -2.780 4.882 0.341 1.00 96.88 654 PRO A C 1
ATOM 5231 O O . PRO A 1 654 ? -2.234 5.851 0.870 1.00 96.88 654 PRO A O 1
ATOM 5234 N N . THR A 1 655 ? -2.128 4.099 -0.520 1.00 97.88 655 THR A N 1
ATOM 5235 C CA . THR A 1 655 ? -0.667 4.204 -0.698 1.00 97.88 655 THR A CA 1
ATOM 5236 C C . THR A 1 655 ? -0.226 4.169 -2.160 1.00 97.88 655 THR A C 1
ATOM 5238 O O . THR A 1 655 ? -0.607 3.273 -2.911 1.00 97.88 655 THR A O 1
ATOM 5241 N N . VAL A 1 656 ? 0.642 5.105 -2.553 1.00 98.38 656 VAL A N 1
ATOM 5242 C CA . VAL A 1 656 ? 1.310 5.117 -3.864 1.00 98.38 656 VAL A CA 1
ATOM 5243 C C . VAL A 1 656 ? 2.768 4.687 -3.734 1.00 98.38 656 VAL A C 1
ATOM 5245 O O . VAL A 1 656 ? 3.527 5.254 -2.943 1.00 98.38 656 VAL A O 1
ATOM 5248 N N . PHE A 1 657 ? 3.166 3.727 -4.561 1.00 97.50 657 PHE A N 1
ATOM 5249 C CA . PHE A 1 657 ? 4.542 3.274 -4.717 1.00 97.50 657 PHE A CA 1
ATOM 5250 C C . PHE A 1 657 ? 5.134 3.889 -5.984 1.00 97.50 657 PHE A C 1
ATOM 5252 O O . PHE A 1 657 ? 4.623 3.662 -7.078 1.00 97.50 657 PHE A O 1
ATOM 5259 N N . CYS A 1 658 ? 6.222 4.641 -5.833 1.00 96.88 658 CYS A N 1
ATOM 5260 C CA . CYS A 1 658 ? 6.974 5.250 -6.925 1.00 96.88 658 CYS A CA 1
ATOM 5261 C C . CYS A 1 658 ? 8.432 4.752 -6.924 1.00 96.88 658 CYS A C 1
ATOM 5263 O O . CYS A 1 658 ? 9.337 5.529 -6.596 1.00 96.88 658 CYS A O 1
ATOM 5265 N N . PRO A 1 659 ? 8.708 3.463 -7.187 1.00 93.00 659 PRO A N 1
ATOM 5266 C CA . PRO A 1 659 ? 10.081 2.981 -7.207 1.00 93.00 659 PRO A CA 1
ATOM 5267 C C . PRO A 1 659 ? 10.789 3.355 -8.519 1.00 93.00 659 PRO A C 1
ATOM 5269 O O . PRO A 1 659 ? 10.146 3.628 -9.535 1.00 93.00 659 PRO A O 1
ATOM 5272 N N . ALA A 1 660 ? 12.120 3.367 -8.494 1.00 89.50 660 ALA A N 1
ATOM 5273 C CA . ALA A 1 660 ? 12.935 3.530 -9.692 1.00 89.50 660 ALA A CA 1
ATOM 5274 C C . ALA A 1 660 ? 13.468 2.154 -10.125 1.00 89.50 660 ALA A C 1
ATOM 5276 O O . ALA A 1 660 ? 13.988 1.405 -9.297 1.00 89.50 660 ALA A O 1
ATOM 5277 N N . LYS A 1 661 ? 13.261 1.770 -11.390 1.00 83.00 661 LYS A N 1
ATOM 5278 C CA . LYS A 1 661 ? 13.423 0.387 -11.881 1.00 83.00 661 LYS A CA 1
ATOM 5279 C C . LYS A 1 661 ? 14.816 -0.202 -11.630 1.00 83.00 661 LYS A C 1
ATOM 5281 O O . LYS A 1 661 ? 14.930 -1.390 -11.326 1.00 83.00 661 LYS A O 1
ATOM 5286 N N . TYR A 1 662 ? 15.863 0.617 -11.721 1.00 80.44 662 TYR A N 1
ATOM 5287 C CA . TYR A 1 662 ? 17.257 0.173 -11.597 1.00 80.44 662 TYR A CA 1
ATOM 5288 C C . TYR A 1 662 ? 17.918 0.638 -10.301 1.00 80.44 662 TYR A C 1
ATOM 5290 O O . TYR A 1 662 ? 19.141 0.608 -10.190 1.00 80.44 662 TYR A O 1
ATOM 5298 N N . ASP A 1 663 ? 17.120 1.015 -9.303 1.00 81.31 663 ASP A N 1
ATOM 5299 C CA . ASP A 1 663 ? 17.598 1.372 -7.976 1.00 81.31 663 ASP A CA 1
ATOM 5300 C C . ASP A 1 663 ? 18.209 0.146 -7.264 1.00 81.31 663 ASP A C 1
ATOM 5302 O O . ASP A 1 663 ? 17.488 -0.761 -6.822 1.00 81.31 663 ASP A O 1
ATOM 5306 N N . PRO A 1 664 ? 19.542 0.096 -7.085 1.00 68.12 664 PRO A N 1
ATOM 5307 C CA . PRO A 1 664 ? 20.190 -1.052 -6.467 1.00 68.12 664 PRO A CA 1
ATOM 5308 C C . PRO A 1 664 ? 19.837 -1.185 -4.978 1.00 68.12 664 PRO A C 1
ATOM 5310 O O . PRO A 1 664 ? 19.977 -2.272 -4.412 1.00 68.12 664 PRO A O 1
ATOM 5313 N N . ALA A 1 665 ? 19.377 -0.111 -4.323 1.00 65.50 665 ALA A N 1
ATOM 5314 C CA . ALA A 1 665 ? 19.037 -0.107 -2.903 1.00 65.50 665 ALA A CA 1
ATOM 5315 C C . ALA A 1 665 ? 17.684 -0.774 -2.601 1.00 65.50 665 ALA A C 1
ATOM 5317 O O . ALA A 1 665 ? 17.422 -1.113 -1.442 1.00 65.50 665 ALA A O 1
ATOM 5318 N N . LEU A 1 666 ? 16.840 -0.991 -3.615 1.00 63.16 666 LEU A N 1
ATOM 5319 C CA . LEU A 1 666 ? 15.537 -1.658 -3.483 1.00 63.16 666 LEU A CA 1
ATOM 5320 C C . LEU A 1 666 ? 15.603 -3.168 -3.754 1.00 63.16 666 LEU A C 1
ATOM 5322 O O . LEU A 1 666 ? 14.613 -3.880 -3.573 1.00 63.16 666 LEU A O 1
ATOM 5326 N N . GLY A 1 667 ? 16.784 -3.672 -4.130 1.00 55.12 667 GLY A N 1
ATOM 5327 C CA . GLY A 1 667 ? 16.950 -5.010 -4.690 1.00 55.12 667 GLY A CA 1
ATOM 5328 C C . GLY A 1 667 ? 16.435 -5.048 -6.130 1.00 55.12 667 GLY A C 1
ATOM 5329 O O . GLY A 1 667 ? 15.427 -4.424 -6.447 1.00 55.12 667 GLY A O 1
ATOM 5330 N N . GLY A 1 668 ? 17.141 -5.757 -7.017 1.00 51.31 668 GLY A N 1
ATOM 5331 C CA . GLY A 1 668 ? 16.817 -5.772 -8.450 1.00 51.31 668 GLY A CA 1
ATOM 5332 C C . GLY A 1 668 ? 15.325 -6.019 -8.714 1.00 51.31 668 GLY A C 1
ATOM 5333 O O . GLY A 1 668 ? 14.761 -6.989 -8.205 1.00 51.31 668 GLY A O 1
ATOM 5334 N N . GLY A 1 669 ? 14.690 -5.118 -9.471 1.00 52.41 669 GLY A N 1
ATOM 5335 C CA . GLY A 1 669 ? 13.284 -5.216 -9.874 1.00 52.41 669 GLY A CA 1
ATOM 5336 C C . GLY A 1 669 ? 12.241 -4.821 -8.821 1.00 52.41 669 GLY A C 1
ATOM 5337 O O . GLY A 1 669 ? 11.088 -5.213 -8.958 1.00 52.41 669 GLY A O 1
ATOM 5338 N N . ASN A 1 670 ? 12.605 -4.096 -7.754 1.00 72.31 670 ASN A N 1
ATOM 5339 C CA . ASN A 1 670 ? 11.643 -3.480 -6.819 1.00 72.31 670 ASN A CA 1
ATOM 5340 C C . ASN A 1 670 ? 10.666 -4.458 -6.133 1.00 72.31 670 ASN A C 1
ATOM 5342 O O . ASN A 1 670 ? 9.569 -4.081 -5.713 1.00 72.31 670 ASN A O 1
ATOM 5346 N N . TRP A 1 671 ? 11.074 -5.722 -5.983 1.00 63.38 671 TRP A N 1
ATOM 5347 C CA . TRP A 1 671 ? 10.228 -6.841 -5.548 1.00 63.38 671 TRP A CA 1
ATOM 5348 C C . TRP A 1 671 ? 9.422 -6.560 -4.268 1.00 63.38 671 TRP A C 1
ATOM 5350 O O . TRP A 1 671 ? 8.240 -6.891 -4.191 1.00 63.38 671 TRP A O 1
ATOM 5360 N N . ALA A 1 672 ? 10.038 -5.937 -3.261 1.00 72.12 672 ALA A N 1
ATOM 5361 C CA . ALA A 1 672 ? 9.388 -5.660 -1.986 1.00 72.12 672 ALA A CA 1
ATOM 5362 C C . ALA A 1 672 ? 8.271 -4.617 -2.131 1.00 72.12 672 ALA A C 1
ATOM 5364 O O . ALA A 1 672 ? 7.197 -4.793 -1.555 1.00 72.12 672 ALA A O 1
ATOM 5365 N N . ALA A 1 673 ? 8.472 -3.594 -2.968 1.00 80.12 673 ALA A N 1
ATOM 5366 C CA . ALA A 1 673 ? 7.432 -2.616 -3.268 1.00 80.12 673 ALA A CA 1
ATOM 5367 C C . ALA A 1 673 ? 6.243 -3.282 -3.980 1.00 80.12 673 ALA A C 1
ATOM 5369 O O . ALA A 1 673 ? 5.101 -3.056 -3.585 1.00 80.12 673 ALA A O 1
ATOM 5370 N N . HIS A 1 674 ? 6.502 -4.161 -4.957 1.00 81.06 674 HIS A N 1
ATOM 5371 C CA . HIS A 1 674 ? 5.455 -4.933 -5.639 1.00 81.06 674 HIS A CA 1
ATOM 5372 C C . HIS A 1 674 ? 4.666 -5.834 -4.679 1.00 81.06 674 HIS A C 1
ATOM 5374 O O . HIS A 1 674 ? 3.439 -5.805 -4.681 1.00 81.06 674 HIS A O 1
ATOM 5380 N N . MET A 1 675 ? 5.336 -6.590 -3.802 1.00 80.75 675 MET A N 1
ATOM 5381 C CA . MET A 1 675 ? 4.643 -7.450 -2.830 1.00 80.75 675 MET A CA 1
ATOM 5382 C C . MET A 1 675 ? 3.759 -6.658 -1.860 1.00 80.75 675 MET A C 1
ATOM 5384 O O . MET A 1 675 ? 2.672 -7.106 -1.487 1.00 80.75 675 MET A O 1
ATOM 5388 N N . ASN A 1 676 ? 4.235 -5.498 -1.413 1.00 84.31 676 ASN A N 1
ATOM 5389 C CA . ASN A 1 676 ? 3.478 -4.631 -0.519 1.00 84.31 676 ASN A CA 1
ATOM 5390 C C . ASN A 1 676 ? 2.272 -4.016 -1.239 1.00 84.31 676 ASN A C 1
ATOM 5392 O O . ASN A 1 676 ? 1.175 -3.995 -0.681 1.00 84.31 676 ASN A O 1
ATOM 5396 N N . PHE A 1 677 ? 2.444 -3.600 -2.495 1.00 89.75 677 PHE A N 1
ATOM 5397 C CA . PHE A 1 677 ? 1.352 -3.165 -3.361 1.00 89.75 677 PHE A CA 1
ATOM 5398 C C . PHE A 1 677 ? 0.290 -4.264 -3.545 1.00 89.75 677 PHE A C 1
ATOM 5400 O O . PHE A 1 677 ? -0.888 -4.014 -3.281 1.00 89.75 677 PHE A O 1
ATOM 5407 N N . ASP A 1 678 ? 0.701 -5.491 -3.881 1.00 79.31 678 ASP A N 1
ATOM 5408 C CA . ASP A 1 678 ? -0.189 -6.653 -4.026 1.00 79.31 678 ASP A CA 1
ATOM 5409 C C . ASP A 1 678 ? -0.924 -6.983 -2.723 1.00 79.31 678 ASP A C 1
ATOM 5411 O O . ASP A 1 678 ? -2.107 -7.331 -2.730 1.00 79.31 678 ASP A O 1
ATOM 5415 N N . THR A 1 679 ? -0.238 -6.850 -1.584 1.00 81.38 679 THR A N 1
ATOM 5416 C CA . THR A 1 679 ? -0.846 -7.049 -0.264 1.00 81.38 679 THR A CA 1
ATOM 5417 C C . THR A 1 679 ? -1.996 -6.066 -0.051 1.00 81.38 679 THR A C 1
ATOM 5419 O O . THR A 1 679 ? -3.083 -6.491 0.343 1.00 81.38 679 THR A O 1
ATOM 5422 N N . LEU A 1 680 ? -1.794 -4.779 -0.354 1.00 84.75 680 LEU A N 1
ATOM 5423 C CA . LEU A 1 680 ? -2.848 -3.767 -0.245 1.00 84.75 680 LEU A CA 1
ATOM 5424 C C . LEU A 1 680 ? -4.006 -4.039 -1.213 1.00 84.75 680 LEU A C 1
ATOM 5426 O O . LEU A 1 680 ? -5.157 -4.043 -0.782 1.00 84.75 680 LEU A O 1
ATOM 5430 N N . GLN A 1 681 ? -3.709 -4.366 -2.475 1.00 86.69 681 GLN A N 1
ATOM 5431 C CA . GLN A 1 681 ? -4.727 -4.710 -3.477 1.00 86.69 681 GLN A CA 1
ATOM 5432 C C . GLN A 1 681 ? -5.568 -5.922 -3.050 1.00 86.69 681 GLN A C 1
ATOM 5434 O O . GLN A 1 681 ? -6.787 -5.909 -3.177 1.00 86.69 681 GLN A O 1
ATOM 5439 N N . SER A 1 682 ? -4.946 -6.959 -2.474 1.00 73.62 682 SER A N 1
ATOM 5440 C CA . SER A 1 682 ? -5.655 -8.157 -1.992 1.00 73.62 682 SER A CA 1
ATOM 5441 C C . SER A 1 682 ? -6.591 -7.902 -0.804 1.00 73.62 682 SER A C 1
ATOM 5443 O O . SER A 1 682 ? -7.459 -8.726 -0.515 1.00 73.62 682 SER A O 1
ATOM 5445 N N . ARG A 1 683 ? -6.392 -6.775 -0.112 1.00 86.31 683 ARG A N 1
ATOM 5446 C CA . ARG A 1 683 ? -7.182 -6.309 1.033 1.00 86.31 683 ARG A CA 1
ATOM 5447 C C . ARG A 1 683 ? -8.160 -5.193 0.647 1.00 86.31 683 ARG A C 1
ATOM 5449 O O . ARG A 1 683 ? -8.725 -4.574 1.542 1.00 86.31 683 ARG A O 1
ATOM 5456 N N . ASP A 1 684 ? -8.331 -4.931 -0.651 1.00 82.25 684 ASP A N 1
ATOM 5457 C CA . ASP A 1 684 ? -9.150 -3.842 -1.195 1.00 82.25 684 ASP A CA 1
ATOM 5458 C C . ASP A 1 684 ? -8.749 -2.445 -0.664 1.00 82.25 684 ASP A C 1
ATOM 5460 O O . ASP A 1 684 ? -9.566 -1.525 -0.618 1.00 82.25 684 ASP A O 1
ATOM 5464 N N . ILE A 1 685 ? -7.478 -2.262 -0.276 1.00 88.06 685 ILE A N 1
ATOM 5465 C CA . ILE A 1 685 ? -6.945 -0.958 0.134 1.00 88.06 685 ILE A CA 1
ATOM 5466 C C . ILE A 1 685 ? -6.494 -0.198 -1.117 1.00 88.06 685 ILE A C 1
ATOM 5468 O O . ILE A 1 685 ? -5.672 -0.729 -1.872 1.00 88.06 685 ILE A O 1
ATOM 5472 N N . PRO A 1 686 ? -6.971 1.041 -1.350 1.00 94.00 686 PRO A N 1
ATOM 5473 C CA . PRO A 1 686 ? -6.597 1.782 -2.544 1.00 94.00 686 PRO A CA 1
ATOM 5474 C C . PRO A 1 686 ? -5.086 1.987 -2.641 1.00 94.00 686 PRO A C 1
ATOM 5476 O O . PRO A 1 686 ? -4.443 2.522 -1.737 1.00 94.00 686 PRO A O 1
ATOM 5479 N N . SER A 1 687 ? -4.497 1.575 -3.755 1.00 96.06 687 SER A N 1
ATOM 5480 C CA . SER A 1 687 ? -3.072 1.754 -3.991 1.00 96.06 687 SER A CA 1
ATOM 5481 C C . SER A 1 687 ? -2.769 1.948 -5.469 1.00 96.06 687 SER A C 1
ATOM 5483 O O . SER A 1 687 ? -3.540 1.531 -6.334 1.00 96.06 687 SER A O 1
ATOM 5485 N N . ALA A 1 688 ? -1.641 2.593 -5.761 1.00 96.44 688 ALA A N 1
ATOM 5486 C CA . ALA A 1 688 ? -1.147 2.792 -7.120 1.00 96.44 688 ALA A CA 1
ATOM 5487 C C . ALA A 1 688 ? 0.357 2.507 -7.204 1.00 96.44 688 ALA A C 1
ATOM 5489 O O . ALA A 1 688 ? 1.081 2.678 -6.222 1.00 96.44 688 ALA A O 1
ATOM 5490 N N . PHE A 1 689 ? 0.817 2.085 -8.380 1.00 95.00 689 PHE A N 1
ATOM 5491 C CA . PHE A 1 689 ? 2.210 1.730 -8.631 1.00 95.00 689 PHE A CA 1
ATOM 5492 C C . PHE A 1 689 ? 2.712 2.448 -9.886 1.00 95.00 689 PHE A C 1
ATOM 5494 O O . PHE A 1 689 ? 2.213 2.206 -10.986 1.00 95.00 689 PHE A O 1
ATOM 5501 N N . TYR A 1 690 ? 3.674 3.355 -9.719 1.00 94.00 690 TYR A N 1
ATOM 5502 C CA . TYR A 1 690 ? 4.243 4.174 -10.787 1.00 94.00 690 TYR A CA 1
ATOM 5503 C C . TYR A 1 690 ? 5.761 3.989 -10.828 1.00 94.00 690 TYR A C 1
ATOM 5505 O O . TYR A 1 690 ? 6.501 4.644 -10.099 1.00 94.00 690 TYR A O 1
ATOM 5513 N N . GLU A 1 691 ? 6.234 3.081 -11.674 1.00 90.88 691 GLU A N 1
ATOM 5514 C CA . GLU A 1 691 ? 7.661 2.781 -11.789 1.00 90.88 691 GLU A CA 1
ATOM 5515 C C . GLU A 1 691 ? 8.359 3.708 -12.790 1.00 90.88 691 GLU A C 1
ATOM 5517 O O . GLU A 1 691 ? 7.919 3.841 -13.935 1.00 90.88 691 GLU A O 1
ATOM 5522 N N . LEU A 1 692 ? 9.449 4.347 -12.355 1.00 91.00 692 LEU A N 1
ATOM 5523 C CA . LEU A 1 692 ? 10.326 5.118 -13.236 1.00 91.00 692 LEU A CA 1
ATOM 5524 C C . LEU A 1 692 ? 11.268 4.167 -13.984 1.00 91.00 692 LEU A C 1
ATOM 5526 O O . LEU A 1 692 ? 11.957 3.371 -13.351 1.00 91.00 692 LEU A O 1
ATOM 5530 N N . ASP A 1 693 ? 11.344 4.304 -15.306 1.00 86.88 693 ASP A N 1
ATOM 5531 C CA . ASP A 1 693 ? 12.265 3.559 -16.175 1.00 86.88 693 ASP A CA 1
ATOM 5532 C C . ASP A 1 693 ? 13.363 4.485 -16.729 1.00 86.88 693 ASP A C 1
ATOM 5534 O O . ASP A 1 693 ? 13.259 5.715 -16.649 1.00 86.88 693 ASP A O 1
ATOM 5538 N N . HIS A 1 694 ? 14.415 3.893 -17.296 1.00 85.88 694 HIS A N 1
ATOM 5539 C CA . HIS A 1 694 ? 15.476 4.618 -17.986 1.00 85.88 694 HIS A CA 1
ATOM 5540 C C . HIS A 1 694 ? 14.904 5.543 -19.060 1.00 85.88 694 HIS A C 1
ATOM 5542 O O . HIS A 1 694 ? 13.954 5.205 -19.767 1.00 85.88 694 HIS A O 1
ATOM 5548 N N . SER A 1 695 ? 15.526 6.709 -19.215 1.00 84.81 695 SER A N 1
ATOM 5549 C CA . SER A 1 695 ? 15.197 7.631 -20.296 1.00 84.81 695 SER A CA 1
ATOM 5550 C C . SER A 1 695 ? 16.453 8.099 -21.031 1.00 84.81 695 SER A C 1
ATOM 5552 O O . SER A 1 695 ? 17.509 8.259 -20.410 1.00 84.81 695 SER A O 1
ATOM 5554 N N . PRO A 1 696 ? 16.347 8.326 -22.351 1.00 81.31 696 PRO A N 1
ATOM 5555 C CA . PRO A 1 696 ? 17.457 8.823 -23.145 1.00 81.31 696 PRO A CA 1
ATOM 5556 C C . PRO A 1 696 ? 17.824 10.253 -22.736 1.00 81.31 696 PRO A C 1
ATOM 5558 O O . PRO A 1 696 ? 16.985 11.069 -22.340 1.00 81.31 696 PRO A O 1
ATOM 5561 N N . VAL A 1 697 ? 19.109 10.564 -22.848 1.00 79.50 697 VAL A N 1
ATOM 5562 C CA . VAL A 1 697 ? 19.690 11.851 -22.495 1.00 79.50 697 VAL A CA 1
ATOM 5563 C C . VAL A 1 697 ? 19.518 12.806 -23.658 1.00 79.50 697 VAL A C 1
ATOM 5565 O O . VAL A 1 697 ? 20.127 12.655 -24.714 1.00 79.50 697 VAL A O 1
ATOM 5568 N N . TYR A 1 698 ? 18.770 13.873 -23.416 1.00 76.00 698 TYR A N 1
ATOM 5569 C CA . TYR A 1 698 ? 18.752 15.019 -24.309 1.00 76.00 698 TYR A CA 1
ATOM 5570 C C . TYR A 1 698 ? 19.399 16.224 -23.635 1.00 76.00 698 TYR A C 1
ATOM 5572 O O . TYR A 1 698 ? 19.200 16.437 -22.431 1.00 76.00 698 TYR A O 1
ATOM 5580 N N . PRO A 1 699 ? 20.125 17.067 -24.392 1.00 72.06 699 PRO A N 1
ATOM 5581 C CA . PRO A 1 699 ? 20.714 18.288 -23.858 1.00 72.06 699 PRO A CA 1
ATOM 5582 C C . PRO A 1 699 ? 19.715 19.167 -23.099 1.00 72.06 699 PRO A C 1
ATOM 5584 O O . PRO A 1 699 ? 20.092 19.881 -22.189 1.00 72.06 699 PRO A O 1
ATOM 5587 N N . GLN A 1 700 ? 18.424 19.125 -23.397 1.00 73.44 700 GLN A N 1
ATOM 5588 C CA . GLN A 1 700 ? 17.403 19.918 -22.717 1.00 73.44 700 GLN A CA 1
ATOM 5589 C C . GLN A 1 700 ? 17.230 19.530 -21.235 1.00 73.44 700 GLN A C 1
ATOM 5591 O O . GLN A 1 700 ? 16.813 20.370 -20.439 1.00 73.44 700 GLN A O 1
ATOM 5596 N N . ARG A 1 701 ? 17.601 18.309 -20.816 1.00 78.88 701 ARG A N 1
ATOM 5597 C CA . ARG A 1 701 ? 17.444 17.872 -19.418 1.00 78.88 701 ARG A CA 1
ATOM 5598 C C . ARG A 1 701 ? 18.326 18.677 -18.460 1.00 78.88 701 ARG A C 1
ATOM 5600 O O . ARG A 1 701 ? 17.819 19.152 -17.445 1.00 78.88 701 ARG A O 1
ATOM 5607 N N . PHE A 1 702 ? 19.611 18.899 -18.774 1.00 86.31 702 PHE A N 1
ATOM 5608 C CA . PHE A 1 702 ? 20.484 19.678 -17.876 1.00 86.31 702 PHE A CA 1
ATOM 5609 C C . PHE A 1 702 ? 20.213 21.187 -17.930 1.00 86.31 702 PHE A C 1
ATOM 5611 O O . PHE A 1 702 ? 20.528 21.880 -16.968 1.00 86.31 702 PHE A O 1
ATOM 5618 N N . ALA A 1 703 ? 19.563 21.699 -18.981 1.00 82.69 703 ALA A N 1
ATOM 5619 C CA . ALA A 1 703 ? 19.178 23.111 -19.085 1.00 82.69 703 ALA A CA 1
ATOM 5620 C C . ALA A 1 703 ? 18.113 23.521 -18.046 1.00 82.69 703 ALA A C 1
ATOM 5622 O O . ALA A 1 703 ? 17.942 24.702 -17.755 1.00 82.69 703 ALA A O 1
ATOM 5623 N N . ARG A 1 704 ? 17.438 22.540 -17.430 1.00 81.75 704 ARG A N 1
ATOM 5624 C CA . ARG A 1 704 ? 16.515 22.743 -16.302 1.00 81.75 704 ARG A CA 1
ATOM 5625 C C . ARG A 1 704 ? 17.238 23.041 -14.987 1.00 81.75 704 ARG A C 1
ATOM 5627 O O . ARG A 1 704 ? 16.608 23.449 -14.013 1.00 81.75 704 ARG A O 1
ATOM 5634 N N . ILE A 1 705 ? 18.548 22.803 -14.921 1.00 87.56 705 ILE A N 1
ATOM 5635 C CA . ILE A 1 705 ? 19.336 23.042 -13.716 1.00 87.56 705 ILE A CA 1
ATOM 5636 C C . ILE A 1 705 ? 19.640 24.541 -13.612 1.00 87.56 705 ILE A C 1
ATOM 5638 O O . ILE A 1 705 ? 20.173 25.135 -14.555 1.00 87.56 705 ILE A O 1
ATOM 5642 N N . PRO A 1 706 ? 19.392 25.165 -12.450 1.00 80.06 706 PRO A N 1
ATOM 5643 C CA . PRO A 1 706 ? 19.681 26.577 -12.248 1.00 80.06 706 PRO A CA 1
ATOM 5644 C C . PRO A 1 706 ? 21.136 26.931 -12.581 1.00 80.06 706 PRO A C 1
ATOM 5646 O O . PRO A 1 706 ? 22.075 26.428 -11.966 1.00 80.06 706 PRO A O 1
ATOM 5649 N N . GLY A 1 707 ? 21.322 27.842 -13.538 1.00 80.00 707 GLY A N 1
ATOM 5650 C CA . GLY A 1 707 ? 22.646 28.299 -13.969 1.00 80.00 707 GLY A CA 1
ATOM 5651 C C . GLY A 1 707 ? 23.268 27.517 -15.129 1.00 80.00 707 GLY A C 1
ATOM 5652 O O . GLY A 1 707 ? 24.382 27.863 -15.524 1.00 80.00 707 GLY A O 1
ATOM 5653 N N . ILE A 1 708 ? 22.566 26.531 -15.697 1.00 88.06 708 ILE A N 1
ATOM 5654 C CA . ILE A 1 708 ? 22.942 25.859 -16.945 1.00 88.06 708 ILE A CA 1
ATOM 5655 C C . ILE A 1 708 ? 22.019 26.355 -18.062 1.00 88.06 708 ILE A C 1
ATOM 5657 O O . ILE A 1 708 ? 20.812 26.167 -18.005 1.00 88.06 708 ILE A O 1
ATOM 5661 N N . ASP A 1 709 ? 22.582 27.017 -19.075 1.00 84.50 709 ASP A N 1
ATOM 5662 C CA . ASP A 1 709 ? 21.845 27.348 -20.299 1.00 84.50 709 ASP A CA 1
ATOM 5663 C C . ASP A 1 709 ? 21.959 26.217 -21.332 1.00 84.50 709 ASP A C 1
ATOM 5665 O O . ASP A 1 709 ? 22.765 25.299 -21.183 1.00 84.50 709 ASP A O 1
ATOM 5669 N N . ILE A 1 710 ? 21.174 26.282 -22.410 1.00 80.06 710 ILE A N 1
ATOM 5670 C CA . ILE A 1 710 ? 21.167 25.234 -23.440 1.00 80.06 710 ILE A CA 1
ATOM 5671 C C . ILE A 1 710 ? 22.545 25.011 -24.082 1.00 80.06 710 ILE A C 1
ATOM 5673 O O . ILE A 1 710 ? 22.853 23.897 -24.496 1.00 80.06 710 ILE A O 1
ATOM 5677 N N . SER A 1 711 ? 23.402 26.037 -24.155 1.00 84.81 711 SER A N 1
ATOM 5678 C CA . SER A 1 711 ? 24.752 25.891 -24.710 1.00 84.81 711 SER A CA 1
ATOM 5679 C C . SER A 1 711 ? 25.620 25.058 -23.776 1.00 84.81 711 SER A C 1
ATOM 5681 O O . SER A 1 711 ? 26.206 24.070 -24.206 1.00 84.81 711 SER A O 1
ATOM 5683 N N . LEU A 1 712 ? 25.661 25.420 -22.493 1.00 88.69 712 LEU A N 1
ATOM 5684 C CA . LEU A 1 712 ? 26.410 24.686 -21.477 1.00 88.69 712 LEU A CA 1
ATOM 5685 C C . LEU A 1 712 ? 25.861 23.267 -21.283 1.00 88.69 712 LEU A C 1
ATOM 5687 O O . LEU A 1 712 ? 26.610 22.332 -21.014 1.00 88.69 712 LEU A O 1
ATOM 5691 N N . SER A 1 713 ? 24.556 23.102 -21.463 1.00 87.44 713 SER A N 1
ATOM 5692 C CA . SER A 1 713 ? 23.890 21.809 -21.420 1.00 87.44 713 SER A CA 1
ATOM 5693 C C . SER A 1 713 ? 24.321 20.880 -22.561 1.00 87.44 713 SER A C 1
ATOM 5695 O O . SER A 1 713 ? 24.630 19.711 -22.331 1.00 87.44 713 SER A O 1
ATOM 5697 N N . ASN A 1 714 ? 24.421 21.414 -23.784 1.00 84.81 714 ASN A N 1
ATOM 5698 C CA . ASN A 1 714 ? 24.997 20.699 -24.926 1.00 84.81 714 ASN A CA 1
ATOM 5699 C C . ASN A 1 714 ? 26.473 20.349 -24.691 1.00 84.81 714 ASN A C 1
ATOM 5701 O O . ASN A 1 714 ? 26.911 19.260 -25.053 1.00 84.81 714 ASN A O 1
ATOM 5705 N N . ASP A 1 715 ? 27.244 21.247 -24.074 1.00 91.50 715 ASP A N 1
ATOM 5706 C CA . ASP A 1 715 ? 28.648 20.985 -23.747 1.00 91.50 715 ASP A CA 1
ATOM 5707 C C . ASP A 1 715 ? 28.792 19.841 -22.725 1.00 91.50 715 ASP A C 1
ATOM 5709 O O . ASP A 1 715 ? 29.654 18.980 -22.896 1.00 91.50 715 ASP A O 1
ATOM 5713 N N . LEU A 1 716 ? 27.925 19.784 -21.704 1.00 91.94 716 LEU A N 1
ATOM 5714 C CA . LEU A 1 716 ? 27.869 18.673 -20.743 1.00 91.94 716 LEU A CA 1
ATOM 5715 C C . LEU A 1 716 ? 27.495 17.349 -21.417 1.00 91.94 716 LEU A C 1
ATOM 5717 O O . LEU A 1 716 ? 28.164 16.342 -21.195 1.00 91.94 716 LEU A O 1
ATOM 5721 N N . PHE A 1 717 ? 26.465 17.354 -22.267 1.00 89.31 717 PHE A N 1
ATOM 5722 C CA . PHE A 1 717 ? 26.069 16.179 -23.045 1.00 89.31 717 PHE A CA 1
ATOM 5723 C C . PHE A 1 717 ? 27.235 15.647 -23.890 1.00 89.31 717 PHE A C 1
ATOM 5725 O O . PHE A 1 717 ? 27.597 14.476 -23.791 1.00 89.31 717 PHE A O 1
ATOM 5732 N N . ASN A 1 718 ? 27.887 16.524 -24.659 1.00 90.31 718 ASN A N 1
ATOM 5733 C CA . ASN A 1 718 ? 29.018 16.156 -25.508 1.00 90.31 718 ASN A CA 1
ATOM 5734 C C . ASN A 1 718 ? 30.231 15.674 -24.703 1.00 90.31 718 ASN A C 1
ATOM 5736 O O . ASN A 1 718 ? 30.954 14.788 -25.161 1.00 90.31 718 ASN A O 1
ATOM 5740 N N . GLU A 1 719 ? 30.473 16.245 -23.520 1.00 94.06 719 GLU A N 1
ATOM 5741 C CA . GLU A 1 719 ? 31.507 15.763 -22.605 1.00 94.06 719 GLU A CA 1
ATOM 5742 C C . GLU A 1 719 ? 31.238 14.314 -22.192 1.00 94.06 719 GLU A C 1
ATOM 5744 O O . GLU A 1 719 ? 32.106 13.463 -22.387 1.00 94.06 719 GLU A O 1
ATOM 5749 N N . PHE A 1 720 ? 30.038 14.009 -21.693 1.00 93.88 720 PHE A N 1
ATOM 5750 C CA . PHE A 1 720 ? 29.686 12.654 -21.271 1.00 93.88 720 PHE A CA 1
ATOM 5751 C C . PHE A 1 720 ? 29.682 11.654 -22.435 1.00 93.88 720 PHE A C 1
ATOM 5753 O O . PHE A 1 720 ? 30.209 10.549 -22.287 1.00 93.88 720 PHE A O 1
ATOM 5760 N N . LEU A 1 721 ? 29.197 12.063 -23.611 1.00 89.12 721 LEU A N 1
ATOM 5761 C CA . LEU A 1 721 ? 29.260 11.274 -24.844 1.00 89.12 721 LEU A CA 1
ATOM 5762 C C . LEU A 1 721 ? 30.711 10.966 -25.245 1.00 89.12 721 LEU A C 1
ATOM 5764 O O . LEU A 1 721 ? 31.073 9.818 -25.485 1.00 89.12 721 LEU A O 1
ATOM 5768 N N . THR A 1 722 ? 31.591 11.971 -25.237 1.00 91.12 722 THR A N 1
ATOM 5769 C CA . THR A 1 722 ? 33.013 11.797 -25.591 1.00 91.12 722 THR A CA 1
ATOM 5770 C C . THR A 1 722 ? 33.763 10.937 -24.572 1.00 91.12 722 THR A C 1
ATOM 5772 O O . THR A 1 722 ? 34.710 10.230 -24.922 1.00 91.12 722 THR A O 1
ATOM 5775 N N . MET A 1 723 ? 33.356 10.994 -23.303 1.00 91.69 723 MET A N 1
ATOM 5776 C CA . MET A 1 723 ? 33.894 10.147 -22.239 1.00 91.69 723 MET A CA 1
ATOM 5777 C C . MET A 1 723 ? 33.383 8.699 -22.311 1.00 91.69 723 MET A C 1
ATOM 5779 O O . MET A 1 723 ? 33.899 7.854 -21.578 1.00 91.69 723 MET A O 1
ATOM 5783 N N . GLY A 1 724 ? 32.433 8.399 -23.206 1.00 89.75 724 GLY A N 1
ATOM 5784 C CA . GLY A 1 724 ? 31.829 7.075 -23.358 1.00 89.75 724 GLY A CA 1
ATOM 5785 C C . GLY A 1 724 ? 30.889 6.712 -22.212 1.00 89.75 724 GLY A C 1
ATOM 5786 O O . GLY A 1 724 ? 30.750 5.536 -21.892 1.00 89.75 724 GLY A O 1
ATOM 5787 N N . PHE A 1 725 ? 30.311 7.714 -21.545 1.00 92.31 725 PHE A N 1
ATOM 5788 C CA . PHE A 1 725 ? 29.277 7.511 -20.526 1.00 92.31 725 PHE A CA 1
ATOM 5789 C C . PHE A 1 725 ? 27.875 7.466 -21.125 1.00 92.31 725 PHE A C 1
ATOM 5791 O O . PHE A 1 725 ? 26.973 6.962 -20.466 1.00 92.31 725 PHE A O 1
ATOM 5798 N N . ILE A 1 726 ? 27.713 7.991 -22.342 1.00 89.75 726 ILE A N 1
ATOM 5799 C CA . ILE A 1 726 ? 26.484 7.950 -23.131 1.00 89.75 726 ILE A CA 1
ATOM 5800 C C . ILE A 1 726 ? 26.758 7.096 -24.376 1.00 89.75 726 ILE A C 1
ATOM 5802 O O . ILE A 1 726 ? 27.823 7.248 -24.986 1.00 89.75 726 ILE A O 1
ATOM 5806 N N . ASP A 1 727 ? 25.843 6.194 -24.726 1.00 82.69 727 ASP A N 1
ATOM 5807 C CA . ASP A 1 727 ? 25.917 5.387 -25.950 1.00 82.69 727 ASP A CA 1
ATOM 5808 C C . ASP A 1 727 ? 25.346 6.109 -27.187 1.00 82.69 727 ASP A C 1
ATOM 5810 O O . ASP A 1 727 ? 25.024 7.300 -27.161 1.00 82.69 727 ASP A O 1
ATOM 5814 N N . ASN A 1 728 ? 25.273 5.393 -28.312 1.00 76.88 728 ASN A N 1
ATOM 5815 C CA . ASN A 1 728 ? 24.773 5.946 -29.572 1.00 76.88 728 ASN A CA 1
ATOM 5816 C C . ASN A 1 728 ? 23.251 6.158 -29.575 1.00 76.88 728 ASN A C 1
ATOM 5818 O O . ASN A 1 728 ? 22.776 6.956 -30.378 1.00 76.88 728 ASN A O 1
ATOM 5822 N N . ASP A 1 729 ? 22.521 5.501 -28.671 1.00 70.00 729 ASP A N 1
ATOM 5823 C CA . ASP A 1 729 ? 21.071 5.647 -28.491 1.00 70.00 729 ASP A CA 1
ATOM 5824 C C . ASP A 1 729 ? 20.740 6.706 -27.422 1.00 70.00 729 ASP A C 1
ATOM 5826 O O . ASP A 1 729 ? 19.593 6.887 -27.014 1.00 70.00 729 ASP A O 1
ATOM 5830 N N . HIS A 1 730 ? 21.767 7.448 -26.996 1.00 80.38 730 HIS A N 1
ATOM 5831 C CA . HIS A 1 730 ? 21.735 8.496 -25.989 1.00 80.38 730 HIS A CA 1
ATOM 5832 C C . HIS A 1 730 ? 21.407 8.025 -24.570 1.00 80.38 730 HIS A C 1
ATOM 5834 O O . HIS A 1 730 ? 21.033 8.849 -23.741 1.00 80.38 730 HIS A O 1
ATOM 5840 N N . TYR A 1 731 ? 21.595 6.758 -24.219 1.00 85.94 731 TYR A N 1
ATOM 5841 C CA . TYR A 1 731 ? 21.422 6.302 -22.840 1.00 85.94 731 TYR A CA 1
ATOM 5842 C C . TYR A 1 731 ? 22.726 6.393 -22.054 1.00 85.94 731 TYR A C 1
ATOM 5844 O O . TYR A 1 731 ? 23.816 6.145 -22.572 1.00 85.94 731 TYR A O 1
ATOM 5852 N N . PHE A 1 732 ? 22.622 6.741 -20.769 1.00 87.81 732 PHE A N 1
ATOM 5853 C CA . PHE A 1 732 ? 23.750 6.586 -19.857 1.00 87.81 732 PHE A CA 1
ATOM 5854 C C . PHE A 1 732 ? 24.026 5.096 -19.641 1.00 87.81 732 PHE A C 1
ATOM 5856 O O . PHE A 1 732 ? 23.174 4.364 -19.146 1.00 87.81 732 PHE A O 1
ATOM 5863 N N . THR A 1 733 ? 25.244 4.655 -19.950 1.00 83.62 733 THR A N 1
ATOM 5864 C CA . THR A 1 733 ? 25.683 3.262 -19.754 1.00 83.62 733 THR A CA 1
ATOM 5865 C C . THR A 1 733 ? 26.415 3.054 -18.426 1.00 83.62 733 THR A C 1
ATOM 5867 O O . THR A 1 733 ? 26.948 1.976 -18.158 1.00 83.62 733 THR A O 1
ATOM 5870 N N . VAL A 1 734 ? 26.521 4.105 -17.611 1.00 83.06 734 VAL A N 1
ATOM 5871 C CA . VAL A 1 734 ? 27.173 4.101 -16.299 1.00 83.06 734 VAL A CA 1
ATOM 5872 C C . VAL A 1 734 ? 26.270 4.776 -15.271 1.00 83.06 734 VAL A C 1
ATOM 5874 O O . VAL A 1 734 ? 25.634 5.783 -15.572 1.00 83.06 734 VAL A O 1
ATOM 5877 N N . LEU A 1 735 ? 26.253 4.244 -14.048 1.00 78.12 735 LEU A N 1
ATOM 5878 C CA . LEU A 1 735 ? 25.527 4.843 -12.924 1.00 78.12 735 LEU A CA 1
ATOM 5879 C C . LEU A 1 735 ? 26.220 6.118 -12.430 1.00 78.12 735 LEU A C 1
ATOM 5881 O O . LEU A 1 735 ? 27.443 6.278 -12.573 1.00 78.12 735 LEU A O 1
ATOM 5885 N N . ASP A 1 736 ? 25.456 7.008 -11.799 1.00 81.75 736 ASP A N 1
ATOM 5886 C CA . ASP A 1 736 ? 25.959 8.300 -11.330 1.00 81.75 736 ASP A CA 1
ATOM 5887 C C . ASP A 1 736 ? 27.093 8.143 -10.304 1.00 81.75 736 ASP A C 1
ATOM 5889 O O . ASP A 1 736 ? 28.068 8.890 -10.374 1.00 81.75 736 ASP A O 1
ATOM 5893 N N . ASP A 1 737 ? 27.039 7.124 -9.439 1.00 81.38 737 ASP A N 1
ATOM 5894 C CA . ASP A 1 737 ? 28.079 6.798 -8.456 1.00 81.38 737 ASP A CA 1
ATOM 5895 C C . ASP A 1 737 ? 29.470 6.667 -9.104 1.00 81.38 737 ASP A C 1
ATOM 5897 O O . ASP A 1 737 ? 30.489 7.087 -8.542 1.00 81.38 737 ASP A O 1
ATOM 5901 N N . SER A 1 738 ? 29.530 6.128 -10.328 1.00 85.50 738 SER A N 1
ATOM 5902 C CA . SER A 1 738 ? 30.783 5.995 -11.082 1.00 85.50 738 SER A CA 1
ATOM 5903 C C . SER A 1 738 ? 31.313 7.357 -11.536 1.00 85.50 738 SER A C 1
ATOM 5905 O O . SER A 1 738 ? 32.513 7.636 -11.426 1.00 85.50 738 SER A O 1
ATOM 5907 N N . ILE A 1 739 ? 30.417 8.228 -12.005 1.00 89.00 739 ILE A N 1
ATOM 5908 C CA . ILE A 1 739 ? 30.736 9.594 -12.436 1.00 89.00 739 ILE A CA 1
ATOM 5909 C C . ILE A 1 739 ? 31.129 10.442 -11.222 1.00 89.00 739 ILE A C 1
ATOM 5911 O O . ILE A 1 739 ? 32.144 11.142 -11.258 1.00 89.00 739 ILE A O 1
ATOM 5915 N N . GLN A 1 740 ? 30.389 10.334 -10.119 1.00 88.56 740 GLN A N 1
ATOM 5916 C CA . GLN A 1 740 ? 30.659 11.018 -8.862 1.00 88.56 740 GLN A CA 1
ATOM 5917 C C . GLN A 1 740 ? 32.016 10.603 -8.293 1.00 88.56 740 GLN A C 1
ATOM 5919 O O . GLN A 1 740 ? 32.818 11.464 -7.921 1.00 88.56 740 GLN A O 1
ATOM 5924 N N . TYR A 1 741 ? 32.323 9.303 -8.264 1.00 88.69 741 TYR A N 1
ATOM 5925 C CA . TYR A 1 741 ? 33.623 8.811 -7.818 1.00 88.69 741 TYR A CA 1
ATOM 5926 C C . TYR A 1 741 ? 34.762 9.357 -8.688 1.00 88.69 741 TYR A C 1
ATOM 5928 O O . TYR A 1 741 ? 35.783 9.817 -8.159 1.00 88.69 741 TYR A O 1
ATOM 5936 N N . LEU A 1 742 ? 34.600 9.363 -10.016 1.00 90.94 742 LEU A N 1
ATOM 5937 C CA . LEU A 1 742 ? 35.594 9.937 -10.922 1.00 90.94 742 LEU A CA 1
ATOM 5938 C C . LEU A 1 742 ? 35.759 11.445 -10.692 1.00 90.94 742 LEU A C 1
ATOM 5940 O O . LEU A 1 742 ? 36.887 11.931 -10.631 1.00 90.94 742 LEU A O 1
ATOM 5944 N N . TYR A 1 743 ? 34.663 12.175 -10.490 1.00 91.75 743 TYR A N 1
ATOM 5945 C CA . TYR A 1 743 ? 34.689 13.607 -10.198 1.00 91.75 743 TYR A CA 1
ATOM 5946 C C . TYR A 1 743 ? 35.402 13.899 -8.872 1.00 91.75 743 TYR A C 1
ATOM 5948 O O . TYR A 1 743 ? 36.244 14.791 -8.800 1.00 91.75 743 TYR A O 1
ATOM 5956 N N . MET A 1 744 ? 35.138 13.116 -7.823 1.00 88.88 744 MET A N 1
ATOM 5957 C CA . MET A 1 744 ? 35.778 13.287 -6.515 1.00 88.88 744 MET A CA 1
ATOM 5958 C C . MET A 1 744 ? 37.268 12.926 -6.527 1.00 88.88 744 MET A C 1
ATOM 5960 O O . MET A 1 744 ? 38.061 13.547 -5.815 1.00 88.88 744 MET A O 1
ATOM 5964 N N . THR A 1 745 ? 37.661 11.915 -7.304 1.00 90.44 745 THR A N 1
ATOM 5965 C CA . THR A 1 745 ? 39.049 11.429 -7.341 1.00 90.44 745 THR A CA 1
ATOM 5966 C C . THR A 1 745 ? 39.917 12.141 -8.373 1.00 90.44 745 THR A C 1
ATOM 5968 O O . THR A 1 745 ? 41.127 12.264 -8.166 1.00 90.44 745 THR A O 1
ATOM 5971 N N . ASN A 1 746 ? 39.327 12.627 -9.464 1.00 90.12 746 ASN A N 1
ATOM 5972 C CA . ASN A 1 746 ? 40.026 13.302 -10.547 1.00 90.12 746 ASN A CA 1
ATOM 5973 C C . ASN A 1 746 ? 39.125 14.328 -11.270 1.00 90.12 746 ASN A C 1
ATOM 5975 O O . ASN A 1 746 ? 38.794 14.139 -12.444 1.00 90.12 746 ASN A O 1
ATOM 5979 N N . PRO A 1 747 ? 38.762 15.450 -10.622 1.00 87.06 747 PRO A N 1
ATOM 5980 C CA . PRO A 1 747 ? 37.850 16.437 -11.206 1.00 87.06 747 PRO A CA 1
ATOM 5981 C C . PRO A 1 747 ? 38.404 17.088 -12.481 1.00 87.06 747 PRO A C 1
ATOM 5983 O O . PRO A 1 747 ? 37.633 17.495 -13.340 1.00 87.06 747 PRO A O 1
ATOM 5986 N N . GLU A 1 748 ? 39.733 17.138 -12.651 1.00 87.19 748 GLU A N 1
ATOM 5987 C CA . GLU A 1 748 ? 40.381 17.671 -13.862 1.00 87.19 748 GLU A CA 1
ATOM 5988 C C . GLU A 1 748 ? 40.154 16.802 -15.112 1.00 87.19 748 GLU A C 1
ATOM 5990 O O . GLU A 1 748 ? 40.469 17.238 -16.218 1.00 87.19 748 GLU A O 1
ATOM 5995 N N . SER A 1 749 ? 39.623 15.581 -14.958 1.00 90.94 749 SER A N 1
ATOM 5996 C CA . SER A 1 749 ? 39.198 14.756 -16.097 1.00 90.94 749 SER A CA 1
ATOM 5997 C C . SER A 1 749 ? 37.939 15.282 -16.789 1.00 90.94 749 SER A C 1
ATOM 5999 O O . SER A 1 749 ? 37.737 14.966 -17.958 1.00 90.94 749 SER A O 1
ATOM 6001 N N . PHE A 1 750 ? 37.159 16.127 -16.106 1.00 94.69 750 PHE A N 1
ATOM 6002 C CA . PHE A 1 750 ? 35.994 16.804 -16.659 1.00 94.69 750 PHE A CA 1
ATOM 6003 C C . PHE A 1 750 ? 36.361 18.232 -17.071 1.00 94.69 750 PHE A C 1
ATOM 6005 O O . PHE A 1 750 ? 36.669 19.093 -16.244 1.00 94.69 750 PHE A O 1
ATOM 6012 N N . SER A 1 751 ? 36.313 18.489 -18.370 1.00 92.44 751 SER A N 1
ATOM 6013 C CA . SER A 1 751 ? 36.531 19.793 -18.988 1.00 92.44 751 SER A CA 1
ATOM 6014 C C . SER A 1 751 ? 35.379 20.783 -18.785 1.00 92.44 751 SER A C 1
ATOM 6016 O O . SER A 1 751 ? 35.646 21.985 -18.725 1.00 92.44 751 SER A O 1
ATOM 6018 N N . ILE A 1 752 ? 34.138 20.302 -18.641 1.00 95.00 752 ILE A N 1
ATOM 6019 C CA . ILE A 1 752 ? 32.924 21.107 -18.458 1.00 95.00 752 ILE A CA 1
ATOM 6020 C C . ILE A 1 752 ? 32.404 20.958 -17.028 1.00 95.00 752 ILE A C 1
ATOM 6022 O O . ILE A 1 752 ? 32.413 21.943 -16.284 1.00 95.00 752 ILE A O 1
ATOM 6026 N N . LEU A 1 753 ? 32.048 19.743 -16.590 1.00 93.38 753 LEU A N 1
ATOM 6027 C CA . LEU A 1 753 ? 31.523 19.470 -15.242 1.00 93.38 753 LEU A CA 1
ATOM 6028 C C . LEU A 1 753 ? 32.490 19.943 -14.140 1.00 93.38 753 LEU A C 1
ATOM 6030 O O . LEU A 1 753 ? 32.066 20.495 -13.125 1.00 93.38 753 LEU A O 1
ATOM 6034 N N . GLY A 1 754 ? 33.803 19.819 -14.369 1.00 91.31 754 GLY A N 1
ATOM 6035 C CA . GLY A 1 754 ? 34.864 20.288 -13.466 1.00 91.31 754 GLY A CA 1
ATOM 6036 C C . GLY A 1 754 ? 34.905 21.807 -13.247 1.00 91.31 754 GLY A C 1
ATOM 6037 O O . GLY A 1 754 ? 35.532 22.272 -12.294 1.00 91.31 754 GLY A O 1
ATOM 6038 N N . THR A 1 755 ? 34.241 22.592 -14.102 1.00 91.50 755 THR A N 1
ATOM 6039 C CA . THR A 1 755 ? 34.199 24.063 -14.016 1.00 91.50 755 THR A CA 1
ATOM 6040 C C . THR A 1 755 ? 33.001 24.593 -13.229 1.00 91.50 755 THR A C 1
ATOM 6042 O O . THR A 1 755 ? 32.993 25.764 -12.833 1.00 91.50 755 THR A O 1
ATOM 6045 N N . LEU A 1 756 ? 31.999 23.744 -12.989 1.00 92.88 756 LEU A N 1
ATOM 6046 C CA . LEU A 1 756 ? 30.765 24.112 -12.308 1.00 92.88 756 LEU A CA 1
ATOM 6047 C C . LEU A 1 756 ? 30.967 24.189 -10.790 1.00 92.88 756 LEU A C 1
ATOM 6049 O O . LEU A 1 756 ? 31.870 23.581 -10.212 1.00 92.88 756 LEU A O 1
ATOM 6053 N N . ASN A 1 757 ? 30.109 24.959 -10.117 1.00 90.69 757 ASN A N 1
ATOM 6054 C CA . ASN A 1 757 ? 30.094 24.974 -8.656 1.00 90.69 757 ASN A CA 1
ATOM 6055 C C . ASN A 1 757 ? 29.491 23.665 -8.108 1.00 90.69 757 ASN A C 1
ATOM 6057 O O . ASN A 1 757 ? 28.688 23.017 -8.775 1.00 90.69 757 ASN A O 1
ATOM 6061 N N . ILE A 1 758 ? 29.861 23.297 -6.878 1.00 87.38 758 ILE A N 1
ATOM 6062 C CA . ILE A 1 758 ? 29.469 22.017 -6.263 1.00 87.38 758 ILE A CA 1
ATOM 6063 C C . ILE A 1 758 ? 27.939 21.805 -6.238 1.00 87.38 758 ILE A C 1
ATOM 6065 O O . ILE A 1 758 ? 27.515 20.718 -6.625 1.00 87.38 758 ILE A O 1
ATOM 6069 N N . PRO A 1 759 ? 27.097 22.792 -5.854 1.00 86.81 759 PRO A N 1
ATOM 6070 C CA . PRO A 1 759 ? 25.640 22.641 -5.943 1.00 86.81 759 PRO A CA 1
ATOM 6071 C C . PRO A 1 759 ? 25.131 22.330 -7.357 1.00 86.81 759 PRO A C 1
ATOM 6073 O O . PRO A 1 759 ? 24.291 21.456 -7.533 1.00 86.81 759 PRO A O 1
ATOM 6076 N N . THR A 1 760 ? 25.684 22.984 -8.382 1.00 90.75 760 THR A N 1
ATOM 6077 C CA . THR A 1 760 ? 25.288 22.736 -9.779 1.00 90.75 760 THR A CA 1
ATOM 6078 C C . THR A 1 760 ? 25.707 21.335 -10.222 1.00 90.75 760 THR A C 1
ATOM 6080 O O . THR A 1 760 ? 24.904 20.627 -10.817 1.00 90.75 760 THR A O 1
ATOM 6083 N N . VAL A 1 761 ? 26.925 20.893 -9.877 1.00 91.38 761 VAL A N 1
ATOM 6084 C CA . VAL A 1 761 ? 27.386 19.516 -10.149 1.00 91.38 761 VAL A CA 1
ATOM 6085 C C . VAL A 1 761 ? 26.465 18.494 -9.492 1.00 91.38 761 VAL A C 1
ATOM 6087 O O . VAL A 1 761 ? 26.088 17.516 -10.122 1.00 91.38 761 VAL A O 1
ATOM 6090 N N . ARG A 1 762 ? 26.065 18.738 -8.242 1.00 88.31 762 ARG A N 1
ATOM 6091 C CA . ARG A 1 762 ? 25.127 17.882 -7.515 1.00 88.31 762 ARG A CA 1
ATOM 6092 C C . ARG A 1 762 ? 23.789 17.760 -8.254 1.00 88.31 762 ARG A C 1
ATOM 6094 O O . ARG A 1 762 ? 23.314 16.647 -8.418 1.00 88.31 762 ARG A O 1
ATOM 6101 N N . HIS A 1 763 ? 23.227 18.857 -8.761 1.00 90.19 763 HIS A N 1
ATOM 6102 C CA . HIS A 1 763 ? 22.005 18.794 -9.570 1.00 90.19 763 HIS A CA 1
ATOM 6103 C C . HIS A 1 763 ? 22.200 18.082 -10.913 1.00 90.19 763 HIS A C 1
ATOM 6105 O O . HIS A 1 763 ? 21.280 17.409 -11.365 1.00 90.19 763 HIS A O 1
ATOM 6111 N N . VAL A 1 764 ? 23.378 18.187 -11.541 1.00 92.12 764 VAL A N 1
ATOM 6112 C CA . VAL A 1 764 ? 23.695 17.397 -12.745 1.00 92.12 764 VAL A CA 1
ATOM 6113 C C . VAL A 1 764 ? 23.663 15.906 -12.416 1.00 92.12 764 VAL A C 1
ATOM 6115 O O . VAL A 1 764 ? 23.004 15.155 -13.125 1.00 92.12 764 VAL A O 1
ATOM 6118 N N . LEU A 1 765 ? 24.300 15.491 -11.316 1.00 91.12 765 LEU A N 1
ATOM 6119 C CA . LEU A 1 765 ? 24.277 14.098 -10.858 1.00 91.12 765 LEU A CA 1
ATOM 6120 C C . LEU A 1 765 ? 22.853 13.632 -10.507 1.00 91.12 765 LEU A C 1
ATOM 6122 O O . LEU A 1 765 ? 22.468 12.542 -10.911 1.00 91.12 765 LEU A O 1
ATOM 6126 N N . ASP A 1 766 ? 22.036 14.470 -9.857 1.00 89.38 766 ASP A N 1
ATOM 6127 C CA . ASP A 1 766 ? 20.627 14.143 -9.580 1.00 89.38 766 ASP A CA 1
ATOM 6128 C C . ASP A 1 766 ? 19.834 13.887 -10.873 1.00 89.38 766 ASP A C 1
ATOM 6130 O O . ASP A 1 766 ? 19.029 12.963 -10.930 1.00 89.38 766 ASP A O 1
ATOM 6134 N N . GLN A 1 767 ? 20.051 14.686 -11.928 1.00 88.94 767 GLN A N 1
ATOM 6135 C CA . GLN A 1 767 ? 19.399 14.449 -13.222 1.00 88.94 767 GLN A CA 1
ATOM 6136 C C . GLN A 1 767 ? 19.873 13.144 -13.867 1.00 88.94 767 GLN A C 1
ATOM 6138 O O . GLN A 1 767 ? 19.059 12.456 -14.476 1.00 88.94 767 GLN A O 1
ATOM 6143 N N . ILE A 1 768 ? 21.155 12.792 -13.717 1.00 91.75 768 ILE A N 1
ATOM 6144 C CA . ILE A 1 768 ? 21.682 11.503 -14.187 1.00 91.75 768 ILE A CA 1
ATOM 6145 C C . ILE A 1 768 ? 20.968 10.360 -13.469 1.00 91.75 768 ILE A C 1
ATOM 6147 O O . ILE A 1 768 ? 20.451 9.492 -14.158 1.00 91.75 768 ILE A O 1
ATOM 6151 N N . LYS A 1 769 ? 20.820 10.421 -12.136 1.00 90.25 769 LYS A N 1
ATOM 6152 C CA . LYS A 1 769 ? 20.069 9.410 -11.371 1.00 90.25 769 LYS A CA 1
ATOM 6153 C C . LYS A 1 769 ? 18.650 9.209 -11.882 1.00 90.25 769 LYS A C 1
ATOM 6155 O O . LYS A 1 769 ? 18.202 8.079 -12.002 1.00 90.25 769 LYS A O 1
ATOM 6160 N N . VAL A 1 770 ? 17.935 10.293 -12.186 1.00 90.31 770 VAL A N 1
ATOM 6161 C CA . VAL A 1 770 ? 16.572 10.183 -12.728 1.00 90.31 770 VAL A CA 1
ATOM 6162 C C . VAL A 1 770 ? 16.582 9.564 -14.128 1.00 90.31 770 VAL A C 1
ATOM 6164 O O . VAL A 1 770 ? 15.758 8.705 -14.416 1.00 90.31 770 VAL A O 1
ATOM 6167 N N . MET A 1 771 ? 17.530 9.939 -14.993 1.00 89.06 771 MET A N 1
ATOM 6168 C CA . MET A 1 771 ? 17.633 9.356 -16.339 1.00 89.06 771 MET A CA 1
ATOM 6169 C C . MET A 1 771 ? 18.014 7.873 -16.315 1.00 89.06 771 MET A C 1
ATOM 6171 O O . MET A 1 771 ? 17.512 7.110 -17.134 1.00 89.06 771 MET A O 1
ATOM 6175 N N . THR A 1 772 ? 18.841 7.458 -15.357 1.00 89.75 772 THR A N 1
ATOM 6176 C CA . THR A 1 772 ? 19.204 6.055 -15.116 1.00 89.75 772 THR A CA 1
ATOM 6177 C C . THR A 1 772 ? 18.256 5.358 -14.139 1.00 89.75 772 THR A C 1
ATOM 6179 O O . THR A 1 772 ? 18.614 4.313 -13.612 1.00 89.75 772 THR A O 1
ATOM 6182 N N . ALA A 1 773 ? 17.077 5.933 -13.855 1.00 88.69 773 ALA A N 1
ATOM 6183 C CA . ALA A 1 773 ? 16.102 5.426 -12.883 1.00 88.69 773 ALA A CA 1
ATOM 6184 C C . ALA A 1 773 ? 16.744 4.747 -11.651 1.00 88.69 773 ALA A C 1
ATOM 6186 O O . ALA A 1 773 ? 16.385 3.635 -11.258 1.00 88.69 773 ALA A O 1
ATOM 6187 N N . ASP A 1 774 ? 17.718 5.452 -11.081 1.00 87.25 774 ASP A N 1
ATOM 6188 C CA . ASP A 1 774 ? 18.498 5.091 -9.903 1.00 87.25 774 ASP A CA 1
ATOM 6189 C C . ASP A 1 774 ? 17.908 5.796 -8.663 1.00 87.25 774 ASP A C 1
ATOM 6191 O O . ASP A 1 774 ? 16.963 6.588 -8.753 1.00 87.25 774 ASP A O 1
ATOM 6195 N N . HIS A 1 775 ? 18.470 5.529 -7.487 1.00 89.06 775 HIS A N 1
ATOM 6196 C CA . HIS A 1 775 ? 17.991 5.938 -6.172 1.00 89.06 775 HIS A CA 1
ATOM 6197 C C . HIS A 1 775 ? 17.862 7.467 -6.008 1.00 89.06 775 HIS A C 1
ATOM 6199 O O . HIS A 1 775 ? 18.783 8.149 -5.533 1.00 89.06 775 HIS A O 1
ATOM 6205 N N . SER A 1 776 ? 16.704 8.022 -6.383 1.00 91.19 776 SER A N 1
ATOM 6206 C CA . SER A 1 776 ? 16.413 9.463 -6.349 1.00 91.19 776 SER A CA 1
ATOM 6207 C C . SER A 1 776 ? 14.918 9.774 -6.205 1.00 91.19 776 SER A C 1
ATOM 6209 O O . SER A 1 776 ? 14.060 8.915 -6.380 1.00 91.19 776 SER A O 1
ATOM 6211 N N . PHE A 1 777 ? 14.587 11.028 -5.897 1.00 94.56 777 PHE A N 1
ATOM 6212 C CA . PHE A 1 777 ? 13.242 11.560 -6.126 1.00 94.56 777 PHE A CA 1
ATOM 6213 C C . PHE A 1 777 ? 13.133 12.038 -7.581 1.00 94.56 777 PHE A C 1
ATOM 6215 O O . PHE A 1 777 ? 14.095 12.590 -8.119 1.00 94.56 777 PHE A O 1
ATOM 6222 N N . PHE A 1 778 ? 11.963 11.884 -8.196 1.00 94.12 778 PHE A N 1
ATOM 6223 C CA . PHE A 1 778 ? 11.715 12.248 -9.592 1.00 94.12 778 PHE A CA 1
ATOM 6224 C C . PHE A 1 778 ? 10.315 12.846 -9.764 1.00 94.12 778 PHE A C 1
ATOM 6226 O O . PHE A 1 778 ? 9.351 12.383 -9.157 1.00 94.12 778 PHE A O 1
ATOM 6233 N N . ALA A 1 779 ? 10.205 13.895 -10.581 1.00 91.94 779 ALA A N 1
ATOM 6234 C CA . ALA A 1 779 ? 8.968 14.652 -10.769 1.00 91.94 779 ALA A CA 1
ATOM 6235 C C . ALA A 1 779 ? 8.065 14.104 -11.889 1.00 91.94 779 ALA A C 1
ATOM 6237 O O . ALA A 1 779 ? 7.099 14.753 -12.287 1.00 91.94 779 ALA A O 1
ATOM 6238 N N . ASP A 1 780 ? 8.417 12.956 -12.458 1.00 90.75 780 ASP A N 1
ATOM 6239 C CA . ASP A 1 780 ? 7.842 12.414 -13.691 1.00 90.75 780 ASP A CA 1
ATOM 6240 C C . ASP A 1 780 ? 6.398 11.892 -13.521 1.00 90.75 780 ASP A C 1
ATOM 6242 O O . ASP A 1 780 ? 5.707 11.684 -14.513 1.00 90.75 780 ASP A O 1
ATOM 6246 N N . PHE A 1 781 ? 5.916 11.737 -12.279 1.00 93.38 781 PHE A N 1
ATOM 6247 C CA . PHE A 1 781 ? 4.546 11.295 -11.953 1.00 93.38 781 PHE A CA 1
ATOM 6248 C C . PHE A 1 781 ? 3.781 12.275 -11.055 1.00 93.38 781 PHE A C 1
ATOM 6250 O O . PHE A 1 781 ? 2.881 11.872 -10.312 1.00 93.38 781 PHE A O 1
ATOM 6257 N N . ASN A 1 782 ? 4.158 13.556 -11.051 1.00 94.06 782 ASN A N 1
ATOM 6258 C CA . ASN A 1 782 ? 3.588 14.537 -10.129 1.00 94.06 782 ASN A CA 1
ATOM 6259 C C . ASN A 1 782 ? 2.066 14.631 -10.240 1.00 94.06 782 ASN A C 1
ATOM 6261 O O . ASN A 1 782 ? 1.380 14.627 -9.216 1.00 94.06 782 ASN A O 1
ATOM 6265 N N . GLN A 1 783 ? 1.524 14.717 -11.458 1.00 92.62 783 GLN A N 1
ATOM 6266 C CA . GLN A 1 783 ? 0.080 14.854 -11.634 1.00 92.62 783 GLN A CA 1
ATOM 6267 C C . GLN A 1 783 ? -0.648 13.576 -11.236 1.00 92.62 783 GLN A C 1
ATOM 6269 O O . GLN A 1 783 ? -1.682 13.656 -10.570 1.00 92.62 783 GLN A O 1
ATOM 6274 N N . ARG A 1 784 ? -0.099 12.402 -11.573 1.00 93.94 784 ARG A N 1
ATOM 6275 C CA . ARG A 1 784 ? -0.669 11.109 -11.157 1.00 93.94 784 ARG A CA 1
ATOM 6276 C C . ARG A 1 784 ? -0.709 10.963 -9.633 1.00 93.94 784 ARG A C 1
ATOM 6278 O O . ARG A 1 784 ? -1.729 10.557 -9.078 1.00 93.94 784 ARG A O 1
ATOM 6285 N N . VAL A 1 785 ? 0.376 11.330 -8.953 1.00 97.38 785 VAL A N 1
ATOM 6286 C CA . VAL A 1 785 ? 0.482 11.270 -7.489 1.00 97.38 785 VAL A CA 1
ATOM 6287 C C . VAL A 1 785 ? -0.478 12.249 -6.820 1.00 97.38 785 VAL A C 1
ATOM 6289 O O . VAL A 1 785 ? -1.251 11.847 -5.955 1.00 97.38 785 VAL A O 1
ATOM 6292 N N . LEU A 1 786 ? -0.478 13.521 -7.226 1.00 96.69 786 LEU A N 1
ATOM 6293 C CA . LEU A 1 786 ? -1.352 14.530 -6.621 1.00 96.69 786 LEU A CA 1
ATOM 6294 C C . LEU A 1 786 ? -2.840 14.234 -6.885 1.00 96.69 786 LEU A C 1
ATOM 6296 O O . LEU A 1 786 ? -3.667 14.416 -5.991 1.00 96.69 786 LEU A O 1
ATOM 6300 N N . SER A 1 787 ? -3.173 13.686 -8.061 1.00 95.38 787 SER A N 1
ATOM 6301 C CA . SER A 1 787 ? -4.532 13.215 -8.361 1.00 95.38 787 SER A CA 1
ATOM 6302 C C . SER A 1 787 ? -4.958 12.110 -7.395 1.00 95.38 787 SER A C 1
ATOM 6304 O O . SER A 1 787 ? -6.018 12.231 -6.782 1.00 95.38 787 SER A O 1
ATOM 6306 N N . PHE A 1 788 ? -4.102 11.106 -7.166 1.00 96.69 788 PHE A N 1
ATOM 6307 C CA . PHE A 1 788 ? -4.371 10.039 -6.198 1.00 96.69 788 PHE A CA 1
ATOM 6308 C C . PHE A 1 788 ? -4.624 10.589 -4.787 1.00 96.69 788 PHE A C 1
ATOM 6310 O O . PHE A 1 788 ? -5.576 10.161 -4.134 1.00 96.69 788 PHE A O 1
ATOM 6317 N N . LEU A 1 789 ? -3.824 11.559 -4.321 1.00 96.88 789 LEU A N 1
ATOM 6318 C CA . LEU A 1 789 ? -4.047 12.197 -3.016 1.00 96.88 789 LEU A CA 1
ATOM 6319 C C . LEU A 1 789 ? -5.433 12.850 -2.948 1.00 96.88 789 LEU A C 1
ATOM 6321 O O . LEU A 1 789 ? -6.163 12.653 -1.982 1.00 96.88 789 LEU A O 1
ATOM 6325 N N . SER A 1 790 ? -5.818 13.600 -3.985 1.00 94.69 790 SER A N 1
ATOM 6326 C CA . SER A 1 790 ? -7.119 14.277 -4.033 1.00 94.69 790 SER A CA 1
ATOM 6327 C C . SER A 1 790 ? -8.310 13.303 -4.044 1.00 94.69 790 SER A C 1
ATOM 6329 O O . SER A 1 790 ? -9.298 13.534 -3.340 1.00 94.69 790 SER A O 1
ATOM 6331 N N . GLU A 1 791 ? -8.197 12.191 -4.781 1.00 94.44 791 GLU A N 1
ATOM 6332 C CA . GLU A 1 791 ? -9.215 11.135 -4.875 1.00 94.44 791 GLU A CA 1
ATOM 6333 C C . GLU A 1 791 ? -9.436 10.430 -3.532 1.00 94.44 791 GLU A C 1
ATOM 6335 O O . GLU A 1 791 ? -10.563 10.060 -3.206 1.00 94.44 791 GLU A O 1
ATOM 6340 N N . HIS A 1 792 ? -8.383 10.328 -2.719 1.00 92.56 792 HIS A N 1
ATOM 6341 C CA . HIS A 1 792 ? -8.399 9.668 -1.413 1.00 92.56 792 HIS A CA 1
ATOM 6342 C C . HIS A 1 792 ? -8.405 10.664 -0.247 1.00 92.56 792 HIS A C 1
ATOM 6344 O O . HIS A 1 792 ? -8.007 10.342 0.871 1.00 92.56 792 HIS A O 1
ATOM 6350 N N . SER A 1 793 ? -8.921 11.873 -0.476 1.00 90.44 793 SER A N 1
ATOM 6351 C CA . SER A 1 793 ? -9.057 12.912 0.555 1.00 90.44 793 SER A CA 1
ATOM 6352 C C . SER A 1 793 ? -9.959 12.522 1.733 1.00 90.44 793 SER A C 1
ATOM 6354 O O . SER A 1 793 ? -9.847 13.126 2.795 1.00 90.44 793 SER A O 1
ATOM 6356 N N . ALA A 1 794 ? -10.808 11.497 1.601 1.00 80.56 794 ALA A N 1
ATOM 6357 C CA . ALA A 1 794 ? -11.579 10.944 2.720 1.00 80.56 794 ALA A CA 1
ATOM 6358 C C . ALA A 1 794 ? -10.722 10.109 3.696 1.00 80.56 794 ALA A C 1
ATOM 6360 O O . ALA A 1 794 ? -11.068 10.004 4.869 1.00 80.56 794 ALA A O 1
ATOM 6361 N N . GLY A 1 795 ? -9.575 9.584 3.244 1.00 81.94 795 GLY A N 1
ATOM 6362 C CA . GLY A 1 795 ? -8.726 8.683 4.026 1.00 81.94 795 GLY A CA 1
ATOM 6363 C C . GLY A 1 795 ? -9.324 7.284 4.242 1.00 81.94 795 GLY A C 1
ATOM 6364 O O . GLY A 1 795 ? -10.323 6.941 3.608 1.00 81.94 795 GLY A O 1
ATOM 6365 N N . PRO A 1 796 ? -8.705 6.459 5.108 1.00 81.31 796 PRO A N 1
ATOM 6366 C CA . PRO A 1 796 ? -9.223 5.137 5.464 1.00 81.31 796 PRO A CA 1
ATOM 6367 C C . PRO A 1 796 ? -10.513 5.232 6.285 1.00 81.31 796 PRO A C 1
ATOM 6369 O O . PRO A 1 796 ? -10.682 6.156 7.089 1.00 81.31 796 PRO A O 1
ATOM 6372 N N . ASP A 1 797 ? -11.402 4.252 6.112 1.00 82.50 797 ASP A N 1
ATOM 6373 C CA . ASP A 1 797 ? -12.639 4.150 6.884 1.00 82.50 797 ASP A CA 1
ATOM 6374 C C . ASP A 1 797 ? -12.334 4.071 8.385 1.00 82.50 797 ASP A C 1
ATOM 6376 O O . ASP A 1 797 ? -11.504 3.289 8.849 1.00 82.50 797 ASP A O 1
ATOM 6380 N N . PHE A 1 798 ? -13.017 4.901 9.174 1.00 83.94 798 PHE A N 1
ATOM 6381 C CA . PHE A 1 798 ? -12.869 4.847 10.625 1.00 83.94 798 PHE A CA 1
ATOM 6382 C C . PHE A 1 798 ? -13.678 3.685 11.205 1.00 83.94 798 PHE A C 1
ATOM 6384 O O . PHE A 1 798 ? -13.208 2.992 12.103 1.00 83.94 798 PHE A O 1
ATOM 6391 N N . TRP A 1 799 ? -14.899 3.477 10.709 1.00 86.94 799 TRP A N 1
ATOM 6392 C CA . TRP A 1 799 ? -15.794 2.420 11.162 1.00 86.94 799 TRP A CA 1
ATOM 6393 C C . TRP A 1 799 ? -15.747 1.209 10.237 1.00 86.94 799 TRP A C 1
ATOM 6395 O O . TRP A 1 799 ? -16.100 1.298 9.069 1.00 86.94 799 TRP A O 1
ATOM 6405 N N . LEU A 1 800 ? -15.402 0.049 10.795 1.00 88.00 800 LEU A N 1
ATOM 6406 C CA . LEU A 1 800 ? -15.441 -1.231 10.098 1.00 88.00 800 LEU A CA 1
ATOM 6407 C C . LEU A 1 800 ? -16.636 -2.054 10.574 1.00 88.00 800 LEU A C 1
ATOM 6409 O O . LEU A 1 800 ? -16.719 -2.455 11.745 1.00 88.00 800 LEU A O 1
ATOM 6413 N N . GLN A 1 801 ? -17.561 -2.340 9.659 1.00 89.81 801 GLN A N 1
ATOM 6414 C CA . GLN A 1 801 ? -18.706 -3.199 9.944 1.00 89.81 801 GLN A CA 1
ATOM 6415 C C . GLN A 1 801 ? -18.248 -4.634 10.240 1.00 89.81 801 GLN A C 1
ATOM 6417 O O . GLN A 1 801 ? -17.534 -5.262 9.460 1.00 89.81 801 GLN A O 1
ATOM 6422 N N . GLN A 1 802 ? -18.711 -5.193 11.357 1.00 92.12 802 GLN A N 1
ATOM 6423 C CA . GLN A 1 802 ? -18.435 -6.574 11.749 1.00 92.12 802 GLN A CA 1
ATOM 6424 C C . GLN A 1 802 ? -19.336 -7.530 10.954 1.00 92.12 802 GLN A C 1
ATOM 6426 O O . GLN A 1 802 ? -20.399 -7.935 11.421 1.00 92.12 802 GLN A O 1
ATOM 6431 N N . ALA A 1 803 ? -18.922 -7.871 9.730 1.00 88.12 803 ALA A N 1
ATOM 6432 C CA . ALA A 1 803 ? -19.735 -8.604 8.749 1.00 88.12 803 ALA A CA 1
ATOM 6433 C C . ALA A 1 803 ? -20.234 -9.986 9.224 1.00 88.12 803 ALA A C 1
ATOM 6435 O O . ALA A 1 803 ? -21.237 -10.499 8.724 1.00 88.12 803 ALA A O 1
ATOM 6436 N N . GLU A 1 804 ? -19.554 -10.591 10.199 1.00 91.44 804 GLU A N 1
ATOM 6437 C CA . GLU A 1 804 ? -19.928 -11.872 10.810 1.00 91.44 804 GLU A CA 1
ATOM 6438 C C . GLU A 1 804 ? -21.152 -11.758 11.737 1.00 91.44 804 GLU A C 1
ATOM 6440 O O . GLU A 1 804 ? -21.798 -12.768 12.034 1.00 91.44 804 GLU A O 1
ATOM 6445 N N . ILE A 1 805 ? -21.496 -10.537 12.166 1.00 91.56 805 ILE A N 1
ATOM 6446 C CA . ILE A 1 805 ? -22.668 -10.222 12.983 1.00 91.56 805 ILE A CA 1
ATOM 6447 C C . ILE A 1 805 ? -23.785 -9.691 12.065 1.00 91.56 805 ILE A C 1
ATOM 6449 O O . ILE A 1 805 ? -23.712 -8.563 11.574 1.00 91.56 805 ILE A O 1
ATOM 6453 N N . PRO A 1 806 ? -24.866 -10.459 11.841 1.00 90.25 806 PRO A N 1
ATOM 6454 C CA . PRO A 1 806 ? -25.999 -10.017 11.039 1.00 90.25 806 PRO A CA 1
ATOM 6455 C C . PRO A 1 806 ? -26.734 -8.833 11.672 1.00 90.25 806 PRO A C 1
ATOM 6457 O O . PRO A 1 806 ? -26.723 -8.647 12.892 1.00 90.25 806 PRO A O 1
ATOM 6460 N N . GLN A 1 807 ? -27.482 -8.100 10.844 1.00 89.19 807 GLN A N 1
ATOM 6461 C CA . GLN A 1 807 ? -28.391 -7.056 11.322 1.00 89.19 807 GLN A CA 1
ATOM 6462 C C . GLN A 1 807 ? -29.353 -7.572 12.403 1.00 89.19 807 GLN A C 1
ATOM 6464 O O . GLN A 1 807 ? -29.961 -8.637 12.270 1.00 89.19 807 GLN A O 1
ATOM 6469 N N . GLY A 1 808 ? -29.520 -6.774 13.452 1.00 87.62 808 GLY A N 1
ATOM 6470 C CA . GLY A 1 808 ? -30.377 -7.067 14.595 1.00 87.62 808 GLY A CA 1
ATOM 6471 C C . GLY A 1 808 ? -31.090 -5.820 15.108 1.00 87.62 808 GLY A C 1
ATOM 6472 O O . GLY A 1 808 ? -31.051 -4.751 14.498 1.00 87.62 808 GLY A O 1
ATOM 6473 N N . TYR A 1 809 ? -31.765 -5.961 16.245 1.00 84.69 809 TYR A N 1
ATOM 6474 C CA . TYR A 1 809 ? -32.341 -4.849 16.992 1.00 84.69 809 TYR A CA 1
ATOM 6475 C C . TYR A 1 809 ? -31.569 -4.610 18.289 1.00 84.69 809 TYR A C 1
ATOM 6477 O O . TYR A 1 809 ? -31.472 -5.512 19.125 1.00 84.69 809 TYR A O 1
ATOM 6485 N N . LYS A 1 810 ? -31.128 -3.355 18.476 1.00 82.81 810 LYS A N 1
ATOM 6486 C CA . LYS A 1 810 ? -30.558 -2.816 19.721 1.00 82.81 810 LYS A CA 1
ATOM 6487 C C . LYS A 1 810 ? -29.440 -3.690 20.291 1.00 82.81 810 LYS A C 1
ATOM 6489 O O . LYS A 1 810 ? -29.520 -4.110 21.444 1.00 82.81 810 LYS A O 1
ATOM 6494 N N . TYR A 1 811 ? -28.422 -3.967 19.485 1.00 91.50 811 TYR A N 1
ATOM 6495 C CA . TYR A 1 811 ? -27.206 -4.572 20.003 1.00 91.50 811 TYR A CA 1
ATOM 6496 C C . TYR A 1 811 ? -26.610 -3.723 21.141 1.00 91.50 811 TYR A C 1
ATOM 6498 O O . TYR A 1 811 ? -26.774 -2.503 21.187 1.00 91.50 811 TYR A O 1
ATOM 6506 N N . ARG A 1 812 ? -25.991 -4.413 22.092 1.00 92.88 812 ARG A N 1
ATOM 6507 C CA . ARG A 1 812 ? -25.153 -3.898 23.174 1.00 92.88 812 ARG A CA 1
ATOM 6508 C C . ARG A 1 812 ? -23.810 -4.589 23.084 1.00 92.88 812 ARG A C 1
ATOM 6510 O O . ARG A 1 812 ? -23.795 -5.784 22.781 1.00 92.88 812 ARG A O 1
ATOM 6517 N N . ALA A 1 813 ? -22.733 -3.869 23.330 1.00 94.44 813 ALA A N 1
ATOM 6518 C CA . ALA A 1 813 ? -21.385 -4.392 23.373 1.00 94.44 813 ALA A CA 1
ATOM 6519 C C . ALA A 1 813 ? -20.856 -4.331 24.807 1.00 94.44 813 ALA A C 1
ATOM 6521 O O . ALA A 1 813 ? -21.279 -3.521 25.616 1.00 94.44 813 ALA A O 1
ATOM 6522 N N . GLY A 1 814 ? -19.943 -5.233 25.126 1.00 93.06 814 GLY A N 1
ATOM 6523 C CA . GLY A 1 814 ? -19.240 -5.224 26.395 1.00 93.06 814 GLY A CA 1
ATOM 6524 C C . GLY A 1 814 ? -17.920 -5.941 26.254 1.00 93.06 814 GLY A C 1
ATOM 6525 O O . GLY A 1 814 ? -17.823 -6.921 25.507 1.00 93.06 814 GLY A O 1
ATOM 6526 N N . SER A 1 815 ? -16.908 -5.466 26.965 1.00 92.19 815 SER A N 1
ATOM 6527 C CA . SER A 1 815 ? -15.544 -5.964 26.838 1.00 92.19 815 SER A CA 1
ATOM 6528 C C . SER A 1 815 ? -14.939 -6.422 28.168 1.00 92.19 815 SER A C 1
ATOM 6530 O O . SER A 1 815 ? -15.427 -6.115 29.259 1.00 92.19 815 SER A O 1
ATOM 6532 N N . ALA A 1 816 ? -13.880 -7.231 28.083 1.00 85.44 816 ALA A N 1
ATOM 6533 C CA . ALA A 1 816 ? -13.080 -7.670 29.222 1.00 85.44 816 ALA A CA 1
ATOM 6534 C C . ALA A 1 816 ? -11.586 -7.342 29.024 1.00 85.44 816 ALA A C 1
ATOM 6536 O O . ALA A 1 816 ? -11.126 -7.243 27.885 1.00 85.44 816 ALA A O 1
ATOM 6537 N N . PRO A 1 817 ? -10.797 -7.227 30.115 1.00 71.62 817 PRO A N 1
ATOM 6538 C CA . PRO A 1 817 ? -9.387 -6.807 30.083 1.00 71.62 817 PRO A CA 1
ATOM 6539 C C . PRO A 1 817 ? -8.457 -7.605 29.167 1.00 71.62 817 PRO A C 1
ATOM 6541 O O . PRO A 1 817 ? -7.427 -7.088 28.750 1.00 71.62 817 PRO A O 1
ATOM 6544 N N . GLU A 1 818 ? -8.774 -8.863 28.882 1.00 74.06 818 GLU A N 1
ATOM 6545 C CA . GLU A 1 818 ? -7.979 -9.724 28.004 1.00 74.06 818 GLU A CA 1
ATOM 6546 C C . GLU A 1 818 ? -8.316 -9.607 26.504 1.00 74.06 818 GLU A C 1
ATOM 6548 O O . GLU A 1 818 ? -7.882 -10.455 25.729 1.00 74.06 818 GLU A O 1
ATOM 6553 N N . GLY A 1 819 ? -9.069 -8.580 26.097 1.00 77.00 819 GLY A N 1
ATOM 6554 C CA . GLY A 1 819 ? -9.453 -8.366 24.697 1.00 77.00 819 GLY A CA 1
ATOM 6555 C C . GLY A 1 819 ? -10.623 -9.244 24.249 1.00 77.00 819 GLY A C 1
ATOM 6556 O O . GLY A 1 819 ? -10.769 -9.578 23.075 1.00 77.00 819 GLY A O 1
ATOM 6557 N N . HIS A 1 820 ? -11.449 -9.691 25.196 1.00 89.25 820 HIS A N 1
ATOM 6558 C CA . HIS A 1 820 ? -12.691 -10.378 24.867 1.00 89.25 820 HIS A CA 1
ATOM 6559 C C . HIS A 1 820 ? -13.807 -9.358 24.696 1.00 89.25 820 HIS A C 1
ATOM 6561 O O . HIS A 1 820 ? -13.957 -8.467 25.532 1.00 89.25 820 HIS A O 1
ATOM 6567 N N . VAL A 1 821 ? -14.626 -9.537 23.667 1.00 94.00 821 VAL A N 1
ATOM 6568 C CA . VAL A 1 821 ? -15.771 -8.668 23.384 1.00 94.00 821 VAL A CA 1
ATOM 6569 C C . VAL A 1 821 ? -16.999 -9.537 23.182 1.00 94.00 821 VAL A C 1
ATOM 6571 O O . VAL A 1 821 ? -16.944 -10.589 22.548 1.00 94.00 821 VAL A O 1
ATOM 6574 N N . MET A 1 822 ? -18.130 -9.109 23.723 1.00 94.69 822 MET A N 1
ATOM 6575 C CA . MET A 1 822 ? -19.414 -9.742 23.483 1.00 94.69 822 MET A CA 1
ATOM 6576 C C . MET A 1 822 ? -20.408 -8.713 22.987 1.00 94.69 822 MET A C 1
ATOM 6578 O O . MET A 1 822 ? -20.493 -7.611 23.516 1.00 94.69 822 MET A O 1
ATOM 6582 N N . VAL A 1 823 ? -21.211 -9.130 22.016 1.00 95.12 823 VAL A N 1
ATOM 6583 C CA . VAL A 1 823 ? -22.373 -8.391 21.555 1.00 95.12 823 VAL A CA 1
ATOM 6584 C C . VAL A 1 823 ? -23.637 -9.182 21.873 1.00 95.12 823 VAL A C 1
ATOM 6586 O O . VAL A 1 823 ? -23.723 -10.381 21.592 1.00 95.12 823 VAL A O 1
ATOM 6589 N N . ALA A 1 824 ? -24.639 -8.509 22.436 1.00 94.19 824 ALA A N 1
ATOM 6590 C CA . ALA A 1 824 ? -25.957 -9.071 22.706 1.00 94.19 824 ALA A CA 1
ATOM 6591 C C . ALA A 1 824 ? -27.067 -8.170 22.157 1.00 94.19 824 ALA A C 1
ATOM 6593 O O . ALA A 1 824 ? -27.085 -6.970 22.397 1.00 94.19 824 ALA A O 1
ATOM 6594 N N . GLY A 1 825 ? -28.023 -8.747 21.438 1.00 91.94 825 GLY A N 1
ATOM 6595 C CA . GLY A 1 825 ? -29.171 -8.031 20.886 1.00 91.94 825 GLY A CA 1
ATOM 6596 C C . GLY A 1 825 ? -30.327 -8.974 20.592 1.00 91.94 825 GLY A C 1
ATOM 6597 O O . GLY A 1 825 ? -30.444 -10.042 21.197 1.00 91.94 825 GLY A O 1
ATOM 6598 N N . THR A 1 826 ? -31.189 -8.583 19.658 1.00 89.56 826 THR A N 1
ATOM 6599 C CA . THR A 1 826 ? -32.351 -9.383 19.246 1.00 89.56 826 THR A CA 1
ATOM 6600 C C . THR A 1 826 ? -32.337 -9.612 17.738 1.00 89.56 826 THR A C 1
ATOM 6602 O O . THR A 1 826 ? -32.105 -8.675 16.974 1.00 89.56 826 THR A O 1
ATOM 6605 N N . ASN A 1 827 ? -32.602 -10.841 17.300 1.00 87.19 827 ASN A N 1
ATOM 6606 C CA . ASN A 1 827 ? -32.736 -11.176 15.884 1.00 87.19 827 ASN A CA 1
ATOM 6607 C C . ASN A 1 827 ? -33.979 -10.507 15.276 1.00 87.19 827 ASN A C 1
ATOM 6609 O O . ASN A 1 827 ? -35.041 -10.484 15.895 1.00 87.19 827 ASN A O 1
ATOM 6613 N N . LEU A 1 828 ? -33.874 -10.029 14.030 1.00 83.81 828 LEU A N 1
ATOM 6614 C CA . LEU A 1 828 ? -34.998 -9.393 13.321 1.00 83.81 828 LEU A CA 1
ATOM 6615 C C . LEU A 1 828 ? -36.127 -10.372 12.953 1.00 83.81 828 LEU A C 1
ATOM 6617 O O . LEU A 1 828 ? -37.282 -9.965 12.846 1.00 83.81 828 LEU A O 1
ATOM 6621 N N . ASP A 1 829 ? -35.788 -11.637 12.697 1.00 83.81 829 ASP A N 1
ATOM 6622 C CA . ASP A 1 829 ? -36.711 -12.594 12.075 1.00 83.81 829 ASP A CA 1
ATOM 6623 C C . ASP A 1 829 ? -37.613 -13.321 13.082 1.00 83.81 829 ASP A C 1
ATOM 6625 O O . ASP A 1 829 ? -38.734 -13.712 12.739 1.00 83.81 829 ASP A O 1
ATOM 6629 N N . ASP A 1 830 ? -37.126 -13.543 14.305 1.00 84.50 830 ASP A N 1
ATOM 6630 C CA . ASP A 1 830 ? -37.786 -14.395 15.299 1.00 84.50 830 ASP A CA 1
ATOM 6631 C C . ASP A 1 830 ? -37.859 -13.807 16.716 1.00 84.50 830 ASP A C 1
ATOM 6633 O O . ASP A 1 830 ? -38.365 -14.484 17.614 1.00 84.50 830 ASP A O 1
ATOM 6637 N N . ASP A 1 831 ? -37.406 -12.563 16.911 1.00 82.06 831 ASP A N 1
ATOM 6638 C CA . ASP A 1 831 ? -37.349 -11.860 18.201 1.00 82.06 831 ASP A CA 1
ATOM 6639 C C . ASP A 1 831 ? -36.546 -12.607 19.298 1.00 82.06 831 ASP A C 1
ATOM 6641 O O . ASP A 1 831 ? -36.658 -12.293 20.488 1.00 82.06 831 ASP A O 1
ATOM 6645 N N . MET A 1 832 ? -35.728 -13.603 18.928 1.00 88.69 832 MET A N 1
ATOM 6646 C CA . MET A 1 832 ? -34.888 -14.352 19.869 1.00 88.69 832 MET A CA 1
ATOM 6647 C C . MET A 1 832 ? -33.559 -13.629 20.146 1.00 88.69 832 MET A C 1
ATOM 6649 O O . MET A 1 832 ? -33.117 -12.813 19.331 1.00 88.69 832 MET A O 1
ATOM 6653 N N . PRO A 1 833 ? -32.878 -13.931 21.270 1.00 91.88 833 PRO A N 1
ATOM 6654 C CA . PRO A 1 833 ? -31.588 -13.331 21.588 1.00 91.88 833 PRO A CA 1
ATOM 6655 C C . PRO A 1 833 ? -30.535 -13.639 20.522 1.00 91.88 833 PRO A C 1
ATOM 6657 O O . PRO A 1 833 ? -30.346 -14.794 20.138 1.00 91.88 833 PRO A O 1
ATOM 6660 N N . ALA A 1 834 ? -29.825 -12.601 20.099 1.00 92.38 834 ALA A N 1
ATOM 6661 C CA . ALA A 1 834 ? -28.700 -12.657 19.179 1.00 92.38 834 ALA A CA 1
ATOM 6662 C C . ALA A 1 834 ? -27.418 -12.398 19.976 1.00 92.38 834 ALA A C 1
ATOM 6664 O O . ALA A 1 834 ? -27.222 -11.285 20.459 1.00 92.38 834 ALA A O 1
ATOM 6665 N N . LEU A 1 835 ? -26.587 -13.423 20.170 1.00 94.69 835 LEU A N 1
ATOM 6666 C CA . LEU A 1 835 ? -25.410 -13.356 21.038 1.00 94.69 835 LEU A CA 1
ATOM 6667 C C . LEU A 1 835 ? -24.152 -13.737 20.249 1.00 94.69 835 LEU A C 1
ATOM 6669 O O . LEU A 1 835 ? -24.101 -14.817 19.658 1.00 94.69 835 LEU A O 1
ATOM 6673 N N . TYR A 1 836 ? -23.134 -12.881 20.279 1.00 95.12 836 TYR A N 1
ATOM 6674 C CA . TYR A 1 836 ? -21.857 -13.087 19.595 1.00 95.12 836 TYR A CA 1
ATOM 6675 C C . TYR A 1 836 ? -20.704 -12.800 20.550 1.00 95.12 836 TYR A C 1
ATOM 6677 O O . TYR A 1 836 ? -20.751 -11.823 21.288 1.00 95.12 836 TYR A O 1
ATOM 6685 N N . TYR A 1 837 ? -19.682 -13.651 20.552 1.00 93.81 837 TYR A N 1
ATOM 6686 C CA . TYR A 1 837 ? -18.532 -13.551 21.446 1.00 93.81 837 TYR A CA 1
ATOM 6687 C C . TYR A 1 837 ? -17.225 -13.677 20.667 1.00 93.81 837 TYR A C 1
ATOM 6689 O O . TYR A 1 837 ? -17.032 -14.640 19.919 1.00 93.81 837 TYR A O 1
ATOM 6697 N N . SER A 1 838 ? -16.320 -12.735 20.884 1.00 93.12 838 SER A N 1
ATOM 6698 C CA . SER A 1 838 ? -14.968 -12.706 20.343 1.00 93.12 838 SER A CA 1
ATOM 6699 C C . SER A 1 838 ? -13.948 -12.863 21.472 1.00 93.12 838 SER A C 1
ATOM 6701 O O . SER A 1 838 ? -14.113 -12.321 22.568 1.00 93.12 838 SER A O 1
ATOM 6703 N N . PHE A 1 839 ? -12.887 -13.620 21.188 1.00 88.62 839 PHE A N 1
ATOM 6704 C CA . PHE A 1 839 ? -11.736 -13.804 22.077 1.00 88.62 839 PHE A CA 1
ATOM 6705 C C . PHE A 1 839 ? -10.518 -12.963 21.645 1.00 88.62 839 PHE A C 1
ATOM 6707 O O . PHE A 1 839 ? -9.433 -13.144 22.190 1.00 88.62 839 PHE A O 1
ATOM 6714 N N . ASP A 1 840 ? -10.673 -12.118 20.625 1.00 86.00 840 ASP A N 1
ATOM 6715 C CA . ASP A 1 840 ? -9.587 -11.482 19.870 1.00 86.00 840 ASP A CA 1
ATOM 6716 C C . ASP A 1 840 ? -9.953 -10.060 19.404 1.00 86.00 840 ASP A C 1
ATOM 6718 O O . ASP A 1 840 ? -9.674 -9.660 18.271 1.00 86.00 840 ASP A O 1
ATOM 6722 N N . ASP A 1 841 ? -10.606 -9.302 20.288 1.00 84.69 841 ASP A N 1
ATOM 6723 C CA . ASP A 1 841 ? -11.013 -7.906 20.088 1.00 84.69 841 ASP A CA 1
ATOM 6724 C C . ASP A 1 841 ? -11.833 -7.668 18.814 1.00 84.69 841 ASP A C 1
ATOM 6726 O O . ASP A 1 841 ? -11.735 -6.629 18.160 1.00 84.69 841 ASP A O 1
ATOM 6730 N N . GLY A 1 842 ? -12.679 -8.640 18.478 1.00 87.56 842 GLY A N 1
ATOM 6731 C CA . GLY A 1 842 ? -13.569 -8.628 17.321 1.00 87.56 842 GLY A CA 1
ATOM 6732 C C . GLY A 1 842 ? -12.898 -8.995 16.007 1.00 87.56 842 GLY A C 1
ATOM 6733 O O . GLY A 1 842 ? -13.491 -8.768 14.960 1.00 87.56 842 GLY A O 1
ATOM 6734 N N . SER A 1 843 ? -11.690 -9.562 16.032 1.00 84.25 843 SER A N 1
ATOM 6735 C CA . SER A 1 843 ? -11.063 -10.080 14.809 1.00 84.25 843 SER A CA 1
ATOM 6736 C C . SER A 1 843 ? -11.776 -11.337 14.291 1.00 84.25 843 SER A C 1
ATOM 6738 O O . SER A 1 843 ? -11.760 -11.598 13.090 1.00 84.25 843 SER A O 1
ATOM 6740 N N . SER A 1 844 ? -12.422 -12.103 15.178 1.00 88.31 844 SER A N 1
ATOM 6741 C CA . SER A 1 844 ? -13.313 -13.208 14.832 1.00 88.31 844 SER A CA 1
ATOM 6742 C C . SER A 1 844 ? -14.455 -13.380 15.839 1.00 88.31 844 SER A C 1
ATOM 6744 O O . SER A 1 844 ? -14.292 -13.203 17.052 1.00 88.31 844 SER A O 1
ATOM 6746 N N . TRP A 1 845 ? -15.632 -13.774 15.342 1.00 93.94 845 TRP A N 1
ATOM 6747 C CA . TRP A 1 845 ? -16.845 -13.898 16.154 1.00 93.94 845 TRP A CA 1
ATOM 6748 C C . TRP A 1 845 ? -17.410 -15.322 16.241 1.00 93.94 845 TRP A C 1
ATOM 6750 O O . TRP A 1 845 ? -17.556 -16.045 15.257 1.00 93.94 845 TRP A O 1
ATOM 6760 N N . ASN A 1 846 ? -17.829 -15.715 17.449 1.00 91.62 846 ASN A N 1
ATOM 6761 C CA . ASN A 1 846 ? -18.547 -16.961 17.722 1.00 91.62 846 ASN A CA 1
ATOM 6762 C C . ASN A 1 846 ? -20.006 -16.675 18.085 1.00 91.62 846 ASN A C 1
ATOM 6764 O O . ASN A 1 846 ? -20.281 -15.955 19.041 1.00 91.62 846 ASN A O 1
ATOM 6768 N N . ASN A 1 847 ? -20.955 -17.295 17.384 1.00 92.25 847 ASN A N 1
ATOM 6769 C CA . ASN A 1 847 ? -22.372 -17.218 17.743 1.00 92.25 847 ASN A CA 1
ATOM 6770 C C . ASN A 1 847 ? -22.680 -18.107 18.968 1.00 92.25 847 ASN A C 1
ATOM 6772 O O . ASN A 1 847 ? -22.414 -19.314 18.962 1.00 92.25 847 ASN A O 1
ATOM 6776 N N . LEU A 1 848 ? -23.273 -17.517 20.006 1.00 89.81 848 LEU A N 1
ATOM 6777 C CA . LEU A 1 848 ? -23.697 -18.208 21.221 1.00 89.81 848 LEU A CA 1
ATOM 6778 C C . LEU A 1 848 ? -25.198 -18.515 21.175 1.00 89.81 848 LEU A C 1
ATOM 6780 O O . LEU A 1 848 ? -26.027 -17.668 20.857 1.00 89.81 848 LEU A O 1
ATOM 6784 N N . ASN A 1 849 ? -25.558 -19.742 21.554 1.00 80.50 849 ASN A N 1
ATOM 6785 C CA . ASN A 1 849 ? -26.936 -20.232 21.540 1.00 80.50 849 ASN A CA 1
ATOM 6786 C C . ASN A 1 849 ? -27.366 -20.720 22.926 1.00 80.50 849 ASN A C 1
ATOM 6788 O O . ASN A 1 849 ? -26.545 -21.163 23.723 1.00 80.50 849 ASN A O 1
ATOM 6792 N N . GLY A 1 850 ? -28.677 -20.736 23.178 1.00 75.81 850 GLY A N 1
ATOM 6793 C CA . GLY A 1 850 ? -29.255 -21.405 24.351 1.00 75.81 850 GLY A CA 1
ATOM 6794 C C . GLY A 1 850 ? -29.845 -20.479 25.412 1.00 75.81 850 GLY A C 1
ATOM 6795 O O . GLY A 1 850 ? -30.490 -20.978 26.334 1.00 75.81 850 GLY A O 1
ATOM 6796 N N . LEU A 1 851 ? -29.708 -19.159 25.264 1.00 86.69 851 LEU A N 1
ATOM 6797 C CA . LEU A 1 851 ? -30.451 -18.202 26.077 1.00 86.69 851 LEU A CA 1
ATOM 6798 C C . LEU A 1 851 ? -31.907 -18.124 25.595 1.00 86.69 851 LEU A C 1
ATOM 6800 O O . LEU A 1 851 ? -32.187 -17.682 24.482 1.00 86.69 851 LEU A O 1
ATOM 6804 N N . ASN A 1 852 ? -32.849 -18.560 26.429 1.00 84.00 852 ASN A N 1
ATOM 6805 C CA . ASN A 1 852 ? -34.270 -18.545 26.093 1.00 84.00 852 ASN A CA 1
ATOM 6806 C C . ASN A 1 852 ? -34.958 -17.296 26.663 1.00 84.00 852 ASN A C 1
ATOM 6808 O O . ASN A 1 852 ? -35.459 -17.318 27.787 1.00 84.00 852 ASN A O 1
ATOM 6812 N N . ASN A 1 853 ? -35.003 -16.222 25.873 1.00 86.38 853 ASN A N 1
ATOM 6813 C CA . ASN A 1 853 ? -35.729 -14.996 26.200 1.00 86.38 853 ASN A CA 1
ATOM 6814 C C . ASN A 1 853 ? -36.541 -14.520 24.977 1.00 86.38 853 ASN A C 1
ATOM 6816 O O . ASN A 1 853 ? -35.966 -13.926 24.073 1.00 86.38 853 ASN A O 1
ATOM 6820 N N . PRO A 1 854 ? -37.864 -14.759 24.928 1.00 76.38 854 PRO A N 1
ATOM 6821 C CA . PRO A 1 854 ? -38.690 -14.467 23.752 1.00 76.38 854 PRO A CA 1
ATOM 6822 C C . PRO A 1 854 ? -39.029 -12.975 23.570 1.00 76.38 854 PRO A C 1
ATOM 6824 O O . PRO A 1 854 ? -39.843 -12.640 22.715 1.00 76.38 854 PRO A O 1
ATOM 6827 N N . ALA A 1 855 ? -38.521 -12.094 24.433 1.00 83.50 855 ALA A N 1
ATOM 6828 C CA . ALA A 1 855 ? -38.710 -10.650 24.334 1.00 83.50 855 ALA A CA 1
ATOM 6829 C C . ALA A 1 855 ? -37.499 -9.940 24.953 1.00 83.50 855 ALA A C 1
ATOM 6831 O O . ALA A 1 855 ? -37.629 -9.259 25.972 1.00 83.50 855 ALA A O 1
ATOM 6832 N N . ALA A 1 856 ? -36.322 -10.167 24.365 1.00 86.75 856 ALA A N 1
ATOM 6833 C CA . ALA A 1 856 ? -35.070 -9.620 24.863 1.00 86.75 856 ALA A CA 1
ATOM 6834 C C . ALA A 1 856 ? -35.060 -8.086 24.848 1.00 86.75 856 ALA A C 1
ATOM 6836 O O . ALA A 1 856 ? -35.340 -7.438 23.841 1.00 86.75 856 ALA A O 1
ATOM 6837 N N . MET A 1 857 ? -34.744 -7.501 26.000 1.00 89.06 857 MET A N 1
ATOM 6838 C CA . MET A 1 857 ? -34.596 -6.063 26.214 1.00 89.06 857 MET A CA 1
ATOM 6839 C C . MET A 1 857 ? -33.313 -5.797 27.003 1.00 89.06 857 MET A C 1
ATOM 6841 O O . MET A 1 857 ? -33.342 -5.150 28.058 1.00 89.06 857 MET A O 1
ATOM 6845 N N . PHE A 1 858 ? -32.196 -6.326 26.495 1.00 91.81 858 PHE A N 1
ATOM 6846 C CA . PHE A 1 858 ? -30.879 -6.142 27.098 1.00 91.81 858 PHE A CA 1
ATOM 6847 C C . PHE A 1 858 ? -30.557 -4.652 27.235 1.00 91.81 858 PHE A C 1
ATOM 6849 O O . PHE A 1 858 ? -30.791 -3.867 26.314 1.00 91.81 858 PHE A O 1
ATOM 6856 N N . GLN A 1 859 ? -30.106 -4.264 28.424 1.00 90.75 859 GLN A N 1
ATOM 6857 C CA . GLN A 1 859 ? -29.704 -2.894 28.730 1.00 90.75 859 GLN A CA 1
ATOM 6858 C C . GLN A 1 859 ? -28.207 -2.685 28.521 1.00 90.75 859 GLN A C 1
ATOM 686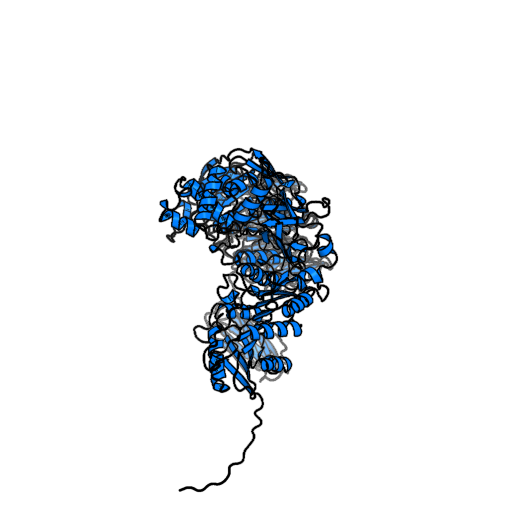0 O O . GLN A 1 859 ? -27.833 -1.587 28.134 1.00 90.75 859 GLN A O 1
ATOM 6865 N N . ASP A 1 860 ? -27.401 -3.727 28.744 1.00 92.25 860 ASP A N 1
ATOM 6866 C CA . ASP A 1 860 ? -25.936 -3.678 28.771 1.00 92.25 860 ASP A CA 1
ATOM 6867 C C . ASP A 1 860 ? -25.350 -5.109 28.653 1.00 92.25 860 ASP A C 1
ATOM 6869 O O . ASP A 1 860 ? -26.090 -6.095 28.799 1.00 92.25 860 ASP A O 1
ATOM 6873 N N . VAL A 1 861 ? -24.041 -5.237 28.420 1.00 94.81 861 VAL A N 1
ATOM 6874 C CA . VAL A 1 861 ? -23.265 -6.485 28.444 1.00 94.81 861 VAL A CA 1
ATOM 6875 C C . VAL A 1 861 ? -22.084 -6.324 29.397 1.00 94.81 861 VAL A C 1
ATOM 6877 O O . VAL A 1 861 ? -21.102 -5.667 29.091 1.00 94.81 861 VAL A O 1
ATOM 6880 N N . ILE A 1 862 ? -22.116 -7.002 30.545 1.00 93.19 862 ILE A N 1
ATOM 6881 C CA . ILE A 1 862 ? -21.012 -6.931 31.508 1.00 93.19 862 ILE A CA 1
ATOM 6882 C C . ILE A 1 862 ? -20.210 -8.228 31.452 1.00 93.19 862 ILE A C 1
ATOM 6884 O O . ILE A 1 862 ? -20.712 -9.299 31.818 1.00 93.19 862 ILE A O 1
ATOM 6888 N N . LEU A 1 863 ? -18.946 -8.122 31.044 1.00 90.19 863 LEU A N 1
ATOM 6889 C CA . LEU A 1 863 ? -17.986 -9.222 31.034 1.00 90.19 863 LEU A CA 1
ATOM 6890 C C . LEU A 1 863 ? -17.008 -9.127 32.203 1.00 90.19 863 LEU A C 1
ATOM 6892 O O . LEU A 1 863 ? -16.740 -8.071 32.768 1.00 90.19 863 LEU A O 1
ATOM 6896 N N . SER A 1 864 ? -16.449 -10.270 32.579 1.00 84.50 864 SER A N 1
ATOM 6897 C CA . SER A 1 864 ? -15.338 -10.318 33.524 1.00 84.50 864 SER A CA 1
ATOM 6898 C C . SER A 1 864 ? -14.268 -11.276 33.039 1.00 84.50 864 SER A C 1
ATOM 6900 O O . SER A 1 864 ? -14.577 -12.265 32.372 1.00 84.50 864 SER A O 1
ATOM 6902 N N . GLY A 1 865 ? -13.022 -11.014 33.441 1.00 74.38 865 GLY A N 1
ATOM 6903 C CA . GLY A 1 865 ? -11.860 -11.724 32.904 1.00 74.38 865 GLY A CA 1
ATOM 6904 C C . GLY A 1 865 ? -11.757 -13.220 33.238 1.00 74.38 865 GLY A C 1
ATOM 6905 O O . GLY A 1 865 ? -10.822 -13.911 32.843 1.00 74.38 865 GLY A O 1
ATOM 6906 N N . ASP A 1 866 ? -12.691 -13.745 34.034 1.00 77.44 866 ASP A N 1
ATOM 6907 C CA . ASP A 1 866 ? -12.800 -15.166 34.367 1.00 77.44 866 ASP A CA 1
ATOM 6908 C C . ASP A 1 866 ? -13.956 -15.873 33.639 1.00 77.44 866 ASP A C 1
ATOM 6910 O O . ASP A 1 866 ? -14.292 -17.005 33.992 1.00 77.44 866 ASP A O 1
ATOM 6914 N N . GLY A 1 867 ? -14.538 -15.228 32.623 1.00 80.62 867 GLY A N 1
ATOM 6915 C CA . GLY A 1 867 ? -15.552 -15.813 31.746 1.00 80.62 867 GLY A CA 1
ATOM 6916 C C . GLY A 1 867 ? -16.985 -15.708 32.245 1.00 80.62 867 GLY A C 1
ATOM 6917 O O . GLY A 1 867 ? -17.875 -16.336 31.667 1.00 80.62 867 GLY A O 1
ATOM 6918 N N . ARG A 1 868 ? -17.242 -14.939 33.311 1.00 89.44 868 ARG A N 1
ATOM 6919 C CA . ARG A 1 868 ? -18.623 -14.628 33.702 1.00 89.44 868 ARG A CA 1
ATOM 6920 C C . ARG A 1 868 ? -19.188 -13.505 32.850 1.00 89.44 868 ARG A C 1
ATOM 6922 O O . ARG A 1 868 ? -18.494 -12.527 32.577 1.00 89.44 868 ARG A O 1
ATOM 6929 N N . ILE A 1 869 ? -20.467 -13.651 32.529 1.00 92.88 869 ILE A N 1
ATOM 6930 C CA . ILE A 1 869 ? -21.237 -12.729 31.701 1.00 92.88 869 ILE A CA 1
ATOM 6931 C C . ILE A 1 869 ? -22.529 -12.381 32.432 1.00 92.88 869 ILE A C 1
ATOM 6933 O O . ILE A 1 869 ? -23.212 -13.276 32.941 1.00 92.88 869 ILE A O 1
ATOM 6937 N N . TYR A 1 870 ? -22.872 -11.096 32.458 1.00 94.56 870 TYR A N 1
ATOM 6938 C CA . TYR A 1 870 ? -24.151 -10.599 32.951 1.00 94.56 870 TYR A CA 1
ATOM 6939 C C . TYR A 1 870 ? -24.846 -9.814 31.840 1.00 94.56 870 TYR A C 1
ATOM 6941 O O . TYR A 1 870 ? -24.296 -8.845 31.326 1.00 94.56 870 TYR A O 1
ATOM 6949 N N . LEU A 1 871 ? -26.064 -10.229 31.502 1.00 95.25 871 LEU A N 1
ATOM 6950 C CA . LEU A 1 871 ? -26.942 -9.549 30.554 1.00 95.25 871 LEU A CA 1
ATOM 6951 C C . LEU A 1 871 ? -28.160 -9.010 31.315 1.00 95.25 871 LEU A C 1
ATOM 6953 O O . LEU A 1 871 ? -29.153 -9.734 31.473 1.00 95.25 871 LEU A O 1
ATOM 6957 N N . PRO A 1 872 ? -28.093 -7.786 31.868 1.00 94.62 872 PRO A N 1
ATOM 6958 C CA . PRO A 1 872 ? -29.259 -7.131 32.444 1.00 94.62 872 PRO A CA 1
ATOM 6959 C C . PRO A 1 872 ? -30.338 -6.911 31.385 1.00 94.62 872 PRO A C 1
ATOM 6961 O O . PRO A 1 872 ? -30.098 -6.333 30.332 1.00 94.62 872 PRO A O 1
ATOM 6964 N N . ASP A 1 873 ? -31.549 -7.355 31.691 1.00 93.56 873 ASP A N 1
ATOM 6965 C CA . ASP A 1 873 ? -32.744 -7.223 30.871 1.00 93.56 873 ASP A CA 1
ATOM 6966 C C . ASP A 1 873 ? -33.807 -6.422 31.633 1.00 93.56 873 ASP A C 1
ATOM 6968 O O . ASP A 1 873 ? -34.126 -6.692 32.801 1.00 93.56 873 ASP A O 1
ATOM 6972 N N . PHE A 1 874 ? -34.392 -5.443 30.943 1.00 90.50 874 PHE A N 1
ATOM 6973 C CA . PHE A 1 874 ? -35.343 -4.505 31.534 1.00 90.50 874 PHE A CA 1
ATOM 6974 C C . PHE A 1 874 ? -36.573 -5.186 32.158 1.00 90.50 874 PHE A C 1
ATOM 6976 O O . PHE A 1 874 ? -37.117 -4.688 33.149 1.00 90.50 874 PHE A O 1
ATOM 6983 N N . ALA A 1 875 ? -37.016 -6.315 31.596 1.00 89.81 875 ALA A N 1
ATOM 6984 C CA . ALA A 1 875 ? -38.234 -7.015 31.988 1.00 89.81 875 ALA A CA 1
ATOM 6985 C C . ALA A 1 875 ? -37.964 -8.265 32.841 1.00 89.81 875 ALA A C 1
ATOM 6987 O O . ALA A 1 875 ? -38.717 -8.517 33.786 1.00 89.81 875 ALA A O 1
ATOM 6988 N N . TYR A 1 876 ? -36.917 -9.034 32.528 1.00 89.94 876 TYR A N 1
ATOM 6989 C CA . TYR A 1 876 ? -36.684 -10.382 33.074 1.00 89.94 876 TYR A CA 1
ATOM 6990 C C . TYR A 1 876 ? -35.568 -10.486 34.122 1.00 89.94 876 TYR A C 1
ATOM 6992 O O . TYR A 1 876 ? -35.329 -11.570 34.662 1.00 89.94 876 TYR A O 1
ATOM 7000 N N . GLY A 1 877 ? -34.928 -9.368 34.453 1.00 92.06 877 GLY A N 1
ATOM 7001 C CA . GLY A 1 877 ? -33.840 -9.310 35.421 1.00 92.06 877 GLY A CA 1
ATOM 7002 C C . GLY A 1 877 ? -32.503 -9.542 34.748 1.00 92.06 877 GLY A C 1
ATOM 7003 O O . GLY A 1 877 ? -32.326 -9.158 33.605 1.00 92.06 877 GLY A O 1
ATOM 7004 N N . VAL A 1 878 ? -31.538 -10.130 35.441 1.00 94.19 878 VAL A N 1
ATOM 7005 C CA . VAL A 1 878 ? -30.208 -10.368 34.863 1.00 94.19 878 VAL A CA 1
ATOM 7006 C C . VAL A 1 878 ? -30.088 -11.822 34.433 1.00 94.19 878 VAL A C 1
ATOM 7008 O O . VAL A 1 878 ? -30.298 -12.727 35.242 1.00 94.19 878 VAL A O 1
ATOM 7011 N N . PHE A 1 879 ? -29.713 -12.056 33.180 1.00 94.44 879 PHE A N 1
ATOM 7012 C CA . PHE A 1 879 ? -29.253 -13.372 32.752 1.00 94.44 879 PHE A CA 1
ATOM 7013 C C . PHE A 1 879 ? -27.766 -13.502 33.047 1.00 94.44 879 PHE A C 1
ATOM 7015 O O . PHE A 1 879 ? -26.984 -12.593 32.773 1.00 94.44 879 PHE A O 1
ATOM 7022 N N . TYR A 1 880 ? -27.381 -14.630 33.628 1.00 92.75 880 TYR A N 1
ATOM 7023 C CA . TYR A 1 880 ? -26.022 -14.872 34.079 1.00 92.75 880 TYR A CA 1
ATOM 7024 C C . TYR A 1 880 ? -25.461 -16.136 33.440 1.00 92.75 880 TYR A C 1
ATOM 7026 O O . TYR A 1 880 ? -26.125 -17.175 33.412 1.00 92.75 880 TYR A O 1
ATOM 7034 N N . SER A 1 881 ? -24.214 -16.048 32.989 1.00 92.12 881 SER A N 1
ATOM 7035 C CA . SER A 1 881 ? -23.397 -17.190 32.597 1.00 92.12 881 SER A CA 1
ATOM 7036 C C . SER A 1 881 ? -22.102 -17.210 33.403 1.00 92.12 881 SER A C 1
ATOM 7038 O O . SER A 1 881 ? -21.503 -16.170 33.680 1.00 92.12 881 SER A O 1
ATOM 7040 N N . ALA A 1 882 ? -21.666 -18.412 33.780 1.00 89.19 882 ALA A N 1
ATOM 7041 C CA . ALA A 1 882 ? -20.402 -18.647 34.477 1.00 89.19 882 ALA A CA 1
ATOM 7042 C C . ALA A 1 882 ? -19.328 -19.286 33.581 1.00 89.19 882 ALA A C 1
ATOM 7044 O O . ALA A 1 882 ? -18.270 -19.669 34.077 1.00 89.19 882 ALA A O 1
ATOM 7045 N N . ASP A 1 883 ? -19.636 -19.487 32.302 1.00 86.56 883 ASP A N 1
ATOM 7046 C CA . ASP A 1 883 ? -18.880 -20.336 31.388 1.00 86.56 883 ASP A CA 1
ATOM 7047 C C . ASP A 1 883 ? -18.856 -19.766 29.965 1.00 86.56 883 ASP A C 1
ATOM 7049 O O . ASP A 1 883 ? -19.092 -20.489 29.001 1.00 86.56 883 ASP A O 1
ATOM 7053 N N . TYR A 1 884 ? -18.548 -18.472 29.833 1.00 86.81 884 TYR A N 1
ATOM 7054 C CA . TYR A 1 884 ? -18.404 -17.784 28.544 1.00 86.81 884 TYR A CA 1
ATOM 7055 C C . TYR A 1 884 ? -19.671 -17.860 27.670 1.00 86.81 884 TYR A C 1
ATOM 7057 O O . TYR A 1 884 ? -19.604 -17.946 26.447 1.00 86.81 884 TYR A O 1
ATOM 7065 N N . GLY A 1 885 ? -20.849 -17.870 28.300 1.00 88.94 885 GLY A N 1
ATOM 7066 C CA . GLY A 1 885 ? -22.137 -17.900 27.609 1.00 88.94 885 GLY A CA 1
ATOM 7067 C C . GLY A 1 885 ? -22.546 -19.275 27.072 1.00 88.94 885 GLY A C 1
ATOM 7068 O O . GLY A 1 885 ? -23.503 -19.357 26.300 1.00 88.94 885 GLY A O 1
ATOM 7069 N N . LEU A 1 886 ? -21.867 -20.356 27.478 1.00 86.44 886 LEU A N 1
ATOM 7070 C CA . LEU A 1 886 ? -22.244 -21.727 27.110 1.00 86.44 886 LEU A CA 1
ATOM 7071 C C . LEU A 1 886 ? -23.517 -22.188 27.828 1.00 86.44 886 LEU A C 1
ATOM 7073 O O . LEU A 1 886 ? -24.318 -22.938 27.264 1.00 86.44 886 LEU A O 1
ATOM 7077 N N . THR A 1 887 ? -23.714 -21.752 29.072 1.00 89.44 887 THR A N 1
ATOM 7078 C CA . THR A 1 887 ? -24.942 -21.970 29.836 1.00 89.44 887 THR A CA 1
ATOM 7079 C C . THR A 1 887 ? -25.421 -20.684 30.497 1.00 89.44 887 THR A C 1
ATOM 7081 O O . THR A 1 887 ? -24.629 -19.818 30.867 1.00 89.44 887 THR A O 1
ATOM 7084 N N . TRP A 1 888 ? -26.743 -20.570 30.642 1.00 91.50 888 TRP A N 1
ATOM 7085 C CA . TRP A 1 888 ? -27.419 -19.379 31.149 1.00 91.50 888 TRP A CA 1
ATOM 7086 C C . TRP A 1 888 ? -28.415 -19.739 32.247 1.00 91.50 888 TRP A C 1
ATOM 7088 O O . TRP A 1 888 ? -29.009 -20.820 32.228 1.00 91.50 888 TRP A O 1
ATOM 7098 N N . THR A 1 889 ? -28.610 -18.821 33.190 1.00 90.50 889 THR A N 1
ATOM 7099 C CA . THR A 1 889 ? -29.716 -18.875 34.155 1.00 90.50 889 THR A CA 1
ATOM 7100 C C . THR A 1 889 ? -31.073 -18.670 33.479 1.00 90.50 889 THR A C 1
ATOM 7102 O O . THR A 1 889 ? -31.162 -18.009 32.443 1.00 90.50 889 THR A O 1
ATOM 7105 N N . ASP A 1 890 ? -32.144 -19.166 34.100 1.00 87.12 890 ASP A N 1
ATOM 7106 C CA . ASP A 1 890 ? -33.515 -18.863 33.678 1.00 87.12 890 ASP A CA 1
ATOM 7107 C C . ASP A 1 890 ? -33.914 -17.418 34.056 1.00 87.12 890 ASP A C 1
ATOM 7109 O O . ASP A 1 890 ? -33.285 -16.753 34.886 1.00 87.12 890 ASP A O 1
ATOM 7113 N N . ALA A 1 891 ? -35.006 -16.922 33.464 1.00 85.06 891 ALA A N 1
ATOM 7114 C CA . ALA A 1 891 ? -35.563 -15.609 33.794 1.00 85.06 891 ALA A CA 1
ATOM 7115 C C . ALA A 1 891 ? -35.905 -15.487 35.292 1.00 85.06 891 ALA A C 1
ATOM 7117 O O . ALA A 1 891 ? -36.475 -16.404 35.891 1.00 85.06 891 ALA A O 1
ATOM 7118 N N . PHE A 1 892 ? -35.612 -14.322 35.877 1.00 83.81 892 PHE A N 1
ATOM 7119 C CA . PHE A 1 892 ? -35.785 -14.004 37.301 1.00 83.81 892 PHE A CA 1
ATOM 7120 C C . PHE A 1 892 ? -34.977 -14.862 38.294 1.00 83.81 892 PHE A C 1
ATOM 7122 O O . PHE A 1 892 ? -35.217 -14.798 39.504 1.00 83.81 892 PHE A O 1
ATOM 7129 N N . GLU A 1 893 ? -34.046 -15.697 37.821 1.00 87.50 893 GLU A N 1
ATOM 7130 C CA . GLU A 1 893 ? -33.254 -16.561 38.700 1.00 87.50 893 GLU A CA 1
ATOM 7131 C C . GLU A 1 893 ? -32.133 -15.784 39.408 1.00 87.50 893 GLU A C 1
ATOM 7133 O O . GLU A 1 893 ? -31.931 -15.963 40.610 1.00 87.50 893 GLU A O 1
ATOM 7138 N N . PHE A 1 894 ? -31.426 -14.901 38.692 1.00 87.81 894 PHE A N 1
ATOM 7139 C CA . PHE A 1 894 ? -30.312 -14.131 39.260 1.00 87.81 894 PHE A CA 1
ATOM 7140 C C . PHE A 1 894 ? -30.779 -12.907 40.064 1.00 87.81 894 PHE A C 1
ATOM 7142 O O . PHE A 1 894 ? -30.276 -12.636 41.159 1.00 87.81 894 PHE A O 1
ATOM 7149 N N . THR A 1 895 ? -31.768 -12.177 39.541 1.00 88.69 895 THR A N 1
ATOM 7150 C CA . THR A 1 895 ? -32.468 -11.090 40.240 1.00 88.69 895 THR A CA 1
ATOM 7151 C C . THR A 1 895 ? -33.974 -11.338 40.215 1.00 88.69 895 THR A C 1
ATOM 7153 O O . THR A 1 895 ? -34.494 -11.838 39.223 1.00 88.69 895 THR A O 1
ATOM 7156 N N . PRO A 1 896 ? -34.715 -10.965 41.272 1.00 79.75 896 PRO A N 1
ATOM 7157 C CA . PRO A 1 896 ? -36.145 -11.271 41.367 1.00 79.75 896 PRO A CA 1
ATOM 7158 C C . PRO A 1 896 ? -37.037 -10.435 40.431 1.00 79.75 896 PRO A C 1
ATOM 7160 O O . PRO A 1 896 ? -38.225 -10.724 40.310 1.00 79.75 896 PRO A O 1
ATOM 7163 N N . GLU A 1 897 ? -36.498 -9.383 39.811 1.00 86.69 897 GLU A N 1
ATOM 7164 C CA . GLU A 1 897 ? -37.214 -8.417 38.975 1.00 86.69 897 GLU A CA 1
ATOM 7165 C C . GLU A 1 897 ? -36.315 -7.918 37.833 1.00 86.69 897 GLU A C 1
ATOM 7167 O O . GLU A 1 897 ? -35.099 -8.126 37.882 1.00 86.69 897 GLU A O 1
ATOM 7172 N N . GLY A 1 898 ? -36.928 -7.234 36.856 1.00 90.12 898 GLY A N 1
ATOM 7173 C CA . GLY A 1 898 ? -36.269 -6.499 35.769 1.00 90.12 898 GLY A CA 1
ATOM 7174 C C . GLY A 1 898 ? -35.113 -5.613 36.238 1.00 90.12 898 GLY A C 1
ATOM 7175 O O . GLY A 1 898 ? -35.162 -5.079 37.348 1.00 90.12 898 GLY A O 1
ATOM 7176 N N . CYS A 1 899 ? -34.087 -5.459 35.401 1.00 92.69 899 CYS A N 1
ATOM 7177 C CA . CYS A 1 899 ? -32.878 -4.698 35.711 1.00 92.69 899 CYS A CA 1
ATOM 7178 C C . CYS A 1 899 ? -32.698 -3.551 34.712 1.00 92.69 899 CYS A C 1
ATOM 7180 O O . CYS A 1 899 ? -32.566 -3.792 33.516 1.00 92.69 899 CYS A O 1
ATOM 7182 N N . ALA A 1 900 ? -32.689 -2.314 35.208 1.00 91.62 900 ALA A N 1
ATOM 7183 C CA . ALA A 1 900 ? -32.459 -1.117 34.402 1.00 91.62 900 ALA A CA 1
ATOM 7184 C C . ALA A 1 900 ? -30.964 -0.802 34.247 1.00 91.62 900 ALA A C 1
ATOM 7186 O O . ALA A 1 900 ? -30.547 -0.354 33.191 1.00 91.62 900 ALA A O 1
ATOM 7187 N N . ALA A 1 901 ? -30.166 -1.077 35.282 1.00 93.00 901 ALA A N 1
ATOM 7188 C CA . ALA A 1 901 ? -28.716 -0.912 35.259 1.00 93.00 901 ALA A CA 1
ATOM 7189 C C . ALA A 1 901 ? -28.045 -1.984 36.112 1.00 93.00 901 ALA A C 1
ATOM 7191 O O . ALA A 1 901 ? -28.579 -2.369 37.160 1.00 93.00 901 ALA A O 1
ATOM 7192 N N . PHE A 1 902 ? -26.873 -2.445 35.696 1.00 95.25 902 PHE A N 1
ATOM 7193 C CA . PHE A 1 902 ? -26.087 -3.434 36.420 1.00 95.25 902 PHE A CA 1
ATOM 7194 C C . PHE A 1 902 ? -24.616 -3.039 36.391 1.00 95.25 902 PHE A C 1
ATOM 7196 O O . PHE A 1 902 ? -24.159 -2.462 35.420 1.00 95.25 902 PHE A O 1
ATOM 7203 N N . GLY A 1 903 ? -23.873 -3.333 37.455 1.00 93.75 903 GLY A N 1
ATOM 7204 C CA . GLY A 1 903 ? -22.451 -3.010 37.505 1.00 93.75 903 GLY A CA 1
ATOM 7205 C C . GLY A 1 903 ? -21.658 -4.024 38.316 1.00 93.75 903 GLY A C 1
ATOM 7206 O O . GLY A 1 903 ? -22.077 -4.432 39.405 1.00 93.75 903 GLY A O 1
ATOM 7207 N N . LEU A 1 904 ? -20.492 -4.404 37.795 1.00 91.56 904 LEU A N 1
ATOM 7208 C CA . LEU A 1 904 ? -19.503 -5.236 38.474 1.00 91.56 904 LEU A CA 1
ATOM 7209 C C . LEU A 1 904 ? -18.352 -4.353 38.962 1.00 91.56 904 LEU A C 1
ATOM 7211 O O . LEU A 1 904 ? -17.516 -3.910 38.184 1.00 91.56 904 LEU A O 1
ATOM 7215 N N . HIS A 1 905 ? -18.290 -4.118 40.269 1.00 91.75 905 HIS A N 1
ATOM 7216 C CA . HIS A 1 905 ? -17.193 -3.361 40.862 1.00 91.75 905 HIS A CA 1
ATOM 7217 C C . HIS A 1 905 ? -15.904 -4.199 40.901 1.00 91.75 905 HIS A C 1
ATOM 7219 O O . HIS A 1 905 ? -15.952 -5.417 41.100 1.00 91.75 905 HIS A O 1
ATOM 7225 N N . SER A 1 906 ? -14.739 -3.546 40.833 1.00 84.06 906 SER A N 1
ATOM 7226 C CA . SER A 1 906 ? -13.408 -4.185 40.860 1.00 84.06 906 SER A CA 1
ATOM 7227 C C . SER A 1 906 ? -13.168 -5.111 42.064 1.00 84.06 906 SER A C 1
ATOM 7229 O O . SER A 1 906 ? -12.428 -6.088 41.973 1.00 84.06 906 SER A O 1
ATOM 7231 N N . SER A 1 907 ? -13.847 -4.866 43.189 1.00 83.44 907 SER A N 1
ATOM 7232 C CA . SER A 1 907 ? -13.813 -5.728 44.383 1.00 83.44 907 SER A CA 1
ATOM 7233 C C . SER A 1 907 ? -14.625 -7.031 44.270 1.00 83.44 907 SER A C 1
ATOM 7235 O O . SER A 1 907 ? -14.603 -7.837 45.201 1.00 83.44 907 SER A O 1
ATOM 7237 N N . GLY A 1 908 ? -15.366 -7.236 43.177 1.00 83.88 908 GLY A N 1
ATOM 7238 C CA . GLY A 1 908 ? -16.304 -8.349 42.985 1.00 83.88 908 GLY A CA 1
ATOM 7239 C C . GLY A 1 908 ? -17.705 -8.108 43.562 1.00 83.88 908 GLY A C 1
ATOM 7240 O O . GLY A 1 908 ? -18.530 -9.022 43.572 1.00 83.88 908 GLY A O 1
ATOM 7241 N N . VAL A 1 909 ? -17.981 -6.898 44.058 1.00 91.56 909 VAL A N 1
ATOM 7242 C CA . VAL A 1 909 ? -19.314 -6.494 44.528 1.00 91.56 909 VAL A CA 1
ATOM 7243 C C . VAL A 1 909 ? -20.192 -6.157 43.323 1.00 91.56 909 VAL A C 1
ATOM 7245 O O . VAL A 1 909 ? -19.786 -5.388 42.456 1.00 91.56 909 VAL A O 1
ATOM 7248 N N . LEU A 1 910 ? -21.402 -6.712 43.289 1.00 94.50 910 LEU A N 1
ATOM 7249 C CA . LEU A 1 910 ? -22.380 -6.453 42.232 1.00 94.50 910 LEU A CA 1
ATOM 7250 C C . LEU A 1 910 ? -23.386 -5.396 42.671 1.00 94.50 910 LEU A C 1
ATOM 7252 O O . LEU A 1 910 ? -23.836 -5.403 43.822 1.00 94.50 910 LEU A O 1
ATOM 7256 N N . PHE A 1 911 ? -23.784 -4.550 41.728 1.00 95.94 911 PHE A N 1
ATOM 7257 C CA . PHE A 1 911 ? -24.816 -3.536 41.890 1.00 95.94 911 PHE A CA 1
ATOM 7258 C C . PHE A 1 911 ? -25.923 -3.726 40.855 1.00 95.94 911 PHE A C 1
ATOM 7260 O O . PHE A 1 911 ? -25.636 -4.013 39.698 1.00 95.94 911 PHE A O 1
ATOM 7267 N N . ALA A 1 912 ? -27.181 -3.560 41.266 1.00 94.62 912 ALA A N 1
ATOM 7268 C CA . ALA A 1 912 ? -28.336 -3.669 40.378 1.00 94.62 912 ALA A CA 1
ATOM 7269 C C . ALA A 1 912 ? -29.410 -2.617 40.698 1.00 94.62 912 ALA A C 1
ATOM 7271 O O . ALA A 1 912 ? -29.896 -2.518 41.832 1.00 94.62 912 ALA A O 1
ATOM 7272 N N . GLY A 1 913 ? -29.804 -1.848 39.685 1.00 92.62 913 GLY A N 1
ATOM 7273 C CA . GLY A 1 913 ? -30.977 -0.978 39.701 1.00 92.62 913 GLY A CA 1
ATOM 7274 C C . GLY A 1 913 ? -32.200 -1.741 39.196 1.00 92.62 913 GLY A C 1
ATOM 7275 O O . GLY A 1 913 ? -32.329 -1.975 37.999 1.00 92.62 913 GLY A O 1
ATOM 7276 N N . LEU A 1 914 ? -33.098 -2.148 40.097 1.00 90.56 914 LEU A N 1
ATOM 7277 C CA . LEU A 1 914 ? -34.237 -3.007 39.747 1.00 90.56 914 LEU A CA 1
ATOM 7278 C C . LEU A 1 914 ? -35.501 -2.203 39.388 1.00 90.56 914 LEU A C 1
ATOM 7280 O O . LEU A 1 914 ? -35.883 -1.281 40.113 1.00 90.56 914 LEU A O 1
ATOM 7284 N N . THR A 1 915 ? -36.183 -2.600 38.311 1.00 83.44 915 THR A N 1
ATOM 7285 C CA . THR A 1 915 ? -37.265 -1.847 37.646 1.00 83.44 915 THR A CA 1
ATOM 7286 C C . THR A 1 915 ? -38.585 -1.796 38.431 1.00 83.44 915 THR A C 1
ATOM 7288 O O . THR A 1 915 ? -39.310 -0.804 38.340 1.00 83.44 915 THR A O 1
ATOM 7291 N N . TYR A 1 916 ? -38.941 -2.830 39.207 1.00 77.75 916 TYR A N 1
ATOM 7292 C CA . TYR A 1 916 ? -40.312 -3.002 39.731 1.00 77.75 916 TYR A CA 1
ATOM 7293 C C . TYR A 1 916 ? -40.443 -2.976 41.266 1.00 77.75 916 TYR A C 1
ATOM 7295 O O . TYR A 1 916 ? -41.529 -3.224 41.798 1.00 77.75 916 TYR A O 1
ATOM 7303 N N . THR A 1 917 ? -39.388 -2.575 41.984 1.00 69.62 917 THR A N 1
ATOM 7304 C CA . THR A 1 917 ? -39.291 -2.746 43.450 1.00 69.62 917 THR A CA 1
ATOM 7305 C C . THR A 1 917 ? -40.173 -1.783 44.252 1.00 69.62 917 THR A C 1
ATOM 7307 O O . THR A 1 917 ? -40.362 -1.938 45.461 1.00 69.62 917 THR A O 1
ATOM 7310 N N . GLY A 1 918 ? -40.763 -0.786 43.585 1.00 59.94 918 GLY A N 1
ATOM 7311 C CA . GLY A 1 918 ? -41.754 0.130 44.151 1.00 59.94 918 GLY A CA 1
ATOM 7312 C C . GLY A 1 918 ? -41.188 1.308 44.953 1.00 59.94 918 GLY A C 1
ATOM 7313 O O . GLY A 1 918 ? -41.977 2.173 45.326 1.00 59.94 918 GLY A O 1
ATOM 7314 N N . ILE A 1 919 ? -39.870 1.361 45.189 1.00 61.72 919 ILE A N 1
ATOM 7315 C CA . ILE A 1 919 ? -39.073 2.503 45.684 1.00 61.72 919 ILE A CA 1
ATOM 7316 C C . ILE A 1 919 ? -37.664 2.306 45.096 1.00 61.72 919 ILE A C 1
ATOM 7318 O O . ILE A 1 919 ? -37.128 1.213 45.243 1.00 61.72 919 ILE A O 1
ATOM 7322 N N . GLY A 1 920 ? -37.070 3.300 44.423 1.00 62.09 920 GLY A N 1
ATOM 7323 C CA . GLY A 1 920 ? -35.787 3.126 43.714 1.00 62.09 920 GLY A CA 1
ATOM 7324 C C . GLY A 1 920 ? -34.594 2.865 44.641 1.00 62.09 920 GLY A C 1
ATOM 7325 O O . GLY A 1 920 ? -33.886 3.789 45.043 1.00 62.09 920 GLY A O 1
ATOM 7326 N N . PHE A 1 921 ? -34.384 1.599 45.000 1.00 77.69 921 PHE A N 1
ATOM 7327 C CA . PHE A 1 921 ? -33.244 1.129 45.781 1.00 77.69 921 PHE A CA 1
ATOM 7328 C C . PHE A 1 921 ? -32.147 0.589 44.868 1.00 77.69 921 PHE A C 1
ATOM 7330 O O . PHE A 1 921 ? -32.423 -0.163 43.930 1.00 77.69 921 PHE A O 1
ATOM 7337 N N . ILE A 1 922 ? -30.897 0.904 45.204 1.00 91.75 922 ILE A N 1
ATOM 7338 C CA . ILE A 1 922 ? -29.751 0.199 44.639 1.00 91.75 922 ILE A CA 1
ATOM 7339 C C . ILE A 1 922 ? -29.592 -1.124 45.390 1.00 91.75 922 ILE A C 1
ATOM 7341 O O . ILE A 1 922 ? -29.567 -1.153 46.622 1.00 91.75 922 ILE A O 1
ATOM 7345 N N . HIS A 1 923 ? -29.541 -2.232 44.660 1.00 92.06 923 HIS A N 1
ATOM 7346 C CA . HIS A 1 923 ? -29.320 -3.551 45.240 1.00 92.06 923 HIS A CA 1
ATOM 7347 C C . HIS A 1 923 ? -27.842 -3.887 45.149 1.00 92.06 923 HIS A C 1
ATOM 7349 O O . HIS A 1 923 ? -27.210 -3.635 44.128 1.00 92.06 923 HIS A O 1
ATOM 7355 N N . ARG A 1 924 ? -27.297 -4.453 46.221 1.00 93.12 924 ARG A N 1
ATOM 7356 C CA . ARG A 1 924 ? -25.879 -4.772 46.356 1.00 93.12 924 ARG A CA 1
ATOM 7357 C C . ARG A 1 924 ? -25.697 -6.240 46.721 1.00 93.12 924 ARG A C 1
ATOM 7359 O O . ARG A 1 924 ? -26.417 -6.753 47.578 1.00 93.12 924 ARG A O 1
ATOM 7366 N N . SER A 1 925 ? -24.727 -6.913 46.111 1.00 92.81 925 SER A N 1
ATOM 7367 C CA . SER A 1 925 ? -24.366 -8.296 46.435 1.00 92.81 925 SER A CA 1
ATOM 7368 C C . SER A 1 925 ? -22.858 -8.447 46.616 1.00 92.81 925 SER A C 1
ATOM 7370 O O . SER A 1 925 ? -22.081 -8.051 45.755 1.00 92.81 925 SER A O 1
ATOM 7372 N N . GLU A 1 926 ? -22.437 -9.058 47.725 1.00 90.50 926 GLU A N 1
ATOM 7373 C CA . GLU A 1 926 ? -21.024 -9.389 48.002 1.00 90.50 926 GLU A CA 1
ATOM 7374 C C . GLU A 1 926 ? -20.680 -10.852 47.694 1.00 90.50 926 GLU A C 1
ATOM 7376 O O . GLU A 1 926 ? -19.563 -11.303 47.933 1.00 90.50 926 GLU A O 1
ATOM 7381 N N . ASN A 1 927 ? -21.655 -11.633 47.230 1.00 83.56 927 ASN A N 1
ATOM 7382 C CA . ASN A 1 927 ? -21.524 -13.074 47.039 1.00 83.56 927 ASN A CA 1
ATOM 7383 C C . ASN A 1 927 ? -22.004 -13.508 45.654 1.00 83.56 927 ASN A C 1
ATOM 7385 O O . ASN A 1 927 ? -22.670 -14.535 45.516 1.00 83.56 927 ASN A O 1
ATOM 7389 N N . ASN A 1 928 ? -21.637 -12.721 44.638 1.00 82.56 928 ASN A N 1
ATOM 7390 C CA . ASN A 1 928 ? -21.865 -13.034 43.229 1.00 82.56 928 ASN A CA 1
ATOM 7391 C C . ASN A 1 928 ? -23.349 -13.313 42.912 1.00 82.56 928 ASN A C 1
ATOM 7393 O O . ASN A 1 928 ? -23.683 -14.296 42.254 1.00 82.56 928 ASN A O 1
ATOM 7397 N N . GLY A 1 929 ? -24.246 -12.489 43.459 1.00 85.50 929 GLY A N 1
ATOM 7398 C CA . GLY A 1 929 ? -25.684 -12.544 43.189 1.00 85.50 929 GLY A CA 1
ATOM 7399 C C . GLY A 1 929 ? -26.447 -13.588 44.002 1.00 85.50 929 GLY A C 1
ATOM 7400 O O . GLY A 1 929 ? -27.670 -13.638 43.919 1.00 85.50 929 GLY A O 1
ATOM 7401 N N . ALA A 1 930 ? -25.775 -14.390 44.840 1.00 82.94 930 ALA A N 1
ATOM 7402 C CA . ALA A 1 930 ? -26.454 -15.400 45.656 1.00 82.94 930 ALA A CA 1
ATOM 7403 C C . ALA A 1 930 ? -27.427 -14.778 46.675 1.00 82.94 930 ALA A C 1
ATOM 7405 O O . ALA A 1 930 ? -28.461 -15.366 46.998 1.00 82.94 930 ALA A O 1
ATOM 7406 N N . THR A 1 931 ? -27.104 -13.592 47.195 1.00 85.88 931 THR A N 1
ATOM 7407 C CA . THR A 1 931 ? -28.021 -12.766 47.986 1.00 85.88 931 THR A CA 1
ATOM 7408 C C . THR A 1 931 ? -27.847 -11.291 47.657 1.00 85.88 931 THR A C 1
ATOM 7410 O O . THR A 1 931 ? -26.721 -10.829 47.472 1.00 85.88 931 THR A O 1
ATOM 7413 N N . TRP A 1 932 ? -28.954 -10.553 47.697 1.00 90.12 932 TRP A N 1
ATOM 7414 C CA . TRP A 1 932 ? -29.006 -9.119 47.435 1.00 90.12 932 TRP A CA 1
ATOM 7415 C C . TRP A 1 932 ? -29.506 -8.355 48.661 1.00 90.12 932 TRP A C 1
ATOM 7417 O O . TRP A 1 932 ? -30.479 -8.758 49.302 1.00 90.12 932 TRP A O 1
ATOM 7427 N N . GLU A 1 933 ? -28.852 -7.241 48.969 1.00 90.88 933 GLU A N 1
ATOM 7428 C CA . GLU A 1 933 ? -29.275 -6.271 49.974 1.00 90.88 933 GLU A CA 1
ATOM 7429 C C . GLU A 1 933 ? -29.757 -4.995 49.277 1.00 90.88 933 GLU A C 1
ATOM 7431 O O . GLU A 1 933 ? -29.049 -4.437 48.444 1.00 90.88 933 GLU A O 1
ATOM 7436 N N . ALA A 1 934 ? -30.962 -4.529 49.609 1.00 89.50 934 ALA A N 1
ATOM 7437 C CA . ALA A 1 934 ? -31.483 -3.260 49.111 1.00 89.50 934 ALA A CA 1
ATOM 7438 C C . ALA A 1 934 ? -30.965 -2.104 49.979 1.00 89.50 934 ALA A C 1
ATOM 7440 O O . ALA A 1 934 ? -31.264 -2.044 51.176 1.00 89.50 934 ALA A O 1
ATOM 7441 N N . ILE A 1 935 ? -30.225 -1.174 49.377 1.00 89.88 935 ILE A N 1
ATOM 7442 C CA . ILE A 1 935 ? -29.648 -0.013 50.056 1.00 89.88 935 ILE A CA 1
ATOM 7443 C C . ILE A 1 935 ? -30.451 1.247 49.688 1.00 89.88 935 ILE A C 1
ATOM 7445 O O . ILE A 1 935 ? -30.566 1.593 48.508 1.00 89.88 935 ILE A O 1
ATOM 7449 N N . PRO A 1 936 ? -31.032 1.961 50.670 1.00 85.94 936 PRO A N 1
ATOM 7450 C CA . PRO A 1 936 ? -31.777 3.182 50.402 1.00 85.94 936 PRO A CA 1
ATOM 7451 C C . PRO A 1 936 ? -30.858 4.365 50.088 1.00 85.94 936 PRO A C 1
ATOM 7453 O O . PRO A 1 936 ? -29.917 4.648 50.829 1.00 85.94 936 PRO A O 1
ATOM 7456 N N . LEU A 1 937 ? -31.199 5.114 49.038 1.00 89.75 937 LEU A N 1
ATOM 7457 C CA . LEU A 1 937 ? -30.551 6.383 48.714 1.00 89.75 937 LEU A CA 1
ATOM 7458 C C . LEU A 1 937 ? -31.154 7.529 49.550 1.00 89.75 937 LEU A C 1
ATOM 7460 O O . LEU A 1 937 ? -32.379 7.607 49.715 1.00 89.75 937 LEU A O 1
ATOM 7464 N N . PRO A 1 938 ? -30.335 8.445 50.098 1.00 89.50 938 PRO A N 1
ATOM 7465 C CA . PRO A 1 938 ? -30.847 9.543 50.906 1.00 89.50 938 PRO A CA 1
ATOM 7466 C C . PRO A 1 938 ? -31.699 10.498 50.061 1.00 89.50 938 PRO A C 1
ATOM 7468 O O . PRO A 1 938 ? -31.339 10.870 48.948 1.00 89.50 938 PRO A O 1
ATOM 7471 N N . ASN A 1 939 ? -32.836 10.928 50.617 1.00 85.69 939 ASN A N 1
ATOM 7472 C CA . ASN A 1 939 ? -33.795 11.836 49.971 1.00 85.69 939 ASN A CA 1
ATOM 7473 C C . ASN A 1 939 ? -34.379 11.333 48.634 1.00 85.69 939 ASN A C 1
ATOM 7475 O O . ASN A 1 939 ? -34.906 12.131 47.861 1.00 85.69 939 ASN A O 1
ATOM 7479 N N . TYR A 1 940 ? -34.342 10.023 48.376 1.00 86.38 940 TYR A N 1
ATOM 7480 C CA . TYR A 1 940 ? -34.880 9.442 47.152 1.00 86.38 940 TYR A CA 1
ATOM 7481 C C . TYR A 1 940 ? -36.383 9.151 47.275 1.00 86.38 940 TYR A C 1
ATOM 7483 O O . TYR A 1 940 ? -36.799 8.164 47.877 1.00 86.38 940 TYR A O 1
ATOM 7491 N N . ASN A 1 941 ? -37.214 10.033 46.714 1.00 76.12 941 ASN A N 1
ATOM 7492 C CA . ASN A 1 941 ? -38.681 9.947 46.787 1.00 76.12 941 ASN A CA 1
ATOM 7493 C C . ASN A 1 941 ? -39.308 9.583 45.432 1.00 76.12 941 ASN A C 1
ATOM 7495 O O . ASN A 1 941 ? -40.262 10.227 44.992 1.00 76.12 941 ASN A O 1
ATOM 7499 N N . SER A 1 942 ? -38.749 8.583 44.753 1.00 80.12 942 SER A N 1
ATOM 7500 C CA . SER A 1 942 ? -39.188 8.156 43.426 1.00 80.12 942 SER A CA 1
ATOM 7501 C C . SER A 1 942 ? -39.298 6.633 43.327 1.00 80.12 942 SER A C 1
ATOM 7503 O O . SER A 1 942 ? -38.596 5.903 44.026 1.00 80.12 942 SER A O 1
ATOM 7505 N N . ASN A 1 943 ? -40.184 6.165 42.446 1.00 82.12 943 ASN A N 1
ATOM 7506 C CA . ASN A 1 943 ? -40.335 4.746 42.109 1.00 82.12 943 ASN A CA 1
ATOM 7507 C C . ASN A 1 943 ? -39.561 4.364 40.839 1.00 82.12 943 ASN A C 1
ATOM 7509 O O . ASN A 1 943 ? -39.666 3.224 40.401 1.00 82.12 943 ASN A O 1
ATOM 7513 N N . TYR A 1 944 ? -38.849 5.313 40.228 1.00 86.06 944 TYR A N 1
ATOM 7514 C CA . TYR A 1 944 ? -37.971 5.033 39.096 1.00 86.06 944 TYR A CA 1
ATOM 7515 C C . TYR A 1 944 ? -36.728 4.281 39.576 1.00 86.06 944 TYR A C 1
ATOM 7517 O O . TYR A 1 944 ? -36.292 4.460 40.716 1.00 86.06 944 TYR A O 1
ATOM 7525 N N . ALA A 1 945 ? -36.198 3.411 38.721 1.00 88.75 945 ALA A N 1
ATOM 7526 C CA . ALA A 1 945 ? -34.986 2.666 39.015 1.00 88.75 945 ALA A CA 1
ATOM 7527 C C . ALA A 1 945 ? -33.748 3.576 38.951 1.00 88.75 945 ALA A C 1
ATOM 7529 O O . ALA A 1 945 ? -33.802 4.725 38.507 1.00 88.75 945 ALA A O 1
ATOM 7530 N N . VAL A 1 946 ? -32.627 3.050 39.434 1.00 91.31 946 VAL A N 1
ATOM 7531 C CA . VAL A 1 946 ? -31.303 3.588 39.110 1.00 91.31 946 VAL A CA 1
ATOM 7532 C C . VAL A 1 946 ? -30.963 3.125 37.693 1.00 91.31 946 VAL A C 1
ATOM 7534 O O . VAL A 1 946 ? -31.068 1.929 37.428 1.00 91.31 946 VAL A O 1
ATOM 7537 N N . GLU A 1 947 ? -30.600 4.057 36.811 1.00 89.81 947 GLU A N 1
ATOM 7538 C CA . GLU A 1 947 ? -30.444 3.810 35.364 1.00 89.81 947 GLU A CA 1
ATOM 7539 C C . GLU A 1 947 ? -28.978 3.826 34.906 1.00 89.81 947 GLU A C 1
ATOM 7541 O O . GLU A 1 947 ? -28.678 3.298 33.846 1.00 89.81 947 GLU A O 1
ATOM 7546 N N . HIS A 1 948 ? -28.052 4.339 35.725 1.00 93.12 948 HIS A N 1
ATOM 7547 C CA . HIS A 1 948 ? -26.618 4.344 35.410 1.00 93.12 948 HIS A CA 1
ATOM 7548 C C . HIS A 1 948 ? -25.793 3.976 36.642 1.00 93.12 948 HIS A C 1
ATOM 7550 O O . HIS A 1 948 ? -26.074 4.472 37.740 1.00 93.12 948 HIS A O 1
ATOM 7556 N N . ILE A 1 949 ? -24.783 3.122 36.467 1.00 95.44 949 ILE A N 1
ATOM 7557 C CA . ILE A 1 949 ? -23.865 2.674 37.521 1.00 95.44 949 ILE A CA 1
ATOM 7558 C C . ILE A 1 949 ? -22.450 2.718 36.948 1.00 95.44 949 ILE A C 1
ATOM 7560 O O . ILE A 1 949 ? -22.106 1.891 36.115 1.00 95.44 949 ILE A O 1
ATOM 7564 N N . HIS A 1 950 ? -21.626 3.651 37.424 1.00 94.62 950 HIS A N 1
ATOM 7565 C CA . HIS A 1 950 ? -20.246 3.806 36.958 1.00 94.62 950 HIS A CA 1
ATOM 7566 C C . HIS A 1 950 ? -19.263 3.775 38.122 1.00 94.62 950 HIS A C 1
ATOM 7568 O O . HIS A 1 950 ? -19.602 4.093 39.271 1.00 94.62 950 HIS A O 1
ATOM 7574 N N . PHE A 1 951 ? -18.029 3.394 37.812 1.00 93.00 951 PHE A N 1
ATOM 7575 C CA . PHE A 1 951 ? -16.946 3.254 38.772 1.00 93.00 951 PHE A CA 1
ATOM 7576 C C . PHE A 1 951 ? -15.751 4.073 38.304 1.00 93.00 951 PHE A C 1
ATOM 7578 O O . PHE A 1 951 ? -15.454 4.091 37.116 1.00 93.00 951 PHE A O 1
ATOM 7585 N N . ASN A 1 952 ? -15.075 4.742 39.233 1.00 91.25 952 ASN A N 1
ATOM 7586 C CA . ASN A 1 952 ? -13.834 5.453 38.930 1.00 91.25 952 ASN A CA 1
ATOM 7587 C C . ASN A 1 952 ? -12.606 4.604 39.317 1.00 91.25 952 ASN A C 1
ATOM 7589 O O . ASN A 1 952 ? -12.732 3.571 39.986 1.00 91.25 952 ASN A O 1
ATOM 7593 N N . SER A 1 953 ? -11.405 5.071 38.976 1.00 88.06 953 SER A N 1
ATOM 7594 C CA . SER A 1 953 ? -10.139 4.381 39.275 1.00 88.06 953 SER A CA 1
ATOM 7595 C C . SER A 1 953 ? -9.875 4.185 40.781 1.00 88.06 953 SER A C 1
ATOM 7597 O O . SER A 1 953 ? -9.152 3.275 41.188 1.00 88.06 953 SER A O 1
ATOM 7599 N N . GLN A 1 954 ? -10.505 4.996 41.640 1.00 88.88 954 GLN A N 1
ATOM 7600 C CA . GLN A 1 954 ? -10.414 4.905 43.104 1.00 88.88 954 GLN A CA 1
ATOM 7601 C C . GLN A 1 954 ? -11.375 3.865 43.713 1.00 88.88 954 GLN A C 1
ATOM 7603 O O . GLN A 1 954 ? -11.327 3.623 44.922 1.00 88.88 954 GLN A O 1
ATOM 7608 N N . GLY A 1 955 ? -12.253 3.249 42.912 1.00 89.69 955 GLY A N 1
ATOM 7609 C CA . GLY A 1 955 ? -13.293 2.329 43.386 1.00 89.69 955 GLY A CA 1
ATOM 7610 C C . GLY A 1 955 ? -14.488 3.029 44.046 1.00 89.69 955 GLY A C 1
ATOM 7611 O O . GLY A 1 955 ? -15.228 2.426 44.829 1.00 89.69 955 GLY A O 1
ATOM 7612 N N . HIS A 1 956 ? -14.678 4.322 43.782 1.00 94.62 956 HIS A N 1
ATOM 7613 C CA . HIS A 1 956 ? -15.915 5.014 44.123 1.00 94.62 956 HIS A CA 1
ATOM 7614 C C . HIS A 1 956 ? -17.023 4.607 43.153 1.00 94.62 956 HIS A C 1
ATOM 7616 O O . HIS A 1 956 ? -16.775 4.342 41.979 1.00 94.62 956 HIS A O 1
ATOM 7622 N N . VAL A 1 957 ? -18.258 4.588 43.651 1.00 96.56 957 VAL A N 1
ATOM 7623 C CA . VAL A 1 957 ? -19.443 4.233 42.863 1.00 96.56 957 VAL A CA 1
ATOM 7624 C C . VAL A 1 957 ? -20.282 5.479 42.626 1.00 96.56 957 VAL A C 1
ATOM 7626 O O . VAL A 1 957 ? -20.605 6.193 43.580 1.00 96.56 957 VAL A O 1
ATOM 7629 N N . PHE A 1 958 ? -20.670 5.708 41.377 1.00 97.00 958 PHE A N 1
ATOM 7630 C CA . PHE A 1 958 ? -21.542 6.799 40.964 1.00 97.00 958 PHE A CA 1
ATOM 7631 C C . PHE A 1 958 ? -22.830 6.244 40.369 1.00 97.00 958 PHE A C 1
ATOM 7633 O O . PHE A 1 958 ? -22.802 5.330 39.548 1.00 97.00 958 PHE A O 1
ATOM 7640 N N . LEU A 1 959 ? -23.964 6.791 40.805 1.00 95.38 959 LEU A N 1
ATOM 7641 C CA . LEU A 1 959 ? -25.286 6.416 40.315 1.00 95.38 959 LEU A CA 1
ATOM 7642 C C . LEU A 1 959 ? -25.949 7.596 39.621 1.00 95.38 959 LEU A C 1
ATOM 7644 O O . LEU A 1 959 ? -26.140 8.644 40.246 1.00 95.38 959 LEU A O 1
ATOM 7648 N N . GLY A 1 960 ? -26.371 7.392 38.378 1.00 93.00 960 GLY A N 1
ATOM 7649 C CA . GLY A 1 960 ? -27.261 8.301 37.663 1.00 93.00 960 GLY A CA 1
ATOM 7650 C C . GLY A 1 960 ? -28.722 7.963 37.949 1.00 93.00 960 GLY A C 1
ATOM 7651 O O . GLY A 1 960 ? -29.145 6.809 37.851 1.00 93.00 960 GLY A O 1
ATOM 7652 N N . THR A 1 961 ? -29.502 8.964 38.361 1.00 91.56 961 THR A N 1
ATOM 7653 C CA . THR A 1 961 ? -30.899 8.770 38.766 1.00 91.56 961 THR A CA 1
ATOM 7654 C C . THR A 1 961 ? -31.802 9.929 38.340 1.00 91.56 961 THR A C 1
ATOM 7656 O O . THR A 1 961 ? -31.336 11.004 37.966 1.00 91.56 961 THR A O 1
ATOM 7659 N N . ILE A 1 962 ? -33.117 9.763 38.528 1.00 88.38 962 ILE A N 1
ATOM 7660 C CA . ILE A 1 962 ? -34.124 10.831 38.366 1.00 88.38 962 ILE A CA 1
ATOM 7661 C C . ILE A 1 962 ? -34.021 11.989 39.385 1.00 88.38 962 ILE A C 1
ATOM 7663 O O . ILE A 1 962 ? -34.739 12.978 39.261 1.00 88.38 962 ILE A O 1
ATOM 7667 N N . ASN A 1 963 ? -33.182 11.862 40.422 1.00 88.81 963 ASN A N 1
ATOM 7668 C CA . ASN A 1 963 ? -32.896 12.929 41.395 1.00 88.81 963 ASN A CA 1
ATOM 7669 C C . ASN A 1 963 ? -31.444 13.438 41.288 1.00 88.81 963 ASN A C 1
ATOM 7671 O O . ASN A 1 963 ? -30.949 14.122 42.189 1.00 88.81 963 ASN A O 1
ATOM 7675 N N . GLY A 1 964 ? -30.748 13.091 40.213 1.00 90.62 964 GLY A N 1
ATOM 7676 C CA . GLY A 1 964 ? -29.383 13.478 39.918 1.00 90.62 964 GLY A CA 1
ATOM 7677 C C . GLY A 1 964 ? -28.435 12.366 40.320 1.00 90.62 964 GLY A C 1
ATOM 7678 O O . GLY A 1 964 ? -28.758 11.183 40.184 1.00 90.62 964 GLY A O 1
ATOM 7679 N N . ILE A 1 965 ? -27.276 12.754 40.828 1.00 94.19 965 ILE A N 1
ATOM 7680 C CA . ILE A 1 965 ? -26.129 11.874 40.976 1.00 94.19 965 ILE A CA 1
ATOM 7681 C C . ILE A 1 965 ? -25.905 11.557 42.447 1.00 94.19 965 ILE A C 1
ATOM 7683 O O . ILE A 1 965 ? -25.916 12.447 43.306 1.00 94.19 965 ILE A O 1
ATOM 7687 N N . TYR A 1 966 ? -25.679 10.279 42.731 1.00 94.88 966 TYR A N 1
ATOM 7688 C CA . TYR A 1 966 ? -25.246 9.810 44.041 1.00 94.88 966 TYR A CA 1
ATOM 7689 C C . TYR A 1 966 ? -23.841 9.234 43.954 1.00 94.88 966 TYR A C 1
ATOM 7691 O O . TYR A 1 966 ? -23.526 8.520 43.010 1.00 94.88 966 TYR A O 1
ATOM 7699 N N . ARG A 1 967 ? -23.020 9.514 44.963 1.00 96.31 967 ARG A N 1
ATOM 7700 C CA . ARG A 1 967 ? -21.660 8.994 45.104 1.00 96.31 967 ARG A CA 1
ATOM 7701 C C . ARG A 1 967 ? -21.554 8.139 46.359 1.00 96.31 967 ARG A C 1
ATOM 7703 O O . ARG A 1 967 ? -22.113 8.489 47.401 1.00 96.31 967 ARG A O 1
ATOM 7710 N N . SER A 1 968 ? -20.800 7.053 46.267 1.00 96.50 968 SER A N 1
ATOM 7711 C CA . SER A 1 968 ? -20.339 6.262 47.402 1.00 96.50 968 SER A CA 1
ATOM 7712 C C . SER A 1 968 ? -18.823 6.112 47.354 1.00 96.50 968 SER A C 1
ATOM 7714 O O . SER A 1 968 ? -18.257 5.777 46.316 1.00 96.50 968 SER A O 1
ATOM 7716 N N . THR A 1 969 ? -18.170 6.329 48.494 1.00 95.44 969 THR A N 1
ATOM 7717 C CA . THR A 1 969 ? -16.718 6.153 48.673 1.00 95.44 969 THR A CA 1
ATOM 7718 C C . THR A 1 969 ? -16.370 4.917 49.511 1.00 95.44 969 THR A C 1
ATOM 7720 O O . THR A 1 969 ? -15.210 4.680 49.836 1.00 95.44 969 THR A O 1
ATOM 7723 N N . ASP A 1 970 ? -17.376 4.116 49.870 1.00 93.88 970 ASP A N 1
ATOM 7724 C CA . ASP A 1 970 ? -17.263 2.909 50.693 1.00 93.88 970 ASP A CA 1
ATOM 7725 C C . ASP A 1 970 ? -17.904 1.686 50.012 1.00 93.88 970 ASP A C 1
ATOM 7727 O O . ASP A 1 970 ? -18.418 0.780 50.672 1.00 93.88 970 ASP A O 1
ATOM 7731 N N . VAL A 1 971 ? -17.845 1.655 48.675 1.00 93.38 971 VAL A N 1
ATOM 7732 C CA . VAL A 1 971 ? -18.349 0.562 47.825 1.00 93.38 971 VAL A CA 1
ATOM 7733 C C . VAL A 1 971 ? -19.836 0.288 48.084 1.00 93.38 971 VAL A C 1
ATOM 7735 O O . VAL A 1 971 ? -20.272 -0.851 48.270 1.00 93.38 971 VAL A O 1
ATOM 7738 N N . GLY A 1 972 ? -20.632 1.355 48.114 1.00 92.62 972 GLY A N 1
ATOM 7739 C CA . GLY A 1 972 ? -22.093 1.331 48.149 1.00 92.62 972 GLY A CA 1
ATOM 7740 C C . GLY A 1 972 ? -22.729 1.057 49.510 1.00 92.62 972 GLY A C 1
ATOM 7741 O O . GLY A 1 972 ? -23.930 0.779 49.556 1.00 92.62 972 GLY A O 1
ATOM 7742 N N . LEU A 1 973 ? -21.964 1.118 50.607 1.00 90.19 973 LEU A N 1
ATOM 7743 C CA . LEU A 1 973 ? -22.496 0.971 51.968 1.00 90.19 973 LEU A CA 1
ATOM 7744 C C . LEU A 1 973 ? -23.193 2.252 52.446 1.00 90.19 973 LEU A C 1
ATOM 7746 O O . LEU A 1 973 ? -24.187 2.189 53.174 1.00 90.19 973 LEU A O 1
ATOM 7750 N N . SER A 1 974 ? -22.700 3.414 52.022 1.00 92.12 974 SER A N 1
ATOM 7751 C CA . SER A 1 974 ? -23.327 4.711 52.238 1.00 92.12 974 SER A CA 1
ATOM 7752 C C . SER A 1 974 ? -23.247 5.591 50.991 1.00 92.12 974 SER A C 1
ATOM 7754 O O . SER A 1 974 ? -22.396 5.404 50.122 1.00 92.12 974 SER A O 1
ATOM 7756 N N . TRP A 1 975 ? -24.184 6.535 50.896 1.00 94.88 975 TRP A N 1
ATOM 7757 C CA . TRP A 1 975 ? -24.396 7.361 49.711 1.00 94.88 975 TRP A CA 1
ATOM 7758 C C . TRP A 1 975 ? -24.562 8.827 50.088 1.00 94.88 975 TRP A C 1
ATOM 7760 O O . TRP A 1 975 ? -25.193 9.155 51.096 1.00 94.88 975 TRP A O 1
ATOM 7770 N N . GLU A 1 976 ? -24.067 9.708 49.231 1.00 94.94 976 GLU A N 1
ATOM 7771 C CA . GLU A 1 976 ? -24.311 11.147 49.277 1.00 94.94 976 GLU A CA 1
ATOM 7772 C C . GLU A 1 976 ? -24.746 11.659 47.902 1.00 94.94 976 GLU A C 1
ATOM 7774 O O . GLU A 1 976 ? -24.370 11.102 46.877 1.00 94.94 976 GLU A O 1
ATOM 7779 N N . GLN A 1 977 ? -25.563 12.710 47.876 1.00 93.06 977 GLN A N 1
ATOM 7780 C CA . GLN A 1 977 ? -26.037 13.324 46.636 1.00 93.06 977 GLN A CA 1
ATOM 7781 C C . GLN A 1 977 ? -25.082 14.452 46.225 1.00 93.06 977 GLN A C 1
ATOM 7783 O O . GLN A 1 977 ? -24.786 15.323 47.047 1.00 93.06 977 GLN A O 1
ATOM 7788 N N . VAL A 1 978 ? -24.631 14.464 44.969 1.00 94.56 978 VAL A N 1
ATOM 7789 C CA . VAL A 1 978 ? -23.529 15.321 44.491 1.00 94.56 978 VAL A CA 1
ATOM 7790 C C . VAL A 1 978 ? -23.933 16.198 43.295 1.00 94.56 978 VAL A C 1
ATOM 7792 O O . VAL A 1 978 ? -23.324 16.181 42.238 1.00 94.56 978 VAL A O 1
ATOM 7795 N N . ASN A 1 979 ? -24.988 17.002 43.467 1.00 91.69 979 ASN A N 1
ATOM 7796 C CA . ASN A 1 979 ? -25.611 17.785 42.382 1.00 91.69 979 ASN A CA 1
ATOM 7797 C C . ASN A 1 979 ? -25.180 19.263 42.310 1.00 91.69 979 ASN A C 1
ATOM 7799 O O . ASN A 1 979 ? -25.860 20.076 41.682 1.00 91.69 979 ASN A O 1
ATOM 7803 N N . TYR A 1 980 ? -24.128 19.678 43.019 1.00 91.88 980 TYR A N 1
ATOM 7804 C CA . TYR A 1 980 ? -23.785 21.101 43.095 1.00 91.88 980 TYR A CA 1
ATOM 7805 C C . TYR A 1 980 ? -23.272 21.621 41.741 1.00 91.88 980 TYR A C 1
ATOM 7807 O O . TYR A 1 980 ? -22.158 21.307 41.335 1.00 91.88 980 TYR A O 1
ATOM 7815 N N . GLY A 1 981 ? -24.088 22.432 41.060 1.00 89.12 981 GLY A N 1
ATOM 7816 C CA . GLY A 1 981 ? -23.803 22.962 39.718 1.00 89.12 981 GLY A CA 1
ATOM 7817 C C . GLY A 1 981 ? -24.719 22.414 38.615 1.00 89.12 981 GLY A C 1
ATOM 7818 O O . GLY A 1 981 ? -24.803 23.027 37.557 1.00 89.12 981 GLY A O 1
ATOM 7819 N N . LEU A 1 982 ? -25.467 21.334 38.875 1.00 89.44 982 LEU A N 1
ATOM 7820 C CA . LEU A 1 982 ? -26.459 20.787 37.940 1.00 89.44 982 LEU A CA 1
ATOM 7821 C C . LEU A 1 982 ? -27.784 21.561 38.018 1.00 89.44 982 LEU A C 1
ATOM 7823 O O . LEU A 1 982 ? -28.263 21.863 39.116 1.00 89.44 982 LEU A O 1
ATOM 7827 N N . ASN A 1 983 ? -28.398 21.851 36.866 1.00 80.38 983 ASN A N 1
ATOM 7828 C CA . ASN A 1 983 ? -29.713 22.502 36.801 1.00 80.38 983 ASN A CA 1
ATOM 7829 C C . ASN A 1 983 ? -30.857 21.485 36.638 1.00 80.38 983 ASN A C 1
ATOM 7831 O O . ASN A 1 983 ? -31.907 21.632 37.270 1.00 80.38 983 ASN A O 1
ATOM 7835 N N . GLY A 1 984 ? -30.653 20.452 35.822 1.00 67.88 984 GLY A N 1
ATOM 7836 C CA . GLY A 1 984 ? -31.542 19.313 35.618 1.00 67.88 984 GLY A CA 1
ATOM 7837 C C . GLY A 1 984 ? -31.339 18.241 36.682 1.00 67.88 984 GLY A C 1
ATOM 7838 O O . GLY A 1 984 ? -30.237 18.035 37.187 1.00 67.88 984 GLY A O 1
ATOM 7839 N N . VAL A 1 985 ? -32.425 17.571 37.064 1.00 76.38 985 VAL A N 1
ATOM 7840 C CA . VAL A 1 985 ? -32.402 16.584 38.155 1.00 76.38 985 VAL A CA 1
ATOM 7841 C C . VAL A 1 985 ? -32.527 15.148 37.668 1.00 76.38 985 VAL A C 1
ATOM 7843 O O . VAL A 1 985 ? -32.395 14.267 38.496 1.00 76.38 985 VAL A O 1
ATOM 7846 N N . GLN A 1 986 ? -32.737 14.872 36.378 1.00 89.25 986 GLN A N 1
ATOM 7847 C CA . GLN A 1 986 ? -32.687 13.505 35.850 1.00 89.25 986 GLN A CA 1
ATOM 7848 C C . GLN A 1 986 ? -31.415 13.305 35.029 1.00 89.25 986 GLN A C 1
ATOM 7850 O O . GLN A 1 986 ? -31.179 14.055 34.089 1.00 89.25 986 GLN A O 1
ATOM 7855 N N . VAL A 1 987 ? -30.617 12.295 35.369 1.00 90.94 987 VAL A N 1
ATOM 7856 C CA . VAL A 1 987 ? -29.496 11.837 34.533 1.00 90.94 987 VAL A CA 1
ATOM 7857 C C . VAL A 1 987 ? -30.059 10.972 33.409 1.00 90.94 987 VAL A C 1
ATOM 7859 O O . VAL A 1 987 ? -30.876 10.100 33.689 1.00 90.94 987 VAL A O 1
ATOM 7862 N N . TYR A 1 988 ? -29.673 11.257 32.167 1.00 88.88 988 TYR A N 1
ATOM 7863 C CA . TYR A 1 988 ? -30.096 10.511 30.975 1.00 88.88 988 TYR A CA 1
ATOM 7864 C C . TYR A 1 988 ? -28.978 9.635 30.397 1.00 88.88 988 TYR A C 1
ATOM 7866 O O . TYR A 1 988 ? -29.251 8.567 29.867 1.00 88.88 988 TYR A O 1
ATOM 7874 N N . SER A 1 989 ? -27.732 10.100 30.489 1.00 89.69 989 SER A N 1
ATOM 7875 C CA . SER A 1 989 ? -26.526 9.337 30.170 1.00 89.69 989 SER A CA 1
ATOM 7876 C C . SER A 1 989 ? -25.388 9.836 31.062 1.00 89.69 989 SER A C 1
ATOM 7878 O O . SER A 1 989 ? -25.394 10.998 31.498 1.00 89.69 989 SER A O 1
ATOM 7880 N N . MET A 1 990 ? -24.457 8.948 31.395 1.00 91.38 990 MET A N 1
ATOM 7881 C CA . MET A 1 990 ? -23.320 9.205 32.270 1.00 91.38 990 MET A CA 1
ATOM 7882 C C . MET A 1 990 ? -22.139 8.359 31.817 1.00 91.38 990 MET A C 1
ATOM 7884 O O . MET A 1 990 ? -22.321 7.213 31.436 1.00 91.38 990 MET A O 1
ATOM 7888 N N . THR A 1 991 ? -20.934 8.907 31.930 1.00 91.25 991 THR A N 1
ATOM 7889 C CA . THR A 1 991 ? -19.696 8.144 31.778 1.00 91.25 991 THR A CA 1
ATOM 7890 C C . THR A 1 991 ? -18.596 8.716 32.667 1.00 91.25 991 THR A C 1
ATOM 7892 O O . THR A 1 991 ? -18.696 9.857 33.137 1.00 91.25 991 THR A O 1
ATOM 7895 N N . ILE A 1 992 ? -17.569 7.911 32.929 1.00 91.00 992 ILE A N 1
ATOM 7896 C CA . ILE A 1 992 ? -16.366 8.305 33.668 1.00 91.00 992 ILE A CA 1
ATOM 7897 C C . ILE A 1 992 ? -15.168 7.933 32.799 1.00 91.00 992 ILE A C 1
ATOM 7899 O O . ILE A 1 992 ? -15.051 6.771 32.418 1.00 91.00 992 ILE A O 1
ATOM 7903 N N . ASP A 1 993 ? -14.318 8.911 32.484 1.00 86.00 993 ASP A N 1
ATOM 7904 C CA . ASP A 1 993 ? -13.106 8.672 31.697 1.00 86.00 993 ASP A CA 1
ATOM 7905 C C . ASP A 1 993 ? -11.966 8.081 32.548 1.00 86.00 993 ASP A C 1
ATOM 7907 O O . ASP A 1 993 ? -12.047 7.946 33.775 1.00 86.00 993 ASP A O 1
ATOM 7911 N N . ASP A 1 994 ? -10.875 7.725 31.879 1.00 79.69 994 ASP A N 1
ATOM 7912 C CA . ASP A 1 994 ? -9.659 7.159 32.462 1.00 79.69 994 ASP A CA 1
ATOM 7913 C C . ASP A 1 994 ? -8.923 8.119 33.423 1.00 79.69 994 ASP A C 1
ATOM 7915 O O . ASP A 1 994 ? -8.054 7.700 34.193 1.00 79.69 994 ASP A O 1
ATOM 7919 N N . GLN A 1 995 ? -9.311 9.397 33.432 1.00 83.00 995 GLN A N 1
ATOM 7920 C CA . GLN A 1 995 ? -8.771 10.460 34.278 1.00 83.00 995 GLN A CA 1
ATOM 7921 C C . GLN A 1 995 ? -9.700 10.790 35.466 1.00 83.00 995 GLN A C 1
ATOM 7923 O O . GLN A 1 995 ? -9.465 11.760 36.192 1.00 83.00 995 GLN A O 1
ATOM 7928 N N . ASP A 1 996 ? -10.722 9.959 35.715 1.00 88.81 996 ASP A N 1
ATOM 7929 C CA . ASP A 1 996 ? -11.792 10.152 36.705 1.00 88.81 996 ASP A CA 1
ATOM 7930 C C . ASP A 1 996 ? -12.667 11.404 36.456 1.00 88.81 996 ASP A C 1
ATOM 7932 O O . ASP A 1 996 ? -13.370 11.868 37.371 1.00 88.81 996 ASP A O 1
ATOM 7936 N N . HIS A 1 997 ? -12.656 11.979 35.251 1.00 89.69 997 HIS A N 1
ATOM 7937 C CA . HIS A 1 997 ? -13.606 13.027 34.896 1.00 89.69 997 HIS A CA 1
ATOM 7938 C C . HIS A 1 997 ? -14.960 12.411 34.567 1.00 89.69 997 HIS A C 1
ATOM 7940 O O . HIS A 1 997 ? -15.063 11.361 33.939 1.00 89.69 997 HIS A O 1
ATOM 7946 N N . ILE A 1 998 ? -16.024 13.083 34.997 1.00 91.81 998 ILE A N 1
ATOM 7947 C CA . ILE A 1 998 ? -17.387 12.571 34.857 1.00 91.81 998 ILE A CA 1
ATOM 7948 C C . ILE A 1 998 ? -18.141 13.450 33.876 1.00 91.81 998 ILE A C 1
ATOM 7950 O O . ILE A 1 998 ? -18.219 14.661 34.085 1.00 91.81 998 ILE A O 1
ATOM 7954 N N . TYR A 1 999 ? -18.747 12.840 32.864 1.00 89.94 999 TYR A N 1
ATOM 7955 C CA . TYR A 1 999 ? -19.575 13.522 31.874 1.00 89.94 999 TYR A CA 1
ATOM 7956 C C . TYR A 1 999 ? -21.005 13.032 32.004 1.00 89.94 999 TYR A C 1
ATOM 7958 O O . TYR A 1 999 ? -21.248 11.835 32.154 1.00 89.94 999 TYR A O 1
ATOM 7966 N N . VAL A 1 1000 ? -21.961 13.958 31.986 1.00 90.44 1000 VAL A N 1
ATOM 7967 C CA . VAL A 1 1000 ? -23.379 13.622 32.119 1.00 90.44 1000 VAL A CA 1
ATOM 7968 C C . VAL A 1 1000 ? -24.242 14.463 31.201 1.00 90.44 1000 VAL A C 1
ATOM 7970 O O . VAL A 1 1000 ? -24.033 15.666 31.045 1.00 90.44 1000 VAL A O 1
ATOM 7973 N N . LEU A 1 1001 ? -25.283 13.832 30.671 1.00 89.38 1001 LEU A N 1
ATOM 7974 C CA . LEU A 1 1001 ? -26.443 14.517 30.126 1.00 89.38 1001 LEU A CA 1
ATOM 7975 C C . LEU A 1 1001 ? -27.524 14.565 31.200 1.00 89.38 1001 LEU A C 1
ATOM 7977 O O . LEU A 1 1001 ? -27.995 13.520 31.663 1.00 89.38 1001 LEU A O 1
ATOM 7981 N N . THR A 1 1002 ? -27.957 15.767 31.577 1.00 89.12 1002 THR A N 1
ATOM 7982 C CA . THR A 1 1002 ? -29.139 15.936 32.423 1.00 89.12 1002 THR A CA 1
ATOM 7983 C C . THR A 1 1002 ? -30.355 16.359 31.614 1.00 89.12 1002 THR A C 1
ATOM 7985 O O . THR A 1 1002 ? -30.284 17.023 30.580 1.00 89.12 1002 THR A O 1
ATOM 7988 N N . THR A 1 1003 ? -31.521 15.990 32.125 1.00 85.19 1003 THR A N 1
ATOM 7989 C CA . THR A 1 1003 ? -32.823 16.399 31.613 1.00 85.19 1003 THR A CA 1
ATOM 7990 C C . THR A 1 1003 ? -33.693 16.916 32.757 1.00 85.19 1003 THR A C 1
ATOM 7992 O O . THR A 1 1003 ? -33.468 16.662 33.949 1.00 85.19 1003 THR A O 1
ATOM 7995 N N . GLN A 1 1004 ? -34.711 17.684 32.391 1.00 79.19 1004 GLN A N 1
ATOM 7996 C CA . GLN A 1 1004 ? -35.880 17.917 33.229 1.00 79.19 1004 GLN A CA 1
ATOM 7997 C C . GLN A 1 1004 ? -37.013 17.020 32.715 1.00 79.19 1004 GLN A C 1
ATOM 7999 O O . GLN A 1 1004 ? -36.975 16.615 31.554 1.00 79.19 1004 GLN A O 1
ATOM 8004 N N . PRO A 1 1005 ? -38.047 16.707 33.518 1.00 67.44 1005 PRO A N 1
ATOM 8005 C CA . PRO A 1 1005 ? -39.144 15.857 33.063 1.00 67.44 1005 PRO A CA 1
ATOM 8006 C C . PRO A 1 1005 ? -39.736 16.321 31.717 1.00 67.44 1005 PRO A C 1
ATOM 8008 O O . PRO A 1 1005 ? -40.472 17.307 31.655 1.00 67.44 1005 PRO A O 1
ATOM 8011 N N . GLY A 1 1006 ? -39.406 15.591 30.645 1.00 60.94 1006 GLY A N 1
ATOM 8012 C CA . GLY A 1 1006 ? -39.845 15.849 29.271 1.00 60.94 1006 GLY A CA 1
ATOM 8013 C C . GLY A 1 1006 ? -39.082 16.928 28.489 1.00 60.94 1006 GLY A C 1
ATOM 8014 O O . GLY A 1 1006 ? -39.566 17.308 27.426 1.00 60.94 1006 GLY A O 1
ATOM 8015 N N . LEU A 1 1007 ? -37.947 17.443 28.980 1.00 73.12 1007 LEU A N 1
ATOM 8016 C CA . LEU A 1 1007 ? -37.160 18.490 28.314 1.00 73.12 1007 LEU A CA 1
ATOM 8017 C C . LEU A 1 1007 ? -35.651 18.251 28.461 1.00 73.12 1007 LEU A C 1
ATOM 8019 O O . LEU A 1 1007 ? -35.170 17.921 29.545 1.00 73.12 1007 LEU A O 1
ATOM 8023 N N . PHE A 1 1008 ? -34.912 18.479 27.376 1.00 79.25 1008 PHE A N 1
ATOM 8024 C CA . PHE A 1 1008 ? -33.456 18.613 27.406 1.00 79.25 1008 PHE A CA 1
ATOM 8025 C C . PHE A 1 1008 ? -33.042 19.746 28.361 1.00 79.25 1008 PHE A C 1
ATOM 8027 O O . PHE A 1 1008 ? -33.676 20.806 28.361 1.00 79.25 1008 PHE A O 1
ATOM 8034 N N . ASP A 1 1009 ? -32.014 19.514 29.182 1.00 82.31 1009 ASP A N 1
ATOM 8035 C CA . ASP A 1 1009 ? -31.446 20.530 30.075 1.00 82.31 1009 ASP A CA 1
ATOM 8036 C C . ASP A 1 1009 ? -30.068 20.975 29.578 1.00 82.31 1009 ASP A C 1
ATOM 8038 O O . ASP A 1 1009 ? -29.972 22.017 28.928 1.00 82.31 1009 ASP A O 1
ATOM 8042 N N . SER A 1 1010 ? -29.014 20.206 29.859 1.00 86.38 1010 SER A N 1
ATOM 8043 C CA . SER A 1 1010 ? -27.679 20.468 29.323 1.00 86.38 1010 SER A CA 1
ATOM 8044 C C . SER A 1 1010 ? -26.731 19.287 29.538 1.00 86.38 1010 SER A C 1
ATOM 8046 O O . SER A 1 1010 ? -27.057 18.327 30.242 1.00 86.38 1010 SER A O 1
ATOM 8048 N N . TYR A 1 1011 ? -25.540 19.399 28.958 1.00 87.56 1011 TYR A N 1
ATOM 8049 C CA . TYR A 1 1011 ? -24.418 18.505 29.213 1.00 87.56 1011 TYR A CA 1
ATOM 8050 C C . TYR A 1 1011 ? -23.483 19.130 30.239 1.00 87.56 1011 TYR A C 1
ATOM 8052 O O . TYR A 1 1011 ? -23.246 20.342 30.237 1.00 87.56 1011 TYR A O 1
ATOM 8060 N N . TYR A 1 1012 ? -22.964 18.300 31.133 1.00 88.75 1012 TYR A N 1
ATOM 8061 C CA . TYR A 1 1012 ? -22.128 18.735 32.238 1.00 88.75 1012 TYR A CA 1
ATOM 8062 C C . TYR A 1 1012 ? -20.891 17.864 32.372 1.00 88.75 1012 TYR A C 1
ATOM 8064 O O . TYR A 1 1012 ? -20.917 16.674 32.061 1.00 88.75 1012 TYR A O 1
ATOM 8072 N N . ARG A 1 1013 ? -19.837 18.463 32.924 1.00 89.94 1013 ARG A N 1
ATOM 8073 C CA . ARG A 1 1013 ? -18.619 17.769 33.328 1.00 89.94 1013 ARG A CA 1
ATOM 8074 C C . ARG A 1 1013 ? -18.288 18.032 34.788 1.00 89.94 1013 ARG A C 1
ATOM 8076 O O . ARG A 1 1013 ? -18.585 19.103 35.317 1.00 89.94 1013 ARG A O 1
ATOM 8083 N N . SER A 1 1014 ? -17.635 17.070 35.426 1.00 92.75 1014 SER A N 1
ATOM 8084 C CA . SER A 1 1014 ? -16.975 17.243 36.713 1.00 92.75 1014 SER A CA 1
ATOM 8085 C C . SER A 1 1014 ? -15.520 16.794 36.638 1.00 92.75 1014 SER A C 1
ATOM 8087 O O . SER A 1 1014 ? -15.239 15.654 36.280 1.00 92.75 1014 SER A O 1
ATOM 8089 N N . MET A 1 1015 ? -14.611 17.688 37.035 1.00 90.69 1015 MET A N 1
ATOM 8090 C CA . MET A 1 1015 ? -13.160 17.444 37.096 1.00 90.69 1015 MET A CA 1
ATOM 8091 C C . MET A 1 1015 ? -12.675 17.124 38.521 1.00 90.69 1015 MET A C 1
ATOM 8093 O O . MET A 1 1015 ? -11.481 17.024 38.786 1.00 90.69 1015 MET A O 1
ATOM 8097 N N . ASP A 1 1016 ? -13.597 17.041 39.484 1.00 91.88 1016 ASP A N 1
ATOM 8098 C CA . ASP A 1 1016 ? -13.308 16.920 40.915 1.00 91.88 1016 ASP A CA 1
ATOM 8099 C C . ASP A 1 1016 ? -14.120 15.789 41.573 1.00 91.88 1016 ASP A C 1
ATOM 8101 O O . ASP A 1 1016 ? -14.574 15.889 42.724 1.00 91.88 1016 ASP A O 1
ATOM 8105 N N . ASN A 1 1017 ? -14.270 14.680 40.836 1.00 89.81 1017 ASN A N 1
ATOM 8106 C CA . ASN A 1 1017 ? -14.955 13.463 41.279 1.00 89.81 1017 ASN A CA 1
ATOM 8107 C C . ASN A 1 1017 ? -16.425 13.706 41.683 1.00 89.81 1017 ASN A C 1
ATOM 8109 O O . ASN A 1 1017 ? -16.908 13.200 42.705 1.00 89.81 1017 ASN A O 1
ATOM 8113 N N . GLY A 1 1018 ? -17.137 14.519 40.901 1.00 91.19 1018 GLY A N 1
ATOM 8114 C CA . GLY A 1 1018 ? -18.555 14.838 41.075 1.00 91.19 1018 GLY A CA 1
ATOM 8115 C C . GLY A 1 1018 ? -18.838 15.929 42.108 1.00 91.19 1018 GLY A C 1
ATOM 8116 O O . GLY A 1 1018 ? -19.999 16.165 42.427 1.00 91.19 1018 GLY A O 1
ATOM 8117 N N . SER A 1 1019 ? -17.822 16.582 42.680 1.00 91.56 1019 SER A N 1
ATOM 8118 C CA . SER A 1 1019 ? -18.031 17.549 43.768 1.00 91.56 1019 SER A CA 1
ATOM 8119 C C . SER A 1 1019 ? -18.605 18.877 43.261 1.00 91.56 1019 SER A C 1
ATOM 8121 O O . SER A 1 1019 ? -19.437 19.488 43.939 1.00 91.56 1019 SER A O 1
ATOM 8123 N N . THR A 1 1020 ? -18.191 19.306 42.071 1.00 93.69 1020 THR A N 1
ATOM 8124 C CA . THR A 1 1020 ? -18.734 20.446 41.337 1.00 93.69 1020 THR A CA 1
ATOM 8125 C C . THR A 1 1020 ? -18.932 20.095 39.865 1.00 93.69 1020 THR A C 1
ATOM 8127 O O . THR A 1 1020 ? -18.215 19.264 39.306 1.00 93.69 1020 THR A O 1
ATOM 8130 N N . TRP A 1 1021 ? -19.936 20.727 39.257 1.00 92.56 1021 TRP A N 1
ATOM 8131 C CA . TRP A 1 1021 ? -20.302 20.524 37.859 1.00 92.56 1021 TRP A CA 1
ATOM 8132 C C . TRP A 1 1021 ? -20.227 21.827 37.077 1.00 92.56 1021 TRP A C 1
ATOM 8134 O O . TRP A 1 1021 ? -20.713 22.866 37.538 1.00 92.56 1021 TRP A O 1
ATOM 8144 N N . GLU A 1 1022 ? -19.655 21.749 35.883 1.00 90.50 1022 GLU A N 1
ATOM 8145 C CA . GLU A 1 1022 ? -19.621 22.821 34.895 1.00 90.50 1022 GLU A CA 1
ATOM 8146 C C . GLU A 1 1022 ? -20.446 22.432 33.668 1.00 90.50 1022 GLU A C 1
ATOM 8148 O O . GLU A 1 1022 ? -20.473 21.269 33.271 1.00 90.50 1022 GLU A O 1
ATOM 8153 N N . THR A 1 1023 ? -21.160 23.398 33.096 1.00 88.38 1023 THR A N 1
ATOM 8154 C CA . THR A 1 1023 ? -21.919 23.198 31.857 1.00 88.38 1023 THR A CA 1
ATOM 8155 C C . THR A 1 1023 ? -20.969 23.225 30.666 1.00 88.38 1023 THR A C 1
ATOM 8157 O O . THR A 1 1023 ? -20.104 24.098 30.605 1.00 88.38 1023 THR A O 1
ATOM 8160 N N . LEU A 1 1024 ? -21.151 22.300 29.726 1.00 81.25 1024 LEU A N 1
ATOM 8161 C CA . LEU A 1 1024 ? -20.430 22.278 28.456 1.00 81.25 1024 LEU A CA 1
ATOM 8162 C C . LEU A 1 1024 ? -21.257 22.981 27.370 1.00 81.25 1024 LEU A C 1
ATOM 8164 O O . LEU A 1 1024 ? -22.468 22.770 27.272 1.00 81.25 1024 LEU A O 1
ATOM 8168 N N . ASP A 1 1025 ? -20.599 23.779 26.528 1.00 71.06 1025 ASP A N 1
ATOM 8169 C CA . ASP A 1 1025 ? -21.204 24.408 25.346 1.00 71.06 1025 ASP A CA 1
ATOM 8170 C C . ASP A 1 1025 ? -21.332 23.372 24.203 1.00 71.06 1025 ASP A C 1
ATOM 8172 O O . ASP A 1 1025 ? -20.689 23.480 23.164 1.00 71.06 1025 ASP A O 1
ATOM 8176 N N . TRP A 1 1026 ? -22.138 22.320 24.401 1.00 70.94 1026 TRP A N 1
ATOM 8177 C CA . TRP A 1 1026 ? -22.406 21.311 23.362 1.00 70.94 1026 TRP A CA 1
ATOM 8178 C C . TRP A 1 1026 ? -23.262 21.861 22.217 1.00 70.94 1026 TRP A C 1
ATOM 8180 O O . TRP A 1 1026 ? -24.115 22.736 22.401 1.00 70.94 1026 TRP A O 1
ATOM 8190 N N . VAL A 1 1027 ? -23.070 21.290 21.025 1.00 59.12 1027 VAL A N 1
ATOM 8191 C CA . VAL A 1 1027 ? -23.807 21.654 19.807 1.00 59.12 1027 VAL A CA 1
ATOM 8192 C C . VAL A 1 1027 ? -25.298 21.336 19.966 1.00 59.12 1027 VAL A C 1
ATOM 8194 O O . VAL A 1 1027 ? -25.674 20.260 20.433 1.00 59.12 1027 VAL A O 1
ATOM 8197 N N . GLN A 1 1028 ? -26.166 22.258 19.528 1.00 58.31 1028 GLN A N 1
ATOM 8198 C CA . GLN A 1 1028 ? -27.626 22.058 19.504 1.00 58.31 1028 GLN A CA 1
ATOM 8199 C C . GLN A 1 1028 ? -28.070 20.859 18.645 1.00 58.31 1028 GLN A C 1
ATOM 8201 O O . GLN A 1 1028 ? -29.208 20.417 18.775 1.00 58.31 1028 GLN A O 1
ATOM 8206 N N . ASP A 1 1029 ? -27.193 20.325 17.799 1.00 60.78 1029 ASP A N 1
ATOM 8207 C CA . ASP A 1 1029 ? -27.501 19.261 16.844 1.00 60.78 1029 ASP A CA 1
ATOM 8208 C C . ASP A 1 1029 ? -27.421 17.854 17.465 1.00 60.78 1029 ASP A C 1
ATOM 8210 O O . ASP A 1 1029 ? -28.115 16.952 17.004 1.00 60.78 1029 ASP A O 1
ATOM 8214 N N . ILE A 1 1030 ? -26.701 17.666 18.583 1.00 72.06 1030 ILE A N 1
ATOM 8215 C CA . ILE A 1 1030 ? -26.595 16.347 19.242 1.00 72.06 1030 ILE A CA 1
ATOM 8216 C C . ILE A 1 1030 ? -27.909 15.970 19.958 1.00 72.06 1030 ILE A C 1
ATOM 8218 O O . ILE A 1 1030 ? -28.242 14.791 20.017 1.00 72.06 1030 ILE A O 1
ATOM 8222 N N . ASN A 1 1031 ? -28.671 16.964 20.453 1.00 70.75 1031 ASN A N 1
ATOM 8223 C CA . ASN A 1 1031 ? -29.972 16.929 21.163 1.00 70.75 1031 ASN A CA 1
ATOM 8224 C C . ASN A 1 1031 ? -30.170 15.880 22.287 1.00 70.75 1031 ASN A C 1
ATOM 8226 O O . ASN A 1 1031 ? -30.544 16.270 23.388 1.00 70.75 1031 ASN A O 1
ATOM 8230 N N . TYR A 1 1032 ? -29.944 14.585 22.054 1.00 81.31 1032 TYR A N 1
ATOM 8231 C CA . TYR A 1 1032 ? -30.061 13.497 23.031 1.00 81.31 1032 TYR A CA 1
ATOM 8232 C C . TYR A 1 1032 ? -29.013 12.406 22.767 1.00 81.31 1032 TYR A C 1
ATOM 8234 O O . TYR A 1 1032 ? -29.303 11.429 22.077 1.00 81.31 1032 TYR A O 1
ATOM 8242 N N . ALA A 1 1033 ? -27.813 12.547 23.338 1.00 84.44 1033 ALA A N 1
ATOM 8243 C CA . ALA A 1 1033 ? -26.844 11.452 23.341 1.00 84.44 1033 ALA A CA 1
ATOM 8244 C C . ALA A 1 1033 ? -27.431 10.247 24.094 1.00 84.44 1033 ALA A C 1
ATOM 8246 O O . ALA A 1 1033 ? -27.832 10.367 25.255 1.00 84.44 1033 ALA A O 1
ATOM 8247 N N . LEU A 1 1034 ? -27.529 9.115 23.402 1.00 86.69 1034 LEU A N 1
ATOM 8248 C CA . LEU A 1 1034 ? -27.938 7.829 23.957 1.00 86.69 1034 LEU A CA 1
ATOM 8249 C C . LEU A 1 1034 ? -26.820 7.246 24.814 1.00 86.69 1034 LEU A C 1
ATOM 8251 O O . LEU A 1 1034 ? -27.104 6.722 25.887 1.00 86.69 1034 LEU A O 1
ATOM 8255 N N . ASP A 1 1035 ? -25.577 7.410 24.366 1.00 89.00 1035 ASP A N 1
ATOM 8256 C CA . ASP A 1 1035 ? -24.401 6.972 25.098 1.00 89.00 1035 ASP A CA 1
ATOM 8257 C C . ASP A 1 1035 ? -23.187 7.876 24.846 1.00 89.00 1035 ASP A C 1
ATOM 8259 O O . ASP A 1 1035 ? -23.140 8.611 23.849 1.00 89.00 1035 ASP A O 1
ATOM 8263 N N . ILE A 1 1036 ? -22.250 7.877 25.797 1.00 88.69 1036 ILE A N 1
ATOM 8264 C CA . ILE A 1 1036 ? -21.078 8.752 25.829 1.00 88.69 1036 ILE A CA 1
ATOM 8265 C C . ILE A 1 1036 ? -19.866 7.955 26.318 1.00 88.69 1036 ILE A C 1
ATOM 8267 O O . ILE A 1 1036 ? -19.891 7.361 27.392 1.00 88.69 1036 ILE A O 1
ATOM 8271 N N . VAL A 1 1037 ? -18.757 8.051 25.592 1.00 90.06 1037 VAL A N 1
ATOM 8272 C CA . VAL A 1 1037 ? -17.456 7.507 25.998 1.00 90.06 1037 VAL A CA 1
ATOM 8273 C C . VAL A 1 1037 ? -16.442 8.642 26.049 1.00 90.06 1037 VAL A C 1
ATOM 8275 O O . VAL A 1 1037 ? -16.304 9.397 25.089 1.00 90.06 1037 VAL A O 1
ATOM 8278 N N . GLY A 1 1038 ? -15.737 8.780 27.172 1.00 86.12 1038 GLY A N 1
ATOM 8279 C CA . GLY A 1 1038 ? -14.624 9.718 27.324 1.00 86.12 1038 GLY A CA 1
ATOM 8280 C C . GLY A 1 1038 ? -13.303 8.967 27.442 1.00 86.12 1038 GLY A C 1
ATOM 8281 O O . GLY A 1 1038 ? -13.228 8.002 28.199 1.00 86.12 1038 GLY A O 1
ATOM 8282 N N . VAL A 1 1039 ? -12.279 9.402 26.707 1.00 85.38 1039 VAL A N 1
ATOM 8283 C CA . VAL A 1 1039 ? -10.929 8.822 26.777 1.00 85.38 1039 VAL A CA 1
ATOM 8284 C C . VAL A 1 1039 ? -9.882 9.812 26.278 1.00 85.38 1039 VAL A C 1
ATOM 8286 O O . VAL A 1 1039 ? -10.114 10.492 25.279 1.00 85.38 1039 VAL A O 1
ATOM 8289 N N . ASP A 1 1040 ? -8.742 9.927 26.967 1.00 75.50 1040 ASP A N 1
ATOM 8290 C CA . ASP A 1 1040 ? -7.604 10.770 26.552 1.00 75.50 1040 ASP A CA 1
ATOM 8291 C C . ASP A 1 1040 ? -7.989 12.234 26.222 1.00 75.50 1040 ASP A C 1
ATOM 8293 O O . ASP A 1 1040 ? -7.429 12.882 25.339 1.00 75.50 1040 ASP A O 1
ATOM 8297 N N . GLY A 1 1041 ? -8.985 12.788 26.926 1.00 72.81 1041 GLY A N 1
ATOM 8298 C CA . GLY A 1 1041 ? -9.498 14.147 26.685 1.00 72.81 1041 GLY A CA 1
ATOM 8299 C C . GLY A 1 1041 ? -10.399 14.300 25.448 1.00 72.81 1041 GLY A C 1
ATOM 8300 O O . GLY A 1 1041 ? -10.893 15.403 25.185 1.00 72.81 1041 GLY A O 1
ATOM 8301 N N . ARG A 1 1042 ? -10.660 13.206 24.723 1.00 84.06 1042 ARG A N 1
ATOM 8302 C CA . ARG A 1 1042 ? -11.676 13.097 23.671 1.00 84.06 1042 ARG A CA 1
ATOM 8303 C C . ARG A 1 1042 ? -12.998 12.614 24.255 1.00 84.06 1042 ARG A C 1
ATOM 8305 O O . ARG A 1 1042 ? -13.032 11.912 25.265 1.00 84.06 1042 ARG A O 1
ATOM 8312 N N . ILE A 1 1043 ? -14.095 12.982 23.602 1.00 86.94 1043 ILE A N 1
ATOM 8313 C CA . ILE A 1 1043 ? -15.430 12.484 23.948 1.00 86.94 1043 ILE A CA 1
ATOM 8314 C C . ILE A 1 1043 ? -16.117 12.034 22.666 1.00 86.94 1043 ILE A C 1
ATOM 8316 O O . ILE A 1 1043 ? -16.182 12.793 21.698 1.00 86.94 1043 ILE A O 1
ATOM 8320 N N . TYR A 1 1044 ? -16.643 10.817 22.696 1.00 89.50 1044 TYR A N 1
ATOM 8321 C CA . TYR A 1 1044 ? -17.487 10.224 21.673 1.00 89.50 1044 TYR A CA 1
ATOM 8322 C C . TYR A 1 1044 ? -18.919 10.198 22.194 1.00 89.50 1044 TYR A C 1
ATOM 8324 O O . TYR A 1 1044 ? -19.157 9.801 23.334 1.00 89.50 1044 TYR A O 1
ATOM 8332 N N . ALA A 1 1045 ? -19.873 10.632 21.381 1.00 88.50 1045 ALA A N 1
ATOM 8333 C CA . ALA A 1 1045 ? -21.284 10.623 21.737 1.00 88.50 1045 ALA A CA 1
ATOM 8334 C C . ALA A 1 1045 ? -22.109 10.078 20.575 1.00 88.50 1045 ALA A C 1
ATOM 8336 O O . ALA A 1 1045 ? -21.968 10.544 19.447 1.00 88.50 1045 ALA A O 1
ATOM 8337 N N . ILE A 1 1046 ? -22.993 9.122 20.848 1.00 86.81 1046 ILE A N 1
ATOM 8338 C CA . ILE A 1 1046 ? -23.903 8.552 19.847 1.00 86.81 1046 ILE A CA 1
ATOM 8339 C C . ILE A 1 1046 ? -25.332 9.004 20.129 1.00 86.81 1046 ILE A C 1
ATOM 8341 O O . ILE A 1 1046 ? -25.774 9.000 21.279 1.00 86.81 1046 ILE A O 1
ATOM 8345 N N . ASN A 1 1047 ? -26.077 9.394 19.098 1.00 83.00 1047 ASN A N 1
ATOM 8346 C CA . ASN A 1 1047 ? -27.520 9.619 19.197 1.00 83.00 1047 ASN A CA 1
ATOM 8347 C C . ASN A 1 1047 ? -28.286 8.702 18.226 1.00 83.00 1047 ASN A C 1
ATOM 8349 O O . ASN A 1 1047 ? -27.770 7.682 17.776 1.00 83.00 1047 ASN A O 1
ATOM 8353 N N . ASP A 1 1048 ? -29.550 9.009 17.943 1.00 77.06 1048 ASP A N 1
ATOM 8354 C CA . ASP A 1 1048 ? -30.381 8.232 17.020 1.00 77.06 1048 ASP A CA 1
ATOM 8355 C C . ASP A 1 1048 ? -30.091 8.497 15.528 1.00 77.06 1048 ASP A C 1
ATOM 8357 O O . ASP A 1 1048 ? -30.737 7.886 14.679 1.00 77.06 1048 ASP A O 1
ATOM 8361 N N . GLN A 1 1049 ? -29.149 9.389 15.207 1.00 75.19 1049 GLN A N 1
ATOM 8362 C CA . GLN A 1 1049 ? -28.839 9.837 13.845 1.00 75.19 1049 GLN A CA 1
ATOM 8363 C C . GLN A 1 1049 ? -27.387 9.607 13.430 1.00 75.19 1049 GLN A C 1
ATOM 8365 O O . GLN A 1 1049 ? -27.142 9.360 12.254 1.00 75.19 1049 GLN A O 1
ATOM 8370 N N . THR A 1 1050 ? -26.425 9.776 14.340 1.00 81.25 1050 THR A N 1
ATOM 8371 C CA . THR A 1 1050 ? -24.994 9.689 14.024 1.00 81.25 1050 THR A CA 1
ATOM 8372 C C . THR A 1 1050 ? -24.135 9.605 15.295 1.00 81.25 1050 THR A C 1
ATOM 8374 O O . THR A 1 1050 ? -24.644 9.604 16.423 1.00 81.25 1050 THR A O 1
ATOM 8377 N N . ILE A 1 1051 ? -22.820 9.523 15.101 1.00 86.06 1051 ILE A N 1
ATOM 8378 C CA . ILE A 1 1051 ? -21.790 9.560 16.138 1.00 86.06 1051 ILE A CA 1
ATOM 8379 C C . ILE A 1 1051 ? -21.029 10.877 16.006 1.00 86.06 1051 ILE A C 1
ATOM 8381 O O . ILE A 1 1051 ? -20.675 11.298 14.907 1.00 86.06 1051 ILE A O 1
ATOM 8385 N N . PHE A 1 1052 ? -20.763 11.519 17.134 1.00 86.00 1052 PHE A N 1
ATOM 8386 C CA . PHE A 1 1052 ? -20.024 12.768 17.222 1.00 86.00 1052 PHE A CA 1
ATOM 8387 C C . PHE A 1 1052 ? -18.747 12.580 18.030 1.00 86.00 1052 PHE A C 1
ATOM 8389 O O . PHE A 1 1052 ? -18.725 11.820 19.000 1.00 86.00 1052 PHE A O 1
ATOM 8396 N N . ILE A 1 1053 ? -17.714 13.333 17.667 1.00 87.06 1053 ILE A N 1
ATOM 8397 C CA . ILE A 1 1053 ? -16.443 13.401 18.382 1.00 87.06 1053 ILE A CA 1
ATOM 8398 C C . ILE A 1 1053 ? -16.072 14.853 18.685 1.00 87.06 1053 ILE A C 1
ATOM 8400 O O . ILE A 1 1053 ? -16.281 15.757 17.870 1.00 87.06 1053 ILE A O 1
ATOM 8404 N N . THR A 1 1054 ? -15.477 15.058 19.856 1.00 82.75 1054 THR A N 1
ATOM 8405 C CA . THR A 1 1054 ? -14.728 16.265 20.220 1.00 82.75 1054 THR A CA 1
ATOM 8406 C C . THR A 1 1054 ? -13.285 15.901 20.547 1.00 82.75 1054 THR A C 1
ATOM 8408 O O . THR A 1 1054 ? -13.037 14.984 21.331 1.00 82.75 1054 THR A O 1
ATOM 8411 N N . ASN A 1 1055 ? -12.342 16.700 20.047 1.00 78.69 1055 ASN A N 1
ATOM 8412 C CA . ASN A 1 1055 ? -10.912 16.588 20.360 1.00 78.69 1055 ASN A CA 1
ATOM 8413 C C . ASN A 1 1055 ? -10.423 17.622 21.391 1.00 78.69 1055 ASN A C 1
ATOM 8415 O O . ASN A 1 1055 ? -9.255 17.614 21.762 1.00 78.69 1055 ASN A O 1
ATOM 8419 N N . ASP A 1 1056 ? -11.295 18.517 21.863 1.00 72.56 1056 ASP A N 1
ATOM 8420 C CA . ASP A 1 1056 ? -10.943 19.627 22.760 1.00 72.56 1056 ASP A CA 1
ATOM 8421 C C . ASP A 1 1056 ? -11.815 19.669 24.030 1.00 72.56 1056 ASP A C 1
ATOM 8423 O O . ASP A 1 1056 ? -12.107 20.732 24.596 1.00 72.56 1056 ASP A O 1
ATOM 8427 N N . ALA A 1 1057 ? -12.201 18.477 24.498 1.00 72.38 1057 ALA A N 1
ATOM 8428 C CA . ALA A 1 1057 ? -13.017 18.252 25.685 1.00 72.38 1057 ALA A CA 1
ATOM 8429 C C . ALA A 1 1057 ? -14.390 18.963 25.673 1.00 72.38 1057 ALA A C 1
ATOM 8431 O O . ALA A 1 1057 ? -14.898 19.390 26.714 1.00 72.38 1057 ALA A O 1
ATOM 8432 N N . GLY A 1 1058 ? -15.002 19.055 24.492 1.00 73.25 1058 GLY A N 1
ATOM 8433 C CA . GLY A 1 1058 ? -16.384 19.466 24.278 1.00 73.25 1058 GLY A CA 1
ATOM 8434 C C . GLY A 1 1058 ? -16.561 20.908 23.816 1.00 73.25 1058 GLY A C 1
ATOM 8435 O O . GLY A 1 1058 ? -17.693 21.387 23.887 1.00 73.25 1058 GLY A O 1
ATOM 8436 N N . GLN A 1 1059 ? -15.496 21.595 23.380 1.00 71.88 1059 GLN A N 1
ATOM 8437 C CA . GLN A 1 1059 ? -15.577 22.969 22.863 1.00 71.88 1059 GLN A CA 1
ATOM 8438 C C . GLN A 1 1059 ? -15.972 22.990 21.381 1.00 71.88 1059 GLN A C 1
ATOM 8440 O O . GLN A 1 1059 ? -16.756 23.848 20.974 1.00 71.88 1059 GLN A O 1
ATOM 8445 N N . THR A 1 1060 ? -15.472 22.045 20.585 1.00 75.06 1060 THR A N 1
ATOM 8446 C CA . THR A 1 1060 ? -15.827 21.862 19.175 1.00 75.06 1060 THR A CA 1
ATOM 8447 C C . THR A 1 1060 ? -16.150 20.401 18.879 1.00 75.06 1060 THR A C 1
ATOM 8449 O O . THR A 1 1060 ? -15.587 19.481 19.466 1.00 75.06 1060 THR A O 1
ATOM 8452 N N . TRP A 1 1061 ? -17.118 20.187 17.987 1.00 79.88 1061 TRP A N 1
ATOM 8453 C CA . TRP A 1 1061 ? -17.653 18.865 17.668 1.00 79.88 1061 TRP A CA 1
ATOM 8454 C C . TRP A 1 1061 ? -17.717 18.657 16.161 1.00 79.88 1061 TRP A C 1
ATOM 8456 O O . TRP A 1 1061 ? -17.994 19.593 15.409 1.00 79.88 1061 TRP A O 1
ATOM 8466 N N . SER A 1 1062 ? -17.518 17.411 15.746 1.00 81.12 1062 SER A N 1
ATOM 8467 C CA . SER A 1 1062 ? -17.640 16.957 14.361 1.00 81.12 1062 SER A CA 1
ATOM 8468 C C . SER A 1 1062 ? -18.357 15.610 14.307 1.00 81.12 1062 SER A C 1
ATOM 8470 O O . SER A 1 1062 ? -18.345 14.862 15.286 1.00 81.12 1062 SER A O 1
ATOM 8472 N N . GLU A 1 1063 ? -19.018 15.322 13.189 1.00 85.31 1063 GLU A N 1
ATOM 8473 C CA . GLU A 1 1063 ? -19.580 13.995 12.928 1.00 85.31 1063 GLU A CA 1
ATOM 8474 C C . GLU A 1 1063 ? -18.455 13.008 12.595 1.00 85.31 1063 GLU A C 1
ATOM 8476 O O . GLU A 1 1063 ? -17.529 13.339 11.856 1.00 85.31 1063 GLU A O 1
ATOM 8481 N N . LEU A 1 1064 ? -18.547 11.793 13.130 1.00 84.25 1064 LEU A N 1
ATOM 8482 C CA . LEU A 1 1064 ? -17.602 10.702 12.907 1.00 84.25 1064 LEU A CA 1
ATOM 8483 C C . LEU A 1 1064 ? -18.300 9.589 12.123 1.00 84.25 1064 LEU A C 1
ATOM 8485 O O . LEU A 1 1064 ? -18.694 8.566 12.682 1.00 84.25 1064 LEU A O 1
ATOM 8489 N N . THR A 1 1065 ? -18.500 9.835 10.831 1.00 80.88 1065 THR A N 1
ATOM 8490 C CA . THR A 1 1065 ? -19.320 8.999 9.938 1.00 80.88 1065 THR A CA 1
ATOM 8491 C C . THR A 1 1065 ? -18.521 8.204 8.911 1.00 80.88 1065 THR A C 1
ATOM 8493 O O . THR A 1 1065 ? -19.110 7.402 8.193 1.00 80.88 1065 THR A O 1
ATOM 8496 N N . ASN A 1 1066 ? -17.199 8.386 8.835 1.00 81.06 1066 ASN A N 1
ATOM 8497 C CA . ASN A 1 1066 ? -16.376 7.697 7.841 1.00 81.06 1066 ASN A CA 1
ATOM 8498 C C . ASN A 1 1066 ? -16.424 6.170 8.034 1.00 81.06 1066 ASN A C 1
ATOM 8500 O O . ASN A 1 1066 ? -16.193 5.692 9.146 1.00 81.06 1066 ASN A O 1
ATOM 8504 N N . GLY A 1 1067 ? -16.731 5.417 6.977 1.00 80.19 1067 GLY A N 1
ATOM 8505 C CA . GLY A 1 1067 ? -17.000 3.972 7.036 1.00 80.19 1067 GLY A CA 1
ATOM 8506 C C . GLY A 1 1067 ? -18.434 3.565 7.407 1.00 80.19 1067 GLY A C 1
ATOM 8507 O O . GLY A 1 1067 ? -18.730 2.375 7.471 1.00 80.19 1067 GLY A O 1
ATOM 8508 N N . LEU A 1 1068 ? -19.352 4.517 7.630 1.00 82.19 1068 LEU A N 1
ATOM 8509 C CA . LEU A 1 1068 ? -20.782 4.244 7.841 1.00 82.19 1068 LEU A CA 1
ATOM 8510 C C . LEU A 1 1068 ? -21.594 4.626 6.600 1.00 82.19 1068 LEU A C 1
ATOM 8512 O O . LEU A 1 1068 ? -21.410 5.708 6.040 1.00 82.19 1068 LEU A O 1
ATOM 8516 N N . ASN A 1 1069 ? -22.555 3.795 6.190 1.00 74.31 1069 ASN A N 1
ATOM 8517 C CA . ASN A 1 1069 ? -23.480 4.175 5.116 1.00 74.31 1069 ASN A CA 1
ATOM 8518 C C . ASN A 1 1069 ? -24.688 4.999 5.621 1.00 74.31 1069 ASN A C 1
ATOM 8520 O O . ASN A 1 1069 ? -25.026 5.009 6.807 1.00 74.31 1069 ASN A O 1
ATOM 8524 N N . GLU A 1 1070 ? -25.372 5.703 4.704 1.00 65.56 1070 GLU A N 1
ATOM 8525 C CA . GLU A 1 1070 ? -26.519 6.571 5.045 1.00 65.56 1070 GLU A CA 1
ATOM 8526 C C . GLU A 1 1070 ? -27.674 5.805 5.729 1.00 65.56 1070 GLU A C 1
ATOM 8528 O O . GLU A 1 1070 ? -28.368 6.366 6.577 1.00 65.56 1070 GLU A O 1
ATOM 8533 N N . ASP A 1 1071 ? -27.876 4.522 5.404 1.00 66.25 1071 ASP A N 1
ATOM 8534 C CA . ASP A 1 1071 ? -28.913 3.676 6.016 1.00 66.25 1071 ASP A CA 1
ATOM 8535 C C . ASP A 1 1071 ? -28.529 3.194 7.434 1.00 66.25 1071 ASP A C 1
ATOM 8537 O O . ASP A 1 1071 ? -29.409 2.859 8.236 1.00 66.25 1071 ASP A O 1
ATOM 8541 N N . GLU A 1 1072 ? -27.234 3.142 7.753 1.00 66.00 1072 GLU A N 1
ATOM 8542 C CA . GLU A 1 1072 ? -26.677 2.772 9.057 1.00 66.00 1072 GLU A CA 1
ATOM 8543 C C . GLU A 1 1072 ? -26.761 3.918 10.057 1.00 66.00 1072 GLU A C 1
ATOM 8545 O O . GLU A 1 1072 ? -27.245 3.703 11.172 1.00 66.00 1072 GLU A O 1
ATOM 8550 N N . ALA A 1 1073 ? -26.376 5.130 9.644 1.00 59.28 1073 ALA A N 1
ATOM 8551 C CA . ALA A 1 1073 ? -26.343 6.309 10.507 1.00 59.28 1073 ALA A CA 1
ATOM 8552 C C . ALA A 1 1073 ? -27.708 6.568 11.184 1.00 59.28 1073 ALA A C 1
ATOM 8554 O O . ALA A 1 1073 ? -27.805 6.654 12.408 1.00 59.28 1073 ALA A O 1
ATOM 8555 N N . PHE A 1 1074 ? -28.803 6.535 10.415 1.00 51.75 1074 PHE A N 1
ATOM 8556 C CA . PHE A 1 1074 ? -30.162 6.829 10.901 1.00 51.75 1074 PHE A CA 1
ATOM 8557 C C . PHE A 1 1074 ? -30.798 5.763 11.819 1.00 51.75 1074 PHE A C 1
ATOM 8559 O O . PHE A 1 1074 ? -31.906 5.972 12.321 1.00 51.75 1074 PHE A O 1
ATOM 8566 N N . TYR A 1 1075 ? -30.153 4.608 12.027 1.00 57.66 1075 TYR A N 1
ATOM 8567 C CA . TYR A 1 1075 ? -30.675 3.513 12.863 1.00 57.66 1075 TYR A CA 1
ATOM 8568 C C . TYR A 1 1075 ? -29.629 2.935 13.824 1.00 57.66 1075 TYR A C 1
ATOM 8570 O O . TYR A 1 1075 ? -29.783 1.809 14.309 1.00 57.66 1075 TYR A O 1
ATOM 8578 N N . LEU A 1 1076 ? -28.588 3.706 14.135 1.00 56.97 1076 LEU A N 1
ATOM 8579 C CA . LEU A 1 1076 ? -27.452 3.285 14.954 1.00 56.97 1076 LEU A CA 1
ATOM 8580 C C . LEU A 1 1076 ? -27.768 3.026 16.431 1.00 56.97 1076 LEU A C 1
ATOM 8582 O O . LEU A 1 1076 ? -26.871 2.649 17.172 1.00 56.97 1076 LEU A O 1
ATOM 8586 N N . GLY A 1 1077 ? -29.016 3.201 16.875 1.00 55.62 1077 GLY A N 1
ATOM 8587 C CA . GLY A 1 1077 ? -29.352 3.200 18.294 1.00 55.62 1077 GLY A CA 1
ATOM 8588 C C . GLY A 1 1077 ? -28.750 2.021 19.058 1.00 55.62 1077 GLY A C 1
ATOM 8589 O O . GLY A 1 1077 ? -29.296 0.918 18.977 1.00 55.62 1077 GLY A O 1
ATOM 8590 N N . ALA A 1 1078 ? -27.717 2.279 19.869 1.00 72.19 1078 ALA A N 1
ATOM 8591 C CA . ALA A 1 1078 ? -27.910 2.397 21.309 1.00 72.19 1078 ALA A CA 1
ATOM 8592 C C . ALA A 1 1078 ? -26.649 2.489 22.196 1.00 72.19 1078 ALA A C 1
ATOM 8594 O O . ALA A 1 1078 ? -26.842 2.897 23.337 1.00 72.19 1078 ALA A O 1
ATOM 8595 N N . ASP A 1 1079 ? -25.454 2.084 21.753 1.00 89.12 1079 ASP A N 1
ATOM 8596 C CA . ASP A 1 1079 ? -24.363 1.750 22.692 1.00 89.12 1079 ASP A CA 1
ATOM 8597 C C . ASP A 1 1079 ? -22.960 2.017 22.122 1.00 89.12 1079 ASP A C 1
ATOM 8599 O O . ASP A 1 1079 ? -22.692 1.678 20.961 1.00 89.12 1079 ASP A O 1
ATOM 8603 N N . LEU A 1 1080 ? -22.079 2.611 22.932 1.00 91.69 1080 LEU A N 1
ATOM 8604 C CA . LEU A 1 1080 ? -20.655 2.785 22.656 1.00 91.69 1080 LEU A CA 1
ATOM 8605 C C . LEU A 1 1080 ? -19.832 2.038 23.707 1.00 91.69 1080 LEU A C 1
ATOM 8607 O O . LEU A 1 1080 ? -19.945 2.305 24.895 1.00 91.69 1080 LEU A O 1
ATOM 8611 N N . GLU A 1 1081 ? -18.925 1.172 23.264 1.00 92.00 1081 GLU A N 1
ATOM 8612 C CA . GLU A 1 1081 ? -18.049 0.426 24.173 1.00 92.00 1081 GLU A CA 1
ATOM 8613 C C . GLU A 1 1081 ? -16.583 0.673 23.821 1.00 92.00 1081 GLU A C 1
ATOM 8615 O O . GLU A 1 1081 ? -16.168 0.475 22.677 1.00 92.00 1081 GLU A O 1
ATOM 8620 N N . LEU A 1 1082 ? -15.787 1.095 24.806 1.00 90.19 1082 LEU A N 1
ATOM 8621 C CA . LEU A 1 1082 ? -14.337 1.220 24.670 1.00 90.19 1082 LEU A CA 1
ATOM 8622 C C . LEU A 1 1082 ? -13.670 -0.031 25.231 1.00 90.19 1082 LEU A C 1
ATOM 8624 O O . LEU A 1 1082 ? -13.725 -0.284 26.435 1.00 90.19 1082 LEU A O 1
ATOM 8628 N N . THR A 1 1083 ? -12.996 -0.793 24.373 1.00 88.56 1083 THR A N 1
ATOM 8629 C CA . THR A 1 1083 ? -12.253 -1.963 24.834 1.00 88.56 1083 THR A CA 1
ATOM 8630 C C . THR A 1 1083 ? -10.993 -1.552 25.602 1.00 88.56 1083 THR A C 1
ATOM 8632 O O . THR A 1 1083 ? -10.390 -0.515 25.319 1.00 88.56 1083 THR A O 1
ATOM 8635 N N . PRO A 1 1084 ? -10.497 -2.398 26.521 1.00 80.31 1084 PRO A N 1
ATOM 8636 C CA . PRO A 1 1084 ? -9.215 -2.193 27.200 1.00 80.31 1084 PRO A CA 1
ATOM 8637 C C . PRO A 1 1084 ? -8.004 -2.123 26.257 1.00 80.31 1084 PRO A C 1
ATOM 8639 O O . PRO A 1 1084 ? -6.978 -1.540 26.606 1.00 80.31 1084 PRO A O 1
ATOM 8642 N N . SER A 1 1085 ? -8.116 -2.715 25.066 1.00 78.12 1085 SER A N 1
ATOM 8643 C CA . SER A 1 1085 ? -7.130 -2.599 23.988 1.00 78.12 1085 SER A CA 1
ATOM 8644 C C . SER A 1 1085 ? -7.209 -1.273 23.226 1.00 78.12 1085 SER A C 1
ATOM 8646 O O . SER A 1 1085 ? -6.322 -0.996 22.427 1.00 78.12 1085 SER A O 1
ATOM 8648 N N . GLY A 1 1086 ? -8.216 -0.438 23.498 1.00 83.69 1086 GLY A N 1
ATOM 8649 C CA . GLY A 1 1086 ? -8.375 0.902 22.941 1.00 83.69 1086 GLY A CA 1
ATOM 8650 C C . GLY A 1 1086 ? -9.273 0.982 21.708 1.00 83.69 1086 GLY A C 1
ATOM 8651 O O . GLY A 1 1086 ? -9.356 2.049 21.110 1.00 83.69 1086 GLY A O 1
ATOM 8652 N N . TYR A 1 1087 ? -9.943 -0.097 21.295 1.00 89.31 1087 TYR A N 1
ATOM 8653 C CA . TYR A 1 1087 ? -10.892 -0.057 20.179 1.00 89.31 1087 TYR A CA 1
ATOM 8654 C C . TYR A 1 1087 ? -12.250 0.474 20.627 1.00 89.31 1087 TYR A C 1
ATOM 8656 O O . TYR A 1 1087 ? -12.748 0.108 21.690 1.00 89.31 1087 TYR A O 1
ATOM 8664 N N . LEU A 1 1088 ? -12.873 1.300 19.790 1.00 91.31 1088 LEU A N 1
ATOM 8665 C CA . LEU A 1 1088 ? -14.219 1.803 20.028 1.00 91.31 1088 LEU A CA 1
ATOM 8666 C C . LEU A 1 1088 ? -15.227 0.980 19.226 1.00 91.31 1088 LEU A C 1
ATOM 8668 O O . LEU A 1 1088 ? -15.078 0.804 18.018 1.00 91.31 1088 LEU A O 1
ATOM 8672 N N . TYR A 1 1089 ? -16.268 0.502 19.892 1.00 92.75 1089 TYR A N 1
ATOM 8673 C CA . TYR A 1 1089 ? -17.393 -0.187 19.279 1.00 92.75 1089 TYR A CA 1
ATOM 8674 C C . TYR A 1 1089 ? -18.615 0.715 19.243 1.00 92.75 1089 TYR A C 1
ATOM 8676 O O . TYR A 1 1089 ? -18.924 1.376 20.229 1.00 92.75 1089 TYR A O 1
ATOM 8684 N N . ALA A 1 1090 ? -19.338 0.684 18.127 1.00 91.38 1090 ALA A N 1
ATOM 8685 C CA . ALA A 1 1090 ? -20.671 1.255 18.003 1.00 91.38 1090 ALA A CA 1
ATOM 8686 C C . ALA A 1 1090 ? -21.662 0.135 17.684 1.00 91.38 1090 ALA A C 1
ATOM 8688 O O . ALA A 1 1090 ? -21.593 -0.492 16.620 1.00 91.38 1090 ALA A O 1
ATOM 8689 N N . ALA A 1 1091 ? -22.579 -0.131 18.614 1.00 90.00 1091 ALA A N 1
ATOM 8690 C CA . ALA A 1 1091 ? -23.540 -1.220 18.513 1.00 90.00 1091 ALA A CA 1
ATOM 8691 C C . ALA A 1 1091 ? -24.982 -0.694 18.495 1.00 90.00 1091 ALA A C 1
ATOM 8693 O O . ALA A 1 1091 ? -25.432 0.031 19.382 1.00 90.00 1091 ALA A O 1
ATOM 8694 N N . GLY A 1 1092 ? -25.729 -1.103 17.468 1.00 85.81 1092 GLY A N 1
ATOM 8695 C CA . GLY A 1 1092 ? -27.136 -0.748 17.317 1.00 85.81 1092 GLY A CA 1
ATOM 8696 C C . GLY A 1 1092 ? -27.883 -1.727 16.428 1.00 85.81 1092 GLY A C 1
ATOM 8697 O O . GLY A 1 1092 ? -28.187 -2.847 16.842 1.00 85.81 1092 GLY A O 1
ATOM 8698 N N . LYS A 1 1093 ? -28.209 -1.319 15.198 1.00 85.19 1093 LYS A N 1
ATOM 8699 C CA . LYS A 1 1093 ? -28.728 -2.240 14.171 1.00 85.19 1093 LYS A CA 1
ATOM 8700 C C . LYS A 1 1093 ? -27.633 -3.161 13.622 1.00 85.19 1093 LYS A C 1
ATOM 8702 O O . LYS A 1 1093 ? -27.870 -4.346 13.394 1.00 85.19 1093 LYS A O 1
ATOM 8707 N N . TYR A 1 1094 ? -26.450 -2.594 13.434 1.00 88.69 1094 TYR A N 1
ATOM 8708 C CA . TYR A 1 1094 ? -25.218 -3.278 13.066 1.00 88.69 1094 TYR A CA 1
ATOM 8709 C C . TYR A 1 1094 ? -24.174 -3.035 14.152 1.00 88.69 1094 TYR A C 1
ATOM 8711 O O . TYR A 1 1094 ? -24.373 -2.185 15.025 1.00 88.69 1094 TYR A O 1
ATOM 8719 N N . VAL A 1 1095 ? -23.081 -3.787 14.093 1.00 91.19 1095 VAL A N 1
ATOM 8720 C CA . VAL A 1 1095 ? -21.930 -3.608 14.975 1.00 91.19 1095 VAL A CA 1
ATOM 8721 C C . VAL A 1 1095 ? -20.776 -3.102 14.134 1.00 91.19 1095 VAL A C 1
ATOM 8723 O O . VAL A 1 1095 ? -20.408 -3.742 13.149 1.00 91.19 1095 VAL A O 1
ATOM 8726 N N . HIS A 1 1096 ? -20.214 -1.974 14.541 1.00 91.31 1096 HIS A N 1
ATOM 8727 C CA . HIS A 1 1096 ? -18.998 -1.424 13.967 1.00 91.31 1096 HIS A CA 1
ATOM 8728 C C . HIS A 1 1096 ? -17.919 -1.370 15.035 1.00 91.31 1096 HIS A C 1
ATOM 8730 O O . HIS A 1 1096 ? -18.207 -1.177 16.217 1.00 91.31 1096 HIS A O 1
ATOM 8736 N N . ARG A 1 1097 ? -16.680 -1.528 14.596 1.00 91.88 1097 ARG A N 1
ATOM 8737 C CA . ARG A 1 1097 ? -15.473 -1.362 15.400 1.00 91.88 1097 ARG A CA 1
ATOM 8738 C C . ARG A 1 1097 ? -14.611 -0.308 14.719 1.00 91.88 1097 ARG A C 1
ATOM 8740 O O . ARG A 1 1097 ? -14.585 -0.266 13.491 1.00 91.88 1097 ARG A O 1
ATOM 8747 N N . SER A 1 1098 ? -13.913 0.519 15.485 1.00 89.38 1098 SER A N 1
ATOM 8748 C CA . SER A 1 1098 ? -12.914 1.420 14.923 1.00 89.38 1098 SER A CA 1
ATOM 8749 C C . SER A 1 1098 ? -11.787 0.628 14.242 1.00 89.38 1098 SER A C 1
ATOM 8751 O O . SER A 1 1098 ? -11.346 -0.398 14.764 1.00 89.38 1098 SER A O 1
ATOM 8753 N N . SER A 1 1099 ? -11.305 1.085 13.087 1.00 83.69 1099 SER A N 1
ATOM 8754 C CA . SER A 1 1099 ? -10.173 0.467 12.371 1.00 83.69 1099 SER A CA 1
ATOM 8755 C C . SER A 1 1099 ? -8.870 0.507 13.172 1.00 83.69 1099 SER A C 1
ATOM 8757 O O . SER A 1 1099 ? -8.037 -0.397 13.108 1.00 83.69 1099 SER A O 1
ATOM 8759 N N . GLN A 1 1100 ? -8.735 1.519 14.025 1.00 77.19 1100 GLN A N 1
ATOM 8760 C CA . GLN A 1 1100 ? -7.592 1.739 14.902 1.00 77.19 1100 GLN A CA 1
ATOM 8761 C C . GLN A 1 1100 ? -8.024 1.975 16.349 1.00 77.19 1100 GLN A C 1
ATOM 8763 O O . GLN A 1 1100 ? -9.186 2.275 16.642 1.00 77.19 1100 GLN A O 1
ATOM 8768 N N . THR A 1 1101 ? -7.072 1.860 17.269 1.00 81.50 1101 THR A N 1
ATOM 8769 C CA . THR A 1 1101 ? -7.289 2.198 18.674 1.00 81.50 1101 THR A CA 1
ATOM 8770 C C . THR A 1 1101 ? -7.458 3.709 18.830 1.00 81.50 1101 THR A C 1
ATOM 8772 O O . THR A 1 1101 ? -6.636 4.483 18.344 1.00 81.50 1101 THR A O 1
ATOM 8775 N N . VAL A 1 1102 ? -8.500 4.143 19.534 1.00 81.38 1102 VAL A N 1
ATOM 8776 C CA . VAL A 1 1102 ? -8.773 5.560 19.818 1.00 81.38 1102 VAL A CA 1
ATOM 8777 C C . VAL A 1 1102 ? -8.028 6.095 21.044 1.00 81.38 1102 VAL A C 1
ATOM 8779 O O . VAL A 1 1102 ? -8.053 7.305 21.288 1.00 81.38 1102 VAL A O 1
ATOM 8782 N N . SER A 1 1103 ? -7.372 5.199 21.782 1.00 74.31 1103 SER A N 1
ATOM 8783 C CA . SER A 1 1103 ? -6.553 5.451 22.967 1.00 74.31 1103 SER A CA 1
ATOM 8784 C C . SER A 1 1103 ? -5.428 4.424 23.062 1.00 74.31 1103 SER A C 1
ATOM 8786 O O . SER A 1 1103 ? -5.591 3.294 22.594 1.00 74.31 1103 SER A O 1
ATOM 8788 N N . SER A 1 1104 ? -4.312 4.765 23.709 1.00 58.19 1104 SER A N 1
ATOM 8789 C CA . SER A 1 1104 ? -3.270 3.768 23.993 1.00 58.19 1104 SER A CA 1
ATOM 8790 C C . SER A 1 1104 ? -3.835 2.641 24.875 1.00 58.19 1104 SER A C 1
ATOM 8792 O O . SER A 1 1104 ? -4.601 2.932 25.803 1.00 58.19 1104 SER A O 1
ATOM 8794 N N . PRO A 1 1105 ? -3.458 1.363 24.650 1.00 53.12 1105 PRO A N 1
ATOM 8795 C CA . PRO A 1 1105 ? -3.872 0.260 25.509 1.00 53.12 1105 PRO A CA 1
ATOM 8796 C C . PRO A 1 1105 ? -3.480 0.576 26.948 1.00 53.12 1105 PRO A C 1
ATOM 8798 O O . PRO A 1 1105 ? -2.297 0.688 27.285 1.00 53.12 1105 PRO A O 1
ATOM 8801 N N . THR A 1 1106 ? -4.467 0.762 27.818 1.00 43.94 1106 THR A N 1
ATOM 8802 C CA . THR A 1 1106 ? -4.202 1.202 29.182 1.00 43.94 1106 THR A CA 1
ATOM 8803 C C . THR A 1 1106 ? -3.650 0.015 29.967 1.00 43.94 1106 THR A C 1
ATOM 8805 O O . THR A 1 1106 ? -4.377 -0.722 30.627 1.00 43.94 1106 THR A O 1
ATOM 8808 N N . MET A 1 1107 ? -2.324 -0.154 29.976 1.00 37.00 1107 MET A N 1
ATOM 8809 C CA . MET A 1 1107 ? -1.617 -1.151 30.801 1.00 37.00 1107 MET A CA 1
ATOM 8810 C C . MET A 1 1107 ? -1.734 -0.871 32.323 1.00 37.00 1107 MET A C 1
ATOM 8812 O O . MET A 1 1107 ? -1.018 -1.465 33.130 1.00 37.00 1107 MET A O 1
ATOM 8816 N N . GLY A 1 1108 ? -2.612 0.060 32.720 1.00 35.75 1108 GLY A N 1
ATOM 8817 C CA . GLY A 1 1108 ? -2.771 0.596 34.071 1.00 35.75 1108 GLY A CA 1
ATOM 8818 C C . GLY A 1 1108 ? -4.175 0.487 34.674 1.00 35.75 1108 GLY A C 1
ATOM 8819 O O . GLY A 1 1108 ? -4.309 0.744 35.871 1.00 35.75 1108 GLY A O 1
ATOM 8820 N N . MET A 1 1109 ? -5.206 0.065 33.929 1.00 37.62 1109 MET A N 1
ATOM 8821 C CA . MET A 1 1109 ? -6.426 -0.411 34.586 1.00 37.62 1109 MET A CA 1
ATOM 8822 C C . MET A 1 1109 ? -6.127 -1.812 35.109 1.00 37.62 1109 MET A C 1
ATOM 8824 O O . MET A 1 1109 ? -6.093 -2.771 34.342 1.00 37.62 1109 MET A O 1
ATOM 8828 N N . GLU A 1 1110 ? -5.845 -1.936 36.412 1.00 33.50 1110 GLU A N 1
ATOM 8829 C CA . GLU A 1 1110 ? -5.787 -3.250 37.057 1.00 33.50 1110 GLU A CA 1
ATOM 8830 C C . GLU A 1 1110 ? -7.056 -4.009 36.643 1.00 33.50 1110 GLU A C 1
ATOM 8832 O O . GLU A 1 1110 ? -8.158 -3.537 36.951 1.00 33.50 1110 GLU A O 1
ATOM 8837 N N . PRO A 1 1111 ? -6.931 -5.142 35.918 1.00 38.00 1111 PRO A N 1
ATOM 8838 C CA . PRO A 1 1111 ? -8.082 -5.892 35.450 1.00 38.00 1111 PRO A CA 1
ATOM 8839 C C . PRO A 1 1111 ? -9.008 -6.133 36.633 1.00 38.00 1111 PRO A C 1
ATOM 8841 O O . PRO A 1 1111 ? -8.519 -6.310 37.755 1.00 38.00 1111 PRO A O 1
ATOM 8844 N N . THR A 1 1112 ? -10.321 -6.207 36.413 1.00 41.06 1112 THR A N 1
ATOM 8845 C CA . THR A 1 1112 ? -11.268 -6.703 37.419 1.00 41.06 1112 THR A CA 1
ATOM 8846 C C . THR A 1 1112 ? -10.949 -8.176 37.717 1.00 41.06 1112 THR A C 1
ATOM 8848 O O . THR A 1 1112 ? -11.647 -9.102 37.311 1.00 41.06 1112 THR A O 1
ATOM 8851 N N . ARG A 1 1113 ? -9.839 -8.430 38.416 1.00 36.16 1113 ARG A N 1
ATOM 8852 C CA . ARG A 1 1113 ? -9.427 -9.726 38.923 1.00 36.16 1113 ARG A CA 1
ATOM 8853 C C . ARG A 1 1113 ? -10.267 -9.944 40.151 1.00 36.16 1113 ARG A C 1
ATOM 8855 O O . ARG A 1 1113 ? -9.828 -9.711 41.276 1.00 36.16 1113 ARG A O 1
ATOM 8862 N N . VAL A 1 1114 ? -11.492 -10.402 39.928 1.00 41.03 1114 VAL A N 1
ATOM 8863 C CA . VAL A 1 1114 ? -12.258 -11.000 41.008 1.00 41.03 1114 VAL A CA 1
ATOM 8864 C C . VAL A 1 1114 ? -11.368 -12.100 41.585 1.00 41.03 1114 VAL A C 1
ATOM 8866 O O . VAL A 1 1114 ? -10.930 -12.987 40.843 1.00 41.03 1114 VAL A O 1
ATOM 8869 N N . PRO A 1 1115 ? -11.007 -12.035 42.879 1.00 39.38 1115 PRO A N 1
ATOM 8870 C CA . PRO A 1 1115 ? -10.193 -13.071 43.478 1.00 39.38 1115 PRO A CA 1
ATOM 8871 C C . PRO A 1 1115 ? -10.894 -14.404 43.236 1.00 39.38 1115 PRO A C 1
ATOM 8873 O O . PRO A 1 1115 ? -12.045 -14.565 43.644 1.00 39.38 1115 PRO A O 1
ATOM 8876 N N . LYS A 1 1116 ? -10.217 -15.343 42.563 1.00 41.72 1116 LYS A N 1
ATOM 8877 C CA . LYS A 1 1116 ? -10.688 -16.718 42.355 1.00 41.72 1116 LYS A CA 1
ATOM 8878 C C . LYS A 1 1116 ? -10.870 -17.395 43.718 1.00 41.72 1116 LYS A C 1
ATOM 8880 O O . LYS A 1 1116 ? -10.016 -18.141 44.189 1.00 41.72 1116 LYS A O 1
ATOM 8885 N N . GLN A 1 1117 ? -11.983 -17.122 44.392 1.00 49.12 1117 GLN A N 1
ATOM 8886 C CA . GLN A 1 1117 ? -12.438 -17.912 45.522 1.00 49.12 1117 GLN A CA 1
ATOM 8887 C C . GLN A 1 1117 ? -13.155 -19.129 44.956 1.00 49.12 1117 GLN A C 1
ATOM 8889 O O . GLN A 1 1117 ? -14.378 -19.173 44.853 1.00 49.12 1117 GLN A O 1
ATOM 8894 N N . PHE A 1 1118 ? -12.374 -20.141 44.583 1.00 57.81 1118 PHE A N 1
ATOM 8895 C CA . PHE A 1 1118 ? -12.931 -21.465 44.354 1.00 57.81 1118 PHE A CA 1
ATOM 8896 C C . PHE A 1 1118 ? -13.602 -21.926 45.647 1.00 57.81 1118 PHE A C 1
ATOM 8898 O O . PHE A 1 1118 ? -13.001 -21.881 46.720 1.00 57.81 1118 PHE A O 1
ATOM 8905 N N . SER A 1 1119 ? -14.861 -22.338 45.562 1.00 68.25 1119 SER A N 1
ATOM 8906 C CA . SER A 1 1119 ? -15.571 -22.955 46.683 1.00 68.25 1119 SER A CA 1
ATOM 8907 C C . SER A 1 1119 ? -15.356 -24.467 46.642 1.00 68.25 1119 SER A C 1
ATOM 8909 O O . SER A 1 1119 ? -15.194 -25.035 45.570 1.00 68.25 1119 SER A O 1
ATOM 8911 N N . PHE A 1 1120 ? -15.348 -25.159 47.785 1.00 83.50 1120 PHE A N 1
ATOM 8912 C CA . PHE A 1 1120 ? -15.308 -26.626 47.763 1.00 83.50 1120 PHE A CA 1
ATOM 8913 C C . PHE A 1 1120 ? -16.613 -27.178 47.161 1.00 83.50 1120 PHE A C 1
ATOM 8915 O O . PHE A 1 1120 ? -17.659 -27.139 47.818 1.00 83.50 1120 PHE A O 1
ATOM 8922 N N . LYS A 1 1121 ? -16.564 -27.711 45.934 1.00 85.19 1121 LYS A N 1
ATOM 8923 C CA . LYS A 1 1121 ? -17.747 -28.220 45.218 1.00 85.19 1121 LYS A CA 1
ATOM 8924 C C . LYS A 1 1121 ? -17.416 -29.482 44.430 1.00 85.19 1121 LYS A C 1
ATOM 8926 O O . LYS A 1 1121 ? -16.388 -29.560 43.782 1.00 85.19 1121 LYS A O 1
ATOM 8931 N N . LEU A 1 1122 ? -18.306 -30.472 44.462 1.00 88.81 1122 LEU A N 1
ATOM 8932 C CA . LEU A 1 1122 ? -18.244 -31.663 43.606 1.00 88.81 1122 LEU A CA 1
ATOM 8933 C C . LEU A 1 1122 ? -19.404 -31.571 42.614 1.00 88.81 1122 LEU A C 1
ATOM 8935 O O . LEU A 1 1122 ? -20.562 -31.551 43.039 1.00 88.81 1122 LEU A O 1
ATOM 8939 N N . PHE A 1 1123 ? -19.103 -31.462 41.322 1.00 85.62 1123 PHE A N 1
ATOM 8940 C CA . PHE A 1 1123 ? -20.119 -31.320 40.281 1.00 85.62 1123 PHE A CA 1
ATOM 8941 C C . PHE A 1 1123 ? -20.720 -32.669 39.905 1.00 85.62 1123 PHE A C 1
ATOM 8943 O O . PHE A 1 1123 ? -20.071 -33.701 40.083 1.00 85.62 1123 PHE A O 1
ATOM 8950 N N . PRO A 1 1124 ? -21.937 -32.681 39.332 1.00 84.88 1124 PRO A N 1
ATOM 8951 C CA . PRO A 1 1124 ? -22.495 -33.887 38.751 1.00 84.88 1124 PRO A CA 1
ATOM 8952 C C . PRO A 1 1124 ? -21.552 -34.488 37.702 1.00 84.88 1124 PRO A C 1
ATOM 8954 O O . PRO A 1 1124 ? -21.299 -33.888 36.662 1.00 84.88 1124 PRO A O 1
ATOM 8957 N N . ALA A 1 1125 ? -21.046 -35.688 37.972 1.00 88.06 1125 ALA A N 1
ATOM 8958 C CA . ALA A 1 1125 ? -20.331 -36.479 36.980 1.00 88.06 1125 ALA A CA 1
ATOM 8959 C C . ALA A 1 1125 ? -21.133 -36.637 35.670 1.00 88.06 1125 ALA A C 1
ATOM 8961 O O . ALA A 1 1125 ? -22.341 -36.895 35.717 1.00 88.06 1125 ALA A O 1
ATOM 8962 N N . TYR A 1 1126 ? -20.461 -36.501 34.524 1.00 84.31 1126 TYR A N 1
ATOM 8963 C CA . TYR A 1 1126 ? -21.069 -36.594 33.196 1.00 84.31 1126 TYR A CA 1
ATOM 8964 C C . TYR A 1 1126 ? -20.245 -37.501 32.263 1.00 84.31 1126 TYR A C 1
ATOM 8966 O O . TYR A 1 1126 ? -19.019 -37.382 32.228 1.00 84.31 1126 TYR A O 1
ATOM 8974 N N . PRO A 1 1127 ? -20.885 -38.385 31.477 1.00 82.19 1127 PRO A N 1
ATOM 8975 C CA . PRO A 1 1127 ? -22.303 -38.755 31.566 1.00 82.19 1127 PRO A CA 1
ATOM 8976 C C . PRO A 1 1127 ? -22.638 -39.442 32.906 1.00 82.19 1127 PRO A C 1
ATOM 8978 O O . PRO A 1 1127 ? -21.762 -40.010 33.538 1.00 82.19 1127 PRO A O 1
ATOM 8981 N N . ASN A 1 1128 ? -23.891 -39.391 33.375 1.00 84.94 1128 ASN A N 1
ATOM 8982 C CA . ASN A 1 1128 ? -24.381 -40.197 34.508 1.00 84.94 1128 ASN A CA 1
ATOM 8983 C C . ASN A 1 1128 ? -25.917 -40.352 34.418 1.00 84.94 1128 ASN A C 1
ATOM 8985 O O . ASN A 1 1128 ? -26.629 -39.382 34.681 1.00 84.94 1128 ASN A O 1
ATOM 8989 N N . PRO A 1 1129 ? -26.465 -41.533 34.065 1.00 91.00 1129 PRO A N 1
ATOM 8990 C CA . PRO A 1 1129 ? -25.783 -42.825 33.954 1.00 91.00 1129 PRO A CA 1
ATOM 8991 C C . PRO A 1 1129 ? -24.719 -42.901 32.847 1.00 91.00 1129 PRO A C 1
ATOM 8993 O O . PRO A 1 1129 ? -24.819 -42.187 31.855 1.00 91.00 1129 PRO A O 1
ATOM 8996 N N . PHE A 1 1130 ? -23.714 -43.766 33.004 1.00 94.38 1130 PHE A N 1
ATOM 8997 C CA . PHE A 1 1130 ? -22.533 -43.832 32.128 1.00 94.38 1130 PHE A CA 1
ATOM 8998 C C . PHE A 1 1130 ? -22.171 -45.254 31.690 1.00 94.38 1130 PHE A C 1
ATOM 9000 O O . PHE A 1 1130 ? -22.588 -46.215 32.336 1.00 94.38 1130 PHE A O 1
ATOM 9007 N N . ASN A 1 1131 ? -21.397 -45.390 30.601 1.00 87.62 1131 ASN A N 1
ATOM 9008 C CA . ASN A 1 1131 ? -20.943 -46.677 30.055 1.00 87.62 1131 ASN A CA 1
ATOM 9009 C C . ASN A 1 1131 ? -19.603 -46.570 29.283 1.00 87.62 1131 ASN A C 1
ATOM 9011 O O . ASN A 1 1131 ? -19.568 -45.951 28.222 1.00 87.62 1131 ASN A O 1
ATOM 9015 N N . PRO A 1 1132 ? -18.506 -47.204 29.736 1.00 88.44 1132 PRO A N 1
ATOM 9016 C CA . PRO A 1 1132 ? -18.156 -47.456 31.127 1.00 88.44 1132 PRO A CA 1
ATOM 9017 C C . PRO A 1 1132 ? -17.395 -46.270 31.746 1.00 88.44 1132 PRO A C 1
ATOM 9019 O O . PRO A 1 1132 ? -16.876 -46.409 32.848 1.00 88.44 1132 PRO A O 1
ATOM 9022 N N . LYS A 1 1133 ? -17.294 -45.126 31.051 1.00 95.88 1133 LYS A N 1
ATOM 9023 C CA . LYS A 1 1133 ? -16.516 -43.955 31.481 1.00 95.88 1133 LYS A CA 1
ATOM 9024 C C . LYS A 1 1133 ? -17.404 -42.781 31.877 1.00 95.88 1133 LYS A C 1
ATOM 9026 O O . LYS A 1 1133 ? -18.366 -42.484 31.175 1.00 95.88 1133 LYS A O 1
ATOM 9031 N N . THR A 1 1134 ? -17.057 -42.114 32.971 1.00 93.69 1134 THR A N 1
ATOM 9032 C CA . THR A 1 1134 ? -17.642 -40.830 33.381 1.00 93.69 1134 THR A CA 1
ATOM 9033 C C . THR A 1 1134 ? -16.536 -39.874 33.779 1.00 93.69 1134 THR A C 1
ATOM 9035 O O . THR A 1 1134 ? -15.518 -40.281 34.335 1.00 93.69 1134 THR A O 1
ATOM 9038 N N . THR A 1 1135 ? -16.760 -38.595 33.537 1.00 93.88 1135 THR A N 1
ATOM 9039 C CA . THR A 1 1135 ? -15.907 -37.515 34.007 1.00 93.88 1135 THR A CA 1
ATOM 9040 C C . THR A 1 1135 ? -16.432 -36.992 35.343 1.00 93.88 1135 THR A C 1
ATOM 9042 O O . THR A 1 1135 ? -17.634 -36.777 35.484 1.00 93.88 1135 THR A O 1
ATOM 9045 N N . ILE A 1 1136 ? -15.548 -36.791 36.321 1.00 94.44 1136 ILE A N 1
ATOM 9046 C CA . ILE A 1 1136 ? -15.838 -36.223 37.641 1.00 94.44 1136 ILE A CA 1
ATOM 9047 C C . ILE A 1 1136 ? -15.127 -34.874 37.735 1.00 94.44 1136 ILE A C 1
ATOM 9049 O O . ILE A 1 1136 ? -13.901 -34.817 37.651 1.00 94.44 1136 ILE A O 1
ATOM 9053 N N . ARG A 1 1137 ? -15.897 -33.801 37.928 1.00 90.75 1137 ARG A N 1
ATOM 9054 C CA . ARG A 1 1137 ? -15.384 -32.431 38.059 1.00 90.75 1137 ARG A CA 1
ATOM 9055 C C . ARG A 1 1137 ? -15.563 -31.933 39.482 1.00 90.75 1137 ARG A C 1
ATOM 9057 O O . ARG A 1 1137 ? -16.586 -32.226 40.109 1.00 90.75 1137 ARG A O 1
ATOM 9064 N N . PHE A 1 1138 ? -14.604 -31.174 39.992 1.00 90.31 1138 PHE A N 1
ATOM 9065 C CA . PHE A 1 1138 ? -14.693 -30.578 41.320 1.00 90.31 1138 PHE A CA 1
ATOM 9066 C C . PHE A 1 1138 ? -13.827 -29.328 41.465 1.00 90.31 1138 PHE A C 1
ATOM 9068 O O . PHE A 1 1138 ? -12.804 -29.191 40.801 1.00 90.31 1138 PHE A O 1
ATOM 9075 N N . ASP A 1 1139 ? -14.232 -28.471 42.396 1.00 85.94 1139 ASP A N 1
ATOM 9076 C CA . ASP A 1 1139 ? -13.542 -27.242 42.763 1.00 85.94 1139 ASP A CA 1
ATOM 9077 C C . ASP A 1 1139 ? -12.903 -27.389 44.132 1.00 85.94 1139 ASP A C 1
ATOM 9079 O O . ASP A 1 1139 ? -13.509 -27.908 45.081 1.00 85.94 1139 ASP A O 1
ATOM 9083 N N . LEU A 1 1140 ? -11.674 -26.895 44.234 1.00 84.06 1140 LEU A N 1
ATOM 9084 C CA . LEU A 1 1140 ? -10.926 -26.833 45.477 1.00 84.06 1140 LEU A CA 1
ATOM 9085 C C . LEU A 1 1140 ? -10.643 -25.382 45.853 1.00 84.06 1140 LEU A C 1
ATOM 9087 O O . LEU A 1 1140 ? -9.941 -24.674 45.137 1.00 84.06 1140 LEU A O 1
ATOM 9091 N N . GLN A 1 1141 ? -11.128 -24.983 47.028 1.00 80.44 1141 GLN A N 1
ATOM 9092 C CA . GLN A 1 1141 ? -10.619 -23.812 47.748 1.00 80.44 1141 GLN A CA 1
ATOM 9093 C C . GLN A 1 1141 ? -9.173 -24.040 48.226 1.00 80.44 1141 GLN A C 1
ATOM 9095 O O . GLN A 1 1141 ? -8.674 -25.156 48.150 1.00 80.44 1141 GLN A O 1
ATOM 9100 N N . GLU A 1 1142 ? -8.510 -23.027 48.789 1.00 73.50 1142 GLU A N 1
ATOM 9101 C CA . GLU A 1 1142 ? -7.174 -23.174 49.389 1.00 73.50 1142 GLU A CA 1
ATOM 9102 C C . GLU A 1 1142 ? -7.146 -24.286 50.468 1.00 73.50 1142 GLU A C 1
ATOM 9104 O O . GLU A 1 1142 ? -7.952 -24.274 51.407 1.00 73.50 1142 GLU A O 1
ATOM 9109 N N . THR A 1 1143 ? -6.247 -25.275 50.321 1.00 65.38 1143 THR A N 1
ATOM 9110 C CA . THR A 1 1143 ? -6.144 -26.449 51.217 1.00 65.38 1143 THR A CA 1
ATOM 9111 C C . THR A 1 1143 ? -4.732 -26.620 51.781 1.00 65.38 1143 THR A C 1
ATOM 9113 O O . THR A 1 1143 ? -3.723 -26.410 51.103 1.00 65.38 1143 THR A O 1
ATOM 9116 N N . SER A 1 1144 ? -4.643 -27.032 53.049 1.00 65.62 1144 SER A N 1
ATOM 9117 C CA . SER A 1 1144 ? -3.357 -27.264 53.732 1.00 65.62 1144 SER A CA 1
ATOM 9118 C C . SER A 1 1144 ? -2.934 -28.740 53.766 1.00 65.62 1144 SER A C 1
ATOM 9120 O O . SER A 1 1144 ? -1.761 -29.030 54.019 1.00 65.62 1144 SER A O 1
ATOM 9122 N N . HIS A 1 1145 ? -3.850 -29.664 53.448 1.00 76.94 1145 HIS A N 1
ATOM 9123 C CA . HIS A 1 1145 ? -3.631 -31.114 53.452 1.00 76.94 1145 HIS A CA 1
ATOM 9124 C C . HIS A 1 1145 ? -4.027 -31.763 52.110 1.00 76.94 1145 HIS A C 1
ATOM 9126 O O . HIS A 1 1145 ? -4.734 -31.147 51.315 1.00 76.94 1145 HIS A O 1
ATOM 9132 N N . PRO A 1 1146 ? -3.584 -33.009 51.844 1.00 85.31 1146 PRO A N 1
ATOM 9133 C CA . PRO A 1 1146 ? -3.992 -33.769 50.663 1.00 85.31 1146 PRO A CA 1
ATOM 9134 C C . PRO A 1 1146 ? -5.510 -33.946 50.555 1.00 85.31 1146 PRO A C 1
ATOM 9136 O O . PRO A 1 1146 ? -6.179 -34.208 51.559 1.00 85.31 1146 PRO A O 1
ATOM 9139 N N . ILE A 1 1147 ? -6.032 -33.878 49.332 1.00 92.62 1147 ILE A N 1
ATOM 9140 C CA . ILE A 1 1147 ? -7.424 -34.212 49.027 1.00 92.62 1147 ILE A CA 1
ATOM 9141 C C . ILE A 1 1147 ? -7.567 -35.715 48.771 1.00 92.62 1147 ILE A C 1
ATOM 9143 O O . ILE A 1 1147 ? -6.614 -36.378 48.358 1.00 92.62 1147 ILE A O 1
ATOM 9147 N N . SER A 1 1148 ? -8.763 -36.267 48.981 1.00 93.56 1148 SER A N 1
ATOM 9148 C CA . SER A 1 1148 ? -9.077 -37.639 48.572 1.00 93.56 1148 SER A CA 1
ATOM 9149 C C . SER A 1 1148 ? -10.320 -37.692 47.696 1.00 93.56 1148 SER A C 1
ATOM 9151 O O . SER A 1 1148 ? -11.394 -37.303 48.155 1.00 93.56 1148 SER A O 1
ATOM 9153 N N . LEU A 1 1149 ? -10.184 -38.236 46.484 1.00 95.94 1149 LEU A N 1
ATOM 9154 C CA . LEU A 1 1149 ? -11.298 -38.571 45.597 1.00 95.94 1149 LEU A CA 1
ATOM 9155 C C . LEU A 1 1149 ? -11.392 -40.094 45.468 1.00 95.94 1149 LEU A C 1
ATOM 9157 O O . LEU A 1 1149 ? -10.484 -40.731 44.930 1.00 95.94 1149 LEU A O 1
ATOM 9161 N N . GLN A 1 1150 ? -12.462 -40.691 45.989 1.00 97.38 1150 GLN A N 1
ATOM 9162 C CA . GLN A 1 1150 ? -12.610 -42.147 46.093 1.00 97.38 1150 GLN A CA 1
ATOM 9163 C C . GLN A 1 1150 ? -13.964 -42.623 45.574 1.00 97.38 1150 GLN A C 1
ATOM 9165 O O . GLN A 1 1150 ? -14.982 -41.960 45.760 1.00 97.38 1150 GLN A O 1
ATOM 9170 N N . ILE A 1 1151 ? -13.974 -43.804 44.957 1.00 97.06 1151 ILE A N 1
ATOM 9171 C CA . ILE A 1 1151 ? -15.176 -44.492 44.491 1.00 97.06 1151 ILE A CA 1
ATOM 9172 C C . ILE A 1 1151 ? -15.545 -45.608 45.465 1.00 97.06 1151 ILE A C 1
ATOM 9174 O O . ILE A 1 1151 ? -14.709 -46.436 45.826 1.00 97.06 1151 ILE A O 1
ATOM 9178 N N . TYR A 1 1152 ? -16.821 -45.678 45.828 1.00 95.56 1152 TYR A N 1
ATOM 9179 C CA . TYR A 1 1152 ? -17.405 -46.656 46.736 1.00 95.56 1152 TYR A CA 1
ATOM 9180 C C . TYR A 1 1152 ? -18.520 -47.454 46.060 1.00 95.56 1152 TYR A C 1
ATOM 9182 O O . TYR A 1 1152 ? -19.289 -46.923 45.254 1.00 95.56 1152 TYR A O 1
ATOM 9190 N N . ASP A 1 1153 ? -18.651 -48.728 46.428 1.00 93.19 1153 ASP A N 1
ATOM 9191 C CA . ASP A 1 1153 ? -19.832 -49.526 46.096 1.00 93.19 1153 ASP A CA 1
ATOM 9192 C C . ASP A 1 1153 ? -21.016 -49.241 47.044 1.00 93.19 1153 ASP A C 1
ATOM 9194 O O . ASP A 1 1153 ? -20.899 -48.532 48.047 1.00 93.19 1153 ASP A O 1
ATOM 9198 N N . ILE A 1 1154 ? -22.181 -49.831 46.755 1.00 92.50 1154 ILE A N 1
ATOM 9199 C CA . ILE A 1 1154 ? -23.397 -49.664 47.571 1.00 92.50 1154 ILE A CA 1
ATOM 9200 C C . ILE A 1 1154 ? -23.264 -50.190 49.015 1.00 92.50 1154 ILE A C 1
ATOM 9202 O O . ILE A 1 1154 ? -24.088 -49.859 49.866 1.00 92.50 1154 ILE A O 1
ATOM 9206 N N . THR A 1 1155 ? -22.251 -51.012 49.311 1.00 90.06 1155 THR A N 1
ATOM 9207 C CA . THR A 1 1155 ? -21.967 -51.509 50.667 1.00 90.06 1155 THR A CA 1
ATOM 9208 C C . THR A 1 1155 ? -21.035 -50.586 51.455 1.00 90.06 1155 THR A C 1
ATOM 9210 O O . THR A 1 1155 ? -20.809 -50.823 52.641 1.00 90.06 1155 THR A O 1
ATOM 9213 N N . GLY A 1 1156 ? -20.527 -49.521 50.822 1.00 87.00 1156 GLY A N 1
ATOM 9214 C CA . GLY A 1 1156 ? -19.568 -48.587 51.406 1.00 87.00 1156 GLY A CA 1
ATOM 9215 C C . GLY A 1 1156 ? -18.122 -49.081 51.343 1.00 87.00 1156 GLY A C 1
ATOM 9216 O O . GLY A 1 1156 ? -17.271 -48.565 52.066 1.00 87.00 1156 GLY A O 1
ATOM 9217 N N . ARG A 1 1157 ? -17.817 -50.083 50.509 1.00 90.44 1157 ARG A N 1
ATOM 9218 C CA . ARG A 1 1157 ? -16.440 -50.530 50.274 1.00 90.44 1157 ARG A CA 1
ATOM 9219 C C . ARG A 1 1157 ? -15.783 -49.638 49.222 1.00 90.44 1157 ARG A C 1
ATOM 9221 O O . ARG A 1 1157 ? -16.356 -49.442 48.153 1.00 90.44 1157 ARG A O 1
ATOM 9228 N N . ILE A 1 1158 ? -14.565 -49.166 49.504 1.00 94.75 1158 ILE A N 1
ATOM 9229 C CA . ILE A 1 1158 ? -13.730 -48.454 48.525 1.00 94.75 1158 ILE A CA 1
ATOM 9230 C C . ILE A 1 1158 ? -13.398 -49.415 47.379 1.00 94.75 1158 ILE A C 1
ATOM 9232 O O . ILE A 1 1158 ? -12.806 -50.478 47.592 1.00 94.75 1158 ILE A O 1
ATOM 9236 N N . MET A 1 1159 ? -13.810 -49.030 46.180 1.00 93.31 1159 MET A N 1
ATOM 9237 C CA . MET A 1 1159 ? -13.510 -49.708 44.926 1.00 93.31 1159 MET A CA 1
ATOM 9238 C C . MET A 1 1159 ? -12.201 -49.194 44.336 1.00 93.31 1159 MET A C 1
ATOM 9240 O O . MET A 1 1159 ? -11.374 -49.996 43.912 1.00 93.31 1159 MET A O 1
ATOM 9244 N N . GLU A 1 1160 ? -12.011 -47.873 44.341 1.00 93.94 1160 GLU A N 1
ATOM 9245 C CA . GLU A 1 1160 ? -10.878 -47.217 43.694 1.00 93.94 1160 GLU A CA 1
ATOM 9246 C C . GLU A 1 1160 ? -10.599 -45.850 44.330 1.00 93.94 1160 GLU A C 1
ATOM 9248 O O . GLU A 1 1160 ? -11.523 -45.158 44.758 1.00 93.94 1160 GLU A O 1
ATOM 9253 N N . THR A 1 1161 ? -9.327 -45.459 44.387 1.00 95.25 1161 THR A N 1
ATOM 9254 C CA . THR A 1 1161 ? -8.897 -44.118 44.801 1.00 95.25 1161 THR A CA 1
ATOM 9255 C C . THR A 1 1161 ? -8.375 -43.406 43.566 1.00 95.25 1161 THR A C 1
ATOM 9257 O O . THR A 1 1161 ? -7.347 -43.808 43.031 1.00 95.25 1161 THR A O 1
ATOM 9260 N N . LEU A 1 1162 ? -9.091 -42.376 43.122 1.00 94.69 1162 LEU A N 1
ATOM 9261 C CA . LEU A 1 1162 ? -8.760 -41.614 41.920 1.00 94.69 1162 LEU A CA 1
ATOM 9262 C C . LEU A 1 1162 ? -7.706 -40.542 42.206 1.00 94.69 1162 LEU A C 1
ATOM 9264 O O . LEU A 1 1162 ? -6.809 -40.338 41.399 1.00 94.69 1162 LEU A O 1
ATOM 9268 N N . ILE A 1 1163 ? -7.795 -39.889 43.369 1.00 94.12 1163 ILE A N 1
ATOM 9269 C CA . ILE A 1 1163 ? -6.813 -38.904 43.836 1.00 94.12 1163 ILE A CA 1
ATOM 9270 C C . ILE A 1 1163 ? -6.530 -39.131 45.319 1.00 94.12 1163 ILE A C 1
ATOM 9272 O O . ILE A 1 1163 ? -7.459 -39.318 46.112 1.00 94.12 1163 ILE A O 1
ATOM 9276 N N . TYR A 1 1164 ? -5.250 -39.066 45.696 1.00 92.31 1164 TYR A N 1
ATOM 9277 C CA . TYR A 1 1164 ? -4.820 -38.944 47.088 1.00 92.31 1164 TYR A CA 1
ATOM 9278 C C . TYR A 1 1164 ? -3.512 -38.150 47.212 1.00 92.31 1164 TYR A C 1
ATOM 9280 O O . TYR A 1 1164 ? -2.457 -38.702 47.527 1.00 92.31 1164 TYR A O 1
ATOM 9288 N N . GLU A 1 1165 ? -3.574 -36.851 46.936 1.00 90.12 1165 GLU A N 1
ATOM 9289 C CA . GLU A 1 1165 ? -2.419 -35.952 46.990 1.00 90.12 1165 GLU A CA 1
ATOM 9290 C C . GLU A 1 1165 ? -2.841 -34.498 47.234 1.00 90.12 1165 GLU A C 1
ATOM 9292 O O . GLU A 1 1165 ? -4.031 -34.180 47.296 1.00 90.12 1165 GLU A O 1
ATOM 9297 N N . LYS A 1 1166 ? -1.862 -33.614 47.440 1.00 85.94 1166 LYS A N 1
ATOM 9298 C CA . LYS A 1 1166 ? -2.112 -32.174 47.511 1.00 85.94 1166 LYS A CA 1
ATOM 9299 C C . LYS A 1 1166 ? -2.173 -31.634 46.083 1.00 85.94 1166 LYS A C 1
ATOM 9301 O O . LYS A 1 1166 ? -1.211 -31.805 45.343 1.00 85.94 1166 LYS A O 1
ATOM 9306 N N . ILE A 1 1167 ? -3.280 -30.988 45.737 1.00 84.44 1167 ILE A N 1
ATOM 9307 C CA . ILE A 1 1167 ? -3.501 -30.372 44.427 1.00 84.44 1167 ILE A CA 1
ATOM 9308 C C . ILE A 1 1167 ? -3.748 -28.874 44.634 1.00 84.44 1167 ILE A C 1
ATOM 9310 O O . ILE A 1 1167 ? -4.325 -28.481 45.653 1.00 84.44 1167 ILE A O 1
ATOM 9314 N N . GLU A 1 1168 ? -3.263 -28.052 43.702 1.00 80.75 1168 GLU A N 1
ATOM 9315 C CA . GLU A 1 1168 ? -3.431 -26.598 43.738 1.00 80.75 1168 GLU A CA 1
ATOM 9316 C C . GLU A 1 1168 ? -4.921 -26.188 43.721 1.00 80.75 1168 GLU A C 1
ATOM 9318 O O . GLU A 1 1168 ? -5.749 -26.899 43.139 1.00 80.75 1168 GLU A O 1
ATOM 9323 N N . PRO A 1 1169 ? -5.300 -25.063 44.356 1.00 78.19 1169 PRO A N 1
ATOM 9324 C CA . PRO A 1 1169 ? -6.675 -24.557 44.326 1.00 78.19 1169 PRO A CA 1
ATOM 9325 C C . PRO A 1 1169 ? -7.128 -24.290 42.886 1.00 78.19 1169 PRO A C 1
ATOM 9327 O O . PRO A 1 1169 ? -6.369 -23.735 42.094 1.00 78.19 1169 PRO A O 1
ATOM 9330 N N . GLY A 1 1170 ? -8.348 -24.692 42.528 1.00 79.19 1170 GLY A N 1
ATOM 9331 C CA . GLY A 1 1170 ? -8.802 -24.607 41.139 1.00 79.19 1170 GLY A CA 1
ATOM 9332 C C . GLY A 1 1170 ? -9.915 -25.571 40.756 1.00 79.19 1170 GLY A C 1
ATOM 9333 O O . GLY A 1 1170 ? -10.388 -26.357 41.582 1.00 79.19 1170 GLY A O 1
ATOM 9334 N N . HIS A 1 1171 ? -10.300 -25.494 39.482 1.00 82.12 1171 HIS A N 1
ATOM 9335 C CA . HIS A 1 1171 ? -11.139 -26.476 38.801 1.00 82.12 1171 HIS A CA 1
ATOM 9336 C C . HIS A 1 1171 ? -10.306 -27.708 38.444 1.00 82.12 1171 HIS A C 1
ATOM 9338 O O . HIS A 1 1171 ? -9.244 -27.588 37.834 1.00 82.12 1171 HIS A O 1
ATOM 9344 N N . HIS A 1 1172 ? -10.814 -28.891 38.776 1.00 87.88 1172 HIS A N 1
ATOM 9345 C CA . HIS A 1 1172 ? -10.156 -30.166 38.505 1.00 87.88 1172 HIS A CA 1
ATOM 9346 C C . HIS A 1 1172 ? -11.109 -31.141 37.833 1.00 87.88 1172 HIS A C 1
ATOM 9348 O O . HIS A 1 1172 ? -12.296 -31.211 38.163 1.00 87.88 1172 HIS A O 1
ATOM 9354 N N . GLU A 1 1173 ? -10.569 -31.939 36.916 1.00 91.75 1173 GLU A N 1
ATOM 9355 C CA . GLU A 1 1173 ? -11.303 -32.980 36.208 1.00 91.75 1173 GLU A CA 1
ATOM 9356 C C . GLU A 1 1173 ? -10.555 -34.315 36.284 1.00 91.75 1173 GLU A C 1
ATOM 9358 O O . GLU A 1 1173 ? -9.355 -34.388 36.029 1.00 91.75 1173 GLU A O 1
ATOM 9363 N N . VAL A 1 1174 ? -11.276 -35.390 36.612 1.00 93.19 1174 VAL A N 1
ATOM 9364 C CA . VAL A 1 1174 ? -10.755 -36.761 36.584 1.00 93.19 1174 VAL A CA 1
ATOM 9365 C C . VAL A 1 1174 ? -11.747 -37.692 35.906 1.00 93.19 1174 VAL A C 1
ATOM 9367 O O . VAL A 1 1174 ? -12.923 -37.740 36.265 1.00 93.19 1174 VAL A O 1
ATOM 9370 N N . GLN A 1 1175 ? -11.268 -38.492 34.957 1.00 95.94 1175 GLN A N 1
ATOM 9371 C CA . GLN A 1 1175 ? -12.068 -39.539 34.330 1.00 95.94 1175 GLN A CA 1
ATOM 9372 C C . GLN A 1 1175 ? -12.002 -40.836 35.144 1.00 95.94 1175 GLN A C 1
ATOM 9374 O O . GLN A 1 1175 ? -10.921 -41.325 35.466 1.00 95.94 1175 GLN A O 1
ATOM 9379 N N . TRP A 1 1176 ? -13.161 -41.435 35.419 1.00 95.88 1176 TRP A N 1
ATOM 9380 C CA . TRP A 1 1176 ? -13.262 -42.781 35.974 1.00 95.88 1176 TRP A CA 1
ATOM 9381 C C . TRP A 1 1176 ? -13.671 -43.784 34.891 1.00 95.88 1176 TRP A C 1
ATOM 9383 O O . TRP A 1 1176 ? -14.741 -43.655 34.291 1.00 95.88 1176 TRP A O 1
ATOM 9393 N N . ASP A 1 1177 ? -12.829 -44.795 34.654 1.00 94.88 1177 ASP A N 1
ATOM 9394 C CA . ASP A 1 1177 ? -13.112 -45.933 33.774 1.00 94.88 1177 ASP A CA 1
ATOM 9395 C C . ASP A 1 1177 ? -13.565 -47.146 34.600 1.00 94.88 1177 ASP A C 1
ATOM 9397 O O . ASP A 1 1177 ? -12.770 -47.876 35.188 1.00 94.88 1177 ASP A O 1
ATOM 9401 N N . ALA A 1 1178 ? -14.874 -47.390 34.614 1.00 93.06 1178 ALA A N 1
ATOM 9402 C CA . ALA A 1 1178 ? -15.487 -48.478 35.362 1.00 93.06 1178 ALA A CA 1
ATOM 9403 C C . ALA A 1 1178 ? -15.640 -49.770 34.533 1.00 93.06 1178 ALA A C 1
ATOM 9405 O O . ALA A 1 1178 ? -16.502 -50.607 34.825 1.00 93.06 1178 ALA A O 1
ATOM 9406 N N . SER A 1 1179 ? -14.822 -49.977 33.495 1.00 91.31 1179 SER A N 1
ATOM 9407 C CA . SER A 1 1179 ? -14.897 -51.157 32.617 1.00 91.31 1179 SER A CA 1
ATOM 9408 C C . SER A 1 1179 ? -14.757 -52.487 33.371 1.00 91.31 1179 SER A C 1
ATOM 9410 O O . SER A 1 1179 ? -15.421 -53.466 33.014 1.00 91.31 1179 SER A O 1
ATOM 9412 N N . ALA A 1 1180 ? -13.996 -52.523 34.468 1.00 89.94 1180 ALA A N 1
ATOM 9413 C CA . ALA A 1 1180 ? -13.840 -53.695 35.338 1.00 89.94 1180 ALA A CA 1
ATOM 9414 C C . ALA A 1 1180 ? -14.960 -53.870 36.392 1.00 89.94 1180 ALA A C 1
ATOM 9416 O O . ALA A 1 1180 ? -15.033 -54.912 37.047 1.00 89.94 1180 ALA A O 1
ATOM 9417 N N . SER A 1 1181 ? -15.856 -52.891 36.542 1.00 90.75 1181 SER A N 1
ATOM 9418 C CA . SER A 1 1181 ? -16.923 -52.863 37.556 1.00 90.75 1181 SER A CA 1
ATOM 9419 C C . SER A 1 1181 ? -18.242 -53.459 37.037 1.00 90.75 1181 SER A C 1
ATOM 9421 O O . SER A 1 1181 ? -18.477 -53.522 35.832 1.00 90.75 1181 SER A O 1
ATOM 9423 N N . ALA A 1 1182 ? -19.120 -53.958 37.912 1.00 91.06 1182 ALA A N 1
ATOM 9424 C CA . ALA A 1 1182 ? -20.434 -54.487 37.514 1.00 91.06 1182 ALA A CA 1
ATOM 9425 C C . ALA A 1 1182 ? -21.461 -53.350 37.343 1.00 91.06 1182 ALA A C 1
ATOM 9427 O O . ALA A 1 1182 ? -21.376 -52.351 38.044 1.00 91.06 1182 ALA A O 1
ATOM 9428 N N . SER A 1 1183 ? -22.459 -53.488 36.463 1.00 92.31 1183 SER A N 1
ATOM 9429 C CA . SER A 1 1183 ? -23.536 -52.486 36.355 1.00 92.31 1183 SER A CA 1
ATOM 9430 C C . SER A 1 1183 ? -24.231 -52.295 37.703 1.00 92.31 1183 SER A C 1
ATOM 9432 O O . SER A 1 1183 ? -24.547 -53.272 38.387 1.00 92.31 1183 SER A O 1
ATOM 9434 N N . GLY A 1 1184 ? -24.478 -51.048 38.098 1.00 92.12 1184 GLY A N 1
ATOM 9435 C CA . GLY A 1 1184 ? -24.990 -50.763 39.433 1.00 92.12 1184 GLY A CA 1
ATOM 9436 C C . GLY A 1 1184 ? -24.809 -49.318 39.879 1.00 92.12 1184 GLY A C 1
ATOM 9437 O O . GLY A 1 1184 ? -24.441 -48.438 39.102 1.00 92.12 1184 GLY A O 1
ATOM 9438 N N . VAL A 1 1185 ? -25.112 -49.086 41.156 1.00 94.94 1185 VAL A N 1
ATOM 9439 C CA . VAL A 1 1185 ? -24.970 -47.784 41.812 1.00 94.94 1185 VAL A CA 1
ATOM 9440 C C . VAL A 1 1185 ? -23.642 -47.731 42.558 1.00 94.94 1185 VAL A C 1
ATOM 9442 O O . VAL A 1 1185 ? -23.351 -48.611 43.369 1.00 94.94 1185 VAL A O 1
ATOM 9445 N N . TYR A 1 1186 ? -22.898 -46.659 42.317 1.00 96.31 1186 TYR A N 1
ATOM 9446 C CA . TYR A 1 1186 ? -21.642 -46.317 42.972 1.00 96.31 1186 TYR A CA 1
ATOM 9447 C C . TYR A 1 1186 ? -21.752 -44.932 43.609 1.00 96.31 1186 TYR A C 1
ATOM 9449 O O . TYR A 1 1186 ? -22.686 -44.179 43.323 1.00 96.31 1186 TYR A O 1
ATOM 9457 N N . PHE A 1 1187 ? -20.804 -44.587 44.470 1.00 96.31 1187 PHE A N 1
ATOM 9458 C CA . PHE A 1 1187 ? -20.689 -43.249 45.038 1.00 96.31 1187 PHE A CA 1
ATOM 9459 C C . PHE A 1 1187 ? -19.267 -42.741 44.864 1.00 96.31 1187 PHE A C 1
ATOM 9461 O O . PHE A 1 1187 ? -18.327 -43.459 45.186 1.00 96.31 1187 PHE A O 1
ATOM 9468 N N . VAL A 1 1188 ? -19.110 -41.517 44.376 1.00 96.88 1188 VAL A N 1
ATOM 9469 C CA . VAL A 1 1188 ? -17.843 -40.792 44.452 1.00 96.88 1188 VAL A CA 1
ATOM 9470 C C . VAL A 1 1188 ? -17.871 -39.886 45.672 1.00 96.88 1188 VAL A C 1
ATOM 9472 O O . VAL A 1 1188 ? -18.878 -39.236 45.946 1.00 96.88 1188 VAL A O 1
ATOM 9475 N N . GLU A 1 1189 ? -16.777 -39.856 46.416 1.00 96.75 1189 GLU A N 1
ATOM 9476 C CA . GLU A 1 1189 ? -16.589 -38.994 47.572 1.00 96.75 1189 GLU A CA 1
ATOM 9477 C C . GLU A 1 1189 ? -15.329 -38.157 47.389 1.00 96.75 1189 GLU A C 1
ATOM 9479 O O . GLU A 1 1189 ? -14.253 -38.701 47.141 1.00 96.75 1189 GLU A O 1
ATOM 9484 N N . LEU A 1 1190 ? -15.479 -36.846 47.556 1.00 95.38 1190 LEU A N 1
ATOM 9485 C CA . LEU A 1 1190 ? -14.390 -35.888 47.648 1.00 95.38 1190 LEU A CA 1
ATOM 9486 C C . LEU A 1 1190 ? -14.255 -35.428 49.103 1.00 95.38 1190 LEU A C 1
ATOM 9488 O O . LEU A 1 1190 ? -15.238 -34.993 49.712 1.00 95.38 1190 LEU A O 1
ATOM 9492 N N . VAL A 1 1191 ? -13.042 -35.485 49.649 1.00 92.19 1191 VAL A N 1
ATOM 9493 C CA . VAL A 1 1191 ? -12.708 -34.986 50.992 1.00 92.19 1191 VAL A CA 1
ATOM 9494 C C . VAL A 1 1191 ? -11.511 -34.047 50.912 1.00 92.19 1191 VAL A C 1
ATOM 9496 O O . VAL A 1 1191 ? -10.516 -34.366 50.265 1.00 92.19 1191 VAL A O 1
ATOM 9499 N N . SER A 1 1192 ? -11.602 -32.909 51.599 1.00 86.81 1192 SER A N 1
ATOM 9500 C CA . SER A 1 1192 ? -10.506 -31.956 51.785 1.00 86.81 1192 SER A CA 1
ATOM 9501 C C . SER A 1 1192 ? -10.615 -31.282 53.151 1.00 86.81 1192 SER A C 1
ATOM 9503 O O . SER A 1 1192 ? -11.624 -30.638 53.435 1.00 86.81 1192 SER A O 1
ATOM 9505 N N . ASP A 1 1193 ? -9.599 -31.407 54.009 1.00 83.06 1193 ASP A N 1
ATOM 9506 C CA . ASP A 1 1193 ? -9.586 -30.860 55.375 1.00 83.06 1193 ASP A CA 1
ATOM 9507 C C . ASP A 1 1193 ? -10.868 -31.193 56.177 1.00 83.06 1193 ASP A C 1
ATOM 9509 O O . ASP A 1 1193 ? -11.043 -32.306 56.675 1.00 83.06 1193 ASP A O 1
ATOM 9513 N N . LYS A 1 1194 ? -11.775 -30.216 56.317 1.00 82.38 1194 LYS A N 1
ATOM 9514 C CA . LYS A 1 1194 ? -13.069 -30.322 57.019 1.00 82.38 1194 LYS A CA 1
ATOM 9515 C C . LYS A 1 1194 ? -14.268 -30.509 56.078 1.00 82.38 1194 LYS A C 1
ATOM 9517 O O . LYS A 1 1194 ? -15.390 -30.675 56.555 1.00 82.38 1194 LYS A O 1
ATOM 9522 N N . TYR A 1 1195 ? -14.049 -30.432 54.769 1.00 84.25 1195 TYR A N 1
ATOM 9523 C CA . TYR A 1 1195 ? -15.072 -30.486 53.734 1.00 84.25 1195 TYR A CA 1
ATOM 9524 C C . TYR A 1 1195 ? -15.199 -31.893 53.158 1.00 84.25 1195 TYR A C 1
ATOM 9526 O O . TYR A 1 1195 ? -14.215 -32.607 52.962 1.00 84.25 1195 TYR A O 1
ATOM 9534 N N . ARG A 1 1196 ? -16.443 -32.296 52.899 1.00 91.25 1196 ARG A N 1
ATOM 9535 C CA . ARG A 1 1196 ? -16.792 -33.617 52.382 1.00 91.25 1196 ARG A CA 1
ATOM 9536 C C . ARG A 1 1196 ? -18.010 -33.493 51.480 1.00 91.25 1196 ARG A C 1
ATOM 9538 O O . ARG A 1 1196 ? -19.027 -32.955 51.912 1.00 91.25 1196 ARG A O 1
ATOM 9545 N N . SER A 1 1197 ? -17.918 -34.020 50.264 1.00 90.69 1197 SER A N 1
ATOM 9546 C CA . SER A 1 1197 ? -19.036 -34.118 49.325 1.00 90.69 1197 SER A CA 1
ATOM 9547 C C . SER A 1 1197 ? -19.115 -35.527 48.751 1.00 90.69 1197 SER A C 1
ATOM 9549 O O . SER A 1 1197 ? -18.089 -36.155 48.502 1.00 90.69 1197 SER A O 1
ATOM 9551 N N . VAL A 1 1198 ? -20.333 -36.038 48.576 1.00 93.81 1198 VAL A N 1
ATOM 9552 C CA . VAL A 1 1198 ? -20.597 -37.390 48.074 1.00 93.81 1198 VAL A CA 1
ATOM 9553 C C . VAL A 1 1198 ? -21.646 -37.300 46.973 1.00 93.81 1198 VAL A C 1
ATOM 9555 O O . VAL A 1 1198 ? -22.702 -36.699 47.172 1.00 93.81 1198 VAL A O 1
ATOM 9558 N N . GLN A 1 1199 ? -21.391 -37.941 45.837 1.00 94.25 1199 GLN A N 1
ATOM 9559 C CA . GLN A 1 1199 ? -22.289 -37.967 44.688 1.00 94.25 1199 GLN A CA 1
ATOM 9560 C C . GLN A 1 1199 ? -22.558 -39.410 44.240 1.00 94.25 1199 GLN A C 1
ATOM 9562 O O . GLN A 1 1199 ? -21.666 -40.254 44.222 1.00 94.25 1199 GLN A O 1
ATOM 9567 N N . LYS A 1 1200 ? -23.804 -39.704 43.856 1.00 94.56 1200 LYS A N 1
ATOM 9568 C CA . LYS A 1 1200 ? -24.222 -40.998 43.295 1.00 94.56 1200 LYS A CA 1
ATOM 9569 C C . LYS A 1 1200 ? -23.848 -41.112 41.811 1.00 94.56 1200 LYS A C 1
ATOM 9571 O O . LYS A 1 1200 ? -24.167 -40.219 41.029 1.00 94.56 1200 LYS A O 1
ATOM 9576 N N . LEU A 1 1201 ? -23.300 -42.257 41.415 1.00 95.62 1201 LEU A N 1
ATOM 9577 C CA . LEU A 1 1201 ? -22.976 -42.645 40.039 1.00 95.62 1201 LEU A CA 1
ATOM 9578 C C . LEU A 1 1201 ? -23.768 -43.900 39.632 1.00 95.62 1201 LEU A C 1
ATOM 9580 O O . LEU A 1 1201 ? -24.005 -44.786 40.457 1.00 95.62 1201 LEU A O 1
ATOM 9584 N N . ILE A 1 1202 ? -24.199 -43.987 38.373 1.00 94.50 1202 ILE A N 1
ATOM 9585 C CA . ILE A 1 1202 ? -24.973 -45.113 37.830 1.00 94.50 1202 ILE A CA 1
ATOM 9586 C C . ILE A 1 1202 ? -24.244 -45.678 36.607 1.00 94.50 1202 ILE A C 1
ATOM 9588 O O . ILE A 1 1202 ? -24.277 -45.086 35.533 1.00 94.50 1202 ILE A O 1
ATOM 9592 N N . LEU A 1 1203 ? -23.616 -46.844 36.760 1.00 93.94 1203 LEU A N 1
ATOM 9593 C CA . LEU A 1 1203 ? -22.975 -47.565 35.657 1.00 93.94 1203 LEU A CA 1
ATOM 9594 C C . LEU A 1 1203 ? -24.006 -48.446 34.943 1.00 93.94 1203 LEU A C 1
ATOM 9596 O O . LEU A 1 1203 ? -24.582 -49.352 35.557 1.00 93.94 1203 LEU A O 1
ATOM 9600 N N . LEU A 1 1204 ? -24.196 -48.217 33.645 1.00 88.94 1204 LEU A N 1
ATOM 9601 C CA . LEU A 1 1204 ? -24.967 -49.072 32.745 1.00 88.94 1204 LEU A CA 1
ATOM 9602 C C . LEU A 1 1204 ? -23.984 -49.851 31.866 1.00 88.94 1204 LEU A C 1
ATOM 9604 O O . LEU A 1 1204 ? -23.117 -49.245 31.249 1.00 88.94 1204 LEU A O 1
ATOM 9608 N N . LYS A 1 1205 ? -24.109 -51.181 31.815 1.00 73.69 1205 LYS A N 1
ATOM 9609 C CA . LYS A 1 1205 ? -23.410 -52.001 30.811 1.00 73.69 1205 LYS A CA 1
ATOM 9610 C C . LYS A 1 1205 ? -24.423 -52.636 29.886 1.00 73.69 1205 LYS A C 1
ATOM 9612 O O . LYS A 1 1205 ? -25.521 -52.958 30.400 1.00 73.69 1205 LYS A O 1
#

Foldseek 3Di:
DDDDDDDDPDPPPDQWDKDKDKDCDDPFAQWHIKIKIKIAGPVQPAAQEEEEEEEAAQDWFNCVQVDPVVVVLRVVLRYMYMYMGTHRHDLPTDVLVVVLVVQCVCCVVVVHVLSNAHAYEYEAAACGLQVQLSSCLVCVQRYLAYERALYQDHALPDSPSSLQHEYEYEDEPAEDPNSVCRRLSSLLSCQVVVRQYFYAYAYPDYRDDDDPCVLVSVQVVLSSVQFFDPDDPSVDRGGTDGDDQQLWKWADLPPREIEGPQFDPDDRSNTHIGNHPSSSVSRSCRRVVNDDDDYGDHADDDDPLKWKFKKDFPPDDPVQIWMAIESPPVQVVVLVVLVPDDPVPFQWWKKAFKDAASSVGTPPQRIYGPYPRIDGHNDFDDPQADTSVVCRVCVCCCCVPVGMHTHHRMGTDDIDDDDDDDDFWDPPQACPNSPAPAQDKDKTAGLDQLFFKAWDFKDWPLVQWPCRRFRITIGGRHNDGTDIGIDMDTPHGDDWDWDWDDFPDDTKTKTWDFDPAAQAEEEEEEAKQDFQVVQCVASQSSNLVVLCVVVGYIYMYIAAPCVVVPNPVVPPMGAADLPPLACVPGRRLRRVVSVVVVCVVVVRHPPLHAYAYEYAHRSLLVRLSSCQHVVGLAGEYEQYLNPPLVSLLQGLHEYEYEHQQPAVVCPHGSVSNVVSQVSCVVVVRHYYYHYQAADADDLSLLCSQPPQHSVLSVVVLVQCVVVVQADPSRTGPDQLVVVVVCCVVPVVSGPRLSVDDPVSNVNVSQSNCSNRSYRHRHNRCSVVVVVSCVVSRLGGFFWDFLVVQAFFFFKAWEAFLQLKIKIWGAHPPQRAIWIWIDNHNSPDIDTADDDDDSHFAFQHWYDAPQQKIWTQGQFQGIWIDRHNRNDIDDGCPLPVGGFQDWDQFLQRKIWTFGAQPQFAFIWIDPPNSPDIDTDDAPPRPDNGTFNDWAAALQRKIWTFAQQGIWIDNPNRPYIDHQCAAPPAGGWQEWDAENQRKIWTFGAHVVGGDFIWIDNPNSNHIDGAPADVVLRHFQYWYDYPLKIWTADQAFIKIDPHNRNDIDTSCGPHDNVCRNFQDHYWDQYLCQWIWRHGSTIIITSDRPHHNCPPSPTSPNPPQWDFDKDPWPPFQDEFKTKTKTFDGDADAWKWKFKADPVRDTPDTQGTGDDDGGIDMTMDGCVVPDFDKMKIWIDTDPDIDIDIGGYDD